Protein AF-0000000074036462 (afdb_homodimer)

pLDDT: mean 87.59, std 9.63, range [28.22, 97.5]

Organism: NCBI:txid159291

Radius of gyration: 36.83 Å; Cα contacts (8 Å, |Δi|>4): 2044; chains: 2; bounding box: 61×114×93 Å

Structure (mmCIF, N/CA/C/O backbone):
data_AF-0000000074036462-model_v1
#
loop_
_entity.id
_entity.type
_entity.pdbx_description
1 polymer 'EAL domain, c-di-GMP-specific phosphodiesterase class I (Or its enzymatically inactive variant)'
#
loop_
_atom_site.group_PDB
_atom_site.id
_atom_site.type_symbol
_atom_site.label_atom_id
_atom_site.label_alt_id
_atom_site.label_comp_id
_atom_site.label_asym_id
_atom_site.label_entity_id
_atom_site.label_seq_id
_atom_site.pdbx_PDB_ins_code
_atom_site.Cartn_x
_atom_site.Cartn_y
_atom_site.Cartn_z
_atom_site.occupancy
_atom_site.B_iso_or_equiv
_atom_site.auth_seq_id
_atom_site.auth_comp_id
_atom_site.auth_asym_id
_atom_site.auth_atom_id
_atom_site.pdbx_PDB_model_num
ATOM 1 N N . MET A 1 1 ? -4.695 -29.594 4.754 1 28.22 1 MET A N 1
ATOM 2 C CA . MET A 1 1 ? -4.035 -30.906 4.867 1 28.22 1 MET A CA 1
ATOM 3 C C . MET A 1 1 ? -2.619 -30.844 4.301 1 28.22 1 MET A C 1
ATOM 5 O O . MET A 1 1 ? -2.418 -30.422 3.162 1 28.22 1 MET A O 1
ATOM 9 N N . SER A 1 2 ? -1.805 -30.547 5.16 1 35.47 2 SER A N 1
ATOM 10 C CA . SER A 1 2 ? -0.393 -30.75 4.859 1 35.47 2 SER A CA 1
ATOM 11 C C . SER A 1 2 ? -0.193 -32 4 1 35.47 2 SER A C 1
ATOM 13 O O . SER A 1 2 ? -0.424 -33.125 4.461 1 35.47 2 SER A O 1
ATOM 15 N N . ARG A 1 3 ? -0.708 -32 2.883 1 44.09 3 ARG A N 1
ATOM 16 C CA . ARG A 1 3 ? -0.498 -33.25 2.125 1 44.09 3 ARG A CA 1
ATOM 17 C C . ARG A 1 3 ? 0.883 -33.812 2.404 1 44.09 3 ARG A C 1
ATOM 19 O O . ARG A 1 3 ? 1.885 -33.094 2.377 1 44.09 3 ARG A O 1
ATOM 26 N N . SER A 1 4 ? 0.823 -34.906 2.975 1 49.72 4 SER A N 1
ATOM 27 C CA . SER A 1 4 ? 1.986 -35.719 3.266 1 49.72 4 SER A CA 1
ATOM 28 C C . SER A 1 4 ? 3.002 -35.656 2.129 1 49.72 4 SER A C 1
ATOM 30 O O . SER A 1 4 ? 2.641 -35.406 0.979 1 49.72 4 SER A O 1
ATOM 32 N N . ALA A 1 5 ? 4.352 -35.594 2.396 1 59.91 5 ALA A N 1
ATOM 33 C CA . ALA A 1 5 ? 5.586 -35.625 1.622 1 59.91 5 ALA A CA 1
ATOM 34 C C . ALA A 1 5 ? 5.559 -36.75 0.589 1 59.91 5 ALA A C 1
ATOM 36 O O . ALA A 1 5 ? 6.105 -36.625 -0.506 1 59.91 5 ALA A O 1
ATOM 37 N N . LYS A 1 6 ? 4.68 -37.812 0.886 1 74.44 6 LYS A N 1
ATOM 38 C CA . LYS A 1 6 ? 4.848 -38.969 0.015 1 74.44 6 LYS A CA 1
ATOM 39 C C . LYS A 1 6 ? 3.74 -39.062 -1.03 1 74.44 6 LYS A C 1
ATOM 41 O O . LYS A 1 6 ? 2.586 -38.719 -0.74 1 74.44 6 LYS A O 1
ATOM 46 N N . GLN A 1 7 ? 3.969 -39.375 -2.166 1 85.25 7 GLN A N 1
ATOM 47 C CA . GLN A 1 7 ? 2.994 -39.594 -3.229 1 85.25 7 GLN A CA 1
ATOM 48 C C . GLN A 1 7 ? 2.068 -40.781 -2.895 1 85.25 7 GLN A C 1
ATOM 50 O O . GLN A 1 7 ? 2.475 -41.719 -2.213 1 85.25 7 GLN A O 1
ATOM 55 N N . VAL A 1 8 ? 0.814 -40.719 -3.203 1 89.81 8 VAL A N 1
ATOM 56 C CA . VAL A 1 8 ? -0.2 -41.75 -2.9 1 89.81 8 VAL A CA 1
ATOM 57 C C . VAL A 1 8 ? -0.658 -42.406 -4.188 1 89.81 8 VAL A C 1
ATOM 59 O O . VAL A 1 8 ? -0.973 -41.75 -5.176 1 89.81 8 VAL A O 1
ATOM 62 N N . VAL A 1 9 ? -0.646 -43.812 -4.219 1 93.88 9 VAL A N 1
ATOM 63 C CA . VAL A 1 9 ? -1.128 -44.594 -5.359 1 93.88 9 VAL A CA 1
ATOM 64 C C . VAL A 1 9 ? -2.357 -45.406 -4.949 1 93.88 9 VAL A C 1
ATOM 66 O O . VAL A 1 9 ? -2.352 -46.062 -3.916 1 93.88 9 VAL A O 1
ATOM 69 N N . LEU A 1 10 ? -3.418 -45.281 -5.676 1 96 10 LEU A N 1
ATOM 70 C CA . LEU A 1 10 ? -4.629 -46.062 -5.457 1 96 10 LEU A CA 1
ATOM 71 C C . LEU A 1 10 ? -4.668 -47.281 -6.375 1 96 10 LEU A C 1
ATOM 73 O O . LEU A 1 10 ? -4.602 -47.156 -7.598 1 96 10 LEU A O 1
ATOM 77 N N . VAL A 1 11 ? -4.715 -48.469 -5.758 1 96.25 11 VAL A N 1
ATOM 78 C CA . VAL A 1 11 ? -4.789 -49.719 -6.504 1 96.25 11 VAL A CA 1
ATOM 79 C C . VAL A 1 11 ? -6.195 -50.312 -6.391 1 96.25 11 VAL A C 1
ATOM 81 O O . VAL A 1 11 ? -6.656 -50.625 -5.293 1 96.25 11 VAL A O 1
ATOM 84 N N . VAL A 1 12 ? -6.844 -50.469 -7.508 1 96.75 12 VAL A N 1
ATOM 85 C CA . VAL A 1 12 ? -8.211 -50.969 -7.543 1 96.75 12 VAL A CA 1
ATOM 86 C C . VAL A 1 12 ? -8.266 -52.25 -8.344 1 96.75 12 VAL A C 1
ATOM 88 O O . VAL A 1 12 ? -8.086 -52.25 -9.562 1 96.75 12 VAL A O 1
ATOM 91 N N . ASP A 1 13 ? -8.508 -53.312 -7.75 1 94.75 13 ASP A N 1
ATOM 92 C CA . ASP A 1 13 ? -8.555 -54.656 -8.359 1 94.75 13 ASP A CA 1
ATOM 93 C C . ASP A 1 13 ? -9.375 -55.625 -7.504 1 94.75 13 ASP A C 1
ATOM 95 O O . ASP A 1 13 ? -9.203 -55.688 -6.285 1 94.75 13 ASP A O 1
ATOM 99 N N . ASP A 1 14 ? -10.195 -56.375 -8.164 1 93.06 14 ASP A N 1
ATOM 100 C CA . ASP A 1 14 ? -11.07 -57.25 -7.414 1 93.06 14 ASP A CA 1
ATOM 101 C C . ASP A 1 14 ? -10.305 -58.5 -6.953 1 93.06 14 ASP A C 1
ATOM 103 O O . ASP A 1 14 ? -10.711 -59.156 -5.992 1 93.06 14 ASP A O 1
ATOM 107 N N . SER A 1 15 ? -9.219 -58.906 -7.602 1 92.69 15 SER A N 1
ATOM 108 C CA . SER A 1 15 ? -8.414 -60.062 -7.242 1 92.69 15 SER A CA 1
ATOM 109 C C . SER A 1 15 ? -7.426 -59.719 -6.129 1 92.69 15 SER A C 1
ATOM 111 O O . SER A 1 15 ? -6.535 -58.906 -6.316 1 92.69 15 SER A O 1
ATOM 113 N N . LYS A 1 16 ? -7.574 -60.375 -5.051 1 93 16 LYS A N 1
ATOM 114 C CA . LYS A 1 16 ? -6.668 -60.125 -3.93 1 93 16 LYS A CA 1
ATOM 115 C C . LYS A 1 16 ? -5.223 -60.438 -4.316 1 93 16 LYS A C 1
ATOM 117 O O . LYS A 1 16 ? -4.305 -59.719 -3.91 1 93 16 LYS A O 1
ATOM 122 N N . SER A 1 17 ? -5.121 -61.469 -5.086 1 90.75 17 SER A N 1
ATOM 123 C CA . SER A 1 17 ? -3.783 -61.875 -5.516 1 90.75 17 SER A CA 1
ATOM 124 C C . SER A 1 17 ? -3.148 -60.812 -6.402 1 90.75 17 SER A C 1
ATOM 126 O O . SER A 1 17 ? -1.97 -60.5 -6.242 1 90.75 17 SER A O 1
ATOM 128 N N . SER A 1 18 ? -3.951 -60.281 -7.238 1 89.5 18 SER A N 1
ATOM 129 C CA . SER A 1 18 ? -3.461 -59.219 -8.133 1 89.5 18 SER A CA 1
ATOM 130 C C . SER A 1 18 ? -3.104 -57.969 -7.355 1 89.5 18 SER A C 1
ATOM 132 O O . SER A 1 18 ? -2.055 -57.375 -7.59 1 89.5 18 SER A O 1
ATOM 134 N N . ARG A 1 19 ? -3.91 -57.531 -6.469 1 92.31 19 ARG A N 1
ATOM 135 C CA . ARG A 1 19 ? -3.658 -56.375 -5.648 1 92.31 19 ARG A CA 1
ATOM 136 C C . ARG A 1 19 ? -2.375 -56.531 -4.844 1 92.31 19 ARG A C 1
ATOM 138 O O . ARG A 1 19 ? -1.548 -55.594 -4.801 1 92.31 19 ARG A O 1
ATOM 145 N N . SER A 1 20 ? -2.262 -57.719 -4.277 1 92.12 20 SER A N 1
ATOM 146 C CA . SER A 1 20 ? -1.08 -57.969 -3.465 1 92.12 20 SER A CA 1
ATOM 147 C C . SER A 1 20 ? 0.194 -57.875 -4.297 1 92.12 20 SER A C 1
ATOM 149 O O . SER A 1 20 ? 1.221 -57.406 -3.822 1 92.12 20 SER A O 1
ATOM 151 N N . LEU A 1 21 ? 0.089 -58.438 -5.488 1 89.44 21 LEU A N 1
ATOM 152 C CA . LEU A 1 21 ? 1.227 -58.375 -6.398 1 89.44 21 LEU A CA 1
ATOM 153 C C . LEU A 1 21 ? 1.597 -56.938 -6.715 1 89.44 21 LEU A C 1
ATOM 155 O O . LEU A 1 21 ? 2.771 -56.562 -6.664 1 89.44 21 LEU A O 1
ATOM 159 N N . LEU A 1 22 ? 0.621 -56.156 -7.004 1 91 22 LEU A N 1
ATOM 160 C CA . LEU A 1 22 ? 0.846 -54.75 -7.348 1 91 22 LEU A CA 1
ATOM 161 C C . LEU A 1 22 ? 1.412 -54 -6.156 1 91 22 LEU A C 1
ATOM 163 O O . LEU A 1 22 ? 2.348 -53.219 -6.309 1 91 22 LEU A O 1
ATOM 167 N N . VAL A 1 23 ? 0.875 -54.188 -5.023 1 91.5 23 VAL A N 1
ATOM 168 C CA . VAL A 1 23 ? 1.312 -53.531 -3.803 1 91.5 23 VAL A CA 1
ATOM 169 C C . VAL A 1 23 ? 2.77 -53.875 -3.516 1 91.5 23 VAL A C 1
ATOM 171 O O . VAL A 1 23 ? 3.564 -53 -3.15 1 91.5 23 VAL A O 1
ATOM 174 N N . ASP A 1 24 ? 3.092 -55.156 -3.717 1 89.06 24 ASP A N 1
ATOM 175 C CA . ASP A 1 24 ? 4.453 -55.594 -3.475 1 89.06 24 ASP A CA 1
ATOM 176 C C . ASP A 1 24 ? 5.441 -54.906 -4.418 1 89.06 24 ASP A C 1
ATOM 178 O O . ASP A 1 24 ? 6.543 -54.531 -4.004 1 89.06 24 ASP A O 1
ATOM 182 N N . MET A 1 25 ? 5.031 -54.75 -5.582 1 86.69 25 MET A N 1
ATOM 183 C CA . MET A 1 25 ? 5.879 -54.125 -6.59 1 86.69 25 MET A CA 1
ATOM 184 C C . MET A 1 25 ? 6.117 -52.656 -6.254 1 86.69 25 MET A C 1
ATOM 186 O O . MET A 1 25 ? 7.176 -52.094 -6.566 1 86.69 25 MET A O 1
ATOM 190 N N . LEU A 1 26 ? 5.121 -52.031 -5.633 1 88.69 26 LEU A N 1
ATOM 191 C CA . LEU A 1 26 ? 5.172 -50.594 -5.359 1 88.69 26 LEU A CA 1
ATOM 192 C C . LEU A 1 26 ? 5.895 -50.312 -4.043 1 88.69 26 LEU A C 1
ATOM 194 O O . LEU A 1 26 ? 6.219 -49.156 -3.742 1 88.69 26 LEU A O 1
ATOM 198 N N . ARG A 1 27 ? 6.109 -51.281 -3.264 1 83.56 27 ARG A N 1
ATOM 199 C CA . ARG A 1 27 ? 6.738 -51.125 -1.956 1 83.56 27 ARG A CA 1
ATOM 200 C C . ARG A 1 27 ? 8.109 -50.469 -2.082 1 83.56 27 ARG A C 1
ATOM 202 O O . ARG A 1 27 ? 8.531 -49.719 -1.197 1 83.56 27 ARG A O 1
ATOM 209 N N . ASP A 1 28 ? 8.734 -50.719 -3.205 1 81.75 28 ASP A N 1
ATOM 210 C CA . ASP A 1 28 ? 10.078 -50.188 -3.412 1 81.75 28 ASP A CA 1
ATOM 211 C C . ASP A 1 28 ? 10.023 -48.688 -3.807 1 81.75 28 ASP A C 1
ATOM 213 O O . ASP A 1 28 ? 11.047 -48 -3.803 1 81.75 28 ASP A O 1
ATOM 217 N N . LEU A 1 29 ? 8.828 -48.375 -4.121 1 82.56 29 LEU A N 1
ATOM 218 C CA . LEU A 1 29 ? 8.648 -46.969 -4.473 1 82.56 29 LEU A CA 1
ATOM 219 C C . LEU A 1 29 ? 8.227 -46.156 -3.258 1 82.56 29 LEU A C 1
ATOM 221 O O . LEU A 1 29 ? 7.621 -46.688 -2.324 1 82.56 29 LEU A O 1
ATOM 225 N N . SER A 1 30 ? 8.922 -45.219 -2.666 1 81 30 SER A N 1
ATOM 226 C CA . SER A 1 30 ? 8.609 -44.344 -1.536 1 81 30 SER A CA 1
ATOM 227 C C . SER A 1 30 ? 7.234 -43.719 -1.698 1 81 30 SER A C 1
ATOM 229 O O . SER A 1 30 ? 7.109 -42.5 -1.708 1 81 30 SER A O 1
ATOM 231 N N . VAL A 1 31 ? 6.078 -44.688 -1.903 1 88.56 31 VAL A N 1
ATOM 232 C CA . VAL A 1 31 ? 4.727 -44.156 -2.082 1 88.56 31 VAL A CA 1
ATOM 233 C C . VAL A 1 31 ? 3.787 -44.781 -1.055 1 88.56 31 VAL A C 1
ATOM 235 O O . VAL A 1 31 ? 4.074 -45.875 -0.518 1 88.56 31 VAL A O 1
ATOM 238 N N . GLU A 1 32 ? 2.791 -44.188 -0.672 1 91.12 32 GLU A N 1
ATOM 239 C CA . GLU A 1 32 ? 1.682 -44.75 0.099 1 91.12 32 GLU A CA 1
ATOM 240 C C . GLU A 1 32 ? 0.646 -45.406 -0.813 1 91.12 32 GLU A C 1
ATOM 242 O O . GLU A 1 32 ? 0.266 -44.812 -1.837 1 91.12 32 GLU A O 1
ATOM 247 N N . VAL A 1 33 ? 0.221 -46.625 -0.465 1 93.94 33 VAL A N 1
ATOM 248 C CA . VAL A 1 33 ? -0.693 -47.344 -1.345 1 93.94 33 VAL A CA 1
ATOM 249 C C . VAL A 1 33 ? -2.057 -47.5 -0.669 1 93.94 33 VAL A C 1
ATOM 251 O O . VAL A 1 33 ? -2.141 -47.906 0.495 1 93.94 33 VAL A O 1
ATOM 254 N N . ILE A 1 34 ? -3.076 -47.125 -1.301 1 95.44 34 ILE A N 1
ATOM 255 C CA . ILE A 1 34 ? -4.461 -47.375 -0.914 1 95.44 34 ILE A CA 1
ATOM 256 C C . ILE A 1 34 ? -5.07 -48.469 -1.806 1 95.44 34 ILE A C 1
ATOM 258 O O . ILE A 1 34 ? -4.844 -48.469 -3.018 1 95.44 34 ILE A O 1
ATOM 262 N N . GLU A 1 35 ? -5.801 -49.344 -1.162 1 96.25 35 GLU A N 1
ATOM 263 C CA . GLU A 1 35 ? -6.371 -50.469 -1.918 1 96.25 35 GLU A CA 1
ATOM 264 C C . GLU A 1 35 ? -7.895 -50.375 -1.958 1 96.25 35 GLU A C 1
ATOM 266 O O . GLU A 1 35 ? -8.523 -49.938 -0.992 1 96.25 35 GLU A O 1
ATOM 271 N N . ALA A 1 36 ? -8.438 -50.75 -3.02 1 96.69 36 ALA A N 1
ATOM 272 C CA . ALA A 1 36 ? -9.883 -50.906 -3.199 1 96.69 36 ALA A CA 1
ATOM 273 C C . ALA A 1 36 ? -10.219 -52.188 -3.939 1 96.69 36 ALA A C 1
ATOM 275 O O . ALA A 1 36 ? -9.469 -52.625 -4.824 1 96.69 36 ALA A O 1
ATOM 276 N N . GLU A 1 37 ? -11.414 -52.781 -3.711 1 95.5 37 GLU A N 1
ATOM 277 C CA . GLU A 1 37 ? -11.695 -54.125 -4.188 1 95.5 37 GLU A CA 1
ATOM 278 C C . GLU A 1 37 ? -12.703 -54.125 -5.34 1 95.5 37 GLU A C 1
ATOM 280 O O . GLU A 1 37 ? -13.055 -55.156 -5.879 1 95.5 37 GLU A O 1
ATOM 285 N N . ASN A 1 38 ? -13.211 -53.031 -5.609 1 94.75 38 ASN A N 1
ATOM 286 C CA . ASN A 1 38 ? -14.117 -52.875 -6.746 1 94.75 38 ASN A CA 1
ATOM 287 C C . ASN A 1 38 ? -14.156 -51.438 -7.246 1 94.75 38 ASN A C 1
ATOM 289 O O . ASN A 1 38 ? -13.555 -50.562 -6.645 1 94.75 38 ASN A O 1
ATOM 293 N N . GLY A 1 39 ? -14.852 -51.188 -8.32 1 94.44 39 GLY A N 1
ATOM 294 C CA . GLY A 1 39 ? -14.875 -49.906 -8.969 1 94.44 39 GLY A CA 1
ATOM 295 C C . GLY A 1 39 ? -15.5 -48.812 -8.109 1 94.44 39 GLY A C 1
ATOM 296 O O . GLY A 1 39 ? -15.023 -47.688 -8.094 1 94.44 39 GLY A O 1
ATOM 297 N N . GLN A 1 40 ? -16.516 -49.219 -7.418 1 95.88 40 GLN A N 1
ATOM 298 C CA . GLN A 1 40 ? -17.188 -48.219 -6.562 1 95.88 40 GLN A CA 1
ATOM 299 C C . GLN A 1 40 ? -16.266 -47.781 -5.43 1 95.88 40 GLN A C 1
ATOM 301 O O . GLN A 1 40 ? -16.141 -46.594 -5.172 1 95.88 40 GLN A O 1
ATOM 306 N N . GLU A 1 41 ? -15.672 -48.75 -4.836 1 95.69 41 GLU A N 1
ATOM 307 C CA . GLU A 1 41 ? -14.727 -48.406 -3.773 1 95.69 41 GLU A CA 1
ATOM 308 C C . GLU A 1 41 ? -13.562 -47.562 -4.305 1 95.69 41 GLU A C 1
ATOM 310 O O . GLU A 1 41 ? -13.078 -46.656 -3.625 1 95.69 41 GLU A O 1
ATOM 315 N N . GLY A 1 42 ? -13.156 -47.906 -5.449 1 95.5 42 GLY A N 1
ATOM 316 C CA . GLY A 1 42 ? -12.086 -47.156 -6.086 1 95.5 42 GLY A CA 1
ATOM 317 C C . GLY A 1 42 ? -12.438 -45.688 -6.352 1 95.5 42 GLY A C 1
ATOM 318 O O . GLY A 1 42 ? -11.648 -44.812 -6.066 1 95.5 42 GLY A O 1
ATOM 319 N N . ALA A 1 43 ? -13.602 -45.469 -6.895 1 95.19 43 ALA A N 1
ATOM 320 C CA . ALA A 1 43 ? -14.07 -44.125 -7.172 1 95.19 43 ALA A CA 1
ATOM 321 C C . ALA A 1 43 ? -14.195 -43.312 -5.887 1 95.19 43 ALA A C 1
ATOM 323 O O . ALA A 1 43 ? -13.758 -42.156 -5.816 1 95.19 43 ALA A O 1
ATOM 324 N N . ASP A 1 44 ? -14.75 -43.969 -4.906 1 94 44 ASP A N 1
ATOM 325 C CA . ASP A 1 44 ? -14.922 -43.281 -3.617 1 94 44 ASP A CA 1
ATOM 326 C C . ASP A 1 44 ? -13.57 -42.906 -3.02 1 94 44 ASP A C 1
ATOM 328 O O . ASP A 1 44 ? -13.398 -41.812 -2.508 1 94 44 ASP A O 1
ATOM 332 N N . ALA A 1 45 ? -12.617 -43.812 -3.07 1 94.12 45 ALA A N 1
ATOM 333 C CA . ALA A 1 45 ? -11.281 -43.594 -2.525 1 94.12 45 ALA A CA 1
ATOM 334 C C . ALA A 1 45 ? -10.578 -42.469 -3.287 1 94.12 45 ALA A C 1
ATOM 336 O O . ALA A 1 45 ? -9.852 -41.656 -2.693 1 94.12 45 ALA A O 1
ATOM 337 N N . ALA A 1 46 ? -10.773 -42.438 -4.574 1 92.75 46 ALA A N 1
ATOM 338 C CA . ALA A 1 46 ? -10.172 -41.406 -5.402 1 92.75 46 ALA A CA 1
ATOM 339 C C . ALA A 1 46 ? -10.68 -40.031 -5.004 1 92.75 46 ALA A C 1
ATOM 341 O O . ALA A 1 46 ? -9.898 -39.062 -4.918 1 92.75 46 ALA A O 1
ATOM 342 N N . LEU A 1 47 ? -11.984 -39.938 -4.781 1 87.25 47 LEU A N 1
ATOM 343 C CA . LEU A 1 47 ? -12.594 -38.656 -4.414 1 87.25 47 LEU A CA 1
ATOM 344 C C . LEU A 1 47 ? -12.188 -38.25 -3.006 1 87.25 47 LEU A C 1
ATOM 346 O O . LEU A 1 47 ? -12.016 -37.062 -2.73 1 87.25 47 LEU A O 1
ATOM 35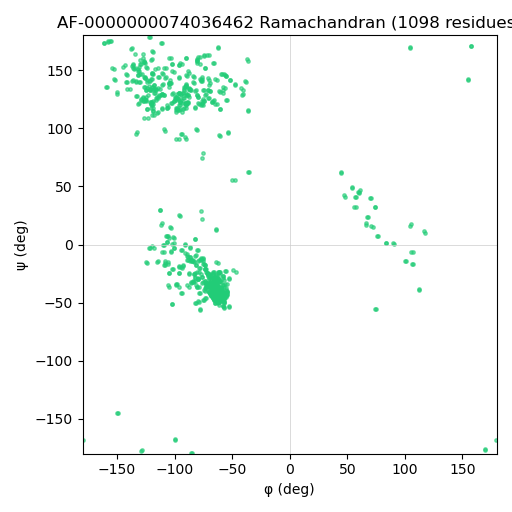0 N N . GLU A 1 48 ? -12.016 -39.219 -2.203 1 85.62 48 GLU A N 1
ATOM 351 C CA . GLU A 1 48 ? -11.711 -38.938 -0.798 1 85.62 48 GLU A CA 1
ATOM 352 C C . GLU A 1 48 ? -10.25 -38.562 -0.61 1 85.62 48 GLU A C 1
ATOM 354 O O . GLU A 1 48 ? -9.938 -37.625 0.129 1 85.62 48 GLU A O 1
ATOM 359 N N . HIS A 1 49 ? -9.344 -39.281 -1.315 1 86.06 49 HIS A N 1
ATOM 360 C CA . HIS A 1 49 ? -7.922 -39.125 -1.002 1 86.06 49 HIS A CA 1
ATOM 361 C C . HIS A 1 49 ? -7.188 -38.375 -2.096 1 86.06 49 HIS A C 1
ATOM 363 O O . HIS A 1 49 ? -6.055 -37.906 -1.892 1 86.06 49 HIS A O 1
ATOM 369 N N . VAL A 1 50 ? -7.82 -38.25 -3.229 1 81.88 50 VAL A N 1
ATOM 370 C CA . VAL A 1 50 ? -7.223 -37.594 -4.379 1 81.88 50 VAL A CA 1
ATOM 371 C C . VAL A 1 50 ? -5.777 -38.062 -4.547 1 81.88 50 VAL A C 1
ATOM 373 O O . VAL A 1 50 ? -4.848 -37.25 -4.465 1 81.88 50 VAL A O 1
ATOM 376 N N . PRO A 1 51 ? -5.582 -39.406 -4.801 1 89.19 51 PRO A N 1
ATOM 377 C CA . PRO A 1 51 ? -4.227 -39.969 -4.953 1 89.19 51 PRO A CA 1
ATOM 378 C C . PRO A 1 51 ? -3.484 -39.375 -6.145 1 89.19 51 PRO A C 1
ATOM 380 O O . PRO A 1 51 ? -4.082 -38.656 -6.957 1 89.19 51 PRO A O 1
ATOM 383 N N . ASP A 1 52 ? -2.189 -39.625 -6.254 1 87.12 52 ASP A N 1
ATOM 384 C CA . ASP A 1 52 ? -1.359 -39.094 -7.324 1 87.12 52 ASP A CA 1
ATOM 385 C C . ASP A 1 52 ? -1.463 -39.938 -8.586 1 87.12 52 ASP A C 1
ATOM 387 O O . ASP A 1 52 ? -1.215 -39.438 -9.695 1 87.12 52 ASP A O 1
ATOM 391 N N . LEU A 1 53 ? -1.798 -41.188 -8.422 1 91.44 53 LEU A N 1
ATOM 392 C CA . LEU A 1 53 ? -1.918 -42.156 -9.508 1 91.44 53 LEU A CA 1
ATOM 393 C C . LEU A 1 53 ? -2.924 -43.25 -9.156 1 91.44 53 LEU A C 1
ATOM 395 O O . LEU A 1 53 ? -3.008 -43.656 -8 1 91.44 53 LEU A O 1
ATOM 399 N N . ILE A 1 54 ? -3.684 -43.688 -10.133 1 94.56 54 ILE A N 1
ATOM 400 C CA . ILE A 1 54 ? -4.645 -44.75 -9.922 1 94.56 54 ILE A CA 1
ATOM 401 C C . ILE A 1 54 ? -4.34 -45.938 -10.867 1 94.56 54 ILE A C 1
ATOM 403 O O . ILE A 1 54 ? -4.195 -45.719 -12.078 1 94.56 54 ILE A O 1
ATOM 407 N N . LEU A 1 55 ? -4.129 -47.062 -10.336 1 94.81 55 LEU A N 1
ATOM 408 C CA . LEU A 1 55 ? -4.078 -48.312 -11.094 1 94.81 55 LEU A CA 1
ATOM 409 C C . LEU A 1 55 ? -5.406 -49.062 -10.992 1 94.81 55 LEU A C 1
ATOM 411 O O . LEU A 1 55 ? -5.797 -49.5 -9.914 1 94.81 55 LEU A O 1
ATOM 415 N N . MET A 1 56 ? -6.035 -49.188 -12.102 1 94.62 56 MET A N 1
ATOM 416 C CA . MET A 1 56 ? -7.418 -49.625 -12.094 1 94.62 56 MET A CA 1
ATOM 417 C C . MET A 1 56 ? -7.586 -50.875 -12.992 1 94.62 56 MET A C 1
ATOM 419 O O . MET A 1 56 ? -7.18 -50.844 -14.156 1 94.62 56 MET A O 1
ATOM 423 N N . ASP A 1 57 ? -8.164 -51.938 -12.461 1 93.38 57 ASP A N 1
ATOM 424 C CA . ASP A 1 57 ? -8.539 -53.094 -13.273 1 93.38 57 ASP A CA 1
ATOM 425 C C . ASP A 1 57 ? -9.766 -52.781 -14.133 1 93.38 57 ASP A C 1
ATOM 427 O O . ASP A 1 57 ? -10.609 -51.938 -13.75 1 93.38 57 ASP A O 1
ATOM 431 N N . TYR A 1 58 ? -9.883 -53.406 -15.211 1 91.25 58 TYR A N 1
ATOM 432 C CA . TYR A 1 58 ? -10.969 -53.156 -16.156 1 91.25 58 TYR A CA 1
ATOM 433 C C . TYR A 1 58 ? -12.258 -53.812 -15.695 1 91.25 58 TYR A C 1
ATOM 435 O O . TYR A 1 58 ? -13.297 -53.156 -15.586 1 91.25 58 TYR A O 1
ATOM 443 N N . ARG A 1 59 ? -12.102 -55.188 -15.484 1 90.06 59 ARG A N 1
ATOM 444 C CA . ARG A 1 59 ? -13.281 -55.938 -15.109 1 90.06 59 ARG A CA 1
ATOM 445 C C . ARG A 1 59 ? -13.352 -56.125 -13.594 1 90.06 59 ARG A C 1
ATOM 447 O O . ARG A 1 59 ? -12.484 -56.781 -13.008 1 90.06 59 ARG A O 1
ATOM 454 N N . MET A 1 60 ? -14.297 -55.594 -12.992 1 92.25 60 MET A N 1
ATOM 455 C CA . MET A 1 60 ? -14.508 -55.719 -11.555 1 92.25 60 MET A CA 1
ATOM 456 C C . MET A 1 60 ? -16 -55.812 -11.227 1 92.25 60 MET A C 1
ATOM 458 O O . MET A 1 60 ? -16.828 -55.344 -12 1 92.25 60 MET A O 1
ATOM 462 N N . PRO A 1 61 ? -16.266 -56.438 -10.094 1 92.56 61 PRO A N 1
ATOM 463 C CA . PRO A 1 61 ? -17.656 -56.469 -9.672 1 92.56 61 PRO A CA 1
ATOM 464 C C . PRO A 1 61 ? -18.188 -55.125 -9.188 1 92.56 61 PRO A C 1
ATOM 466 O O . PRO A 1 61 ? -17.391 -54.188 -8.977 1 92.56 61 PRO A O 1
ATOM 469 N N . VAL A 1 62 ? -19.594 -54.938 -9.094 1 93.5 62 VAL A N 1
ATOM 470 C CA . VAL A 1 62 ? -20.297 -53.75 -8.594 1 93.5 62 VAL A CA 1
ATOM 471 C C . VAL A 1 62 ? -20.219 -52.625 -9.633 1 93.5 62 VAL A C 1
ATOM 473 O O . VAL A 1 62 ? -21.234 -52.125 -10.086 1 93.5 62 VAL A O 1
ATOM 476 N N . MET A 1 63 ? -18.875 -52.312 -10 1 93.56 63 MET A N 1
ATOM 477 C CA . MET A 1 63 ? -18.641 -51.281 -10.984 1 93.56 63 MET A CA 1
ATOM 478 C C . MET A 1 63 ? -17.359 -51.562 -11.773 1 93.56 63 MET A C 1
ATOM 480 O O . MET A 1 63 ? -16.297 -51.781 -11.188 1 93.56 63 MET A O 1
ATOM 484 N N . GLU A 1 64 ? -17.484 -51.469 -13.055 1 91.56 64 GLU A N 1
ATOM 485 C CA . GLU A 1 64 ? -16.344 -51.781 -13.898 1 91.56 64 GLU A CA 1
ATOM 486 C C . GLU A 1 64 ? -15.367 -50.594 -13.945 1 91.56 64 GLU A C 1
ATOM 488 O O . GLU A 1 64 ? -15.734 -49.469 -13.586 1 91.56 64 GLU A O 1
ATOM 493 N N . GLY A 1 65 ? -14.203 -50.875 -14.336 1 91.19 65 GLY A N 1
ATOM 494 C CA . GLY A 1 65 ? -13.141 -49.875 -14.375 1 91.19 65 GLY A CA 1
ATOM 495 C C . GLY A 1 65 ? -13.531 -48.625 -15.133 1 91.19 65 GLY A C 1
ATOM 496 O O . GLY A 1 65 ? -13.461 -47.5 -14.594 1 91.19 65 GLY A O 1
ATOM 497 N N . PRO A 1 66 ? -13.992 -48.719 -16.375 1 90.56 66 PRO A N 1
ATOM 498 C CA . PRO A 1 66 ? -14.336 -47.531 -17.172 1 90.56 66 PRO A CA 1
ATOM 499 C C . PRO A 1 66 ? -15.438 -46.719 -16.531 1 90.56 66 PRO A C 1
ATOM 501 O O . PRO A 1 66 ? -15.406 -45.469 -16.609 1 90.56 66 PRO A O 1
ATOM 504 N N . GLU A 1 67 ? -16.359 -47.344 -15.969 1 92 67 GLU A N 1
ATOM 505 C CA . GLU A 1 67 ? -17.422 -46.625 -15.273 1 92 67 GLU A CA 1
ATOM 506 C C . GLU A 1 67 ? -16.859 -45.812 -14.086 1 92 67 GLU A C 1
ATOM 508 O O . GLU A 1 67 ? -17.266 -44.688 -13.844 1 92 67 GLU A O 1
ATOM 513 N N . ALA A 1 68 ? -16 -46.5 -13.375 1 94.31 68 ALA A N 1
ATOM 514 C CA . ALA A 1 68 ? -15.352 -45.812 -12.25 1 94.31 68 ALA A CA 1
ATOM 515 C C . ALA A 1 68 ? -14.586 -44.594 -12.719 1 94.31 68 ALA A C 1
ATOM 517 O O . ALA A 1 68 ? -14.625 -43.531 -12.07 1 94.31 68 ALA A O 1
ATOM 518 N N . VAL A 1 69 ? -13.898 -44.656 -13.82 1 93.56 69 VAL A N 1
ATOM 519 C CA . VAL A 1 69 ? -13.125 -43.531 -14.391 1 93.56 69 VAL A CA 1
ATOM 520 C C . VAL A 1 69 ? -14.047 -42.375 -14.727 1 93.56 69 VAL A C 1
ATOM 522 O O . VAL A 1 69 ? -13.719 -41.219 -14.453 1 93.56 69 VAL A O 1
ATOM 525 N N . GLU A 1 70 ? -15.188 -42.656 -15.25 1 90.5 70 GLU A N 1
ATOM 526 C CA . GLU A 1 70 ? -16.156 -41.625 -15.586 1 90.5 70 GLU A CA 1
ATOM 527 C C . GLU A 1 70 ? -16.594 -40.844 -14.352 1 90.5 70 GLU A C 1
ATOM 529 O O . GLU A 1 70 ? -16.719 -39.625 -14.398 1 90.5 70 GLU A O 1
ATOM 534 N N . VAL A 1 71 ? -16.797 -41.562 -13.312 1 91.25 71 VAL A N 1
ATOM 535 C CA . VAL A 1 71 ? -17.203 -40.969 -12.055 1 91.25 71 VAL A CA 1
ATOM 536 C C . VAL A 1 71 ? -16.078 -40.031 -11.547 1 91.25 71 VAL A C 1
ATOM 538 O O . VAL A 1 71 ? -16.344 -38.906 -11.133 1 91.25 71 VAL A O 1
ATOM 541 N N . ILE A 1 72 ? -14.883 -40.469 -11.609 1 90.75 72 ILE A N 1
ATOM 542 C CA . ILE A 1 72 ? -13.727 -39.75 -11.109 1 90.75 72 ILE A CA 1
ATOM 543 C C . ILE A 1 72 ? -13.516 -38.469 -11.922 1 90.75 72 ILE A C 1
ATOM 545 O O . ILE A 1 72 ? -13.219 -37.406 -11.367 1 90.75 72 ILE A O 1
ATOM 549 N N . ARG A 1 73 ? -13.766 -38.469 -13.188 1 87.81 73 ARG A N 1
ATOM 550 C CA . ARG A 1 73 ? -13.5 -37.375 -14.102 1 87.81 73 ARG A CA 1
ATOM 551 C C . ARG A 1 73 ? -14.523 -36.25 -13.922 1 87.81 73 ARG A C 1
ATOM 553 O O . ARG A 1 73 ? -14.305 -35.125 -14.375 1 87.81 73 ARG A O 1
ATOM 560 N N . GLN A 1 74 ? -15.539 -36.5 -13.219 1 78.44 74 GLN A N 1
ATOM 561 C CA . GLN A 1 74 ? -16.562 -35.5 -12.977 1 78.44 74 GLN A CA 1
ATOM 562 C C . GLN A 1 74 ? -16.203 -34.625 -11.766 1 78.44 74 GLN A C 1
ATOM 564 O O . GLN A 1 74 ? -16.797 -33.562 -11.562 1 78.44 74 GLN A O 1
ATOM 569 N N . HIS A 1 75 ? -15.281 -35.094 -11.07 1 75.12 75 HIS A N 1
ATOM 570 C CA . HIS A 1 75 ? -14.844 -34.344 -9.891 1 75.12 75 HIS A CA 1
ATOM 571 C C . HIS A 1 75 ? -13.734 -33.375 -10.25 1 75.12 75 HIS A C 1
ATOM 573 O O . HIS A 1 75 ? -12.727 -33.75 -10.859 1 75.12 75 HIS A O 1
ATOM 579 N N . PRO A 1 76 ? -13.828 -32.188 -9.914 1 65.5 76 PRO A N 1
ATOM 580 C CA . PRO A 1 76 ? -12.906 -31.125 -10.359 1 65.5 76 PRO A CA 1
ATOM 581 C C . PRO A 1 76 ? -11.461 -31.406 -9.953 1 65.5 76 PRO A C 1
ATOM 583 O O . PRO A 1 76 ? -10.539 -31.203 -10.758 1 65.5 76 PRO A O 1
ATOM 586 N N . LEU A 1 77 ? -11.242 -31.953 -8.766 1 68.19 77 LEU A N 1
ATOM 587 C CA . LEU A 1 77 ? -9.883 -32.188 -8.297 1 68.19 77 LEU A CA 1
ATOM 588 C C . LEU A 1 77 ? -9.359 -33.531 -8.766 1 68.19 77 LEU A C 1
ATOM 590 O O . LEU A 1 77 ? -8.195 -33.656 -9.156 1 68.19 77 LEU A O 1
ATOM 594 N N . ALA A 1 78 ? -10.258 -34.531 -8.805 1 75.81 78 ALA A N 1
ATOM 595 C CA . ALA A 1 78 ? -9.82 -35.875 -9.125 1 75.81 78 ALA A CA 1
ATOM 596 C C . ALA A 1 78 ? -9.711 -36.062 -10.633 1 75.81 78 ALA A C 1
ATOM 598 O O . ALA A 1 78 ? -9.07 -37.031 -11.094 1 75.81 78 ALA A O 1
ATOM 599 N N . ALA A 1 79 ? -10.32 -35.125 -11.305 1 74.56 79 ALA A N 1
ATOM 600 C CA . ALA A 1 79 ? -10.367 -35.25 -12.758 1 74.56 79 ALA A CA 1
ATOM 601 C C . ALA A 1 79 ? -8.961 -35.219 -13.359 1 74.56 79 ALA A C 1
ATOM 603 O O . ALA A 1 79 ? -8.742 -35.75 -14.453 1 74.56 79 ALA A O 1
ATOM 604 N N . ARG A 1 80 ? -8.023 -34.812 -12.68 1 75.62 80 ARG A N 1
ATOM 605 C CA . ARG A 1 80 ? -6.688 -34.594 -13.234 1 75.62 80 ARG A CA 1
ATOM 606 C C . ARG A 1 80 ? -5.762 -35.75 -12.883 1 75.62 80 ARG A C 1
ATOM 608 O O . ARG A 1 80 ? -4.617 -35.812 -13.344 1 75.62 80 ARG A O 1
ATOM 615 N N . ILE A 1 81 ? -6.23 -36.719 -12.117 1 83.06 81 ILE A N 1
ATOM 616 C CA . ILE A 1 81 ? -5.395 -37.844 -11.672 1 83.06 81 ILE A CA 1
ATOM 617 C C . ILE A 1 81 ? -5.164 -38.812 -12.828 1 83.06 81 ILE A C 1
ATOM 619 O O . ILE A 1 81 ? -6.109 -39.219 -13.5 1 83.06 81 ILE A O 1
ATOM 623 N N . PRO A 1 82 ? -3.889 -39.062 -13.141 1 86.94 82 PRO A N 1
ATOM 624 C CA . PRO A 1 82 ? -3.652 -40.094 -14.148 1 86.94 82 PRO A CA 1
ATOM 625 C C . PRO A 1 82 ? -4.18 -41.469 -13.727 1 86.94 82 PRO A C 1
ATOM 627 O O . PRO A 1 82 ? -3.961 -41.875 -12.594 1 86.94 82 PRO A O 1
ATOM 630 N N . ILE A 1 83 ? -4.926 -42.125 -14.617 1 90.88 83 ILE A N 1
ATOM 631 C CA . ILE A 1 83 ? -5.484 -43.438 -14.359 1 90.88 83 ILE A CA 1
ATOM 632 C C . ILE A 1 83 ? -4.938 -44.438 -15.383 1 90.88 83 ILE A C 1
ATOM 634 O O . ILE A 1 83 ? -5.109 -44.25 -16.594 1 90.88 83 ILE A O 1
ATOM 638 N N . LEU A 1 84 ? -4.234 -45.406 -14.914 1 91.44 84 LEU A N 1
ATOM 639 C CA . LEU A 1 84 ? -3.75 -46.5 -15.734 1 91.44 84 LEU A CA 1
ATOM 640 C C . LEU A 1 84 ? -4.641 -47.719 -15.586 1 91.44 84 LEU A C 1
ATOM 642 O O . LEU A 1 84 ? -4.867 -48.188 -14.469 1 91.44 84 LEU A O 1
ATOM 646 N N . MET A 1 85 ? -5.137 -48.219 -16.641 1 92 85 MET A N 1
ATOM 647 C CA . MET A 1 85 ? -5.973 -49.438 -16.594 1 92 85 MET A CA 1
ATOM 648 C C . MET A 1 85 ? -5.125 -50.688 -16.766 1 92 85 MET A C 1
ATOM 650 O O . MET A 1 85 ? -4.32 -50.781 -17.688 1 92 85 MET A O 1
ATOM 654 N N . ILE A 1 86 ? -5.188 -51.531 -15.82 1 89.94 86 ILE A N 1
ATOM 655 C CA . ILE A 1 86 ? -4.523 -52.844 -15.898 1 89.94 86 ILE A CA 1
ATOM 656 C C . ILE A 1 86 ? -5.516 -53.875 -16.375 1 89.94 86 ILE A C 1
ATOM 658 O O . ILE A 1 86 ? -6.465 -54.219 -15.656 1 89.94 86 ILE A O 1
ATOM 662 N N . THR A 1 87 ? -5.238 -54.438 -17.531 1 86.06 87 THR A N 1
ATOM 663 C CA . THR A 1 87 ? -6.301 -55.281 -18.062 1 86.06 87 THR A CA 1
ATOM 664 C C . THR A 1 87 ? -5.727 -56.344 -18.984 1 86.06 87 THR A C 1
ATOM 666 O O . THR A 1 87 ? -4.621 -56.188 -19.516 1 86.06 87 THR A O 1
ATOM 669 N N . GLY A 1 88 ? -6.418 -57.469 -19.078 1 81.19 88 GLY A N 1
ATOM 670 C CA . GLY A 1 88 ? -6.168 -58.469 -20.094 1 81.19 88 GLY A CA 1
ATOM 671 C C . GLY A 1 88 ? -6.992 -58.25 -21.344 1 81.19 88 GLY A C 1
ATOM 672 O O . GLY A 1 88 ? -6.883 -59.031 -22.312 1 81.19 88 GLY A O 1
ATOM 673 N N . GLU A 1 89 ? -7.766 -57.25 -21.312 1 78.44 89 GLU A N 1
ATOM 674 C CA . GLU A 1 89 ? -8.641 -56.969 -22.438 1 78.44 89 GLU A CA 1
ATOM 675 C C . GLU A 1 89 ? -7.848 -56.438 -23.641 1 78.44 89 GLU A C 1
ATOM 677 O O . GLU A 1 89 ? -7.027 -55.531 -23.5 1 78.44 89 GLU A O 1
ATOM 682 N N . THR A 1 90 ? -8.008 -56.969 -24.781 1 76.94 90 THR A N 1
ATOM 683 C CA . THR A 1 90 ? -7.258 -56.562 -25.969 1 76.94 90 THR A CA 1
ATOM 684 C C . THR A 1 90 ? -8.195 -56.062 -27.047 1 76.94 90 THR A C 1
ATOM 686 O O . THR A 1 90 ? -7.746 -55.625 -28.109 1 76.94 90 THR A O 1
ATOM 689 N N . ALA A 1 91 ? -9.539 -56.094 -26.766 1 82.38 91 ALA A N 1
ATOM 690 C CA . ALA A 1 91 ? -10.484 -55.656 -27.766 1 82.38 91 ALA A CA 1
ATOM 691 C C . ALA A 1 91 ? -10.312 -54.156 -28.062 1 82.38 91 ALA A C 1
ATOM 693 O O . ALA A 1 91 ? -10.438 -53.344 -27.156 1 82.38 91 ALA A O 1
ATOM 694 N N . PRO A 1 92 ? -10.031 -53.812 -29.25 1 81.81 92 PRO A N 1
ATOM 695 C CA . PRO A 1 92 ? -9.734 -52.406 -29.609 1 81.81 92 PRO A CA 1
ATOM 696 C C . PRO A 1 92 ? -10.867 -51.469 -29.25 1 81.81 92 PRO A C 1
ATOM 698 O O . PRO A 1 92 ? -10.617 -50.344 -28.797 1 81.81 92 PRO A O 1
ATOM 701 N N . GLU A 1 93 ? -12.07 -51.875 -29.484 1 83.25 93 GLU A N 1
ATOM 702 C CA . GLU A 1 93 ? -13.211 -51 -29.203 1 83.25 93 GLU A CA 1
ATOM 703 C C . GLU A 1 93 ? -13.312 -50.656 -27.719 1 83.25 93 GLU A C 1
ATOM 705 O O . GLU A 1 93 ? -13.609 -49.531 -27.359 1 83.25 93 GLU A O 1
ATOM 710 N N . LYS A 1 94 ? -13.039 -51.625 -26.938 1 84.19 94 LYS A N 1
ATOM 711 C CA . LYS A 1 94 ? -13.102 -51.438 -25.5 1 84.19 94 LYS A CA 1
ATOM 712 C C . LYS A 1 94 ? -11.961 -50.531 -25.016 1 84.19 94 LYS A C 1
ATOM 714 O O . LYS A 1 94 ? -12.148 -49.688 -24.125 1 84.19 94 LYS A O 1
ATOM 719 N N . MET A 1 95 ? -10.922 -50.719 -25.641 1 81.62 95 MET A N 1
ATOM 720 C CA . MET A 1 95 ? -9.766 -49.875 -25.297 1 81.62 95 MET A CA 1
ATOM 721 C C . MET A 1 95 ? -10.016 -48.438 -25.688 1 81.62 95 MET A C 1
ATOM 723 O O . MET A 1 95 ? -9.742 -47.531 -24.906 1 81.62 95 MET A O 1
ATOM 727 N N . LEU A 1 96 ? -10.562 -48.281 -26.828 1 82.44 96 LEU A N 1
ATOM 728 C CA . LEU A 1 96 ? -10.852 -46.938 -27.312 1 82.44 96 LEU A CA 1
ATOM 729 C C . LEU A 1 96 ? -11.859 -46.25 -26.422 1 82.44 96 LEU A C 1
ATOM 731 O O . LEU A 1 96 ? -11.711 -45.062 -26.094 1 82.44 96 LEU A O 1
ATOM 735 N N . SER A 1 97 ? -12.805 -46.969 -26.062 1 83.94 97 SER A N 1
ATOM 736 C CA . SER A 1 97 ? -13.836 -46.438 -25.188 1 83.94 97 SER A CA 1
ATOM 737 C C . SER A 1 97 ? -13.242 -46 -23.844 1 83.94 97 SER A C 1
ATOM 739 O O . SER A 1 97 ? -13.656 -45 -23.266 1 83.94 97 SER A O 1
ATOM 741 N N . SER A 1 98 ? -12.312 -46.75 -23.359 1 84.62 98 SER A N 1
ATOM 742 C CA . SER A 1 98 ? -11.672 -46.438 -22.078 1 84.62 98 SER A CA 1
ATOM 743 C C . SER A 1 98 ? -10.859 -45.156 -22.172 1 84.62 98 SER A C 1
ATOM 745 O O . SER A 1 98 ? -10.875 -44.344 -21.25 1 84.62 98 SER A O 1
ATOM 747 N N . PHE A 1 99 ? -10.227 -44.969 -23.266 1 82.75 99 PHE A N 1
ATOM 748 C CA . PHE A 1 99 ? -9.484 -43.719 -23.484 1 82.75 99 PHE A CA 1
ATOM 749 C C . PHE A 1 99 ? -10.43 -42.531 -23.484 1 82.75 99 PHE A C 1
ATOM 751 O O . PHE A 1 99 ? -10.117 -41.469 -22.891 1 82.75 99 PHE A O 1
ATOM 758 N N . GLN A 1 100 ? -11.531 -42.688 -24.062 1 80.06 100 GLN A N 1
ATOM 759 C CA . GLN A 1 100 ? -12.516 -41.625 -24.141 1 80.06 100 GLN A CA 1
ATOM 760 C C . GLN A 1 100 ? -13.055 -41.25 -22.766 1 80.06 100 GLN A C 1
ATOM 762 O O . GLN A 1 100 ? -13.438 -40.094 -22.516 1 80.06 100 GLN A O 1
ATOM 767 N N . SER A 1 101 ? -13.062 -42.312 -21.922 1 81.19 101 SER A N 1
ATOM 768 C CA . SER A 1 101 ? -13.555 -42.062 -20.578 1 81.19 101 SER A CA 1
ATOM 769 C C . SER A 1 101 ? -12.523 -41.344 -19.719 1 81.19 101 SER A C 1
ATOM 771 O O . SER A 1 101 ? -12.82 -40.906 -18.609 1 81.19 101 SER A O 1
ATOM 773 N N . GLY A 1 102 ? -11.297 -41.281 -20.219 1 84.75 102 GLY A N 1
ATOM 774 C CA . GLY A 1 102 ? -10.297 -40.531 -19.5 1 84.75 102 GLY A CA 1
ATOM 775 C C . GLY A 1 102 ? -9.133 -41.375 -19.016 1 84.75 102 GLY A C 1
ATOM 776 O O . GLY A 1 102 ? -8.312 -40.875 -18.219 1 84.75 102 GLY A O 1
ATOM 777 N N . VAL A 1 103 ? -9.023 -42.594 -19.422 1 86.88 103 VAL A N 1
ATOM 778 C CA . VAL A 1 103 ? -7.898 -43.469 -19.078 1 86.88 103 VAL A CA 1
ATOM 779 C C . VAL A 1 103 ? -6.637 -42.969 -19.781 1 86.88 103 VAL A C 1
ATOM 781 O O . VAL A 1 103 ? -6.676 -42.594 -20.953 1 86.88 103 VAL A O 1
ATOM 784 N N . LEU A 1 104 ? -5.621 -42.875 -19.016 1 84.88 104 LEU A N 1
ATOM 785 C CA . LEU A 1 104 ? -4.367 -42.344 -19.562 1 84.88 104 LEU A CA 1
ATOM 786 C C . LEU A 1 104 ? -3.688 -43.406 -20.438 1 84.88 104 LEU A C 1
ATOM 788 O O . LEU A 1 104 ? -3.195 -43.094 -21.516 1 84.88 104 LEU A O 1
ATOM 792 N N . ASP A 1 105 ? -3.623 -44.562 -19.891 1 85.56 105 ASP A N 1
ATOM 793 C CA . ASP A 1 105 ? -2.93 -45.625 -20.609 1 85.56 105 ASP A CA 1
ATOM 794 C C . ASP A 1 105 ? -3.324 -47 -20.078 1 85.56 105 ASP A C 1
ATOM 796 O O . ASP A 1 105 ? -4.086 -47.094 -19.109 1 85.56 105 ASP A O 1
ATOM 800 N N . PHE A 1 106 ? -2.803 -48.062 -20.812 1 86 106 PHE A N 1
ATOM 801 C CA . PHE A 1 106 ? -3.137 -49.438 -20.453 1 86 106 PHE A CA 1
ATOM 802 C C . PHE A 1 106 ? -1.878 -50.219 -20.125 1 86 106 PHE A C 1
ATOM 804 O O . PHE A 1 106 ? -0.834 -50.031 -20.75 1 86 106 PHE A O 1
ATOM 811 N N . ILE A 1 107 ? -2.039 -51.031 -19.156 1 84.81 107 ILE A N 1
ATOM 812 C CA . ILE A 1 107 ? -1.055 -52.062 -18.875 1 84.81 107 ILE A CA 1
ATOM 813 C C . ILE A 1 107 ? -1.685 -53.438 -19.078 1 84.81 107 ILE A C 1
ATOM 815 O O . ILE A 1 107 ? -2.654 -53.812 -18.406 1 84.81 107 ILE A O 1
ATOM 819 N N . HIS A 1 108 ? -1.089 -54.188 -19.891 1 84.69 108 HIS A N 1
ATOM 820 C CA . HIS A 1 108 ? -1.703 -55.469 -20.234 1 84.69 108 HIS A CA 1
ATOM 821 C C . HIS A 1 108 ? -1.25 -56.562 -19.297 1 84.69 108 HIS A C 1
ATOM 823 O O . HIS A 1 108 ? -0.074 -56.656 -18.938 1 84.69 108 HIS A O 1
ATOM 829 N N . LYS A 1 109 ? -2.225 -57.406 -18.859 1 83.69 109 LYS A N 1
ATOM 830 C CA . LYS A 1 109 ? -1.929 -58.625 -18.109 1 83.69 109 LYS A CA 1
ATOM 831 C C . LYS A 1 109 ? -1.576 -59.781 -19.047 1 83.69 109 LYS A C 1
ATOM 833 O O . LYS A 1 109 ? -2.188 -59.938 -20.109 1 83.69 109 LYS A O 1
ATOM 838 N N . PRO A 1 110 ? -0.579 -60.719 -18.859 1 80.94 110 PRO A N 1
ATOM 839 C CA . PRO A 1 110 ? 0.33 -60.656 -17.703 1 80.94 110 PRO A CA 1
ATOM 840 C C . PRO A 1 110 ? 1.392 -59.562 -17.875 1 80.94 110 PRO A C 1
ATOM 842 O O . PRO A 1 110 ? 1.713 -59.188 -19 1 80.94 110 PRO A O 1
ATOM 845 N N . PHE A 1 111 ? 1.754 -58.906 -16.922 1 81.88 111 PHE A N 1
ATOM 846 C CA . PHE A 1 111 ? 2.75 -57.844 -17 1 81.88 111 PHE A CA 1
ATOM 847 C C . PHE A 1 111 ? 4.031 -58.25 -16.281 1 81.88 111 PHE A C 1
ATOM 849 O O . PHE A 1 111 ? 4.008 -59.094 -15.398 1 81.88 111 PHE A O 1
ATOM 856 N N . ASP A 1 112 ? 5.113 -57.719 -16.859 1 81.31 112 ASP A N 1
ATOM 857 C CA . ASP A 1 112 ? 6.41 -57.875 -16.203 1 81.31 112 ASP A CA 1
ATOM 858 C C . ASP A 1 112 ? 6.535 -56.906 -15.031 1 81.31 112 ASP A C 1
ATOM 860 O O . ASP A 1 112 ? 6.457 -55.688 -15.203 1 81.31 112 ASP A O 1
ATOM 864 N N . PRO A 1 113 ? 6.734 -57.5 -13.852 1 83.06 113 PRO A N 1
ATOM 865 C CA . PRO A 1 113 ? 6.766 -56.656 -12.664 1 83.06 113 PRO A CA 1
ATOM 866 C C . PRO A 1 113 ? 7.84 -55.562 -12.734 1 83.06 113 PRO A C 1
ATOM 868 O O . PRO A 1 113 ? 7.637 -54.469 -12.242 1 83.06 113 PRO A O 1
ATOM 871 N N . VAL A 1 114 ? 8.93 -55.875 -13.328 1 81.88 114 VAL A N 1
ATOM 872 C CA . VAL A 1 114 ? 10.031 -54.906 -13.414 1 81.88 114 VAL A CA 1
ATOM 873 C C . VAL A 1 114 ? 9.648 -53.75 -14.344 1 81.88 114 VAL A C 1
ATOM 875 O O . VAL A 1 114 ? 9.891 -52.594 -14.031 1 81.88 114 VAL A O 1
ATOM 878 N N . GLN A 1 115 ? 9.031 -54.125 -15.406 1 79.19 115 GLN A N 1
ATOM 879 C CA . GLN A 1 115 ? 8.594 -53.125 -16.359 1 79.19 115 GLN A CA 1
ATOM 880 C C . GLN A 1 115 ? 7.48 -52.281 -15.773 1 79.19 115 GLN A C 1
ATOM 882 O O . GLN A 1 115 ? 7.469 -51.062 -15.961 1 79.19 115 GLN A O 1
ATOM 887 N N . LEU A 1 116 ? 6.609 -52.906 -15.164 1 84.5 116 LEU A N 1
ATOM 888 C CA . LEU A 1 116 ? 5.496 -52.188 -14.57 1 84.5 116 LEU A CA 1
ATOM 889 C C . LEU A 1 116 ? 5.992 -51.188 -13.516 1 84.5 116 LEU A C 1
ATOM 891 O O . LEU A 1 116 ? 5.508 -50.062 -13.445 1 84.5 116 LEU A O 1
ATOM 895 N N . LYS A 1 117 ? 6.891 -51.625 -12.742 1 86.81 117 LYS A N 1
ATOM 896 C CA . LYS A 1 117 ? 7.457 -50.75 -11.719 1 86.81 117 LYS A CA 1
ATOM 897 C C . LYS A 1 117 ? 8.078 -49.5 -12.344 1 86.81 117 LYS A C 1
ATOM 899 O O . LYS A 1 117 ? 7.875 -48.375 -11.852 1 86.81 117 LYS A O 1
ATOM 904 N N . ALA A 1 118 ? 8.836 -49.719 -13.344 1 82.81 118 ALA A N 1
ATOM 905 C CA . ALA A 1 118 ? 9.484 -48.594 -14.031 1 82.81 118 ALA A CA 1
ATOM 906 C C . ALA A 1 118 ? 8.445 -47.656 -14.648 1 82.81 118 ALA A C 1
ATOM 908 O O . ALA A 1 118 ? 8.609 -46.438 -14.609 1 82.81 118 ALA A O 1
ATOM 909 N N . GLN A 1 119 ? 7.426 -48.219 -15.172 1 82.56 119 GLN A N 1
ATOM 910 C CA . GLN A 1 119 ? 6.344 -47.469 -15.766 1 82.56 119 GLN A CA 1
ATOM 911 C C . GLN A 1 119 ? 5.629 -46.625 -14.719 1 82.56 119 GLN A C 1
ATOM 913 O O . GLN A 1 119 ? 5.395 -45.406 -14.922 1 82.56 119 GLN A O 1
ATOM 918 N N . VAL A 1 120 ? 5.32 -47.219 -13.672 1 87.25 120 VAL A N 1
ATOM 919 C CA . VAL A 1 120 ? 4.629 -46.531 -12.586 1 87.25 120 VAL A CA 1
ATOM 920 C C . VAL A 1 120 ? 5.5 -45.375 -12.062 1 87.25 120 VAL A C 1
ATOM 922 O O . VAL A 1 120 ? 5.004 -44.281 -11.789 1 87.25 120 VAL A O 1
ATOM 925 N N .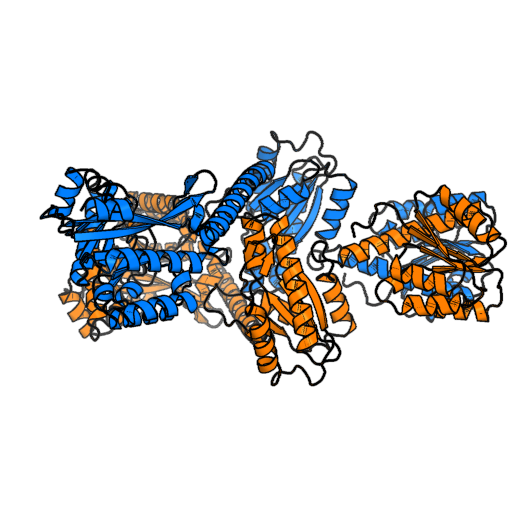 ALA A 1 121 ? 6.758 -45.656 -11.914 1 85.56 121 ALA A N 1
ATOM 926 C CA . ALA A 1 121 ? 7.684 -44.625 -11.461 1 85.56 121 ALA A CA 1
ATOM 927 C C . ALA A 1 121 ? 7.668 -43.406 -12.398 1 85.56 121 ALA A C 1
ATOM 929 O O . ALA A 1 121 ? 7.727 -42.281 -11.953 1 85.56 121 ALA A O 1
ATOM 930 N N . SER A 1 122 ? 7.633 -43.688 -13.648 1 82 122 SER A N 1
ATOM 931 C CA . SER A 1 122 ? 7.594 -42.625 -14.633 1 82 122 SER A CA 1
ATOM 932 C C . SER A 1 122 ? 6.309 -41.812 -14.516 1 82 122 SER A C 1
ATOM 934 O O . SER A 1 122 ? 6.336 -40.562 -14.594 1 82 122 SER A O 1
ATOM 936 N N . TYR A 1 123 ? 5.211 -42.469 -14.32 1 83.31 123 TYR A N 1
ATOM 937 C CA . TYR A 1 123 ? 3.932 -41.781 -14.18 1 83.31 123 TYR A CA 1
ATOM 938 C C . TYR A 1 123 ? 3.885 -40.969 -12.891 1 83.31 123 TYR A C 1
ATOM 940 O O . TYR A 1 123 ? 3.271 -39.906 -12.844 1 83.31 123 TYR A O 1
ATOM 948 N N . LEU A 1 124 ? 4.504 -41.469 -11.922 1 84.06 124 LEU A N 1
ATOM 949 C CA . LEU A 1 124 ? 4.559 -40.75 -10.656 1 84.06 124 LEU A CA 1
ATOM 950 C C . LEU A 1 124 ? 5.355 -39.469 -10.797 1 84.06 124 LEU A C 1
ATOM 952 O O . LEU A 1 124 ? 5.027 -38.438 -10.172 1 84.06 124 LEU A O 1
ATOM 956 N N . ARG A 1 125 ? 6.332 -39.531 -11.547 1 76.5 125 ARG A N 1
ATOM 957 C CA . ARG A 1 125 ? 7.078 -38.312 -11.828 1 76.5 125 ARG A CA 1
ATOM 958 C C . ARG A 1 125 ? 6.195 -37.25 -12.516 1 76.5 125 ARG A C 1
ATOM 960 O O . ARG A 1 125 ? 6.25 -36.062 -12.188 1 76.5 125 ARG A O 1
ATOM 967 N N . LEU A 1 126 ? 5.43 -37.719 -13.43 1 73.75 126 LEU A N 1
ATOM 968 C CA . LEU A 1 126 ? 4.496 -36.844 -14.117 1 73.75 126 LEU A CA 1
ATOM 969 C C . LEU A 1 126 ? 3.43 -36.312 -13.156 1 73.75 126 LEU A C 1
ATOM 971 O O . LEU A 1 126 ? 3.041 -35.156 -13.227 1 73.75 126 LEU A O 1
ATOM 975 N N . ALA A 1 127 ? 2.943 -37.219 -12.328 1 75.06 127 ALA A N 1
ATOM 976 C CA . ALA A 1 127 ? 1.916 -36.875 -11.352 1 75.06 127 ALA A CA 1
ATOM 977 C C . ALA A 1 127 ? 2.422 -35.812 -10.383 1 75.06 127 ALA A C 1
ATOM 979 O O . ALA A 1 127 ? 1.637 -35.031 -9.852 1 75.06 127 ALA A O 1
ATOM 980 N N . GLU A 1 128 ? 3.701 -35.844 -10.164 1 74.88 128 GLU A N 1
ATOM 981 C CA . GLU A 1 128 ? 4.293 -34.844 -9.281 1 74.88 128 GLU A CA 1
ATOM 982 C C . GLU A 1 128 ? 4.117 -33.438 -9.836 1 74.88 128 GLU A C 1
ATOM 984 O O . GLU A 1 128 ? 3.883 -32.5 -9.078 1 74.88 128 GLU A O 1
ATOM 989 N N . ILE A 1 129 ? 4.215 -33.344 -11.062 1 69.81 129 ILE A N 1
ATOM 990 C CA . ILE A 1 129 ? 4.023 -32.062 -11.703 1 69.81 129 ILE A CA 1
ATOM 991 C C . ILE A 1 129 ? 2.586 -31.578 -11.492 1 69.81 129 ILE A C 1
ATOM 993 O O . ILE A 1 129 ? 2.35 -30.406 -11.188 1 69.81 129 ILE A O 1
ATOM 997 N N . ASN A 1 130 ? 1.681 -32.531 -11.727 1 68.69 130 ASN A N 1
ATOM 998 C CA . ASN A 1 130 ? 0.277 -32.188 -11.492 1 68.69 130 ASN A CA 1
ATOM 999 C C . ASN A 1 130 ? 0.037 -31.766 -10.047 1 68.69 130 ASN A C 1
ATOM 1001 O O . ASN A 1 130 ? -0.708 -30.812 -9.797 1 68.69 130 ASN A O 1
ATOM 1005 N N . ARG A 1 131 ? 0.637 -32.594 -9.266 1 71.25 131 ARG A N 1
ATOM 1006 C CA . ARG A 1 131 ? 0.519 -32.25 -7.844 1 71.25 131 ARG A CA 1
ATOM 1007 C C . ARG A 1 131 ? 1.023 -30.859 -7.562 1 71.25 131 ARG A C 1
ATOM 1009 O O . ARG A 1 131 ? 0.363 -30.078 -6.863 1 71.25 131 ARG A O 1
ATOM 1016 N N . ARG A 1 132 ? 2.059 -30.562 -8.078 1 69.88 132 ARG A N 1
ATOM 1017 C CA . ARG A 1 132 ? 2.67 -29.25 -7.867 1 69.88 132 ARG A CA 1
ATOM 1018 C C . ARG A 1 132 ? 1.811 -28.156 -8.469 1 69.88 132 ARG A C 1
ATOM 1020 O O . ARG A 1 132 ? 1.707 -27.062 -7.898 1 69.88 132 ARG A O 1
ATOM 1027 N N . PHE A 1 133 ? 1.23 -28.422 -9.57 1 69.12 133 PHE A N 1
ATOM 1028 C CA . PHE A 1 133 ? 0.338 -27.453 -10.211 1 69.12 133 PHE A CA 1
ATOM 1029 C C . PHE A 1 133 ? -0.856 -27.156 -9.312 1 69.12 133 PHE A C 1
ATOM 1031 O O . PHE A 1 133 ? -1.2 -26 -9.102 1 69.12 133 PHE A O 1
ATOM 1038 N N . VAL A 1 134 ? -1.433 -28.234 -8.898 1 66.62 134 VAL A N 1
ATOM 1039 C CA . VAL A 1 134 ? -2.6 -28.062 -8.039 1 66.62 134 VAL A CA 1
ATOM 1040 C C . VAL A 1 134 ? -2.219 -27.234 -6.82 1 66.62 134 VAL A C 1
ATOM 1042 O O . VAL A 1 134 ? -2.943 -26.312 -6.438 1 66.62 134 VAL A O 1
ATOM 1045 N N . LEU A 1 135 ? -1.139 -27.562 -6.301 1 70 135 LEU A N 1
ATOM 1046 C CA . LEU A 1 135 ? -0.671 -26.828 -5.125 1 70 135 LEU A CA 1
ATOM 1047 C C . LEU A 1 135 ? -0.396 -25.375 -5.469 1 70 135 LEU A C 1
ATOM 1049 O O . LEU A 1 135 ? -0.601 -24.484 -4.637 1 70 135 LEU A O 1
ATOM 1053 N N . ALA A 1 136 ? -0.054 -25.188 -6.699 1 73.12 136 ALA A N 1
ATOM 1054 C CA . ALA A 1 136 ? 0.297 -23.844 -7.141 1 73.12 136 ALA A CA 1
ATOM 1055 C C . ALA A 1 136 ? -0.953 -23 -7.363 1 73.12 136 ALA A C 1
ATOM 1057 O O . ALA A 1 136 ? -0.878 -21.766 -7.402 1 73.12 136 ALA A O 1
ATOM 1058 N N . THR A 1 137 ? -2.076 -23.625 -7.539 1 79.5 137 THR A N 1
ATOM 1059 C CA . THR A 1 137 ? -3.289 -22.875 -7.836 1 79.5 137 THR A CA 1
ATOM 1060 C C . THR A 1 137 ? -4.152 -22.734 -6.586 1 79.5 137 THR A C 1
ATOM 1062 O O . THR A 1 137 ? -5.285 -22.25 -6.664 1 79.5 137 THR A O 1
ATOM 1065 N N . ILE A 1 138 ? -3.643 -23.156 -5.484 1 81.94 138 ILE A N 1
ATOM 1066 C CA . ILE A 1 138 ? -4.383 -23.078 -4.23 1 81.94 138 ILE A CA 1
ATOM 1067 C C . ILE A 1 138 ? -3.643 -22.172 -3.252 1 81.94 138 ILE A C 1
ATOM 1069 O O . ILE A 1 138 ? -2.414 -22.219 -3.148 1 81.94 138 ILE A O 1
ATOM 1073 N N . ASP A 1 139 ? -4.359 -21.344 -2.67 1 86 139 ASP A N 1
ATOM 1074 C CA . ASP A 1 139 ? -3.785 -20.547 -1.595 1 86 139 ASP A CA 1
ATOM 1075 C C . ASP A 1 139 ? -3.514 -21.406 -0.358 1 86 139 ASP A C 1
ATOM 1077 O O . ASP A 1 139 ? -4.426 -22.016 0.187 1 86 139 ASP A O 1
ATOM 1081 N N . ARG A 1 140 ? -2.393 -21.391 0.109 1 76.19 140 ARG A N 1
ATOM 1082 C CA . ARG A 1 140 ? -1.962 -22.312 1.16 1 76.19 140 ARG A CA 1
ATOM 1083 C C . ARG A 1 140 ? -2.623 -21.969 2.49 1 76.19 140 ARG A C 1
ATOM 1085 O O . ARG A 1 140 ? -2.803 -22.828 3.346 1 76.19 140 ARG A O 1
ATOM 1092 N N . VAL A 1 141 ? -2.957 -20.797 2.656 1 86.56 141 VAL A N 1
ATOM 1093 C CA . VAL A 1 141 ? -3.498 -20.359 3.938 1 86.56 141 VAL A CA 1
ATOM 1094 C C . VAL A 1 141 ? -4.98 -20.719 4.023 1 86.56 141 VAL A C 1
ATOM 1096 O O . VAL A 1 141 ? -5.418 -21.344 4.988 1 86.56 141 VAL A O 1
ATOM 1099 N N . THR A 1 142 ? -5.738 -20.359 3.008 1 91.94 142 THR A N 1
ATOM 1100 C CA . THR A 1 142 ? -7.191 -20.5 3.061 1 91.94 142 THR A CA 1
ATOM 1101 C C . THR A 1 142 ? -7.637 -21.797 2.393 1 91.94 142 THR A C 1
ATOM 1103 O O . THR A 1 142 ? -8.781 -22.219 2.551 1 91.94 142 THR A O 1
ATOM 1106 N N . GLU A 1 143 ? -6.762 -22.375 1.573 1 86.94 143 GLU A N 1
ATOM 1107 C CA . GLU A 1 143 ? -7.039 -23.594 0.822 1 86.94 143 GLU A CA 1
ATOM 1108 C C . GLU A 1 143 ? -8.117 -23.359 -0.233 1 86.94 143 GLU A C 1
ATOM 1110 O O . GLU A 1 143 ? -8.914 -24.25 -0.524 1 86.94 143 GLU A O 1
ATOM 1115 N N . ARG A 1 144 ? -8.266 -22.203 -0.63 1 91.56 144 ARG A N 1
ATOM 1116 C CA . ARG A 1 144 ? -9.125 -21.812 -1.743 1 91.56 144 ARG A CA 1
ATOM 1117 C C . ARG A 1 144 ? -8.305 -21.547 -3.004 1 91.56 144 ARG A C 1
ATOM 1119 O O . ARG A 1 144 ? -7.094 -21.344 -2.93 1 91.56 144 ARG A O 1
ATOM 1126 N N . PRO A 1 145 ? -9 -21.703 -4.176 1 90.25 145 PRO A N 1
ATOM 1127 C CA . PRO A 1 145 ? -8.25 -21.406 -5.402 1 90.25 145 PRO A CA 1
ATOM 1128 C C . PRO A 1 145 ? -7.652 -20 -5.402 1 90.25 145 PRO A C 1
ATOM 1130 O O . PRO A 1 145 ? -8.242 -19.078 -4.844 1 90.25 145 PRO A O 1
ATOM 1133 N N . ASN A 1 146 ? -6.477 -19.891 -5.992 1 89.06 146 ASN A N 1
ATOM 1134 C CA . ASN A 1 146 ? -5.773 -18.625 -5.977 1 89.06 146 ASN A CA 1
ATOM 1135 C C . ASN A 1 146 ? -5.949 -17.859 -7.293 1 89.06 146 ASN A C 1
ATOM 1137 O O . ASN A 1 146 ? -6.844 -18.188 -8.078 1 89.06 146 ASN A O 1
ATOM 1141 N N . VAL A 1 147 ? -5.203 -16.859 -7.531 1 86.56 147 VAL A N 1
ATOM 1142 C CA . VAL A 1 147 ? -5.348 -15.953 -8.672 1 86.56 147 VAL A CA 1
ATOM 1143 C C . VAL A 1 147 ? -5.074 -16.719 -9.969 1 86.56 147 VAL A C 1
ATOM 1145 O O . VAL A 1 147 ? -5.695 -16.438 -11 1 86.56 147 VAL A O 1
ATOM 1148 N N . MET A 1 148 ? -4.219 -17.641 -9.938 1 79.25 148 MET A N 1
ATOM 1149 C CA . MET A 1 148 ? -3.922 -18.438 -11.125 1 79.25 148 MET A CA 1
ATOM 1150 C C . MET A 1 148 ? -5.145 -19.234 -11.562 1 79.25 148 MET A C 1
ATOM 1152 O O . MET A 1 148 ? -5.449 -19.312 -12.758 1 79.25 148 MET A O 1
ATOM 1156 N N . ALA A 1 149 ? -5.699 -19.844 -10.578 1 84.44 149 ALA A N 1
ATOM 1157 C CA . ALA A 1 149 ? -6.93 -20.562 -10.875 1 84.44 149 ALA A CA 1
ATOM 1158 C C . ALA A 1 149 ? -7.996 -19.641 -11.445 1 84.44 149 ALA A C 1
ATOM 1160 O O . ALA A 1 149 ? -8.695 -20 -12.398 1 84.44 149 ALA A O 1
ATOM 1161 N N . LEU A 1 150 ? -8.102 -18.516 -10.875 1 90.81 150 LEU A N 1
ATOM 1162 C CA . LEU A 1 150 ? -9.07 -17.531 -11.344 1 90.81 150 LEU A CA 1
ATOM 1163 C C . LEU A 1 150 ? -8.812 -17.156 -12.805 1 90.81 150 LEU A C 1
ATOM 1165 O O . LEU A 1 150 ? -9.742 -17.094 -13.609 1 90.81 150 LEU A O 1
ATOM 1169 N N . GLN A 1 151 ? -7.613 -16.891 -13.117 1 85.31 151 GLN A N 1
ATOM 1170 C CA . GLN A 1 151 ? -7.238 -16.516 -14.477 1 85.31 151 GLN A CA 1
ATOM 1171 C C . GLN A 1 151 ? -7.609 -17.625 -15.469 1 85.31 151 GLN A C 1
ATOM 1173 O O . GLN A 1 151 ? -8.164 -17.344 -16.531 1 85.31 151 GLN A O 1
ATOM 1178 N N . GLU A 1 152 ? -7.332 -18.766 -15.086 1 78.62 152 GLU A N 1
ATOM 1179 C CA . GLU A 1 152 ? -7.668 -19.906 -15.938 1 78.62 152 GLU A CA 1
ATOM 1180 C C . GLU A 1 152 ? -9.18 -20.016 -16.141 1 78.62 152 GLU A C 1
ATOM 1182 O O . GLU A 1 152 ? -9.641 -20.188 -17.281 1 78.62 152 GLU A O 1
ATOM 1187 N N . ASP A 1 153 ? -9.82 -19.922 -15.07 1 85.56 153 ASP A N 1
ATOM 1188 C CA . ASP A 1 153 ? -11.273 -20.062 -15.133 1 85.56 153 ASP A CA 1
ATOM 1189 C C . ASP A 1 153 ? -11.898 -18.953 -15.969 1 85.56 153 ASP A C 1
ATOM 1191 O O . ASP A 1 153 ? -12.805 -19.188 -16.766 1 85.56 153 ASP A O 1
ATOM 1195 N N . VAL A 1 154 ? -11.453 -17.797 -15.828 1 91.44 154 VAL A N 1
ATOM 1196 C CA . VAL A 1 154 ? -11.977 -16.656 -16.562 1 91.44 154 VAL A CA 1
ATOM 1197 C C . VAL A 1 154 ? -11.656 -16.797 -18.047 1 91.44 154 VAL A C 1
ATOM 1199 O O . VAL A 1 154 ? -12.492 -16.484 -18.906 1 91.44 154 VAL A O 1
ATOM 1202 N N . GLU A 1 155 ? -10.477 -17.234 -18.328 1 82.69 155 GLU A N 1
ATOM 1203 C CA . GLU A 1 155 ? -10.062 -17.438 -19.703 1 82.69 155 GLU A CA 1
ATOM 1204 C C . GLU A 1 155 ? -10.898 -18.516 -20.391 1 82.69 155 GLU A C 1
ATOM 1206 O O . GLU A 1 155 ? -11.273 -18.391 -21.547 1 82.69 155 GLU A O 1
ATOM 1211 N N . ASN A 1 156 ? -11.125 -19.547 -19.625 1 78.44 156 ASN A N 1
ATOM 1212 C CA . ASN A 1 156 ? -11.883 -20.672 -20.156 1 78.44 156 ASN A CA 1
ATOM 1213 C C . ASN A 1 156 ? -13.305 -20.266 -20.531 1 78.44 156 ASN A C 1
ATOM 1215 O O . ASN A 1 156 ? -13.906 -20.844 -21.438 1 78.44 156 ASN A O 1
ATOM 1219 N N . GLU A 1 157 ? -13.82 -19.328 -19.906 1 87.62 157 GLU A N 1
ATOM 1220 C CA . GLU A 1 157 ? -15.195 -18.922 -20.172 1 87.62 157 GLU A CA 1
ATOM 1221 C C . GLU A 1 157 ? -15.242 -17.609 -20.953 1 87.62 157 GLU A C 1
ATOM 1223 O O . GLU A 1 157 ? -16.297 -17.016 -21.125 1 87.62 157 GLU A O 1
ATOM 1228 N N . ASP A 1 158 ? -14.141 -17.125 -21.391 1 89 158 ASP A N 1
ATOM 1229 C CA . ASP A 1 158 ? -14.008 -15.898 -22.188 1 89 158 ASP A CA 1
ATOM 1230 C C . ASP A 1 158 ? -14.641 -14.703 -21.469 1 89 158 ASP A C 1
ATOM 1232 O O . ASP A 1 158 ? -15.336 -13.898 -22.078 1 89 158 ASP A O 1
ATOM 1236 N N . GLY A 1 159 ? -14.594 -14.711 -20.188 1 89.81 159 GLY A N 1
ATOM 1237 C CA . GLY A 1 159 ? -15.055 -13.586 -19.391 1 89.81 159 GLY A CA 1
ATOM 1238 C C . GLY A 1 159 ? -16.562 -13.477 -19.344 1 89.81 159 GLY A C 1
ATOM 1239 O O . GLY A 1 159 ? -17.109 -12.383 -19.172 1 89.81 159 GLY A O 1
ATOM 1240 N N . ALA A 1 160 ? -17.281 -14.508 -19.391 1 91.12 160 ALA A N 1
ATOM 1241 C CA . ALA A 1 160 ? -18.734 -14.531 -19.5 1 91.12 160 ALA A CA 1
ATOM 1242 C C . ALA A 1 160 ? -19.391 -14.312 -18.141 1 91.12 160 ALA A C 1
ATOM 1244 O O . ALA A 1 160 ? -20.594 -14.008 -18.062 1 91.12 160 ALA A O 1
ATOM 1245 N N . ASN A 1 161 ? -18.656 -14.484 -17.094 1 93.44 161 ASN A N 1
ATOM 1246 C CA . ASN A 1 161 ? -19.234 -14.398 -15.758 1 93.44 161 ASN A CA 1
ATOM 1247 C C . ASN A 1 161 ? -18.734 -13.156 -15.016 1 93.44 161 ASN A C 1
ATOM 1249 O O . ASN A 1 161 ? -17.578 -12.789 -15.133 1 93.44 161 ASN A O 1
ATOM 1253 N N . PRO A 1 162 ? -19.656 -12.438 -14.305 1 94.94 162 PRO A N 1
ATOM 1254 C CA . PRO A 1 162 ? -19.234 -11.289 -13.508 1 94.94 162 PRO A CA 1
ATOM 1255 C C . PRO A 1 162 ? -18.344 -11.68 -12.328 1 94.94 162 PRO A C 1
ATOM 1257 O O . PRO A 1 162 ? -18.391 -12.82 -11.867 1 94.94 162 PRO A O 1
ATOM 1260 N N . LEU A 1 163 ? -17.578 -10.719 -11.914 1 96.5 163 LEU A N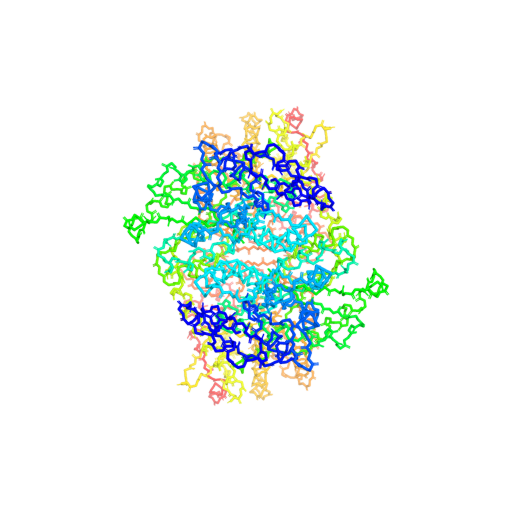 1
ATOM 1261 C CA . LEU A 1 163 ? -16.672 -10.898 -10.773 1 96.5 163 LEU A CA 1
ATOM 1262 C C . LEU A 1 163 ? -16.938 -9.852 -9.703 1 96.5 163 LEU A C 1
ATOM 1264 O O . LEU A 1 163 ? -17.25 -8.695 -10.016 1 96.5 163 LEU A O 1
ATOM 1268 N N . LEU A 1 164 ? -16.891 -10.219 -8.508 1 96.44 164 LEU A N 1
ATOM 1269 C CA . LEU A 1 164 ? -16.922 -9.312 -7.371 1 96.44 164 LEU A CA 1
ATOM 1270 C C . LEU A 1 164 ? -15.594 -9.359 -6.602 1 96.44 164 LEU A C 1
ATOM 1272 O O . LEU A 1 164 ? -15.266 -10.375 -5.996 1 96.44 164 LEU A O 1
ATOM 1276 N N . PHE A 1 165 ? -14.875 -8.258 -6.629 1 96.12 165 PHE A N 1
ATOM 1277 C CA . PHE A 1 165 ? -13.633 -8.125 -5.867 1 96.12 165 PHE A CA 1
ATOM 1278 C C . PHE A 1 165 ? -13.922 -7.617 -4.457 1 96.12 165 PHE A C 1
ATOM 1280 O O . PHE A 1 165 ? -14.695 -6.68 -4.277 1 96.12 165 PHE A O 1
ATOM 1287 N N . ILE A 1 166 ? -13.32 -8.25 -3.479 1 95.62 166 ILE A N 1
ATOM 1288 C CA . ILE A 1 166 ? -13.516 -7.902 -2.074 1 95.62 166 ILE A CA 1
ATOM 1289 C C . ILE A 1 166 ? -12.164 -7.68 -1.403 1 95.62 166 ILE A C 1
ATOM 1291 O O . ILE A 1 166 ? -11.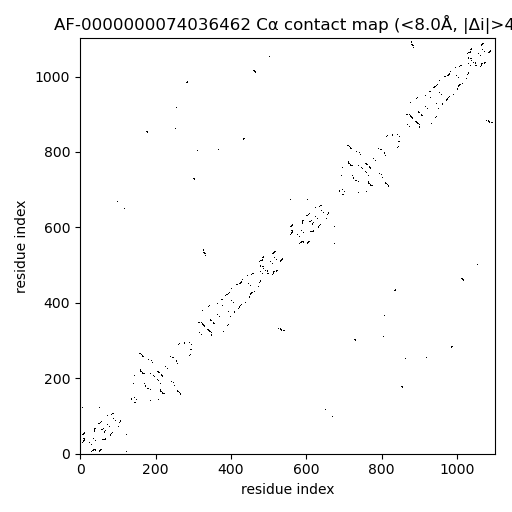297 -8.555 -1.445 1 95.62 166 ILE A O 1
ATOM 1295 N N . ARG A 1 167 ? -12 -6.59 -0.793 1 93.19 167 ARG A N 1
ATOM 1296 C CA . ARG A 1 167 ? -10.758 -6.316 -0.075 1 93.19 167 ARG A CA 1
ATOM 1297 C C . ARG A 1 167 ? -11.039 -5.953 1.379 1 93.19 167 ARG A C 1
ATOM 1299 O O . ARG A 1 167 ? -11.977 -5.203 1.669 1 93.19 167 ARG A O 1
ATOM 1306 N N . SER A 1 168 ? -10.336 -6.52 2.236 1 91.56 168 SER A N 1
ATOM 1307 C CA . SER A 1 168 ? -10.273 -6.094 3.631 1 91.56 168 SER A CA 1
ATOM 1308 C C . SER A 1 168 ? -8.836 -5.809 4.059 1 91.56 168 SER A C 1
ATOM 1310 O O . SER A 1 168 ? -8.016 -6.727 4.168 1 91.56 168 SER A O 1
ATOM 1312 N N . ARG A 1 169 ? -8.531 -4.656 4.395 1 87.25 169 ARG A N 1
ATOM 1313 C CA . ARG A 1 169 ? -7.172 -4.285 4.789 1 87.25 169 ARG A CA 1
ATOM 1314 C C . ARG A 1 169 ? -6.836 -4.824 6.176 1 87.25 169 ARG A C 1
ATOM 1316 O O . ARG A 1 169 ? -5.664 -4.945 6.531 1 87.25 169 ARG A O 1
ATOM 1323 N N . GLN A 1 170 ? -7.883 -5.121 6.938 1 90.19 170 GLN A N 1
ATOM 1324 C CA . GLN A 1 170 ? -7.676 -5.551 8.32 1 90.19 170 GLN A CA 1
ATOM 1325 C C . GLN A 1 170 ? -6.949 -6.895 8.367 1 90.19 170 GLN A C 1
ATOM 1327 O O . GLN A 1 170 ? -6.227 -7.176 9.328 1 90.19 170 GLN A O 1
ATOM 1332 N N . VAL A 1 171 ? -7.141 -7.652 7.355 1 92 171 VAL A N 1
ATOM 1333 C CA . VAL A 1 171 ? -6.469 -8.945 7.336 1 92 171 VAL A CA 1
ATOM 1334 C C . VAL A 1 171 ? -4.953 -8.742 7.359 1 92 171 VAL A C 1
ATOM 1336 O O . VAL A 1 171 ? -4.246 -9.383 8.141 1 92 171 VAL A O 1
ATOM 1339 N N . VAL A 1 172 ? -4.492 -7.871 6.531 1 88.56 172 VAL A N 1
ATOM 1340 C CA . VAL A 1 172 ? -3.064 -7.582 6.449 1 88.56 172 VAL A CA 1
ATOM 1341 C C . VAL A 1 172 ? -2.602 -6.895 7.734 1 88.56 172 VAL A C 1
ATOM 1343 O O . VAL A 1 172 ? -1.524 -7.199 8.25 1 88.56 172 VAL A O 1
ATOM 1346 N N . GLU A 1 173 ? -3.359 -6.008 8.219 1 88.38 173 GLU A N 1
ATOM 1347 C CA . GLU A 1 173 ? -3.018 -5.27 9.43 1 88.38 173 GLU A CA 1
ATOM 1348 C C . GLU A 1 173 ? -2.914 -6.207 10.633 1 88.38 173 GLU A C 1
ATOM 1350 O O . GLU A 1 173 ? -1.979 -6.102 11.43 1 88.38 173 GLU A O 1
ATOM 1355 N N . VAL A 1 174 ? -3.887 -7.039 10.797 1 91.31 174 VAL A N 1
ATOM 1356 C CA . VAL A 1 174 ? -3.914 -7.992 11.898 1 91.31 174 VAL A CA 1
ATOM 1357 C C . VAL A 1 174 ? -2.715 -8.93 11.805 1 91.31 174 VAL A C 1
ATOM 1359 O O . VAL A 1 174 ? -2.088 -9.25 12.812 1 91.31 174 VAL A O 1
ATOM 1362 N N . ARG A 1 175 ? -2.441 -9.352 10.617 1 88.06 175 ARG A N 1
ATOM 1363 C CA . ARG A 1 175 ? -1.271 -10.203 10.406 1 88.06 175 ARG A CA 1
ATOM 1364 C C . ARG A 1 175 ? 0.007 -9.492 10.836 1 88.06 175 ARG A C 1
ATOM 1366 O O . ARG A 1 175 ? 0.904 -10.109 11.414 1 88.06 175 ARG A O 1
ATOM 1373 N N . HIS A 1 176 ? 0.081 -8.258 10.523 1 85.19 176 HIS A N 1
ATOM 1374 C CA . HIS A 1 176 ? 1.25 -7.453 10.852 1 85.19 176 HIS A CA 1
ATOM 1375 C C . HIS A 1 176 ? 1.354 -7.223 12.359 1 85.19 176 HIS A C 1
ATOM 1377 O O . HIS A 1 176 ? 2.441 -7.32 12.93 1 85.19 176 HIS A O 1
ATOM 1383 N N . LEU A 1 177 ? 0.296 -6.957 12.969 1 87.38 177 LEU A N 1
ATOM 1384 C CA . LEU A 1 177 ? 0.282 -6.57 14.375 1 87.38 177 LEU A CA 1
ATOM 1385 C C . LEU A 1 177 ? 0.387 -7.793 15.281 1 87.38 177 LEU A C 1
ATOM 1387 O O . LEU A 1 177 ? 1.016 -7.738 16.344 1 87.38 177 LEU A O 1
ATOM 1391 N N . TYR A 1 178 ? -0.254 -8.898 14.852 1 91 178 TYR A N 1
ATOM 1392 C CA . TYR A 1 178 ? -0.403 -10.008 15.789 1 91 178 TYR A CA 1
ATOM 1393 C C . TYR A 1 178 ? 0.23 -11.281 15.234 1 91 178 TYR A C 1
ATOM 1395 O O . TYR A 1 178 ? 0.19 -12.336 15.875 1 91 178 TYR A O 1
ATOM 1403 N N . GLY A 1 179 ? 0.751 -11.266 14.039 1 87.56 179 GLY A N 1
ATOM 1404 C CA . GLY A 1 179 ? 1.471 -12.391 13.469 1 87.56 179 GLY A CA 1
ATOM 1405 C C . GLY A 1 179 ? 0.659 -13.156 12.438 1 87.56 179 GLY A C 1
ATOM 1406 O O . GLY A 1 179 ? -0.563 -13.008 12.375 1 87.56 179 GLY A O 1
ATOM 1407 N N . ALA A 1 180 ? 1.328 -14.055 11.734 1 85.44 180 ALA A N 1
ATOM 1408 C CA . ALA A 1 180 ? 0.73 -14.828 10.648 1 85.44 180 ALA A CA 1
ATOM 1409 C C . ALA A 1 180 ? -0.337 -15.781 11.18 1 85.44 180 ALA A C 1
ATOM 1411 O O . ALA A 1 180 ? -1.357 -16.016 10.523 1 85.44 180 ALA A O 1
ATOM 1412 N N . GLY A 1 181 ? -0.111 -16.297 12.312 1 89.38 181 GLY A N 1
ATOM 1413 C CA . GLY A 1 181 ? -1.066 -17.234 12.883 1 89.38 181 GLY A CA 1
ATOM 1414 C C . GLY A 1 181 ? -2.457 -16.656 13.039 1 89.38 181 GLY A C 1
ATOM 1415 O O . GLY A 1 181 ? -3.43 -17.203 12.516 1 89.38 181 GLY A O 1
ATOM 1416 N N . ILE A 1 182 ? -2.537 -15.531 13.672 1 92.38 182 ILE A N 1
ATOM 1417 C CA . ILE A 1 182 ? -3.818 -14.867 13.906 1 92.38 182 ILE A CA 1
ATOM 1418 C C . ILE A 1 182 ? -4.363 -14.328 12.586 1 92.38 182 ILE A C 1
ATOM 1420 O O . ILE A 1 182 ? -5.559 -14.445 12.305 1 92.38 182 ILE A O 1
ATOM 1424 N N . GLY A 1 183 ? -3.504 -13.789 11.812 1 93 183 GLY A N 1
ATOM 1425 C CA . GLY A 1 183 ? -3.914 -13.281 10.516 1 93 183 GLY A CA 1
ATOM 1426 C C . GLY A 1 183 ? -4.5 -14.359 9.617 1 93 183 GLY A C 1
ATOM 1427 O O . GLY A 1 183 ? -5.512 -14.125 8.945 1 93 183 GLY A O 1
ATOM 1428 N N . ASP A 1 184 ? -3.867 -15.531 9.594 1 93.31 184 ASP A N 1
ATOM 1429 C CA . ASP A 1 184 ? -4.352 -16.641 8.781 1 93.31 184 ASP A CA 1
ATOM 1430 C C . ASP A 1 184 ? -5.734 -17.094 9.242 1 93.31 184 ASP A C 1
ATOM 1432 O O . ASP A 1 184 ? -6.609 -17.375 8.414 1 93.31 184 ASP A O 1
ATOM 1436 N N . LYS A 1 185 ? -5.859 -17.172 10.492 1 95.44 185 LYS A N 1
ATOM 1437 C CA . LYS A 1 185 ? -7.148 -17.594 11.039 1 95.44 185 LYS A CA 1
ATOM 1438 C C . LYS A 1 185 ? -8.242 -16.578 10.711 1 95.44 185 LYS A C 1
ATOM 1440 O O . LYS A 1 185 ? -9.375 -16.969 10.398 1 95.44 185 LYS A O 1
ATOM 1445 N N . LEU A 1 186 ? -7.922 -15.336 10.812 1 95.31 186 LEU A N 1
ATOM 1446 C CA . LEU A 1 186 ? -8.883 -14.297 10.445 1 95.31 186 LEU A CA 1
ATOM 1447 C C . LEU A 1 186 ? -9.281 -14.422 8.977 1 95.31 186 LEU A C 1
ATOM 1449 O O . LEU A 1 186 ? -10.469 -14.328 8.648 1 95.31 186 LEU A O 1
ATOM 1453 N N . GLU A 1 187 ? -8.328 -14.594 8.141 1 96 187 GLU A N 1
ATOM 1454 C CA . GLU A 1 187 ? -8.594 -14.719 6.711 1 96 187 GLU A CA 1
ATOM 1455 C C . GLU A 1 187 ? -9.477 -15.938 6.418 1 96 187 GLU A C 1
ATOM 1457 O O . GLU A 1 187 ? -10.383 -15.867 5.586 1 96 187 GLU A O 1
ATOM 1462 N N . ARG A 1 188 ? -9.188 -17.062 7.078 1 95.88 188 ARG A N 1
ATOM 1463 C CA . ARG A 1 188 ? -10.023 -18.25 6.926 1 95.88 188 ARG A CA 1
ATOM 1464 C C . ARG A 1 188 ? -11.461 -17.969 7.363 1 95.88 188 ARG A C 1
ATOM 1466 O O . ARG A 1 188 ? -12.406 -18.375 6.688 1 95.88 188 ARG A O 1
ATOM 1473 N N . ALA A 1 189 ? -11.562 -17.297 8.5 1 95.31 189 ALA A N 1
ATOM 1474 C CA . ALA A 1 189 ? -12.883 -16.938 9 1 95.31 189 ALA A CA 1
ATOM 1475 C C . ALA A 1 189 ? -13.609 -16.031 8.008 1 95.31 189 ALA A C 1
ATOM 1477 O O . ALA A 1 189 ? -14.812 -16.188 7.789 1 95.31 189 ALA A O 1
ATOM 1478 N N . LEU A 1 190 ? -12.922 -15.125 7.453 1 95.81 190 LEU A N 1
ATOM 1479 C CA . LEU A 1 190 ? -13.484 -14.211 6.469 1 95.81 190 LEU A CA 1
ATOM 1480 C C . LEU A 1 190 ? -13.977 -14.969 5.242 1 95.81 190 LEU A C 1
ATOM 1482 O O . LEU A 1 190 ? -15.094 -14.734 4.77 1 95.81 190 LEU A O 1
ATOM 1486 N N . CYS A 1 191 ? -13.172 -15.844 4.676 1 96.25 191 CYS A N 1
ATOM 1487 C CA . CYS A 1 191 ? -13.555 -16.641 3.518 1 96.25 191 CYS A CA 1
ATOM 1488 C C . CYS A 1 191 ? -14.805 -17.469 3.811 1 96.25 191 CYS A C 1
ATOM 1490 O O . CYS A 1 191 ? -15.734 -17.484 3.006 1 96.25 191 CYS A O 1
ATOM 1492 N N . ALA A 1 192 ? -14.789 -18.078 4.98 1 95.12 192 ALA A N 1
ATOM 1493 C CA . ALA A 1 192 ? -15.93 -18.906 5.367 1 95.12 192 ALA A CA 1
ATOM 1494 C C . ALA A 1 192 ? -17.203 -18.078 5.445 1 95.12 192 ALA A C 1
ATOM 1496 O O . ALA A 1 192 ? -18.266 -18.5 4.992 1 95.12 192 ALA A O 1
ATOM 1497 N N . ARG A 1 193 ? -17.125 -16.938 6.008 1 94.94 193 ARG A N 1
ATOM 1498 C CA . ARG A 1 193 ? -18.281 -16.047 6.121 1 94.94 193 ARG A CA 1
ATOM 1499 C C . ARG A 1 193 ? -18.781 -15.609 4.75 1 94.94 193 ARG A C 1
ATOM 1501 O O . ARG A 1 193 ? -19.984 -15.586 4.496 1 94.94 193 ARG A O 1
ATOM 1508 N N . ILE A 1 194 ? -17.906 -15.211 3.9 1 96.31 194 ILE A N 1
ATOM 1509 C CA . ILE A 1 194 ? -18.25 -14.773 2.555 1 96.31 194 ILE A CA 1
ATOM 1510 C C . ILE A 1 194 ? -19 -15.898 1.827 1 96.31 194 ILE A C 1
ATOM 1512 O O . ILE A 1 194 ? -20.031 -15.664 1.206 1 96.31 194 ILE A O 1
ATOM 1516 N N . GLU A 1 195 ? -18.484 -17.094 1.929 1 95.69 195 GLU A N 1
ATOM 1517 C CA . GLU A 1 195 ? -19.109 -18.234 1.271 1 95.69 195 GLU A CA 1
ATOM 1518 C C . GLU A 1 195 ? -20.5 -18.516 1.843 1 95.69 195 GLU A C 1
ATOM 1520 O O . GLU A 1 195 ? -21.422 -18.828 1.098 1 95.69 195 GLU A O 1
ATOM 1525 N N . LYS A 1 196 ? -20.547 -18.422 3.162 1 94.56 196 LYS A N 1
ATOM 1526 C CA . LYS A 1 196 ? -21.828 -18.625 3.816 1 94.56 196 LYS A CA 1
ATOM 1527 C C . LYS A 1 196 ? -22.859 -17.594 3.355 1 94.56 196 LYS A C 1
ATOM 1529 O O . LYS A 1 196 ? -23.984 -17.953 2.996 1 94.56 196 LYS A O 1
ATOM 1534 N N . ILE A 1 197 ? -22.516 -16.391 3.322 1 94.5 197 ILE A N 1
ATOM 1535 C CA . ILE A 1 197 ? -23.406 -15.32 2.908 1 94.5 197 ILE A CA 1
ATOM 1536 C C . ILE A 1 197 ? -23.766 -15.484 1.433 1 94.5 197 ILE A C 1
ATOM 1538 O O . ILE A 1 197 ? -24.922 -15.336 1.046 1 94.5 197 ILE A O 1
ATOM 1542 N N . ALA A 1 198 ? -22.734 -15.719 0.615 1 93.88 198 ALA A N 1
ATOM 1543 C CA . ALA A 1 198 ? -22.969 -15.898 -0.817 1 93.88 198 ALA A CA 1
ATOM 1544 C C . ALA A 1 198 ? -24 -16.984 -1.078 1 93.88 198 ALA A C 1
ATOM 1546 O O . ALA A 1 198 ? -24.906 -16.797 -1.893 1 93.88 198 ALA A O 1
ATOM 1547 N N . ARG A 1 199 ? -23.922 -18.078 -0.384 1 92.06 199 ARG A N 1
ATOM 1548 C CA . ARG A 1 199 ? -24.844 -19.188 -0.549 1 92.06 199 ARG A CA 1
ATOM 1549 C C . ARG A 1 199 ? -26.266 -18.781 -0.135 1 92.06 199 ARG A C 1
ATOM 1551 O O . ARG A 1 199 ? -27.25 -19.266 -0.709 1 92.06 199 ARG A O 1
ATOM 1558 N N . SER A 1 200 ? -26.328 -17.906 0.781 1 91.88 200 SER A N 1
ATOM 1559 C CA . SER A 1 200 ? -27.609 -17.531 1.345 1 91.88 200 SER A CA 1
ATOM 1560 C C . SER A 1 200 ? -28.281 -16.438 0.516 1 91.88 200 SER A C 1
ATOM 1562 O O . SER A 1 200 ? -29.5 -16.391 0.4 1 91.88 200 SER A O 1
ATOM 1564 N N . ILE A 1 201 ? -27.562 -15.594 -0.06 1 89.75 201 ILE A N 1
ATOM 1565 C CA . ILE A 1 201 ? -28.141 -14.383 -0.638 1 89.75 201 ILE A CA 1
ATOM 1566 C C . ILE A 1 201 ? -28.188 -14.508 -2.158 1 89.75 201 ILE A C 1
ATOM 1568 O O . ILE A 1 201 ? -29.125 -14.023 -2.803 1 89.75 201 ILE A O 1
ATOM 1572 N N . PHE A 1 202 ? -27.219 -15.117 -2.748 1 91.25 202 PHE A N 1
ATOM 1573 C CA . PHE A 1 202 ? -27.156 -15.156 -4.203 1 91.25 202 PHE A CA 1
ATOM 1574 C C . PHE A 1 202 ? -27.938 -16.344 -4.75 1 91.25 202 PHE A C 1
ATOM 1576 O O . PHE A 1 202 ? -27.938 -17.422 -4.16 1 91.25 202 PHE A O 1
ATOM 1583 N N . LYS A 1 203 ? -28.5 -16.125 -5.926 1 89.75 203 LYS A N 1
ATOM 1584 C CA . LYS A 1 203 ? -29.312 -17.141 -6.566 1 89.75 203 LYS A CA 1
ATOM 1585 C C . LYS A 1 203 ? -28.469 -18.062 -7.445 1 89.75 203 LYS A C 1
ATOM 1587 O O . LYS A 1 203 ? -28.969 -19.062 -7.961 1 89.75 203 LYS A O 1
ATOM 1592 N N . VAL A 1 204 ? -27.266 -17.719 -7.621 1 90.94 204 VAL A N 1
ATOM 1593 C CA . VAL A 1 204 ? -26.375 -18.484 -8.5 1 90.94 204 VAL A CA 1
ATOM 1594 C C . VAL A 1 204 ? -25.188 -19.016 -7.703 1 90.94 204 VAL A C 1
ATOM 1596 O O . VAL A 1 204 ? -24.875 -18.5 -6.625 1 90.94 204 VAL A O 1
ATOM 1599 N N . GLU A 1 205 ? -24.562 -20.031 -8.234 1 90.19 205 GLU A N 1
ATOM 1600 C CA . GLU A 1 205 ? -23.359 -20.562 -7.602 1 90.19 205 GLU A CA 1
ATOM 1601 C C . GLU A 1 205 ? -22.188 -19.609 -7.742 1 90.19 205 GLU A C 1
ATOM 1603 O O . GLU A 1 205 ? -22.062 -18.922 -8.758 1 90.19 205 GLU A O 1
ATOM 1608 N N . CYS A 1 206 ? -21.422 -19.578 -6.719 1 93.81 206 CYS A N 1
ATOM 1609 C CA . CYS A 1 206 ? -20.266 -18.703 -6.707 1 93.81 206 CYS A CA 1
ATOM 1610 C C . CYS A 1 206 ? -19 -19.469 -6.297 1 93.81 206 CYS A C 1
ATOM 1612 O O . CYS A 1 206 ? -19.094 -20.453 -5.551 1 93.81 206 CYS A O 1
ATOM 1614 N N . CYS A 1 207 ? -17.938 -19.094 -6.836 1 94.62 207 CYS A N 1
ATOM 1615 C CA . CYS A 1 207 ? -16.625 -19.625 -6.449 1 94.62 207 CYS A CA 1
ATOM 1616 C C . CYS A 1 207 ? -15.734 -18.516 -5.887 1 94.62 207 CYS A C 1
ATOM 1618 O O . CYS A 1 207 ? -15.602 -17.453 -6.488 1 94.62 207 CYS A O 1
ATOM 1620 N N . LEU A 1 208 ? -15.164 -18.797 -4.738 1 96.75 208 LEU A N 1
ATOM 1621 C CA . LEU A 1 208 ? -14.312 -17.812 -4.074 1 96.75 208 LEU A CA 1
ATOM 1622 C C . LEU A 1 208 ? -12.844 -18.047 -4.391 1 96.75 208 LEU A C 1
ATOM 1624 O O . LEU A 1 208 ? -12.367 -19.188 -4.324 1 96.75 208 LEU A O 1
ATOM 1628 N N . TYR A 1 209 ? -12.148 -17 -4.793 1 96.31 209 TYR A N 1
ATOM 1629 C CA . TYR A 1 209 ? -10.719 -17.047 -5.094 1 96.31 209 TYR A CA 1
ATOM 1630 C C . TYR A 1 209 ? -9.945 -16.094 -4.191 1 96.31 209 TYR A C 1
ATOM 1632 O O . TYR A 1 209 ? -10.461 -15.039 -3.795 1 96.31 209 TYR A O 1
ATOM 1640 N N . VAL A 1 210 ? -8.727 -16.469 -3.848 1 94.62 210 VAL A N 1
ATOM 1641 C CA . VAL A 1 210 ? -7.832 -15.602 -3.09 1 94.62 210 VAL A CA 1
ATOM 1642 C C . VAL A 1 210 ? -6.734 -15.062 -4.008 1 94.62 210 VAL A C 1
ATOM 1644 O O . VAL A 1 210 ? -5.934 -15.828 -4.539 1 94.62 210 VAL A O 1
ATOM 1647 N N . ILE A 1 211 ? -6.699 -13.781 -4.18 1 91.44 211 ILE A N 1
ATOM 1648 C CA . ILE A 1 211 ? -5.699 -13.242 -5.098 1 91.44 211 ILE A CA 1
ATOM 1649 C C . ILE A 1 211 ? -4.492 -12.742 -4.309 1 91.44 211 ILE A C 1
ATOM 1651 O O . ILE A 1 211 ? -3.361 -12.789 -4.805 1 91.44 211 ILE A O 1
ATOM 1655 N N . ASP A 1 212 ? -4.688 -12.211 -3.096 1 88.69 212 ASP A N 1
ATOM 1656 C CA . ASP A 1 212 ? -3.678 -11.82 -2.119 1 88.69 212 ASP A CA 1
ATOM 1657 C C . ASP A 1 212 ? -4.262 -11.781 -0.708 1 88.69 212 ASP A C 1
ATOM 1659 O O . ASP A 1 212 ? -5.465 -11.984 -0.523 1 88.69 212 ASP A O 1
ATOM 1663 N N . ARG A 1 213 ? -3.396 -11.539 0.233 1 88.94 213 ARG A N 1
ATOM 1664 C CA . ARG A 1 213 ? -3.885 -11.484 1.606 1 88.94 213 ARG A CA 1
ATOM 1665 C C . ARG A 1 213 ? -4.922 -10.383 1.775 1 88.94 213 ARG A C 1
ATOM 1667 O O . ARG A 1 213 ? -4.625 -9.203 1.541 1 88.94 213 ARG A O 1
ATOM 1674 N N . GLY A 1 214 ? -6.094 -10.797 2.09 1 93.38 214 GLY A N 1
ATOM 1675 C CA . GLY A 1 214 ? -7.176 -9.852 2.303 1 93.38 214 GLY A CA 1
ATOM 1676 C C . GLY A 1 214 ? -7.855 -9.422 1.015 1 93.38 214 GLY A C 1
ATOM 1677 O O . GLY A 1 214 ? -8.719 -8.539 1.026 1 93.38 214 GLY A O 1
ATOM 1678 N N . GLU A 1 215 ? -7.406 -9.969 -0.051 1 95 215 GLU A N 1
ATOM 1679 C CA . GLU A 1 215 ? -7.98 -9.648 -1.354 1 95 215 GLU A CA 1
ATOM 1680 C C . GLU A 1 215 ? -8.586 -10.891 -2.008 1 95 215 GLU A C 1
ATOM 1682 O O . GLU A 1 215 ? -7.863 -11.805 -2.402 1 95 215 GLU A O 1
ATOM 1687 N N . LEU A 1 216 ? -9.852 -10.852 -2.172 1 97.12 216 LEU A N 1
ATOM 1688 C CA . LEU A 1 216 ? -10.617 -12.008 -2.623 1 97.12 216 LEU A CA 1
ATOM 1689 C C . LEU A 1 216 ? -11.469 -11.664 -3.84 1 97.12 216 LEU A C 1
ATOM 1691 O O . LEU A 1 216 ? -11.742 -10.484 -4.098 1 97.12 216 LEU A O 1
ATOM 1695 N N . VAL A 1 217 ? -11.828 -12.664 -4.598 1 97.5 217 VAL A N 1
ATOM 1696 C CA . VAL A 1 217 ? -12.719 -12.492 -5.742 1 97.5 217 VAL A CA 1
ATOM 1697 C C . VAL A 1 217 ? -13.812 -13.562 -5.719 1 97.5 217 VAL A C 1
ATOM 1699 O O . VAL A 1 217 ? -13.523 -14.742 -5.535 1 97.5 217 VAL A O 1
ATOM 1702 N N . LEU A 1 218 ? -14.977 -13.148 -5.812 1 96.88 218 LEU A N 1
ATOM 1703 C CA . LEU A 1 218 ? -16.109 -14.039 -6.012 1 96.88 218 LEU A CA 1
ATOM 1704 C C . LEU A 1 218 ? -16.516 -14.094 -7.484 1 96.88 218 LEU A C 1
ATOM 1706 O O . LEU A 1 218 ? -16.812 -13.07 -8.086 1 96.88 218 LEU A O 1
ATOM 1710 N N . ARG A 1 219 ? -16.422 -15.188 -8.031 1 96.38 219 ARG A N 1
ATOM 1711 C CA . ARG A 1 219 ? -16.859 -15.422 -9.406 1 96.38 219 ARG A CA 1
ATOM 1712 C C . ARG A 1 219 ? -18.266 -16.016 -9.445 1 96.38 219 ARG A C 1
ATOM 1714 O O . ARG A 1 219 ? -18.531 -17.031 -8.797 1 96.38 219 ARG A O 1
ATOM 1721 N N . PHE A 1 220 ? -19.141 -15.391 -10.164 1 94.94 220 PHE A N 1
ATOM 1722 C CA . PHE A 1 220 ? -20.516 -15.867 -10.289 1 94.94 220 PHE A CA 1
ATOM 1723 C C . PHE A 1 220 ? -20.672 -16.781 -11.5 1 94.94 220 PHE A C 1
ATOM 1725 O O . PHE A 1 220 ? -20.281 -16.422 -12.609 1 94.94 220 PHE A O 1
ATOM 1732 N N . LEU A 1 221 ? -21.188 -17.938 -11.242 1 91.25 221 LEU A N 1
ATOM 1733 C CA . LEU A 1 221 ? -21.344 -18.891 -12.328 1 91.25 221 LEU A CA 1
ATOM 1734 C C . LEU A 1 221 ? -22.734 -18.781 -12.945 1 91.25 221 LEU A C 1
ATOM 1736 O O . LEU A 1 221 ? -23.75 -18.75 -12.227 1 91.25 221 LEU A O 1
ATOM 1740 N N . ASP A 1 222 ? -22.781 -18.688 -14.281 1 82.44 222 ASP A N 1
ATOM 1741 C CA . ASP A 1 222 ? -24.016 -18.672 -15.062 1 82.44 222 ASP A CA 1
ATOM 1742 C C . ASP A 1 222 ? -24.969 -17.578 -14.57 1 82.44 222 ASP A C 1
ATOM 1744 O O . ASP A 1 222 ? -26.141 -17.844 -14.305 1 82.44 222 ASP A O 1
ATOM 1748 N N . ALA A 1 223 ? -24.422 -16.453 -14.438 1 75.94 223 ALA A N 1
ATOM 1749 C CA . ALA A 1 223 ? -25.172 -15.359 -13.828 1 75.94 223 ALA A CA 1
ATOM 1750 C C . ALA A 1 223 ? -25.828 -14.477 -14.883 1 75.94 223 ALA A C 1
ATOM 1752 O O . ALA A 1 223 ? -26.109 -13.305 -14.633 1 75.94 223 ALA A O 1
ATOM 1753 N N . GLU A 1 224 ? -26 -15.164 -15.938 1 77.88 224 GLU A N 1
ATOM 1754 C CA . GLU A 1 224 ? -26.641 -14.391 -17 1 77.88 224 GLU A CA 1
ATOM 1755 C C . GLU A 1 224 ? -27.953 -13.789 -16.516 1 77.88 224 GLU A C 1
ATOM 1757 O O . GLU A 1 224 ? -28.781 -14.477 -15.914 1 77.88 224 GLU A O 1
ATOM 1762 N N . ASN A 1 225 ? -28.219 -12.586 -16.562 1 75.44 225 ASN A N 1
ATOM 1763 C CA . ASN A 1 225 ? -29.438 -11.828 -16.25 1 75.44 225 ASN A CA 1
ATOM 1764 C C . ASN A 1 225 ? -29.625 -11.688 -14.75 1 75.44 225 ASN A C 1
ATOM 1766 O O . ASN A 1 225 ? -30.734 -11.406 -14.289 1 75.44 225 ASN A O 1
ATOM 1770 N N . TYR A 1 226 ? -28.719 -12.07 -14.023 1 85.5 226 TYR A N 1
ATOM 1771 C CA . TYR A 1 226 ? -28.844 -11.914 -12.578 1 85.5 226 TYR A CA 1
ATOM 1772 C C . TYR A 1 226 ? -28.016 -10.734 -12.086 1 85.5 226 TYR A C 1
ATOM 1774 O O . TYR A 1 226 ? -28.547 -9.82 -11.453 1 85.5 226 TYR A O 1
ATOM 1782 N N . ILE A 1 227 ? -26.781 -10.742 -12.477 1 88.81 227 ILE A N 1
ATOM 1783 C CA . ILE A 1 227 ? -25.906 -9.641 -12.086 1 88.81 227 ILE A CA 1
ATOM 1784 C C . ILE A 1 227 ? -25.609 -8.758 -13.297 1 88.81 227 ILE A C 1
ATOM 1786 O O . ILE A 1 227 ? -24.781 -9.117 -14.141 1 88.81 227 ILE A O 1
ATOM 1790 N N . ASP A 1 228 ? -26.312 -7.719 -13.398 1 86 228 ASP A N 1
ATOM 1791 C CA . ASP A 1 228 ? -26.109 -6.75 -14.477 1 86 228 ASP A CA 1
ATOM 1792 C C . ASP A 1 228 ? -25.969 -5.332 -13.922 1 86 228 ASP A C 1
ATOM 1794 O O . ASP A 1 228 ? -25.906 -5.141 -12.703 1 86 228 ASP A O 1
ATOM 1798 N N . SER A 1 229 ? -25.844 -4.379 -14.82 1 84.88 229 SER A N 1
ATOM 1799 C CA . SER A 1 229 ? -25.562 -3 -14.43 1 84.88 229 SER A CA 1
ATOM 1800 C C . SER A 1 229 ? -26.688 -2.443 -13.555 1 84.88 229 SER A C 1
ATOM 1802 O O . SER A 1 229 ? -26.453 -1.582 -12.711 1 84.88 229 SER A O 1
ATOM 1804 N N . GLU A 1 230 ? -27.859 -2.953 -13.625 1 86.25 230 GLU A N 1
ATOM 1805 C CA . GLU A 1 230 ? -29 -2.42 -12.906 1 86.25 230 GLU A CA 1
ATOM 1806 C C . GLU A 1 230 ? -29.188 -3.127 -11.562 1 86.25 230 GLU A C 1
ATOM 1808 O O . GLU A 1 230 ? -29.5 -2.486 -10.555 1 86.25 230 GLU A O 1
ATOM 1813 N N . SER A 1 231 ? -29.016 -4.422 -11.586 1 88.5 231 SER A N 1
ATOM 1814 C CA . SER A 1 231 ? -29.312 -5.211 -10.398 1 88.5 231 SER A CA 1
ATOM 1815 C C . SER A 1 231 ? -28.109 -5.293 -9.469 1 88.5 231 SER A C 1
ATOM 1817 O O . SER A 1 231 ? -28.266 -5.473 -8.258 1 88.5 231 SER A O 1
ATOM 1819 N N . ALA A 1 232 ? -26.953 -5.141 -9.961 1 89.31 232 ALA A N 1
ATOM 1820 C CA . ALA A 1 232 ? -25.719 -5.398 -9.234 1 89.31 232 ALA A CA 1
ATOM 1821 C C . ALA A 1 232 ? -25.594 -4.496 -8.008 1 89.31 232 ALA A C 1
ATOM 1823 O O . ALA A 1 232 ? -25.297 -4.969 -6.914 1 89.31 232 ALA A O 1
ATOM 1824 N N . PRO A 1 233 ? -25.953 -3.203 -8.172 1 88.81 233 PRO A N 1
ATOM 1825 C CA . PRO A 1 233 ? -25.797 -2.338 -6.996 1 88.81 233 PRO A CA 1
ATOM 1826 C C . PRO A 1 233 ? -26.641 -2.793 -5.809 1 88.81 233 PRO A C 1
ATOM 1828 O O . PRO A 1 233 ? -26.141 -2.832 -4.676 1 88.81 233 PRO A O 1
ATOM 1831 N N . MET A 1 234 ? -27.859 -3.148 -6.078 1 89.38 234 MET A N 1
ATOM 1832 C CA . MET A 1 234 ? -28.766 -3.566 -5.008 1 89.38 234 MET A CA 1
ATOM 1833 C C . MET A 1 234 ? -28.297 -4.871 -4.379 1 89.38 234 MET A C 1
ATOM 1835 O O . MET A 1 234 ? -28.25 -4.996 -3.152 1 89.38 234 MET A O 1
ATOM 1839 N N . ILE A 1 235 ? -27.938 -5.75 -5.137 1 89 235 ILE A N 1
ATOM 1840 C CA . ILE A 1 235 ? -27.516 -7.07 -4.68 1 89 235 ILE A CA 1
ATOM 1841 C C . ILE A 1 235 ? -26.219 -6.941 -3.877 1 89 235 ILE A C 1
ATOM 1843 O O . ILE A 1 235 ? -26.094 -7.531 -2.799 1 89 235 ILE A O 1
ATOM 1847 N N . MET A 1 236 ? -25.312 -6.133 -4.352 1 91.12 236 MET A N 1
ATOM 1848 C CA . MET A 1 236 ? -24.016 -6.004 -3.711 1 91.12 236 MET A CA 1
ATOM 1849 C C . MET A 1 236 ? -24.125 -5.223 -2.404 1 91.12 236 MET A C 1
ATOM 1851 O O . MET A 1 236 ? -23.375 -5.488 -1.455 1 91.12 236 MET A O 1
ATOM 1855 N N . ARG A 1 237 ? -25.031 -4.348 -2.377 1 90.5 237 ARG A N 1
ATOM 1856 C CA . ARG A 1 237 ? -25.25 -3.613 -1.135 1 90.5 237 ARG A CA 1
ATOM 1857 C C . ARG A 1 237 ? -25.812 -4.531 -0.053 1 90.5 237 ARG A C 1
ATOM 1859 O O . ARG A 1 237 ? -25.469 -4.402 1.121 1 90.5 237 ARG A O 1
ATOM 1866 N N . ALA A 1 238 ? -26.703 -5.352 -0.439 1 90.94 238 ALA A N 1
ATOM 1867 C CA . ALA A 1 238 ? -27.219 -6.34 0.5 1 90.94 238 ALA A CA 1
ATOM 1868 C C . ALA A 1 238 ? -26.109 -7.25 1.012 1 90.94 238 ALA A C 1
ATOM 1870 O O . ALA A 1 238 ? -26.031 -7.52 2.213 1 90.94 238 ALA A O 1
ATOM 1871 N N . PHE A 1 239 ? -25.328 -7.641 0.17 1 92.56 239 PHE A N 1
ATOM 1872 C CA . PHE A 1 239 ? -24.188 -8.477 0.526 1 92.56 239 PHE A CA 1
ATOM 1873 C C . PHE A 1 239 ? -23.266 -7.762 1.505 1 92.56 239 PHE A C 1
ATOM 1875 O O . PHE A 1 239 ? -22.844 -8.344 2.506 1 92.56 239 PHE A O 1
ATOM 1882 N N . GLU A 1 240 ? -22.938 -6.559 1.184 1 90.12 240 GLU A N 1
ATOM 1883 C CA . GLU A 1 240 ? -22.078 -5.742 2.025 1 90.12 240 GLU A CA 1
ATOM 1884 C C . GLU A 1 240 ? -22.625 -5.617 3.439 1 90.12 240 GLU A C 1
ATOM 1886 O O . GLU A 1 240 ? -21.891 -5.707 4.418 1 90.12 240 GLU A O 1
ATOM 1891 N N . ARG A 1 241 ? -23.938 -5.426 3.537 1 88.38 241 ARG A N 1
ATOM 1892 C CA . ARG A 1 241 ? -24.578 -5.266 4.832 1 88.38 241 ARG A CA 1
ATOM 1893 C C . ARG A 1 241 ? -24.406 -6.508 5.695 1 88.38 241 ARG A C 1
ATOM 1895 O O . ARG A 1 241 ? -24.141 -6.406 6.895 1 88.38 241 ARG A O 1
ATOM 1902 N N . TYR A 1 242 ? -24.5 -7.617 5.082 1 89.88 242 TYR A N 1
ATOM 1903 C CA . TYR A 1 242 ? -24.344 -8.875 5.812 1 89.88 242 TYR A CA 1
ATOM 1904 C C . TYR A 1 242 ? -22.891 -9.102 6.191 1 89.88 242 TYR A C 1
ATOM 1906 O O . TYR A 1 242 ? -22.594 -9.68 7.242 1 89.88 242 TYR A O 1
ATOM 1914 N N . LEU A 1 243 ? -22.062 -8.672 5.367 1 89.75 243 LEU A N 1
ATOM 1915 C CA . LEU A 1 243 ? -20.641 -8.906 5.57 1 89.75 243 LEU A CA 1
ATOM 1916 C C . LEU A 1 243 ? -20.125 -8.117 6.773 1 89.75 243 LEU A C 1
ATOM 1918 O O . LEU A 1 243 ? -19.297 -8.617 7.539 1 89.75 243 LEU A O 1
ATOM 1922 N N . VAL A 1 244 ? -20.625 -6.867 6.996 1 85.31 244 VAL A N 1
ATOM 1923 C CA . VAL A 1 244 ? -20.094 -5.973 8.023 1 85.31 244 VAL A CA 1
ATOM 1924 C C . VAL A 1 244 ? -20.891 -6.141 9.312 1 85.31 244 VAL A C 1
ATOM 1926 O O . VAL A 1 244 ? -20.531 -5.578 10.352 1 85.31 244 VAL A O 1
ATOM 1929 N N . ALA A 1 245 ? -21.922 -6.902 9.383 1 79.5 245 ALA A N 1
ATOM 1930 C CA . ALA A 1 245 ? -22.891 -6.977 10.477 1 79.5 245 ALA A CA 1
ATOM 1931 C C . ALA A 1 245 ? -22.266 -7.574 11.727 1 79.5 245 ALA A C 1
ATOM 1933 O O . ALA A 1 245 ? -22.625 -7.203 12.852 1 79.5 245 ALA A O 1
ATOM 1934 N N . GLU A 1 246 ? -21.266 -8.445 11.562 1 83.19 246 GLU A N 1
ATOM 1935 C CA . GLU A 1 246 ? -20.75 -9.148 12.727 1 83.19 246 GLU A CA 1
ATOM 1936 C C . GLU A 1 246 ? -19.219 -9.047 12.797 1 83.19 246 GLU A C 1
ATOM 1938 O O . GLU A 1 246 ? -18.562 -8.797 11.781 1 83.19 246 GLU A O 1
ATOM 1943 N N . GLU A 1 247 ? -18.781 -9.195 14.062 1 89.38 247 GLU A N 1
ATOM 1944 C CA . GLU A 1 247 ? -17.344 -9.258 14.281 1 89.38 247 GLU A CA 1
ATOM 1945 C C . GLU A 1 247 ? -16.797 -10.648 13.984 1 89.38 247 GLU A C 1
ATOM 1947 O O . GLU A 1 247 ? -17.562 -11.602 13.852 1 89.38 247 GLU A O 1
ATOM 1952 N N . PHE A 1 248 ? -15.531 -10.672 13.742 1 92.44 248 PHE A N 1
ATOM 1953 C CA . PHE A 1 248 ? -14.844 -11.938 13.539 1 92.44 248 PHE A CA 1
ATOM 1954 C C . PHE A 1 248 ? -14.141 -12.375 14.82 1 92.44 248 PHE A C 1
ATOM 1956 O O . PHE A 1 248 ? -13.438 -11.586 15.453 1 92.44 248 PHE A O 1
ATOM 1963 N N . GLU A 1 249 ? -14.406 -13.523 15.211 1 92.31 249 GLU A N 1
ATOM 1964 C CA . GLU A 1 249 ? -13.758 -14.062 16.391 1 92.31 249 GLU A CA 1
ATOM 1965 C C . GLU A 1 249 ? -12.648 -15.047 16.016 1 92.31 249 GLU A C 1
ATOM 1967 O O . GLU A 1 249 ? -12.898 -16.016 15.305 1 92.31 249 GLU A O 1
ATOM 1972 N N . VAL A 1 250 ? -11.484 -14.727 16.469 1 92.44 250 VAL A N 1
ATOM 1973 C CA . VAL A 1 250 ? -10.328 -15.578 16.234 1 92.44 250 VAL A CA 1
ATOM 1974 C C . VAL A 1 250 ? -9.578 -15.805 17.547 1 92.44 250 VAL A C 1
ATOM 1976 O O . VAL A 1 250 ? -9.086 -14.859 18.156 1 92.44 250 VAL A O 1
ATOM 1979 N N . GLU A 1 251 ? -9.391 -16.984 18.031 1 90.69 251 GLU A N 1
ATOM 1980 C CA . GLU A 1 251 ? -8.711 -17.328 19.281 1 90.69 251 GLU A CA 1
ATOM 1981 C C . GLU A 1 251 ? -9.203 -16.453 20.422 1 90.69 251 GLU A C 1
ATOM 1983 O O . GLU A 1 251 ? -8.406 -15.859 21.156 1 90.69 251 GLU A O 1
ATOM 1988 N N . ASN A 1 252 ? -10.5 -16.234 20.484 1 87.88 252 ASN A N 1
ATOM 1989 C CA . ASN A 1 252 ? -11.195 -15.508 21.531 1 87.88 252 ASN A CA 1
ATOM 1990 C C . ASN A 1 252 ? -10.898 -14.008 21.469 1 87.88 252 ASN A C 1
ATOM 1992 O O . ASN A 1 252 ? -10.953 -13.32 22.484 1 87.88 252 ASN A O 1
ATOM 1996 N N . LEU A 1 253 ? -10.383 -13.648 20.375 1 90.56 253 LEU A N 1
ATOM 1997 C CA . LEU A 1 253 ? -10.188 -12.234 20.109 1 90.56 253 LEU A CA 1
ATOM 1998 C C . LEU A 1 253 ? -11.172 -11.734 19.062 1 90.56 253 LEU A C 1
ATOM 2000 O O . LEU A 1 253 ? -11.5 -12.461 18.109 1 90.56 253 LEU A O 1
ATOM 2004 N N . LEU A 1 254 ? -11.609 -10.562 19.219 1 90.88 254 LEU A N 1
ATOM 2005 C CA . LEU A 1 254 ? -12.633 -10.023 18.328 1 90.88 254 LEU A CA 1
ATOM 2006 C C . LEU A 1 254 ? -12.047 -8.945 17.422 1 90.88 254 LEU A C 1
ATOM 2008 O O . LEU A 1 254 ? -11.352 -8.039 17.891 1 90.88 254 LEU A O 1
ATOM 2012 N N . PHE A 1 255 ? -12.305 -9.125 16.109 1 91.06 255 PHE A N 1
ATOM 2013 C CA . PHE A 1 255 ? -11.82 -8.172 15.125 1 91.06 255 PHE A CA 1
ATOM 2014 C C . PHE A 1 255 ? -12.961 -7.656 14.25 1 91.06 255 PHE A C 1
ATOM 2016 O O . PHE A 1 255 ? -13.914 -8.391 13.969 1 91.06 255 PHE A O 1
ATOM 2023 N N . THR A 1 256 ? -12.844 -6.379 13.914 1 86.31 256 THR A N 1
ATOM 2024 C CA . THR A 1 256 ? -13.758 -5.801 12.93 1 86.31 256 THR A CA 1
ATOM 2025 C C . THR A 1 256 ? -13.07 -5.621 11.586 1 86.31 256 THR A C 1
ATOM 2027 O O . THR A 1 256 ? -11.891 -5.262 11.531 1 86.31 256 THR A O 1
ATOM 2030 N N . CYS A 1 257 ? -13.805 -5.93 10.508 1 88.88 257 CYS A N 1
ATOM 2031 C CA . CYS A 1 257 ? -13.25 -5.762 9.172 1 88.88 257 CYS A CA 1
ATOM 2032 C C . CYS A 1 257 ? -14.102 -4.812 8.344 1 88.88 257 CYS A C 1
ATOM 2034 O O . CYS A 1 257 ? -15.336 -4.848 8.422 1 88.88 257 CYS A O 1
ATOM 2036 N N . GLU A 1 258 ? -13.445 -3.9 7.703 1 86.25 258 GLU A N 1
ATOM 2037 C CA . GLU A 1 258 ? -14.07 -3.086 6.668 1 86.25 258 GLU A CA 1
ATOM 2038 C C . GLU A 1 258 ? -13.805 -3.656 5.277 1 86.25 258 GLU A C 1
ATOM 2040 O O . GLU A 1 258 ? -12.82 -4.367 5.07 1 86.25 258 GLU A O 1
ATOM 2045 N N . PHE A 1 259 ? -14.727 -3.348 4.336 1 90.44 259 PHE A N 1
ATOM 2046 C CA . PHE A 1 259 ? -14.609 -3.99 3.031 1 90.44 259 PHE A CA 1
ATOM 2047 C C . PHE A 1 259 ? -14.758 -2.969 1.909 1 90.44 259 PHE A C 1
ATOM 2049 O O . PHE A 1 259 ? -15.508 -1.999 2.037 1 90.44 259 PHE A O 1
ATOM 2056 N N . ARG A 1 260 ? -13.992 -3.137 0.932 1 89.62 260 ARG A N 1
ATOM 2057 C CA . ARG A 1 260 ? -14.172 -2.475 -0.357 1 89.62 260 ARG A CA 1
ATOM 2058 C C . ARG A 1 260 ? -14.57 -3.475 -1.436 1 89.62 260 ARG A C 1
ATOM 2060 O O . ARG A 1 260 ? -13.945 -4.527 -1.576 1 89.62 260 ARG A O 1
ATOM 2067 N N . LEU A 1 261 ? -15.633 -3.115 -2.139 1 93.44 261 LEU A N 1
ATOM 2068 C CA . LEU A 1 261 ? -16.156 -4.016 -3.154 1 93.44 261 LEU A CA 1
ATOM 2069 C C . LEU A 1 261 ? -16.047 -3.396 -4.543 1 93.44 261 LEU A C 1
ATOM 2071 O O . LEU A 1 261 ? -16.328 -2.207 -4.723 1 93.44 261 LEU A O 1
ATOM 2075 N N . VAL A 1 262 ? -15.586 -4.156 -5.473 1 93.25 262 VAL A N 1
ATOM 2076 C CA . VAL A 1 262 ? -15.531 -3.752 -6.875 1 93.25 262 VAL A CA 1
ATOM 2077 C C . VAL A 1 262 ? -16.25 -4.781 -7.738 1 93.25 262 VAL A C 1
ATOM 2079 O O . VAL A 1 262 ? -15.922 -5.969 -7.715 1 93.25 262 VAL A O 1
ATOM 2082 N N . VAL A 1 263 ? -17.234 -4.332 -8.5 1 95 263 VAL A N 1
ATOM 2083 C CA . VAL A 1 263 ? -17.984 -5.215 -9.375 1 95 263 VAL A CA 1
ATOM 2084 C C . VAL A 1 263 ? -17.484 -5.082 -10.812 1 95 263 VAL A C 1
ATOM 2086 O O . VAL A 1 263 ? -17.422 -3.975 -11.352 1 95 263 VAL A O 1
ATOM 2089 N N . SER A 1 264 ? -17.094 -6.16 -11.359 1 95.19 264 SER A N 1
ATOM 2090 C CA . SER A 1 264 ? -16.719 -6.207 -12.766 1 95.19 264 SER A CA 1
ATOM 2091 C C . SER A 1 264 ? -17.734 -7.004 -13.586 1 95.19 264 SER A C 1
ATOM 2093 O O . SER A 1 264 ? -17.906 -8.203 -13.359 1 95.19 264 SER A O 1
ATOM 2095 N N . LEU A 1 265 ? -18.375 -6.348 -14.508 1 93.44 265 LEU A N 1
ATOM 2096 C CA . LEU A 1 265 ? -19.422 -6.973 -15.32 1 93.44 265 LEU A CA 1
ATOM 2097 C C . LEU A 1 265 ? -18.812 -7.785 -16.453 1 93.44 265 LEU A C 1
ATOM 2099 O O . LEU A 1 265 ? -17.656 -7.551 -16.844 1 93.44 265 LEU A O 1
ATOM 2103 N N . PRO A 1 266 ? -19.531 -8.727 -16.969 1 92.19 266 PRO A N 1
ATOM 2104 C CA . PRO A 1 266 ? -19.016 -9.648 -17.984 1 92.19 266 PRO A CA 1
ATOM 2105 C C . PRO A 1 266 ? -18.469 -8.922 -19.219 1 92.19 266 PRO A C 1
ATOM 2107 O O . PRO A 1 266 ? -19 -7.871 -19.609 1 92.19 266 PRO A O 1
ATOM 2110 N N . GLY A 1 267 ? -17.422 -9.492 -19.828 1 89.62 267 GLY A N 1
ATOM 2111 C CA . GLY A 1 267 ? -16.766 -8.977 -21.016 1 89.62 267 GLY A CA 1
ATOM 2112 C C . GLY A 1 267 ? -15.344 -9.477 -21.172 1 89.62 267 GLY A C 1
ATOM 2113 O O . GLY A 1 267 ? -14.805 -10.117 -20.281 1 89.62 267 GLY A O 1
ATOM 2114 N N . GLU A 1 268 ? -14.68 -9.258 -22.266 1 86.62 268 GLU A N 1
ATOM 2115 C CA . GLU A 1 268 ? -13.328 -9.719 -22.578 1 86.62 268 GLU A CA 1
ATOM 2116 C C . GLU A 1 268 ? -12.328 -9.227 -21.547 1 86.62 268 GLU A C 1
ATOM 2118 O O . GLU A 1 268 ? -11.367 -9.93 -21.219 1 86.62 268 GLU A O 1
ATOM 2123 N N . GLY A 1 269 ? -12.594 -8.125 -20.922 1 88.88 269 GLY A N 1
ATOM 2124 C CA . GLY A 1 269 ? -11.648 -7.562 -19.969 1 88.88 269 GLY A CA 1
ATOM 2125 C C . GLY A 1 269 ? -12.156 -7.594 -18.531 1 88.88 269 GLY A C 1
ATOM 2126 O O . GLY A 1 269 ? -11.734 -6.789 -17.703 1 88.88 269 GLY A O 1
ATOM 2127 N N . VAL A 1 270 ? -13.008 -8.609 -18.234 1 93.44 270 VAL A N 1
ATOM 2128 C CA . VAL A 1 270 ? -13.695 -8.625 -16.953 1 93.44 270 VAL A CA 1
ATOM 2129 C C . VAL A 1 270 ? -12.664 -8.703 -15.82 1 93.44 270 VAL A C 1
ATOM 2131 O O . VAL A 1 270 ? -12.773 -7.992 -14.82 1 93.44 270 VAL A O 1
ATOM 2134 N N . LEU A 1 271 ? -11.672 -9.57 -16 1 93.69 271 LEU A N 1
ATOM 2135 C CA . LEU A 1 271 ? -10.664 -9.742 -14.961 1 93.69 271 LEU A CA 1
ATOM 2136 C C . LEU A 1 271 ? -9.727 -8.547 -14.906 1 93.69 271 LEU A C 1
ATOM 2138 O O . LEU A 1 271 ? -9.484 -7.988 -13.836 1 93.69 271 LEU A O 1
ATOM 2142 N N . ASP A 1 272 ? -9.266 -8.109 -16.031 1 87.94 272 ASP A N 1
ATOM 2143 C CA . ASP A 1 272 ? -8.328 -7 -16.094 1 87.94 272 ASP A CA 1
ATOM 2144 C C . ASP A 1 272 ? -8.961 -5.711 -15.578 1 87.94 272 ASP A C 1
ATOM 2146 O O . ASP A 1 272 ? -8.328 -4.957 -14.836 1 87.94 272 ASP A O 1
ATOM 2150 N N . ASP A 1 273 ? -10.195 -5.488 -16.016 1 90.06 273 ASP A N 1
ATOM 2151 C CA . ASP A 1 273 ? -10.914 -4.305 -15.547 1 90.06 273 ASP A CA 1
ATOM 2152 C C . ASP A 1 273 ? -11.086 -4.328 -14.031 1 90.06 273 ASP A C 1
ATOM 2154 O O . ASP A 1 273 ? -10.906 -3.307 -13.359 1 90.06 273 ASP A O 1
ATOM 2158 N N . GLY A 1 274 ? -11.461 -5.488 -13.555 1 92.06 274 GLY A N 1
ATOM 2159 C CA . GLY A 1 274 ? -11.609 -5.633 -12.109 1 92.06 274 GLY A CA 1
ATOM 2160 C C . GLY A 1 274 ? -10.32 -5.371 -11.352 1 92.06 274 GLY A C 1
ATOM 2161 O O . GLY A 1 274 ? -10.328 -4.68 -10.328 1 92.06 274 GLY A O 1
ATOM 2162 N N . LEU A 1 275 ? -9.242 -5.875 -11.875 1 87.69 275 LEU A N 1
ATOM 2163 C CA . LEU A 1 275 ? -7.949 -5.73 -11.219 1 87.69 275 LEU A CA 1
ATOM 2164 C C . LEU A 1 275 ? -7.504 -4.273 -11.203 1 87.69 275 LEU A C 1
ATOM 2166 O O . LEU A 1 275 ? -6.965 -3.791 -10.203 1 87.69 275 LEU A O 1
ATOM 2170 N N . ILE A 1 276 ? -7.758 -3.578 -12.266 1 83.5 276 ILE A N 1
ATOM 2171 C CA . ILE A 1 276 ? -7.398 -2.168 -12.367 1 83.5 276 ILE A CA 1
ATOM 2172 C C . ILE A 1 276 ? -8.203 -1.36 -11.344 1 83.5 276 ILE A C 1
ATOM 2174 O O . ILE A 1 276 ? -7.637 -0.568 -10.586 1 83.5 276 ILE A O 1
ATOM 2178 N N . ALA A 1 277 ? -9.477 -1.573 -11.344 1 86.62 277 ALA A N 1
ATOM 2179 C CA . ALA A 1 277 ? -10.352 -0.849 -10.422 1 86.62 277 ALA A CA 1
ATOM 2180 C C . ALA A 1 277 ? -10.023 -1.188 -8.977 1 86.62 277 ALA A C 1
ATOM 2182 O O . ALA A 1 277 ? -10.094 -0.324 -8.094 1 86.62 277 ALA A O 1
ATOM 2183 N N . PHE A 1 278 ? -9.68 -2.387 -8.812 1 85.25 278 PHE A N 1
ATOM 2184 C CA . PHE A 1 278 ? -9.375 -2.908 -7.484 1 85.25 278 PHE A CA 1
ATOM 2185 C C . PHE A 1 278 ? -8.086 -2.289 -6.945 1 85.25 278 PHE A C 1
ATOM 2187 O O . PHE A 1 278 ? -7.957 -2.061 -5.742 1 85.25 278 PHE A O 1
ATOM 2194 N N . SER A 1 279 ? -7.184 -2.02 -7.785 1 77.5 279 SER A N 1
ATOM 2195 C CA . SER A 1 279 ? -5.898 -1.453 -7.395 1 77.5 279 SER A CA 1
ATOM 2196 C C . SER A 1 279 ? -6.008 0.048 -7.148 1 77.5 279 SER A C 1
ATOM 2198 O O . SER A 1 279 ? -5.16 0.635 -6.473 1 77.5 279 SER A O 1
ATOM 2200 N N . ASP A 1 280 ? -6.879 0.761 -7.793 1 68.69 280 ASP A N 1
ATOM 2201 C CA . ASP A 1 280 ? -7.051 2.207 -7.691 1 68.69 280 ASP A CA 1
ATOM 2202 C C . ASP A 1 280 ? -7.484 2.613 -6.285 1 68.69 280 ASP A C 1
ATOM 2204 O O . ASP A 1 280 ? -7.625 3.803 -5.992 1 68.69 280 ASP A O 1
ATOM 2208 N N . SER A 1 281 ? -7.402 1.713 -5.348 1 56.81 281 SER A N 1
ATOM 2209 C CA . SER A 1 281 ? -8.023 2.059 -4.078 1 56.81 281 SER A CA 1
ATOM 2210 C C . SER A 1 281 ? -7.379 3.295 -3.461 1 56.81 281 SER A C 1
ATOM 2212 O O . SER A 1 281 ? -6.156 3.355 -3.322 1 56.81 281 SER A O 1
ATOM 2214 N N . GLN A 1 282 ? -8.023 4.449 -3.768 1 52.94 282 GLN A N 1
ATOM 2215 C CA . GLN A 1 282 ? -7.852 5.777 -3.188 1 52.94 282 GLN A CA 1
ATOM 2216 C C . GLN A 1 282 ? -7.594 5.691 -1.686 1 52.94 282 GLN A C 1
ATOM 2218 O O . GLN A 1 282 ? -7.824 4.648 -1.068 1 52.94 282 GLN A O 1
ATOM 2223 N N . ALA A 1 283 ? -7.07 6.684 -1.196 1 51.09 283 ALA A N 1
ATOM 2224 C CA . ALA A 1 283 ? -6.832 6.953 0.22 1 51.09 283 ALA A CA 1
ATOM 2225 C C . ALA A 1 283 ? -8.031 6.543 1.066 1 51.09 283 ALA A C 1
ATOM 2227 O O . ALA A 1 283 ? -9.18 6.645 0.621 1 51.09 283 ALA A O 1
ATOM 2228 N N . PRO A 1 284 ? -7.719 5.84 2.191 1 49.41 284 PRO A N 1
ATOM 2229 C CA . PRO A 1 284 ? -8.773 5.465 3.137 1 49.41 284 PRO A CA 1
ATOM 2230 C C . PRO A 1 284 ? -9.695 6.633 3.488 1 49.41 284 PRO A C 1
ATOM 2232 O O . PRO A 1 284 ? -9.234 7.773 3.605 1 49.41 284 PRO A O 1
ATOM 2235 N N . GLY A 1 285 ? -11.195 6.445 3.566 1 51.88 285 GLY A N 1
ATOM 2236 C CA . GLY A 1 285 ? -12.188 7.332 4.145 1 51.88 285 GLY A CA 1
ATOM 2237 C C . GLY A 1 285 ? -13.117 7.941 3.111 1 51.88 285 GLY A C 1
ATOM 2238 O O . GLY A 1 285 ? -14.266 8.266 3.414 1 51.88 285 GLY A O 1
ATOM 2239 N N . THR A 1 286 ? -12.469 8.281 1.936 1 56.84 286 THR A N 1
ATOM 2240 C CA . THR A 1 286 ? -13.359 9.023 1.05 1 56.84 286 THR A CA 1
ATOM 2241 C C . THR A 1 286 ? -13.875 8.133 -0.073 1 56.84 286 THR A C 1
ATOM 2243 O O . THR A 1 286 ? -14.805 8.5 -0.789 1 56.84 286 THR A O 1
ATOM 2246 N N . ALA A 1 287 ? -13.336 6.953 -0.117 1 62.94 287 ALA A N 1
ATOM 2247 C CA . ALA A 1 287 ? -13.711 6.203 -1.312 1 62.94 287 ALA A CA 1
ATOM 2248 C C . ALA A 1 287 ? -14.961 5.363 -1.063 1 62.94 287 ALA A C 1
ATOM 2250 O O . ALA A 1 287 ? -15.164 4.855 0.041 1 62.94 287 ALA A O 1
ATOM 2251 N N . PRO A 1 288 ? -15.883 5.426 -2.078 1 72.25 288 PRO A N 1
ATOM 2252 C CA . PRO A 1 288 ? -17.047 4.555 -1.954 1 72.25 288 PRO A CA 1
ATOM 2253 C C . PRO A 1 288 ? -16.688 3.098 -1.688 1 72.25 288 PRO A C 1
ATOM 2255 O O . PRO A 1 288 ? -15.664 2.615 -2.186 1 72.25 288 PRO A O 1
ATOM 2258 N N . THR A 1 289 ? -17.469 2.512 -0.86 1 81.25 289 THR A N 1
ATOM 2259 C CA . THR A 1 289 ? -17.219 1.122 -0.492 1 81.25 289 THR A CA 1
ATOM 2260 C C . THR A 1 289 ? -17.531 0.191 -1.661 1 81.25 289 THR A C 1
ATOM 2262 O O . THR A 1 289 ? -17.016 -0.932 -1.719 1 81.25 289 THR A O 1
ATOM 2265 N N . LEU A 1 290 ? -18.422 0.679 -2.57 1 87 290 LEU A N 1
ATOM 2266 C CA . LEU A 1 290 ? -18.812 -0.126 -3.725 1 87 290 LEU A CA 1
ATOM 2267 C C . LEU A 1 290 ? -18.594 0.644 -5.023 1 87 290 LEU A C 1
ATOM 2269 O O . LEU A 1 290 ? -19.109 1.746 -5.191 1 87 290 LEU A O 1
ATOM 2273 N N . VAL A 1 291 ? -17.812 0.038 -5.934 1 87.44 291 VAL A N 1
ATOM 2274 C CA . VAL A 1 291 ? -17.547 0.708 -7.203 1 87.44 291 VAL A CA 1
ATOM 2275 C C . VAL A 1 291 ? -17.672 -0.292 -8.352 1 87.44 291 VAL A C 1
ATOM 2277 O O . VAL A 1 291 ? -17.578 -1.503 -8.141 1 87.44 291 VAL A O 1
ATOM 2280 N N . PHE A 1 292 ? -17.953 0.236 -9.523 1 90.44 292 PHE A N 1
ATOM 2281 C CA . PHE A 1 292 ? -18.016 -0.58 -10.727 1 90.44 292 PHE A CA 1
ATOM 2282 C C . PHE A 1 292 ? -16.75 -0.407 -11.562 1 90.44 292 PHE A C 1
ATOM 2284 O O . PHE A 1 292 ? -16.359 0.718 -11.883 1 90.44 292 PHE A O 1
ATOM 2291 N N . ALA A 1 293 ? -16.156 -1.542 -11.93 1 90.81 293 ALA A N 1
ATOM 2292 C CA . ALA A 1 293 ? -14.859 -1.554 -12.594 1 90.81 293 ALA A CA 1
ATOM 2293 C C . ALA A 1 293 ? -14.898 -0.754 -13.898 1 90.81 293 ALA A C 1
ATOM 2295 O O . ALA A 1 293 ? -13.961 -0.009 -14.203 1 90.81 293 ALA A O 1
ATOM 2296 N N . GLY A 1 294 ? -15.984 -0.949 -14.656 1 87.81 294 GLY A N 1
ATOM 2297 C CA . GLY A 1 294 ? -16.078 -0.269 -15.938 1 87.81 294 GLY A CA 1
ATOM 2298 C C . GLY A 1 294 ? -15.922 1.236 -15.828 1 87.81 294 GLY A C 1
ATOM 2299 O O . GLY A 1 294 ? -15.219 1.855 -16.625 1 87.81 294 GLY A O 1
ATOM 2300 N N . GLU A 1 295 ? -16.562 1.798 -14.852 1 84.62 295 GLU A N 1
ATOM 2301 C CA . GLU A 1 295 ? -16.5 3.24 -14.633 1 84.62 295 GLU A CA 1
ATOM 2302 C C . GLU A 1 295 ? -15.094 3.68 -14.242 1 84.62 295 GLU A C 1
ATOM 2304 O O . GLU A 1 295 ? -14.586 4.688 -14.742 1 84.62 295 GLU A O 1
ATOM 2309 N N . VAL A 1 296 ? -14.539 2.959 -13.43 1 86.06 296 VAL A N 1
ATOM 2310 C CA . VAL A 1 296 ? -13.203 3.273 -12.938 1 86.06 296 VAL A CA 1
ATOM 2311 C C . VAL A 1 296 ? -12.188 3.162 -14.07 1 86.06 296 VAL A C 1
ATOM 2313 O O . VAL A 1 296 ? -11.328 4.031 -14.227 1 86.06 296 VAL A O 1
ATOM 2316 N N . VAL A 1 297 ? -12.305 2.113 -14.875 1 87 297 VAL A N 1
ATOM 2317 C CA . VAL A 1 297 ? -11.352 1.847 -15.945 1 87 297 VAL A CA 1
ATOM 2318 C C . VAL A 1 297 ? -11.461 2.93 -17.016 1 87 297 VAL A C 1
ATOM 2320 O O . VAL A 1 297 ? -10.453 3.383 -17.562 1 87 297 VAL A O 1
ATOM 2323 N N . ALA A 1 298 ? -12.68 3.309 -17.344 1 86.25 298 ALA A N 1
ATOM 2324 C CA . ALA A 1 298 ? -12.875 4.359 -18.328 1 86.25 298 ALA A CA 1
ATOM 2325 C C . ALA A 1 298 ? -12.195 5.656 -17.906 1 86.25 298 ALA A C 1
ATOM 2327 O O . ALA A 1 298 ? -11.508 6.297 -18.688 1 86.25 298 ALA A O 1
ATOM 2328 N N . GLN A 1 299 ? -12.367 5.977 -16.703 1 84.31 299 GLN A N 1
ATOM 2329 C CA . GLN A 1 299 ? -11.734 7.176 -16.172 1 84.31 299 GLN A CA 1
ATOM 2330 C C . GLN A 1 299 ? -10.219 7.035 -16.141 1 84.31 299 GLN A C 1
ATOM 2332 O O . GLN A 1 299 ? -9.492 7.984 -16.453 1 84.31 299 GLN A O 1
ATOM 2337 N N . HIS A 1 300 ? -9.844 5.949 -15.773 1 85.19 300 HIS A N 1
ATOM 2338 C CA . HIS A 1 300 ? -8.414 5.672 -15.672 1 85.19 300 HIS A CA 1
ATOM 2339 C C . HIS A 1 300 ? -7.742 5.742 -17.047 1 85.19 300 HIS A C 1
ATOM 2341 O O . HIS A 1 300 ? -6.625 6.254 -17.156 1 85.19 300 HIS A O 1
ATOM 2347 N N . ARG A 1 301 ? -8.344 5.25 -18.016 1 86.31 301 ARG A N 1
ATOM 2348 C CA . ARG A 1 301 ? -7.793 5.273 -19.359 1 86.31 301 ARG A CA 1
ATOM 2349 C C . ARG A 1 301 ? -7.598 6.703 -19.859 1 86.31 301 ARG A C 1
ATOM 2351 O O . ARG A 1 301 ? -6.594 7.012 -20.5 1 86.31 301 ARG A O 1
ATOM 2358 N N . GLU A 1 302 ? -8.539 7.535 -19.578 1 87.81 302 GLU A N 1
ATOM 2359 C CA . GLU A 1 302 ? -8.438 8.938 -19.969 1 87.81 302 GLU A CA 1
ATOM 2360 C C . GLU A 1 302 ? -7.27 9.617 -19.25 1 87.81 302 GLU A C 1
ATOM 2362 O O . GLU A 1 302 ? -6.535 10.398 -19.844 1 87.81 302 GLU A O 1
ATOM 2367 N N . VAL A 1 303 ? -7.172 9.297 -18.047 1 86.56 303 VAL A N 1
ATOM 2368 C CA . VAL A 1 303 ? -6.105 9.891 -17.25 1 86.56 303 VAL A CA 1
ATOM 2369 C C . VAL A 1 303 ? -4.746 9.414 -17.766 1 86.56 303 VAL A C 1
ATOM 2371 O O . VAL A 1 303 ? -3.809 10.203 -17.875 1 86.56 303 VAL A O 1
ATOM 2374 N N . ILE A 1 304 ? -4.637 8.195 -18.094 1 87.94 304 ILE A N 1
ATOM 2375 C CA . ILE A 1 304 ? -3.396 7.613 -18.609 1 87.94 304 ILE A CA 1
ATOM 2376 C C . ILE A 1 304 ? -3.014 8.289 -19.922 1 87.94 304 ILE A C 1
ATOM 2378 O O . ILE A 1 304 ? -1.852 8.648 -20.125 1 87.94 304 ILE A O 1
ATOM 2382 N N . ARG A 1 305 ? -3.98 8.461 -20.828 1 89.44 305 ARG A N 1
ATOM 2383 C CA . ARG A 1 305 ? -3.738 9.117 -22.109 1 89.44 305 ARG A CA 1
ATOM 2384 C C . ARG A 1 305 ? -3.252 10.555 -21.906 1 89.44 305 ARG A C 1
ATOM 2386 O O . ARG A 1 305 ? -2.299 10.984 -22.547 1 89.44 305 ARG A O 1
ATOM 2393 N N . SER A 1 306 ? -3.887 11.18 -21 1 89.44 306 SER A N 1
ATOM 2394 C CA . SER A 1 306 ? -3.516 12.562 -20.703 1 89.44 306 SER A CA 1
ATOM 2395 C C . SER A 1 306 ? -2.111 12.641 -20.109 1 89.44 306 SER A C 1
ATOM 2397 O O . SER A 1 306 ? -1.322 13.508 -20.484 1 89.44 306 SER A O 1
ATOM 2399 N N . ASN A 1 307 ? -1.802 11.758 -19.203 1 91.38 307 ASN A N 1
ATOM 2400 C CA . ASN A 1 307 ? -0.48 11.734 -18.594 1 91.38 307 ASN A CA 1
ATOM 2401 C C . ASN A 1 307 ? 0.614 11.469 -19.625 1 91.38 307 ASN A C 1
ATOM 2403 O O . ASN A 1 307 ? 1.681 12.078 -19.578 1 91.38 307 ASN A O 1
ATOM 2407 N N . LEU A 1 308 ? 0.371 10.57 -20.531 1 89.62 308 LEU A N 1
ATOM 2408 C CA . LEU A 1 308 ? 1.35 10.242 -21.562 1 89.62 308 LEU A CA 1
ATOM 2409 C C . LEU A 1 308 ? 1.584 11.438 -22.484 1 89.62 308 LEU A C 1
ATOM 2411 O O . LEU A 1 308 ? 2.723 11.719 -22.859 1 89.62 308 LEU A O 1
ATOM 2415 N N . GLN A 1 309 ? 0.474 12.031 -22.812 1 89.19 309 GLN A N 1
ATOM 2416 C CA . GLN A 1 309 ? 0.588 13.227 -23.641 1 89.19 309 GLN A CA 1
ATOM 2417 C C . GLN A 1 309 ? 1.392 14.312 -22.938 1 89.19 309 GLN A C 1
ATOM 2419 O O . GLN A 1 309 ? 2.248 14.953 -23.547 1 89.19 309 GLN A O 1
ATOM 2424 N N . THR A 1 310 ? 1.108 14.445 -21.719 1 91.31 310 THR A N 1
ATOM 2425 C CA . THR A 1 310 ? 1.815 15.438 -20.922 1 91.31 310 THR A CA 1
ATOM 2426 C C . THR A 1 310 ? 3.301 15.102 -20.828 1 91.31 310 THR A C 1
ATOM 2428 O O . THR A 1 310 ? 4.152 15.977 -21.016 1 91.31 310 THR A O 1
ATOM 2431 N N . LEU A 1 311 ? 3.604 13.898 -20.578 1 91.5 311 LEU A N 1
ATOM 2432 C CA . LEU A 1 311 ? 4.992 13.469 -20.438 1 91.5 311 LEU A CA 1
ATOM 2433 C C . LEU A 1 311 ? 5.75 13.68 -21.75 1 91.5 311 LEU A C 1
ATOM 2435 O O . LEU A 1 311 ? 6.898 14.133 -21.75 1 91.5 311 LEU A O 1
ATOM 2439 N N . THR A 1 312 ? 5.152 13.359 -22.812 1 89.69 312 THR A N 1
ATOM 2440 C CA . THR A 1 312 ? 5.754 13.562 -24.141 1 89.69 312 THR A CA 1
ATOM 2441 C C . THR A 1 312 ? 5.988 15.039 -24.406 1 89.69 312 THR A C 1
ATOM 2443 O O . THR A 1 312 ? 7.023 15.422 -24.953 1 89.69 312 THR A O 1
ATOM 2446 N N . SER A 1 313 ? 5 15.781 -24.016 1 91.12 313 SER A N 1
ATOM 2447 C CA . SER A 1 313 ? 5.137 17.234 -24.172 1 91.12 313 SER A CA 1
ATOM 2448 C C . SER A 1 313 ? 6.312 17.766 -23.344 1 91.12 313 SER A C 1
ATOM 2450 O O . SER A 1 313 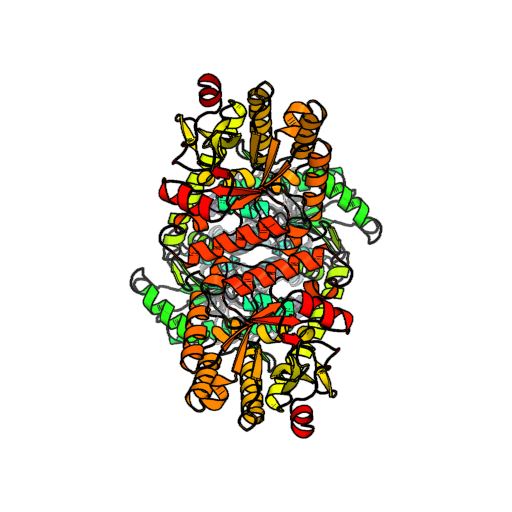? 7.051 18.641 -23.812 1 91.12 313 SER A O 1
ATOM 2452 N N . ILE A 1 314 ? 6.48 17.234 -22.188 1 92.62 314 ILE A N 1
ATOM 2453 C CA . ILE A 1 314 ? 7.57 17.641 -21.312 1 92.62 314 ILE A CA 1
ATOM 2454 C C . ILE A 1 314 ? 8.914 17.266 -21.938 1 92.62 314 ILE A C 1
ATOM 2456 O O . ILE A 1 314 ? 9.812 18.109 -22.031 1 92.62 314 ILE A O 1
ATOM 2460 N N . ARG A 1 315 ? 9.047 16.094 -22.391 1 90.69 315 ARG A N 1
ATOM 2461 C CA . ARG A 1 315 ? 10.266 15.625 -23.031 1 90.69 315 ARG A CA 1
ATOM 2462 C C . ARG A 1 315 ? 10.617 16.5 -24.234 1 90.69 315 ARG A C 1
ATOM 2464 O O . ARG A 1 315 ? 11.758 16.953 -24.359 1 90.69 315 ARG A O 1
ATOM 2471 N N . ASN A 1 316 ? 9.617 16.734 -25.031 1 90.75 316 ASN A N 1
ATOM 2472 C CA . ASN A 1 316 ? 9.828 17.531 -26.234 1 90.75 316 ASN A CA 1
ATOM 2473 C C . ASN A 1 316 ? 10.195 18.969 -25.891 1 90.75 316 ASN A C 1
ATOM 2475 O O . ASN A 1 316 ? 11.016 19.594 -26.578 1 90.75 316 ASN A O 1
ATOM 2479 N N . SER A 1 317 ? 9.555 19.438 -24.922 1 90.81 317 SER A N 1
ATOM 2480 C CA . SER A 1 317 ? 9.805 20.812 -24.531 1 90.81 317 SER A CA 1
ATOM 2481 C C . SER A 1 317 ? 11.242 21.016 -24.062 1 90.81 317 SER A C 1
ATOM 2483 O O . SER A 1 317 ? 11.844 22.062 -24.312 1 90.81 317 SER A O 1
ATOM 2485 N N . LEU A 1 318 ? 11.852 20.062 -23.422 1 91.06 318 LEU A N 1
ATOM 2486 C CA . LEU A 1 318 ? 13.227 20.125 -22.953 1 91.06 318 LEU A CA 1
ATOM 2487 C C . LEU A 1 318 ? 14.203 20.031 -24.125 1 91.06 318 LEU A C 1
ATOM 2489 O O . LEU A 1 318 ? 15.227 20.719 -24.156 1 91.06 318 LEU A O 1
ATOM 2493 N N . ARG A 1 319 ? 13.836 19.297 -25.109 1 88.19 319 ARG A N 1
ATOM 2494 C CA . ARG A 1 319 ? 14.68 19.109 -26.281 1 88.19 319 ARG A CA 1
ATOM 2495 C C . ARG A 1 319 ? 14.633 20.344 -27.188 1 88.19 319 ARG A C 1
ATOM 2497 O O . ARG A 1 319 ? 15.641 20.719 -27.781 1 88.19 319 ARG A O 1
ATOM 2504 N N . GLU A 1 320 ? 13.5 20.969 -27.203 1 89.69 320 GLU A N 1
ATOM 2505 C CA . GLU A 1 320 ? 13.266 22.062 -28.125 1 89.69 320 GLU A CA 1
ATOM 2506 C C . GLU A 1 320 ? 13.281 23.422 -27.422 1 89.69 320 GLU A C 1
ATOM 2508 O O . GLU A 1 320 ? 12.852 24.422 -27.969 1 89.69 320 GLU A O 1
ATOM 2513 N N . ASP A 1 321 ? 13.625 23.438 -26.203 1 88.12 321 ASP A N 1
ATOM 2514 C CA . ASP A 1 321 ? 13.711 24.656 -25.406 1 88.12 321 ASP A CA 1
ATOM 2515 C C . ASP A 1 321 ? 12.359 25.375 -25.344 1 88.12 321 ASP A C 1
ATOM 2517 O O . ASP A 1 321 ? 12.258 26.562 -25.641 1 88.12 321 ASP A O 1
ATOM 2521 N N . GLN A 1 322 ? 11.352 24.562 -25.109 1 90.31 322 GLN A N 1
ATOM 2522 C CA . GLN A 1 322 ? 9.984 25.094 -25.062 1 90.31 322 GLN A CA 1
ATOM 2523 C C . GLN A 1 322 ? 9.508 25.203 -23.609 1 90.31 322 GLN A C 1
ATOM 2525 O O . GLN A 1 322 ? 8.305 25.297 -23.359 1 90.31 322 GLN A O 1
ATOM 2530 N N . VAL A 1 323 ? 10.398 25.125 -22.75 1 93.75 323 VAL A N 1
ATOM 2531 C CA . VAL A 1 323 ? 10.109 25.531 -21.375 1 93.75 323 VAL A CA 1
ATOM 2532 C C . VAL A 1 323 ? 10.086 27.047 -21.281 1 93.75 323 VAL A C 1
ATOM 2534 O O . VAL A 1 323 ? 11.023 27.719 -21.734 1 93.75 323 VAL A O 1
ATOM 2537 N N . ALA A 1 324 ? 9 27.562 -20.812 1 93.19 324 ALA A N 1
ATOM 2538 C CA . ALA A 1 324 ? 8.844 29.016 -20.812 1 93.19 324 ALA A CA 1
ATOM 2539 C C . ALA A 1 324 ? 8.656 29.562 -19.406 1 93.19 324 ALA A C 1
ATOM 2541 O O . ALA A 1 324 ? 7.859 29.016 -18.625 1 93.19 324 ALA A O 1
ATOM 2542 N N . ALA A 1 325 ? 9.383 30.578 -19.125 1 94.88 325 ALA A N 1
ATOM 2543 C CA . ALA A 1 325 ? 9.227 31.266 -17.844 1 94.88 325 ALA A CA 1
ATOM 2544 C C . ALA A 1 325 ? 8.188 32.375 -17.953 1 94.88 325 ALA A C 1
ATOM 2546 O O . ALA A 1 325 ? 8.242 33.219 -18.859 1 94.88 325 ALA A O 1
ATOM 2547 N N . TYR A 1 326 ? 7.246 32.281 -17.203 1 95.94 326 TYR A N 1
ATOM 2548 C CA . TYR A 1 326 ? 6.27 33.344 -17 1 95.94 326 TYR A CA 1
ATOM 2549 C C . TYR A 1 326 ? 6.508 34.062 -15.68 1 95.94 326 TYR A C 1
ATOM 2551 O O . TYR A 1 326 ? 7.238 33.562 -14.82 1 95.94 326 TYR A O 1
ATOM 2559 N N . ALA A 1 327 ? 5.969 35.25 -15.586 1 95.56 327 ALA A N 1
ATOM 2560 C CA . ALA A 1 327 ? 6.16 35.969 -14.344 1 95.56 327 ALA A CA 1
ATOM 2561 C C . ALA A 1 327 ? 4.895 36.75 -13.953 1 95.56 327 ALA A C 1
ATOM 2563 O O . ALA A 1 327 ? 4.148 37.188 -14.828 1 95.56 327 ALA A O 1
ATOM 2564 N N . GLN A 1 328 ? 4.695 36.844 -12.719 1 95.94 328 GLN A N 1
ATOM 2565 C CA . GLN A 1 328 ? 3.609 37.625 -12.148 1 95.94 328 GLN A CA 1
ATOM 2566 C C . GLN A 1 328 ? 4.137 38.656 -11.164 1 95.94 328 GLN A C 1
ATOM 2568 O O . GLN A 1 328 ? 4.992 38.344 -10.328 1 95.94 328 GLN A O 1
ATOM 2573 N N . PRO A 1 329 ? 3.643 39.875 -11.25 1 95.56 329 PRO A N 1
ATOM 2574 C CA . PRO A 1 329 ? 4.191 40.938 -10.422 1 95.56 329 PRO A CA 1
ATOM 2575 C C . PRO A 1 329 ? 3.867 40.75 -8.938 1 95.56 329 PRO A C 1
ATOM 2577 O O . PRO A 1 329 ? 2.764 40.344 -8.594 1 95.56 329 PRO A O 1
ATOM 2580 N N . LEU A 1 330 ? 4.844 41.031 -8.094 1 96.62 330 LEU A N 1
ATOM 2581 C CA . LEU A 1 330 ? 4.695 41.25 -6.66 1 96.62 330 LEU A CA 1
ATOM 2582 C C . LEU A 1 330 ? 4.629 42.719 -6.336 1 96.62 330 LEU A C 1
ATOM 2584 O O . LEU A 1 330 ? 5.492 43.5 -6.758 1 96.62 330 LEU A O 1
ATOM 2588 N N . VAL A 1 331 ? 3.635 43.094 -5.582 1 96.94 331 VAL A N 1
ATOM 2589 C CA . VAL A 1 331 ? 3.375 44.531 -5.445 1 96.94 331 VAL A CA 1
ATOM 2590 C C . VAL A 1 331 ? 3.34 44.906 -3.965 1 96.94 331 VAL A C 1
ATOM 2592 O O . VAL A 1 331 ? 2.781 44.156 -3.143 1 96.94 331 VAL A O 1
ATOM 2595 N N . ASP A 1 332 ? 3.979 45.969 -3.678 1 96.88 332 ASP A N 1
ATOM 2596 C CA . ASP A 1 332 ? 3.791 46.562 -2.369 1 96.88 332 ASP A CA 1
ATOM 2597 C C . ASP A 1 332 ? 2.375 47.125 -2.219 1 96.88 332 ASP A C 1
ATOM 2599 O O . ASP A 1 332 ? 1.964 48 -2.973 1 96.88 332 ASP A O 1
ATOM 2603 N N . LEU A 1 333 ? 1.696 46.688 -1.288 1 96.62 333 LEU A N 1
ATOM 2604 C CA . LEU A 1 333 ? 0.278 47.031 -1.193 1 96.62 333 LEU A CA 1
ATOM 2605 C C . LEU A 1 333 ? 0.082 48.469 -0.796 1 96.62 333 LEU A C 1
ATOM 2607 O O . LEU A 1 333 ? -0.954 49.062 -1.099 1 96.62 333 LEU A O 1
ATOM 2611 N N . LYS A 1 334 ? 1.007 49.062 -0.158 1 94.94 334 LYS A N 1
ATOM 2612 C CA . LYS A 1 334 ? 0.917 50.438 0.289 1 94.94 334 LYS A CA 1
ATOM 2613 C C . LYS A 1 334 ? 1.208 51.406 -0.855 1 94.94 334 LYS A C 1
ATOM 2615 O O . LYS A 1 334 ? 0.418 52.312 -1.126 1 94.94 334 LYS A O 1
ATOM 2620 N N . THR A 1 335 ? 2.338 51.125 -1.569 1 95.5 335 THR A N 1
ATOM 2621 C CA . THR A 1 335 ? 2.793 52.062 -2.607 1 95.5 335 THR A CA 1
ATOM 2622 C C . THR A 1 335 ? 2.252 51.625 -3.973 1 95.5 335 THR A C 1
ATOM 2624 O O . THR A 1 335 ? 2.285 52.406 -4.926 1 95.5 335 THR A O 1
ATOM 2627 N N . GLU A 1 336 ? 1.844 50.375 -4.105 1 94.38 336 GLU A N 1
ATOM 2628 C CA . GLU A 1 336 ? 1.367 49.781 -5.344 1 94.38 336 GLU A CA 1
ATOM 2629 C C . GLU A 1 336 ? 2.488 49.688 -6.375 1 94.38 336 GLU A C 1
ATOM 2631 O O . GLU A 1 336 ? 2.229 49.531 -7.57 1 94.38 336 GLU A O 1
ATOM 2636 N N . ALA A 1 337 ? 3.666 49.812 -5.863 1 94.69 337 ALA A N 1
ATOM 2637 C CA . ALA A 1 337 ? 4.824 49.625 -6.734 1 94.69 337 ALA A CA 1
ATOM 2638 C C . ALA A 1 337 ? 5.176 48.156 -6.895 1 94.69 337 ALA A C 1
ATOM 2640 O O . ALA A 1 337 ? 5.09 47.375 -5.938 1 94.69 337 ALA A O 1
ATOM 2641 N N . VAL A 1 338 ? 5.59 47.844 -8.039 1 93.62 338 VAL A N 1
ATOM 2642 C CA . VAL A 1 338 ? 6.07 46.469 -8.289 1 93.62 338 VAL A CA 1
ATOM 2643 C C . VAL A 1 338 ? 7.465 46.312 -7.688 1 93.62 338 VAL A C 1
ATOM 2645 O O . VAL A 1 338 ? 8.398 47.031 -8.047 1 93.62 338 VAL A O 1
ATOM 2648 N N . ILE A 1 339 ? 7.594 45.375 -6.809 1 94.31 339 ILE A N 1
ATOM 2649 C CA . ILE A 1 339 ? 8.875 45.219 -6.121 1 94.31 339 ILE A CA 1
ATOM 2650 C C . ILE A 1 339 ? 9.609 44 -6.664 1 94.31 339 ILE A C 1
ATOM 2652 O O . ILE A 1 339 ? 10.797 43.812 -6.402 1 94.31 339 ILE A O 1
ATOM 2656 N N . GLY A 1 340 ? 8.906 43.156 -7.379 1 94.31 340 GLY A N 1
ATOM 2657 C CA . GLY A 1 340 ? 9.508 41.969 -7.934 1 94.31 340 GLY A CA 1
ATOM 2658 C C . GLY A 1 340 ? 8.523 41.125 -8.703 1 94.31 340 GLY A C 1
ATOM 2659 O O . GLY A 1 340 ? 7.43 41.562 -9.039 1 94.31 340 GLY A O 1
ATOM 2660 N N . TYR A 1 341 ? 9 39.844 -9.031 1 95.12 341 TYR A N 1
ATOM 2661 C CA . TYR A 1 341 ? 8.188 38.938 -9.836 1 95.12 341 TYR A CA 1
ATOM 2662 C C . TYR A 1 341 ? 8.328 37.5 -9.352 1 95.12 341 TYR A C 1
ATOM 2664 O O . TYR A 1 341 ? 9.414 37.062 -8.961 1 95.12 341 TYR A O 1
ATOM 2672 N N . GLU A 1 342 ? 7.195 36.812 -9.344 1 96.62 342 GLU A N 1
ATOM 2673 C CA . GLU A 1 342 ? 7.258 35.375 -9.219 1 96.62 342 GLU A CA 1
ATOM 2674 C C . GLU A 1 342 ? 7.383 34.719 -10.594 1 96.62 342 GLU A C 1
ATOM 2676 O O . GLU A 1 342 ? 6.535 34.906 -11.461 1 96.62 342 GLU A O 1
ATOM 2681 N N . CYS A 1 343 ? 8.406 34 -10.711 1 96.38 343 CYS A N 1
ATOM 2682 C CA . CYS A 1 343 ? 8.609 33.281 -11.977 1 96.38 343 CYS A CA 1
ATOM 2683 C C . CYS A 1 343 ? 7.906 31.922 -11.961 1 96.38 343 CYS A C 1
ATOM 2685 O O . CYS A 1 343 ? 8.047 31.156 -11 1 96.38 343 CYS A O 1
ATOM 2687 N N . LEU A 1 344 ? 7.121 31.688 -12.945 1 96.38 344 LEU A N 1
ATOM 2688 C CA . LEU A 1 344 ? 6.277 30.5 -13.023 1 96.38 344 LEU A CA 1
ATOM 2689 C C . LEU A 1 344 ? 6.637 29.656 -14.25 1 96.38 344 LEU A C 1
ATOM 2691 O O . LEU A 1 344 ? 6.82 30.203 -15.344 1 96.38 344 LEU A O 1
ATOM 2695 N N . MET A 1 345 ? 6.711 28.391 -13.992 1 95.88 345 MET A N 1
ATOM 2696 C CA . MET A 1 345 ? 7.07 27.469 -15.078 1 95.88 345 MET A CA 1
ATOM 2697 C C . MET A 1 345 ? 5.855 27.172 -15.945 1 95.88 345 MET A C 1
ATOM 2699 O O . MET A 1 345 ? 4.777 26.875 -15.43 1 95.88 345 MET A O 1
ATOM 2703 N N . ARG A 1 346 ? 5.996 27.328 -17.234 1 95.75 346 ARG A N 1
ATOM 2704 C CA . ARG A 1 346 ? 5.031 26.891 -18.234 1 95.75 346 ARG A CA 1
ATOM 2705 C C . ARG A 1 346 ? 5.699 26 -19.281 1 95.75 346 ARG A C 1
ATOM 2707 O O . ARG A 1 346 ? 6.922 26.031 -19.438 1 95.75 346 ARG A O 1
ATOM 2714 N N . ILE A 1 347 ? 4.883 25.219 -19.875 1 93.88 347 ILE A N 1
ATOM 2715 C CA . ILE A 1 347 ? 5.367 24.359 -20.953 1 93.88 347 ILE A CA 1
ATOM 2716 C C . ILE A 1 347 ? 4.5 24.562 -22.203 1 93.88 347 ILE A C 1
ATOM 2718 O O . ILE A 1 347 ? 3.271 24.5 -22.125 1 93.88 347 ILE A O 1
ATOM 2722 N N . ARG A 1 348 ? 5.188 24.906 -23.219 1 91.62 348 ARG A N 1
ATOM 2723 C CA . ARG A 1 348 ? 4.492 24.984 -24.5 1 91.62 348 ARG A CA 1
ATOM 2724 C C . ARG A 1 348 ? 4.527 23.641 -25.219 1 91.62 348 ARG A C 1
ATOM 2726 O O . ARG A 1 348 ? 5.602 23.109 -25.531 1 91.62 348 ARG A O 1
ATOM 2733 N N . ASP A 1 349 ? 3.379 23.125 -25.531 1 87.5 349 ASP A N 1
ATOM 2734 C CA . ASP A 1 349 ? 3.348 21.812 -26.172 1 87.5 349 ASP A CA 1
ATOM 2735 C C . ASP A 1 349 ? 3.5 21.953 -27.688 1 87.5 349 ASP A C 1
ATOM 2737 O O . ASP A 1 349 ? 3.662 23.047 -28.203 1 87.5 349 ASP A O 1
ATOM 2741 N N . SER A 1 350 ? 3.479 20.812 -28.359 1 83.62 350 SER A N 1
ATOM 2742 C CA . SER A 1 350 ? 3.727 20.781 -29.797 1 83.62 350 SER A CA 1
ATOM 2743 C C . SER A 1 350 ? 2.648 21.547 -30.562 1 83.62 350 SER A C 1
ATOM 2745 O O . SER A 1 350 ? 2.906 22.078 -31.641 1 83.62 350 SER A O 1
ATOM 2747 N N . ALA A 1 351 ? 1.462 21.641 -30 1 86.56 351 ALA A N 1
ATOM 2748 C CA . ALA A 1 351 ? 0.354 22.344 -30.625 1 86.56 351 ALA A CA 1
ATOM 2749 C C . ALA A 1 351 ? 0.386 23.828 -30.281 1 86.56 351 ALA A C 1
ATOM 2751 O O . ALA A 1 351 ? -0.438 24.609 -30.781 1 86.56 351 ALA A O 1
ATOM 2752 N N . GLY A 1 352 ? 1.319 24.203 -29.469 1 87.12 352 GLY A N 1
ATOM 2753 C CA . GLY A 1 352 ? 1.451 25.609 -29.094 1 87.12 352 GLY A CA 1
ATOM 2754 C C . GLY A 1 352 ? 0.646 25.953 -27.844 1 87.12 352 GLY A C 1
ATOM 2755 O O . GLY A 1 352 ? 0.624 27.109 -27.422 1 87.12 352 GLY A O 1
ATOM 2756 N N . GLN A 1 353 ? 0.021 25 -27.344 1 90.12 353 GLN A N 1
ATOM 2757 C CA . GLN A 1 353 ? -0.771 25.234 -26.141 1 90.12 353 GLN A CA 1
ATOM 2758 C C . GLN A 1 353 ? 0.118 25.312 -24.906 1 90.12 353 GLN A C 1
ATOM 2760 O O . GLN A 1 353 ? 1.088 24.562 -24.781 1 90.12 353 GLN A O 1
ATOM 2765 N N . ILE A 1 354 ? -0.267 26.234 -24.016 1 93.19 354 ILE A N 1
ATOM 2766 C CA . ILE A 1 354 ? 0.504 26.422 -22.781 1 93.19 354 ILE A CA 1
ATOM 2767 C C . ILE A 1 354 ? -0.068 25.531 -21.672 1 93.19 354 ILE A C 1
ATOM 2769 O O . ILE A 1 354 ? -1.24 25.656 -21.312 1 93.19 354 ILE A O 1
ATOM 2773 N N . LEU A 1 355 ? 0.808 24.703 -21.172 1 93.19 355 LEU A N 1
ATOM 2774 C CA . LEU A 1 355 ? 0.419 23.859 -20.047 1 93.19 355 LEU A CA 1
ATOM 2775 C C . LEU A 1 355 ? 0.706 24.547 -18.719 1 93.19 355 LEU A C 1
ATOM 2777 O O . LEU A 1 355 ? 1.768 25.141 -18.547 1 93.19 355 LEU A O 1
ATOM 2781 N N . LEU A 1 356 ? -0.261 24.406 -17.844 1 92.5 356 LEU A N 1
ATOM 2782 C CA . LEU A 1 356 ? -0.134 24.969 -16.5 1 92.5 356 LEU A CA 1
ATOM 2783 C C . LEU A 1 356 ? 0.418 23.953 -15.523 1 92.5 356 LEU A C 1
ATOM 2785 O O . LEU A 1 356 ? 0.309 22.75 -15.75 1 92.5 356 LEU A O 1
ATOM 2789 N N . PRO A 1 357 ? 1.033 24.344 -14.461 1 90 357 PRO A N 1
ATOM 2790 C CA . PRO A 1 357 ? 1.67 23.438 -13.508 1 90 357 PRO A CA 1
ATOM 2791 C C . PRO A 1 357 ? 0.716 22.359 -12.992 1 90 357 PRO A C 1
ATOM 2793 O O . PRO A 1 357 ? 1.118 21.203 -12.812 1 90 357 PRO A O 1
ATOM 2796 N N . GLY A 1 358 ? -0.434 22.656 -12.719 1 87.06 358 GLY A N 1
ATOM 2797 C CA . GLY A 1 358 ? -1.402 21.688 -12.227 1 87.06 358 GLY A CA 1
ATOM 2798 C C . GLY A 1 358 ? -1.574 20.5 -13.148 1 87.06 358 GLY A C 1
ATOM 2799 O O . GLY A 1 358 ? -1.897 19.391 -12.695 1 87.06 358 GLY A O 1
ATOM 2800 N N . SER A 1 359 ? -1.236 20.719 -14.359 1 86.5 359 SER A N 1
ATOM 2801 C CA . SER A 1 359 ? -1.475 19.672 -15.352 1 86.5 359 SER A CA 1
ATOM 2802 C C . SER A 1 359 ? -0.227 18.828 -15.578 1 86.5 359 SER A C 1
ATOM 2804 O O . SER A 1 359 ? -0.32 17.688 -16.016 1 86.5 359 SER A O 1
ATOM 2806 N N . PHE A 1 360 ? 0.944 19.406 -15.289 1 91.44 360 PHE A N 1
ATOM 2807 C CA . PHE A 1 360 ? 2.096 18.641 -15.75 1 91.44 360 PHE A CA 1
ATOM 2808 C C . PHE A 1 360 ? 3.043 18.328 -14.594 1 91.44 360 PHE A C 1
ATOM 2810 O O . PHE A 1 360 ? 3.922 17.484 -14.719 1 91.44 360 PHE A O 1
ATOM 2817 N N . LEU A 1 361 ? 2.902 18.984 -13.516 1 91.19 361 LEU A N 1
ATOM 2818 C CA . LEU A 1 361 ? 3.896 18.859 -12.453 1 91.19 361 LEU A CA 1
ATOM 2819 C C . LEU A 1 361 ? 3.938 17.438 -11.906 1 91.19 361 LEU A C 1
ATOM 2821 O O . LEU A 1 361 ? 5.016 16.891 -11.688 1 91.19 361 LEU A O 1
ATOM 2825 N N . LYS A 1 362 ? 2.805 16.891 -11.656 1 87.81 362 LYS A N 1
ATOM 2826 C CA . LYS A 1 362 ? 2.74 15.523 -11.141 1 87.81 362 LYS A CA 1
ATOM 2827 C C . LYS A 1 362 ? 3.428 14.539 -12.078 1 87.81 362 LYS A C 1
ATOM 2829 O O . LYS A 1 362 ? 4.191 13.68 -11.641 1 87.81 362 LYS A O 1
ATOM 2834 N N . VAL A 1 363 ? 3.111 14.711 -13.297 1 89.94 363 VAL A N 1
ATOM 2835 C CA . VAL A 1 363 ? 3.688 13.859 -14.328 1 89.94 363 VAL A CA 1
ATOM 2836 C C . VAL A 1 363 ? 5.195 14.078 -14.406 1 89.94 363 VAL A C 1
ATOM 2838 O O . VAL A 1 363 ? 5.969 13.125 -14.477 1 89.94 363 VAL A O 1
ATOM 2841 N N . ALA A 1 364 ? 5.578 15.289 -14.344 1 90.31 364 ALA A N 1
ATOM 2842 C CA . ALA A 1 364 ? 6.996 15.633 -14.414 1 90.31 364 ALA A CA 1
ATOM 2843 C C . ALA A 1 364 ? 7.77 15 -13.258 1 90.31 364 ALA A C 1
ATOM 2845 O O . ALA A 1 364 ? 8.852 14.445 -13.461 1 90.31 364 ALA A O 1
ATOM 2846 N N . LYS A 1 365 ? 7.262 15.031 -12.133 1 86.94 365 LYS A N 1
ATOM 2847 C CA . LYS A 1 365 ? 7.934 14.539 -10.938 1 86.94 365 LYS A CA 1
ATOM 2848 C C . LYS A 1 365 ? 8.07 13.023 -10.969 1 86.94 365 LYS A C 1
ATOM 2850 O O . LYS A 1 365 ? 8.961 12.461 -10.32 1 86.94 365 LYS A O 1
ATOM 2855 N N . SER A 1 366 ? 7.203 12.445 -11.672 1 84.56 366 SER A N 1
ATOM 2856 C CA . SER A 1 366 ? 7.246 10.992 -11.766 1 84.56 366 SER A CA 1
ATOM 2857 C C . SER A 1 366 ? 8.289 10.539 -12.781 1 84.56 366 SER A C 1
ATOM 2859 O O . SER A 1 366 ? 8.539 9.336 -12.922 1 84.56 366 SER A O 1
ATOM 2861 N N . SER A 1 367 ? 8.914 11.438 -13.469 1 84.62 367 SER A N 1
ATOM 2862 C CA . SER A 1 367 ? 9.883 11.141 -14.523 1 84.62 367 SER A CA 1
ATOM 2863 C C . SER A 1 367 ? 11.234 11.766 -14.219 1 84.62 367 SER A C 1
ATOM 2865 O O . SER A 1 367 ? 11.422 12.398 -13.172 1 84.62 367 SER A O 1
ATOM 2867 N N . ARG A 1 368 ? 12.148 11.516 -15.102 1 86.75 368 ARG A N 1
ATOM 2868 C CA . ARG A 1 368 ? 13.5 12.055 -14.93 1 86.75 368 ARG A CA 1
ATOM 2869 C C . ARG A 1 368 ? 13.578 13.492 -15.422 1 86.75 368 ARG A C 1
ATOM 2871 O O . ARG A 1 368 ? 14.633 14.125 -15.336 1 86.75 368 ARG A O 1
ATOM 2878 N N . TYR A 1 369 ? 12.5 14.055 -15.812 1 90.75 369 TYR A N 1
ATOM 2879 C CA . TYR A 1 369 ? 12.555 15.32 -16.531 1 90.75 369 TYR A CA 1
ATOM 2880 C C . TYR A 1 369 ? 12.43 16.5 -15.578 1 90.75 369 TYR A C 1
ATOM 2882 O O . TYR A 1 369 ? 12.82 17.625 -15.906 1 90.75 369 TYR A O 1
ATOM 2890 N N . TYR A 1 370 ? 11.953 16.25 -14.414 1 92.06 370 TYR A N 1
ATOM 2891 C CA . TYR A 1 370 ? 11.609 17.344 -13.508 1 92.06 370 TYR A CA 1
ATOM 2892 C C . TYR A 1 370 ? 12.844 18.156 -13.133 1 92.06 370 TYR A C 1
ATOM 2894 O O . TYR A 1 370 ? 12.852 19.375 -13.227 1 92.06 370 TYR A O 1
ATOM 2902 N N . PRO A 1 371 ? 13.953 17.547 -12.797 1 92.31 371 PRO A N 1
ATOM 2903 C CA . PRO A 1 371 ? 15.156 18.328 -12.477 1 92.31 371 PRO A CA 1
ATOM 2904 C C . PRO A 1 371 ? 15.625 19.203 -13.633 1 92.31 371 PRO A C 1
ATOM 2906 O O . PRO A 1 371 ? 16.062 20.328 -13.422 1 92.31 371 PRO A O 1
ATOM 2909 N N . GLU A 1 372 ? 15.492 18.656 -14.789 1 93.88 372 GLU A N 1
ATOM 2910 C CA . GLU A 1 372 ? 15.891 19.406 -15.969 1 93.88 372 GLU A CA 1
ATOM 2911 C C . GLU A 1 372 ? 14.992 20.625 -16.172 1 93.88 372 GLU A C 1
ATOM 2913 O O . GLU A 1 372 ? 15.461 21.688 -16.609 1 93.88 372 GLU A O 1
ATOM 2918 N N . LEU A 1 373 ? 13.758 20.453 -15.922 1 94.94 373 LEU A N 1
ATOM 2919 C CA . LEU A 1 373 ? 12.828 21.562 -16.016 1 94.94 373 LEU A CA 1
ATOM 2920 C C . LEU A 1 373 ? 13.211 22.672 -15.039 1 94.94 373 LEU A C 1
ATOM 2922 O O . LEU A 1 373 ? 13.219 23.859 -15.398 1 94.94 373 LEU A O 1
ATOM 2926 N N . THR A 1 374 ? 13.539 22.266 -13.828 1 95.44 374 THR A N 1
ATOM 2927 C CA . THR A 1 374 ? 13.914 23.219 -12.797 1 95.44 374 THR A CA 1
ATOM 2928 C C . THR A 1 374 ? 15.188 23.969 -13.203 1 95.44 374 THR A C 1
ATOM 2930 O O . THR A 1 374 ? 15.266 25.188 -13.055 1 95.44 374 THR A O 1
ATOM 2933 N N . MET A 1 375 ? 16.141 23.281 -13.695 1 96 375 MET A N 1
ATOM 2934 C CA . MET A 1 375 ? 17.406 23.906 -14.109 1 96 375 MET A CA 1
ATOM 2935 C C . MET A 1 375 ? 17.188 24.844 -15.289 1 96 375 MET A C 1
ATOM 2937 O O . MET A 1 375 ? 17.766 25.922 -15.352 1 96 375 MET A O 1
ATOM 2941 N N . ALA A 1 376 ? 16.344 24.422 -16.203 1 94.88 376 ALA A N 1
ATOM 2942 C CA . ALA A 1 376 ? 16 25.281 -17.344 1 94.88 376 ALA A CA 1
ATOM 2943 C C . ALA A 1 376 ? 15.359 26.578 -16.875 1 94.88 376 ALA A C 1
ATOM 2945 O O . ALA A 1 376 ? 15.656 27.656 -17.406 1 94.88 376 ALA A O 1
ATOM 2946 N N . MET A 1 377 ? 14.477 26.469 -15.953 1 95.5 377 MET A N 1
ATOM 2947 C CA . MET A 1 377 ? 13.82 27.641 -15.383 1 95.5 377 MET A CA 1
ATOM 2948 C C . MET A 1 377 ? 14.844 28.562 -14.734 1 95.5 377 MET A C 1
ATOM 2950 O O . MET A 1 377 ? 14.805 29.781 -14.93 1 95.5 377 MET A O 1
ATOM 2954 N N . LEU A 1 378 ? 15.734 28.016 -13.953 1 96.06 378 LEU A N 1
ATOM 2955 C CA . LEU A 1 378 ? 16.766 28.781 -13.258 1 96.06 378 LEU A CA 1
ATOM 2956 C C . LEU A 1 378 ? 17.641 29.531 -14.258 1 96.06 378 LEU A C 1
ATOM 2958 O O . LEU A 1 378 ? 17.953 30.703 -14.055 1 96.06 378 LEU A O 1
ATOM 2962 N N . ASP A 1 379 ? 18 28.875 -15.305 1 95.12 379 ASP A N 1
ATOM 2963 C CA . ASP A 1 379 ? 18.844 29.484 -16.328 1 95.12 379 ASP A CA 1
ATOM 2964 C C . ASP A 1 379 ? 18.125 30.656 -17 1 95.12 379 ASP A C 1
ATOM 2966 O O . ASP A 1 379 ? 18.734 31.703 -17.25 1 95.12 379 ASP A O 1
ATOM 2970 N N . GLN A 1 380 ? 16.875 30.438 -17.25 1 93.19 380 GLN A N 1
ATOM 2971 C CA . GLN A 1 380 ? 16.109 31.5 -17.875 1 93.19 380 GLN A CA 1
ATOM 2972 C C . GLN A 1 380 ? 15.961 32.719 -16.953 1 93.19 380 GLN A C 1
ATOM 2974 O O . GLN A 1 380 ? 16.109 33.844 -17.391 1 93.19 380 GLN A O 1
ATOM 2979 N N . VAL A 1 381 ? 15.703 32.438 -15.781 1 93.81 381 VAL A N 1
ATOM 2980 C CA . VAL A 1 381 ? 15.531 33.5 -14.805 1 93.81 381 VAL A CA 1
ATOM 2981 C C . VAL A 1 381 ? 16.859 34.219 -14.594 1 93.81 381 VAL A C 1
ATOM 2983 O O . VAL A 1 381 ? 16.891 35.469 -14.5 1 93.81 381 VAL A O 1
ATOM 2986 N N . TYR A 1 382 ? 17.922 33.438 -14.555 1 94.06 382 TYR A N 1
ATOM 2987 C CA . TYR A 1 382 ? 19.25 34.031 -14.422 1 94.06 382 TYR A CA 1
ATOM 2988 C C . TYR A 1 382 ? 19.562 34.969 -15.594 1 94.06 382 TYR A C 1
ATOM 2990 O O . TYR A 1 382 ? 20.031 36.094 -15.398 1 94.06 382 TYR A O 1
ATOM 2998 N N . SER A 1 383 ? 19.25 34.5 -16.734 1 91.38 383 SER A N 1
ATOM 2999 C CA . SER A 1 383 ? 19.531 35.281 -17.938 1 91.38 383 SER A CA 1
ATOM 3000 C C . SER A 1 383 ? 18.688 36.562 -17.984 1 91.38 383 SER A C 1
ATOM 3002 O O . SER A 1 383 ? 19.156 37.594 -18.438 1 91.38 383 SER A O 1
ATOM 3004 N N . ALA A 1 384 ? 17.531 36.469 -17.531 1 89.5 384 ALA A N 1
ATOM 3005 C CA . ALA A 1 384 ? 16.609 37.594 -17.609 1 89.5 384 ALA A CA 1
ATOM 3006 C C . ALA A 1 384 ? 16.891 38.625 -16.531 1 89.5 384 ALA A C 1
ATOM 3008 O O . ALA A 1 384 ? 16.828 39.844 -16.766 1 89.5 384 ALA A O 1
ATOM 3009 N N . PHE A 1 385 ? 17.266 38.219 -15.367 1 89.56 385 PHE A N 1
ATOM 3010 C CA . PHE A 1 385 ? 17.266 39.156 -14.227 1 89.56 385 PHE A CA 1
ATOM 3011 C C . PHE A 1 385 ? 18.672 39.5 -13.82 1 89.56 385 PHE A C 1
ATOM 3013 O O . PHE A 1 385 ? 18.875 40.344 -12.922 1 89.56 385 PHE A O 1
ATOM 3020 N N . ARG A 1 386 ? 19.641 38.969 -14.453 1 85.31 386 ARG A N 1
ATOM 3021 C CA . ARG A 1 386 ? 21.016 39.312 -14.109 1 85.31 386 ARG A CA 1
ATOM 3022 C C . ARG A 1 386 ? 21.266 40.812 -14.305 1 85.31 386 ARG A C 1
ATOM 3024 O O . ARG A 1 386 ? 22.078 41.406 -13.594 1 85.31 386 ARG A O 1
ATOM 3031 N N . ALA A 1 387 ? 20.484 41.406 -15.18 1 79.12 387 ALA A N 1
ATOM 3032 C CA . ALA A 1 387 ? 20.688 42.844 -15.469 1 79.12 387 ALA A CA 1
ATOM 3033 C C . ALA A 1 387 ? 19.578 43.688 -14.852 1 79.12 387 ALA A C 1
ATOM 3035 O O . ALA A 1 387 ? 19.562 44.906 -15.008 1 79.12 387 ALA A O 1
ATOM 3036 N N . HIS A 1 388 ? 18.688 43.125 -14.172 1 78.12 388 HIS A N 1
ATOM 3037 C CA . HIS A 1 388 ? 17.531 43.844 -13.641 1 78.12 388 HIS A CA 1
ATOM 3038 C C . HIS A 1 388 ? 17.438 43.688 -12.125 1 78.12 388 HIS A C 1
ATOM 3040 O O . HIS A 1 388 ? 17.062 42.625 -11.633 1 78.12 388 HIS A O 1
ATOM 3046 N N . PRO A 1 389 ? 17.703 44.719 -11.484 1 77.38 389 PRO A N 1
ATOM 3047 C CA . PRO A 1 389 ? 17.672 44.625 -10.023 1 77.38 389 PRO A CA 1
ATOM 3048 C C . PRO A 1 389 ? 16.25 44.594 -9.469 1 77.38 389 PRO A C 1
ATOM 3050 O O . PRO A 1 389 ? 15.641 45.625 -9.227 1 77.38 389 PRO A O 1
ATOM 3053 N N . SER A 1 390 ? 15.531 43.562 -9.469 1 88.19 390 SER A N 1
ATOM 3054 C CA . SER A 1 390 ? 14.234 43.344 -8.852 1 88.19 390 SER A CA 1
ATOM 3055 C C . SER A 1 390 ? 14.219 42 -8.109 1 88.19 390 SER A C 1
ATOM 3057 O O . SER A 1 390 ? 15.109 41.156 -8.297 1 88.19 390 SER A O 1
ATOM 3059 N N . LEU A 1 391 ? 13.266 41.906 -7.297 1 92.94 391 LEU A N 1
ATOM 3060 C CA . LEU A 1 391 ? 13.062 40.625 -6.609 1 92.94 391 LEU A CA 1
ATOM 3061 C C . LEU A 1 391 ? 12.453 39.594 -7.547 1 92.94 391 LEU A C 1
ATOM 3063 O O . LEU A 1 391 ? 11.57 39.938 -8.344 1 92.94 391 LEU A O 1
ATOM 3067 N N . TYR A 1 392 ? 12.945 38.531 -7.547 1 94.81 392 TYR A N 1
ATOM 3068 C CA . TYR A 1 392 ? 12.336 37.469 -8.328 1 94.81 392 TYR A CA 1
ATOM 3069 C C . TYR A 1 392 ? 12.297 36.156 -7.539 1 94.81 392 TYR A C 1
ATOM 3071 O O . TYR A 1 392 ? 13.227 35.844 -6.789 1 94.81 392 TYR A O 1
ATOM 3079 N N . SER A 1 393 ? 11.227 35.438 -7.688 1 96.31 393 SER A N 1
ATOM 3080 C CA . SER A 1 393 ? 11.055 34.188 -6.945 1 96.31 393 SER A CA 1
ATOM 3081 C C . SER A 1 393 ? 10.898 33 -7.887 1 96.31 393 SER A C 1
ATOM 3083 O O . SER A 1 393 ? 10.398 33.125 -9.008 1 96.31 393 SER A O 1
ATOM 3085 N N . LEU A 1 394 ? 11.398 31.859 -7.43 1 96.44 394 LEU A N 1
ATOM 3086 C CA . LEU A 1 394 ? 11.32 30.594 -8.156 1 96.44 394 LEU A CA 1
ATOM 3087 C C . LEU A 1 394 ? 10.797 29.484 -7.262 1 96.44 394 LEU A C 1
ATOM 3089 O O . LEU A 1 394 ? 11.18 29.391 -6.09 1 96.44 394 LEU A O 1
ATOM 3093 N N . ASN A 1 395 ? 9.953 28.656 -7.852 1 94.94 395 ASN A N 1
ATOM 3094 C CA . ASN A 1 395 ? 9.414 27.531 -7.113 1 94.94 395 ASN A CA 1
ATOM 3095 C C . ASN A 1 395 ? 10.383 26.344 -7.098 1 94.94 395 ASN A C 1
ATOM 3097 O O . ASN A 1 395 ? 10.922 25.969 -8.141 1 94.94 395 ASN A O 1
ATOM 3101 N N . PHE A 1 396 ? 10.602 25.781 -5.902 1 93.69 396 PHE A N 1
ATOM 3102 C CA . PHE A 1 396 ? 11.352 24.547 -5.707 1 93.69 396 PHE A CA 1
ATOM 3103 C C . PHE A 1 396 ? 10.531 23.531 -4.93 1 93.69 396 PHE A C 1
ATOM 3105 O O . PHE A 1 396 ? 9.75 23.891 -4.051 1 93.69 396 PHE A O 1
ATOM 3112 N N . SER A 1 397 ? 10.703 22.297 -5.285 1 89.56 397 SER A N 1
ATOM 3113 C CA . SER A 1 397 ? 10.07 21.219 -4.543 1 89.56 397 SER A CA 1
ATOM 3114 C C . SER A 1 397 ? 11.109 20.375 -3.795 1 89.56 397 SER A C 1
ATOM 3116 O O . SER A 1 397 ? 12.312 20.609 -3.932 1 89.56 397 SER A O 1
ATOM 3118 N N . SER A 1 398 ? 10.602 19.469 -2.992 1 85.62 398 SER A N 1
ATOM 3119 C CA . SER A 1 398 ? 11.492 18.547 -2.291 1 85.62 398 SER A CA 1
ATOM 3120 C C . SER A 1 398 ? 12.32 17.719 -3.273 1 85.62 398 SER A C 1
ATOM 3122 O O . SER A 1 398 ? 13.477 17.406 -3.008 1 85.62 398 SER A O 1
ATOM 3124 N N . VAL A 1 399 ? 11.711 17.453 -4.406 1 85.88 399 VAL A N 1
ATOM 3125 C CA . VAL A 1 399 ? 12.398 16.688 -5.441 1 85.88 399 VAL A CA 1
ATOM 3126 C C . VAL A 1 399 ? 13.625 17.438 -5.922 1 85.88 399 VAL A C 1
ATOM 3128 O O . VAL A 1 399 ? 14.672 16.844 -6.176 1 85.88 399 VAL A O 1
ATOM 3131 N N . ASP A 1 400 ? 13.516 18.703 -5.977 1 92.12 400 ASP A N 1
ATOM 3132 C CA . ASP A 1 400 ? 14.625 19.547 -6.402 1 92.12 400 ASP A CA 1
ATOM 3133 C C . ASP A 1 400 ? 15.758 19.516 -5.371 1 92.12 400 ASP A C 1
ATOM 3135 O O . ASP A 1 400 ? 16.922 19.391 -5.727 1 92.12 400 ASP A O 1
ATOM 3139 N N . ILE A 1 401 ? 15.391 19.609 -4.168 1 91.19 401 ILE A N 1
ATOM 3140 C CA . ILE A 1 401 ? 16.359 19.719 -3.076 1 91.19 401 ILE A CA 1
ATOM 3141 C C . ILE A 1 401 ? 17.094 18.406 -2.887 1 91.19 401 ILE A C 1
ATOM 3143 O O . ILE A 1 401 ? 18.25 18.391 -2.49 1 91.19 401 ILE A O 1
ATOM 3147 N N . GLU A 1 402 ? 16.438 17.375 -3.221 1 85.06 402 GLU A N 1
ATOM 3148 C CA . GLU A 1 402 ? 17.016 16.047 -3.043 1 85.06 402 GLU A CA 1
ATOM 3149 C C . GLU A 1 402 ? 17.859 15.656 -4.25 1 85.06 402 GLU A C 1
ATOM 3151 O O . GLU A 1 402 ? 18.609 14.672 -4.199 1 85.06 402 GLU A O 1
ATOM 3156 N N . ASN A 1 403 ? 17.766 16.391 -5.266 1 89 403 ASN A N 1
ATOM 3157 C CA . ASN A 1 403 ? 18.516 16.094 -6.477 1 89 403 ASN A CA 1
ATOM 3158 C C . ASN A 1 403 ? 19.875 16.812 -6.473 1 89 403 ASN A C 1
ATOM 3160 O O . ASN A 1 403 ? 19.938 18.031 -6.574 1 89 403 ASN A O 1
ATOM 3164 N N . PRO A 1 404 ? 20.938 16.078 -6.477 1 89.25 404 PRO A N 1
ATOM 3165 C CA . PRO A 1 404 ? 22.266 16.703 -6.375 1 89.25 404 PRO A CA 1
ATOM 3166 C C . PRO A 1 404 ? 22.594 17.594 -7.57 1 89.25 404 PRO A C 1
ATOM 3168 O O . PRO A 1 404 ? 23.281 18.594 -7.422 1 89.25 404 PRO A O 1
ATOM 3171 N N . GLN A 1 405 ? 22.109 17.234 -8.664 1 91.88 405 GLN A N 1
ATOM 3172 C CA . GLN A 1 405 ? 22.391 18.031 -9.852 1 91.88 405 GLN A CA 1
ATOM 3173 C C . GLN A 1 405 ? 21.734 19.406 -9.773 1 91.88 405 GLN A C 1
ATOM 3175 O O . GLN A 1 405 ? 22.344 20.422 -10.109 1 91.88 405 GLN A O 1
ATOM 3180 N N . VAL A 1 406 ? 20.531 19.406 -9.359 1 95.62 406 VAL A N 1
ATOM 3181 C CA . VAL A 1 406 ? 19.797 20.672 -9.227 1 95.62 406 VAL A CA 1
ATOM 3182 C C . VAL A 1 406 ? 20.469 21.547 -8.164 1 95.62 406 VAL A C 1
ATOM 3184 O O . VAL A 1 406 ? 20.672 22.734 -8.383 1 95.62 406 VAL A O 1
ATOM 3187 N N . VAL A 1 407 ? 20.828 20.938 -7.055 1 96.12 407 VAL A N 1
ATOM 3188 C CA . VAL A 1 407 ? 21.438 21.672 -5.949 1 96.12 407 VAL A CA 1
ATOM 3189 C C . VAL A 1 407 ? 22.781 22.25 -6.395 1 96.12 407 VAL A C 1
ATOM 3191 O O . VAL A 1 407 ? 23.062 23.438 -6.188 1 96.12 407 VAL A O 1
ATOM 3194 N N . LYS A 1 408 ? 23.562 21.422 -7.043 1 96.31 408 LYS A N 1
ATOM 3195 C CA . LYS A 1 408 ? 24.875 21.859 -7.52 1 96.31 408 LYS A CA 1
ATOM 3196 C C . LYS A 1 408 ? 24.75 23 -8.523 1 96.31 408 LYS A C 1
ATOM 3198 O O . LYS A 1 408 ? 25.469 23.984 -8.453 1 96.31 408 LYS A O 1
ATOM 3203 N N . HIS A 1 409 ? 23.875 22.812 -9.406 1 97.12 409 HIS A N 1
ATOM 3204 C CA . HIS A 1 409 ? 23.641 23.828 -10.43 1 97.12 409 HIS A CA 1
ATOM 3205 C C . HIS A 1 409 ? 23.188 25.141 -9.812 1 97.12 409 HIS A C 1
ATOM 3207 O O . HIS A 1 409 ? 23.672 26.219 -10.18 1 97.12 409 HIS A O 1
ATOM 3213 N N . THR A 1 410 ? 22.312 25.109 -8.93 1 97.44 410 THR A N 1
ATOM 3214 C CA . THR A 1 410 ? 21.766 26.281 -8.258 1 97.44 410 THR A CA 1
ATOM 3215 C C . THR A 1 410 ? 22.859 27.016 -7.477 1 97.44 410 THR A C 1
ATOM 3217 O O . THR A 1 410 ? 23.047 28.219 -7.625 1 97.44 410 THR A O 1
ATOM 3220 N N . LEU A 1 411 ? 23.609 26.297 -6.699 1 97.06 411 LEU A N 1
ATOM 3221 C CA . LEU A 1 411 ? 24.641 26.891 -5.855 1 97.06 411 LEU A CA 1
ATOM 3222 C C . LEU A 1 411 ? 25.766 27.484 -6.703 1 97.06 411 LEU A C 1
ATOM 3224 O O . LEU A 1 411 ? 26.359 28.5 -6.332 1 97.06 411 LEU A O 1
ATOM 3228 N N . LYS A 1 412 ? 25.984 26.812 -7.773 1 97.25 412 LYS A N 1
ATOM 3229 C CA . LYS A 1 412 ? 27 27.344 -8.688 1 97.25 412 LYS A CA 1
ATOM 3230 C C . LYS A 1 412 ? 26.609 28.719 -9.188 1 97.25 412 LYS A C 1
ATOM 3232 O O . LYS A 1 412 ? 27.406 29.672 -9.117 1 97.25 412 LYS A O 1
ATOM 3237 N N . ILE A 1 413 ? 25.438 28.859 -9.617 1 96.31 413 ILE A N 1
ATOM 3238 C CA . ILE A 1 413 ? 24.953 30.141 -10.148 1 96.31 413 ILE A CA 1
ATOM 3239 C C . ILE A 1 413 ? 24.953 31.188 -9.047 1 96.31 413 ILE A C 1
ATOM 3241 O O . ILE A 1 413 ? 25.406 32.312 -9.258 1 96.31 413 ILE A O 1
ATOM 3245 N N . LEU A 1 414 ? 24.578 30.828 -7.906 1 96.38 414 LEU A N 1
ATOM 3246 C CA . LEU A 1 414 ? 24.453 31.766 -6.801 1 96.38 414 LEU A CA 1
ATOM 3247 C C . LEU A 1 414 ? 25.828 32.219 -6.297 1 96.38 414 LEU A C 1
ATOM 3249 O O . LEU A 1 414 ? 26 33.375 -5.898 1 96.38 414 LEU A O 1
ATOM 3253 N N . SER A 1 415 ? 26.75 31.312 -6.352 1 95.81 415 SER A N 1
ATOM 3254 C CA . SER A 1 415 ? 28.078 31.641 -5.883 1 95.81 415 SER A CA 1
ATOM 3255 C C . SER A 1 415 ? 28.828 32.5 -6.895 1 95.81 415 SER A C 1
ATOM 3257 O O . SER A 1 415 ? 29.656 33.344 -6.52 1 95.81 415 SER A O 1
ATOM 3259 N N . GLU A 1 416 ? 28.484 32.344 -8.109 1 95.12 416 GLU A N 1
ATOM 3260 C CA . GLU A 1 416 ? 29.172 33.062 -9.18 1 95.12 416 GLU A CA 1
ATOM 3261 C C . GLU A 1 416 ? 28.625 34.469 -9.328 1 95.12 416 GLU A C 1
ATOM 3263 O O . GLU A 1 416 ? 29.344 35.375 -9.789 1 95.12 416 GLU A O 1
ATOM 3268 N N . ASP A 1 417 ? 27.438 34.719 -9.008 1 95.12 417 ASP A N 1
ATOM 3269 C CA . ASP A 1 417 ? 26.797 36 -9.156 1 95.12 417 ASP A CA 1
ATOM 3270 C C . ASP A 1 417 ? 26.031 36.406 -7.891 1 95.12 417 ASP A C 1
ATOM 3272 O O . ASP A 1 417 ? 24.812 36.219 -7.809 1 95.12 417 ASP A O 1
ATOM 3276 N N . THR A 1 418 ? 26.641 37.125 -7.125 1 92 418 THR A N 1
ATOM 3277 C CA . THR A 1 418 ? 26.109 37.5 -5.82 1 92 418 THR A CA 1
ATOM 3278 C C . THR A 1 418 ? 24.953 38.469 -5.965 1 92 418 THR A C 1
ATOM 3280 O O . THR A 1 418 ? 24.016 38.469 -5.156 1 92 418 THR A O 1
ATOM 3283 N N . ALA A 1 419 ? 25.062 39.281 -6.941 1 92.56 419 ALA A N 1
ATOM 3284 C CA . ALA A 1 419 ? 24 40.25 -7.168 1 92.56 419 ALA A CA 1
ATOM 3285 C C . ALA A 1 419 ? 22.688 39.531 -7.523 1 92.56 419 ALA A C 1
ATOM 3287 O O . ALA A 1 419 ? 21.625 39.906 -7.047 1 92.56 419 ALA A O 1
ATOM 3288 N N . PHE A 1 420 ? 22.812 38.594 -8.312 1 93.81 420 PHE A N 1
ATOM 3289 C CA . PHE A 1 420 ? 21.656 37.781 -8.664 1 93.81 420 PHE A CA 1
ATOM 3290 C C . PHE A 1 420 ? 21.109 37.062 -7.441 1 93.81 420 PHE A C 1
ATOM 3292 O O . PHE A 1 420 ? 19.906 37 -7.227 1 93.81 420 PHE A O 1
ATOM 3299 N N . ALA A 1 421 ? 21.984 36.594 -6.621 1 95.06 421 ALA A N 1
ATOM 3300 C CA . ALA A 1 421 ? 21.609 35.781 -5.445 1 95.06 421 ALA A CA 1
ATOM 3301 C C . ALA A 1 421 ? 20.844 36.625 -4.441 1 95.06 421 ALA A C 1
ATOM 3303 O O . ALA A 1 421 ? 19.844 36.188 -3.871 1 95.06 421 ALA A O 1
ATOM 3304 N N . ARG A 1 422 ? 21.203 37.781 -4.277 1 94 422 ARG A N 1
ATOM 3305 C CA . ARG A 1 422 ? 20.609 38.656 -3.264 1 94 422 ARG A CA 1
ATOM 3306 C C . ARG A 1 422 ? 19.156 38.969 -3.59 1 94 422 ARG A C 1
ATOM 3308 O O . ARG A 1 422 ? 18.375 39.312 -2.695 1 94 422 ARG A O 1
ATOM 3315 N N . ASN A 1 423 ? 18.859 38.875 -4.887 1 95.06 423 ASN A N 1
ATOM 3316 C CA . ASN A 1 423 ? 17.5 39.219 -5.309 1 95.06 423 ASN A CA 1
ATOM 3317 C C . ASN A 1 423 ? 16.656 37.969 -5.535 1 95.06 423 ASN A C 1
ATOM 3319 O O . ASN A 1 423 ? 15.469 38.062 -5.852 1 95.06 423 ASN A O 1
ATOM 3323 N N . LEU A 1 424 ? 17.172 36.812 -5.328 1 95.94 424 LEU A N 1
ATOM 3324 C CA . LEU A 1 424 ? 16.453 35.562 -5.586 1 95.94 424 LEU A CA 1
ATOM 3325 C C . LEU A 1 424 ? 15.734 35.094 -4.332 1 95.94 424 LEU A C 1
ATOM 3327 O O . LEU A 1 424 ? 16.312 35.094 -3.238 1 95.94 424 LEU A O 1
ATOM 3331 N N . VAL A 1 425 ? 14.516 34.719 -4.523 1 96.88 425 VAL A N 1
ATOM 3332 C CA . VAL A 1 425 ? 13.727 34.062 -3.473 1 96.88 425 VAL A CA 1
ATOM 3333 C C . VAL A 1 425 ? 13.312 32.656 -3.918 1 96.88 425 VAL A C 1
ATOM 3335 O O . VAL A 1 425 ? 12.664 32.5 -4.953 1 96.88 425 VAL A O 1
ATOM 3338 N N . ILE A 1 426 ? 13.641 31.703 -3.178 1 96.38 426 ILE A N 1
ATOM 3339 C CA . ILE A 1 426 ? 13.211 30.328 -3.459 1 96.38 426 ILE A CA 1
ATOM 3340 C C . ILE A 1 426 ? 11.953 30.016 -2.658 1 96.38 426 ILE A C 1
ATOM 3342 O O . ILE A 1 426 ? 11.945 30.125 -1.43 1 96.38 426 ILE A O 1
ATOM 3346 N N . GLU A 1 427 ? 10.945 29.641 -3.398 1 95.25 427 GLU A N 1
ATOM 3347 C CA . GLU A 1 427 ? 9.688 29.297 -2.752 1 95.25 427 GLU A CA 1
ATOM 3348 C C . GLU A 1 427 ? 9.547 27.781 -2.586 1 95.25 427 GLU A C 1
ATOM 3350 O O . GLU A 1 427 ? 9.648 27.047 -3.559 1 95.25 427 GLU A O 1
ATOM 3355 N N . LEU A 1 428 ? 9.297 27.406 -1.364 1 90.06 428 LEU A N 1
ATOM 3356 C CA . LEU A 1 428 ? 9.109 26 -1.055 1 90.06 428 LEU A CA 1
ATOM 3357 C C . LEU A 1 428 ? 7.707 25.734 -0.515 1 90.06 428 LEU A C 1
ATOM 3359 O O . LEU A 1 428 ? 7.18 26.531 0.26 1 90.06 428 LEU A O 1
ATOM 3363 N N . VAL A 1 429 ? 7.074 24.594 -1.003 1 79.56 429 VAL A N 1
ATOM 3364 C CA . VAL A 1 429 ? 5.75 24.25 -0.495 1 79.56 429 VAL A CA 1
ATOM 3365 C C . VAL A 1 429 ? 5.871 23.641 0.898 1 79.56 429 VAL A C 1
ATOM 3367 O O . VAL A 1 429 ? 6.852 22.953 1.199 1 79.56 429 VAL A O 1
ATOM 3370 N N . GLU A 1 430 ? 4.938 23.984 1.836 1 66.44 430 GLU A N 1
ATOM 3371 C CA . GLU A 1 430 ? 4.914 23.531 3.225 1 66.44 430 GLU A CA 1
ATOM 3372 C C . GLU A 1 430 ? 4.875 22 3.311 1 66.44 430 GLU A C 1
ATOM 3374 O O . GLU A 1 430 ? 5.488 21.406 4.199 1 66.44 430 GLU A O 1
ATOM 3379 N N . GLN A 1 431 ? 3.924 21.219 2.654 1 57.84 431 GLN A N 1
ATOM 3380 C CA . GLN A 1 431 ? 3.336 19.906 2.879 1 57.84 431 GLN A CA 1
ATOM 3381 C C . GLN A 1 431 ? 4.309 18.797 2.486 1 57.84 431 GLN A C 1
ATOM 3383 O O . GLN A 1 431 ? 4.008 17.609 2.654 1 57.84 431 GLN A O 1
ATOM 3388 N N . GLU A 1 432 ? 5.645 18.781 2.361 1 53.88 432 GLU A N 1
ATOM 3389 C CA . GLU A 1 432 ? 5.906 17.484 1.715 1 53.88 432 GLU A CA 1
ATOM 3390 C C . GLU A 1 432 ? 6.266 16.422 2.74 1 53.88 432 GLU A C 1
ATOM 3392 O O . GLU A 1 432 ? 7.27 16.547 3.445 1 53.88 432 GLU A O 1
ATOM 3397 N N . GLU A 1 433 ? 5.121 15.656 3.271 1 50.66 433 GLU A N 1
ATOM 3398 C CA . GLU A 1 433 ? 5.316 14.508 4.152 1 50.66 433 GLU A CA 1
ATOM 3399 C C . GLU A 1 433 ? 6.492 13.648 3.689 1 50.66 433 GLU A C 1
ATOM 3401 O O . GLU A 1 433 ? 6.676 13.438 2.49 1 50.66 433 GLU A O 1
ATOM 3406 N N . GLY A 1 434 ? 7.387 13.344 4.582 1 53.44 434 GLY A N 1
ATOM 3407 C CA . GLY A 1 434 ? 8.391 12.312 4.336 1 53.44 434 GLY A CA 1
ATOM 3408 C C . GLY A 1 434 ? 9.734 12.883 3.938 1 53.44 434 GLY A C 1
ATOM 3409 O O . GLY A 1 434 ? 10.727 12.148 3.854 1 53.44 434 GLY A O 1
ATOM 3410 N N . SER A 1 435 ? 9.609 14.227 3.584 1 58.91 435 SER A N 1
ATOM 3411 C CA . SER A 1 435 ? 10.875 14.758 3.104 1 58.91 435 SER A CA 1
ATOM 3412 C C . SER A 1 435 ? 11.883 14.906 4.242 1 58.91 435 SER A C 1
ATOM 3414 O O . SER A 1 435 ? 11.492 15.062 5.402 1 58.91 435 SER A O 1
ATOM 3416 N N . ASP A 1 436 ? 13.023 14.43 3.912 1 67.88 436 ASP A N 1
ATOM 3417 C CA . ASP A 1 436 ? 14.125 14.594 4.855 1 67.88 436 ASP A CA 1
ATOM 3418 C C . ASP A 1 436 ? 14.297 16.062 5.246 1 67.88 436 ASP A C 1
ATOM 3420 O O . ASP A 1 436 ? 14.875 16.844 4.492 1 67.88 436 ASP A O 1
ATOM 3424 N N . PHE A 1 437 ? 13.766 16.438 6.293 1 75 437 PHE A N 1
ATOM 3425 C CA . PHE A 1 437 ? 13.82 17.797 6.812 1 75 437 PHE A CA 1
ATOM 3426 C C . PHE A 1 437 ? 15.258 18.281 6.902 1 75 437 PHE A C 1
ATOM 3428 O O . PHE A 1 437 ? 15.523 19.469 6.684 1 75 437 PHE A O 1
ATOM 3435 N N . SER A 1 438 ? 16.094 17.406 7.094 1 80.81 438 SER A N 1
ATOM 3436 C CA . SER A 1 438 ? 17.5 17.781 7.227 1 80.81 438 SER A CA 1
ATOM 3437 C C . SER A 1 438 ? 18.078 18.266 5.895 1 80.81 438 SER A C 1
ATOM 3439 O O . SER A 1 438 ? 18.891 19.188 5.863 1 80.81 438 SER A O 1
ATOM 3441 N N . GLN A 1 439 ? 17.594 17.719 4.871 1 84.94 439 GLN A N 1
ATOM 3442 C CA . GLN A 1 439 ? 18.078 18.125 3.555 1 84.94 439 GLN A CA 1
ATOM 3443 C C . GLN A 1 439 ? 17.547 19.5 3.176 1 84.94 439 GLN A C 1
ATOM 3445 O O . GLN A 1 439 ? 18.266 20.312 2.582 1 84.94 439 GLN A O 1
ATOM 3450 N N . ILE A 1 440 ? 16.375 19.703 3.541 1 85.94 440 ILE A N 1
ATOM 3451 C CA . ILE A 1 440 ? 15.773 21 3.254 1 85.94 440 ILE A CA 1
ATOM 3452 C C . ILE A 1 440 ? 16.484 22.094 4.043 1 85.94 440 ILE A C 1
ATOM 3454 O O . ILE A 1 440 ? 16.844 23.141 3.494 1 85.94 440 ILE A O 1
ATOM 3458 N N . ARG A 1 441 ? 16.766 21.797 5.234 1 86.81 441 ARG A N 1
ATOM 3459 C CA . ARG A 1 441 ? 17.453 22.75 6.086 1 86.81 441 ARG A CA 1
ATOM 3460 C C . ARG A 1 441 ? 18.844 23.062 5.531 1 86.81 441 ARG A C 1
ATOM 3462 O O . ARG A 1 441 ? 19.234 24.234 5.461 1 86.81 441 ARG A O 1
ATOM 3469 N N . ARG A 1 442 ? 19.578 22.062 5.102 1 89.12 442 ARG A N 1
ATOM 3470 C CA . ARG A 1 442 ? 20.906 22.234 4.555 1 89.12 442 ARG A CA 1
ATOM 3471 C C . ARG A 1 442 ? 20.875 23.047 3.27 1 89.12 442 ARG A C 1
ATOM 3473 O O . ARG A 1 442 ? 21.734 23.922 3.055 1 89.12 442 ARG A O 1
ATOM 3480 N N . PHE A 1 443 ? 19.938 22.781 2.549 1 92.5 443 PHE A N 1
ATOM 3481 C CA . PHE A 1 443 ? 19.812 23.5 1.296 1 92.5 443 PHE A CA 1
ATOM 3482 C C . PHE A 1 443 ? 19.531 24.984 1.559 1 92.5 443 PHE A C 1
ATOM 3484 O O . PHE A 1 443 ? 20.156 25.859 0.949 1 92.5 443 PHE A O 1
ATOM 3491 N N . LEU A 1 444 ? 18.641 25.266 2.438 1 92 444 LEU A N 1
ATOM 3492 C CA . LEU A 1 444 ? 18.266 26.625 2.777 1 92 444 LEU A CA 1
ATOM 3493 C C . LEU A 1 444 ? 19.453 27.375 3.375 1 92 444 LEU A C 1
ATOM 3495 O O . LEU A 1 444 ? 19.672 28.562 3.08 1 92 444 LEU A O 1
ATOM 3499 N N . GLU A 1 445 ? 20.203 26.719 4.145 1 92.94 445 GLU A N 1
ATOM 3500 C CA . GLU A 1 445 ? 21.406 27.312 4.711 1 92.94 445 GLU A CA 1
ATOM 3501 C C . GLU A 1 445 ? 22.406 27.656 3.619 1 92.94 445 GLU A C 1
ATOM 3503 O O . GLU A 1 445 ? 23.016 28.734 3.65 1 92.94 445 GLU A O 1
ATOM 3508 N N . ASN A 1 446 ? 22.5 26.797 2.721 1 94.81 446 ASN A N 1
ATOM 3509 C CA . ASN A 1 446 ? 23.453 27 1.63 1 94.81 446 ASN A CA 1
ATOM 3510 C C . ASN A 1 446 ? 23.062 28.188 0.756 1 94.81 446 ASN A C 1
ATOM 3512 O O . ASN A 1 446 ? 23.891 29.016 0.408 1 94.81 446 ASN A O 1
ATOM 3516 N N . ILE A 1 447 ? 21.844 28.234 0.475 1 95.38 447 ILE A N 1
ATOM 3517 C CA . ILE A 1 447 ? 21.453 29.328 -0.413 1 95.38 447 ILE A CA 1
ATOM 3518 C C . ILE A 1 447 ? 21.5 30.656 0.34 1 95.38 447 ILE A C 1
ATOM 3520 O O . ILE A 1 447 ? 21.828 31.688 -0.245 1 95.38 447 ILE A O 1
ATOM 3524 N N . SER A 1 448 ? 21.203 30.625 1.562 1 94.19 448 SER A N 1
ATOM 3525 C CA . SER A 1 448 ? 21.297 31.828 2.389 1 94.19 448 SER A CA 1
ATOM 3526 C C . SER A 1 448 ? 22.734 32.344 2.465 1 94.19 448 SER A C 1
ATOM 3528 O O . SER A 1 448 ? 22.953 33.562 2.475 1 94.19 448 SER A O 1
ATOM 3530 N N . SER A 1 449 ? 23.641 31.453 2.551 1 94.69 449 SER A N 1
ATOM 3531 C CA . SER A 1 449 ? 25.047 31.812 2.604 1 94.69 449 SER A CA 1
ATOM 3532 C C . SER A 1 449 ? 25.484 32.531 1.321 1 94.69 449 SER A C 1
ATOM 3534 O O . SER A 1 449 ? 26.422 33.312 1.331 1 94.69 449 SER A O 1
ATOM 3536 N N . CYS A 1 450 ? 24.734 32.25 0.295 1 95.81 450 CYS A N 1
ATOM 3537 C CA . CYS A 1 450 ? 25.031 32.875 -0.978 1 95.81 450 CYS A CA 1
ATOM 3538 C C . CYS A 1 450 ? 24.281 34.219 -1.092 1 95.81 450 CYS A C 1
ATOM 3540 O O . CYS A 1 450 ? 24.5 34.969 -2.043 1 95.81 450 CYS A O 1
ATOM 3542 N N . GLY A 1 451 ? 23.375 34.438 -0.136 1 94.75 451 GLY A N 1
ATOM 3543 C CA . GLY A 1 451 ? 22.656 35.688 -0.109 1 94.75 451 GLY A CA 1
ATOM 3544 C C . GLY A 1 451 ? 21.219 35.562 -0.578 1 94.75 451 GLY A C 1
ATOM 3545 O O . GLY A 1 451 ? 20.469 36.531 -0.525 1 94.75 451 GLY A O 1
ATOM 3546 N N . ALA A 1 452 ? 20.859 34.438 -1.039 1 96.19 452 ALA A N 1
ATOM 3547 C CA . ALA A 1 452 ? 19.5 34.219 -1.509 1 96.19 452 ALA A CA 1
ATOM 3548 C C . ALA A 1 452 ? 18.531 34.094 -0.336 1 96.19 452 ALA A C 1
ATOM 3550 O O . ALA A 1 452 ? 18.953 33.938 0.81 1 96.19 452 ALA A O 1
ATOM 3551 N N . ARG A 1 453 ? 17.297 34.25 -0.637 1 95.44 453 ARG A N 1
ATOM 3552 C CA . ARG A 1 453 ? 16.25 34.188 0.381 1 95.44 453 ARG A CA 1
ATOM 3553 C C . ARG A 1 453 ? 15.273 33.062 0.093 1 95.44 453 ARG A C 1
ATOM 3555 O O . ARG A 1 453 ? 15.32 32.438 -0.978 1 95.44 453 ARG A O 1
ATOM 3562 N N . ALA A 1 454 ? 14.492 32.75 1.088 1 94.69 454 ALA A N 1
ATOM 3563 C CA . ALA A 1 454 ? 13.531 31.672 0.941 1 94.69 454 ALA A CA 1
ATOM 3564 C C . ALA A 1 454 ? 12.141 32.094 1.396 1 94.69 454 ALA A C 1
ATOM 3566 O O . ALA A 1 454 ? 12 33 2.221 1 94.69 454 ALA A O 1
ATOM 3567 N N . ALA A 1 455 ? 11.141 31.5 0.762 1 94.19 455 ALA A N 1
ATOM 3568 C CA . ALA A 1 455 ? 9.742 31.734 1.109 1 94.19 455 ALA A CA 1
ATOM 3569 C C . ALA A 1 455 ? 8.984 30.422 1.257 1 94.19 455 ALA A C 1
ATOM 3571 O O . ALA A 1 455 ? 9.273 29.438 0.559 1 94.19 455 ALA A O 1
ATOM 3572 N N . ILE A 1 456 ? 8.047 30.391 2.166 1 89.94 456 ILE A N 1
ATOM 3573 C CA . ILE A 1 456 ? 7.098 29.281 2.26 1 89.94 456 ILE A CA 1
ATOM 3574 C C . ILE A 1 456 ? 5.871 29.578 1.397 1 89.94 456 ILE A C 1
ATOM 3576 O O . ILE A 1 456 ? 5.238 30.625 1.551 1 89.94 456 ILE A O 1
ATOM 3580 N N . ASP A 1 457 ? 5.617 28.594 0.618 1 89.25 457 ASP A N 1
ATOM 3581 C CA . ASP A 1 457 ? 4.496 28.781 -0.296 1 89.25 457 ASP A CA 1
ATOM 3582 C C . ASP A 1 457 ? 3.246 28.078 0.216 1 89.25 457 ASP A C 1
ATOM 3584 O O . ASP A 1 457 ? 3.342 27.094 0.952 1 89.25 457 ASP A O 1
ATOM 3588 N N . ASP A 1 458 ? 2.098 28.656 -0.101 1 85.69 458 ASP A N 1
ATOM 3589 C CA . ASP A 1 458 ? 0.769 28.125 0.165 1 85.69 458 ASP A CA 1
ATOM 3590 C C . ASP A 1 458 ? 0.564 27.875 1.658 1 85.69 458 ASP A C 1
ATOM 3592 O O . ASP A 1 458 ? -0.01 26.859 2.053 1 85.69 458 ASP A O 1
ATOM 3596 N N . PHE A 1 459 ? 0.999 28.719 2.387 1 82.5 459 PHE A N 1
ATOM 3597 C CA . PHE A 1 459 ? 0.832 28.578 3.828 1 82.5 459 PHE A CA 1
ATOM 3598 C C . PHE A 1 459 ? -0.639 28.688 4.215 1 82.5 459 PHE A C 1
ATOM 3600 O O . PHE A 1 459 ? -1.325 29.625 3.812 1 82.5 459 PHE A O 1
ATOM 3607 N N . GLY A 1 460 ? -1.133 27.703 4.859 1 74 460 GLY A N 1
ATOM 3608 C CA . GLY A 1 460 ? -2.5 27.719 5.352 1 74 460 GLY A CA 1
ATOM 3609 C C . GLY A 1 460 ? -3.43 26.812 4.57 1 74 460 GLY A C 1
ATOM 3610 O O . GLY A 1 460 ? -4.574 26.594 4.973 1 74 460 GLY A O 1
ATOM 3611 N N . SER A 1 461 ? -3.09 26.375 3.414 1 71.69 461 SER A N 1
ATOM 3612 C CA . SER A 1 461 ? -3.947 25.547 2.559 1 71.69 461 SER A CA 1
ATOM 3613 C C . SER A 1 461 ? -4.129 24.156 3.131 1 71.69 461 SER A C 1
ATOM 3615 O O . SER A 1 461 ? -5.117 23.484 2.836 1 71.69 461 SER A O 1
ATOM 3617 N N . GLY A 1 462 ? -3.221 23.75 3.84 1 69.88 462 GLY A N 1
ATOM 3618 C CA . GLY A 1 462 ? -3.287 22.375 4.332 1 69.88 462 GLY A CA 1
ATOM 3619 C C . GLY A 1 462 ? -2.627 22.203 5.684 1 69.88 462 GLY A C 1
ATOM 3620 O O . GLY A 1 462 ? -2.803 23.016 6.582 1 69.88 462 GLY A O 1
ATOM 3621 N N . TYR A 1 463 ? -2.025 21.016 5.816 1 68.31 463 TYR A N 1
ATOM 3622 C CA . TYR A 1 463 ? -1.377 20.656 7.074 1 68.31 463 TYR A CA 1
ATOM 3623 C C . TYR A 1 463 ? -0.004 21.312 7.184 1 68.31 463 TYR A C 1
ATOM 3625 O O . TYR A 1 463 ? 0.749 21.359 6.211 1 68.31 463 TYR A O 1
ATOM 3633 N N . SER A 1 464 ? 0.152 22.078 8.219 1 71 464 SER A N 1
ATOM 3634 C CA . SER A 1 464 ? 1.429 22.734 8.477 1 71 464 SER A CA 1
ATOM 3635 C C . SER A 1 464 ? 2.078 22.203 9.75 1 71 464 SER A C 1
ATOM 3637 O O . SER A 1 464 ? 1.391 21.922 10.734 1 71 464 SER A O 1
ATOM 3639 N N . ASN A 1 465 ? 3.338 21.938 9.617 1 73 465 ASN A N 1
ATOM 3640 C CA . ASN A 1 465 ? 4.121 21.609 10.805 1 73 465 ASN A CA 1
ATOM 3641 C C . ASN A 1 465 ? 4.82 22.844 11.367 1 73 465 ASN A C 1
ATOM 3643 O O . ASN A 1 465 ? 5.922 23.188 10.93 1 73 465 ASN A O 1
ATOM 3647 N N . LEU A 1 466 ? 4.203 23.469 12.32 1 71.25 466 LEU A N 1
ATOM 3648 C CA . LEU A 1 466 ? 4.648 24.75 12.844 1 71.25 466 LEU A CA 1
ATOM 3649 C C . LEU A 1 466 ? 6.035 24.641 13.477 1 71.25 466 LEU A C 1
ATOM 3651 O O . LEU A 1 466 ? 6.859 25.547 13.344 1 71.25 466 LEU A O 1
ATOM 3655 N N . ARG A 1 467 ? 6.25 23.578 14.125 1 72.62 467 ARG A N 1
ATOM 3656 C CA . ARG A 1 467 ? 7.555 23.375 14.742 1 72.62 467 ARG A CA 1
ATOM 3657 C C . ARG A 1 467 ? 8.664 23.328 13.695 1 72.62 467 ARG A C 1
ATOM 3659 O O . ARG A 1 467 ? 9.711 23.969 13.875 1 72.62 467 ARG A O 1
ATOM 3666 N N . ARG A 1 468 ? 8.398 22.641 12.734 1 74.12 468 ARG A N 1
ATOM 3667 C CA . ARG A 1 468 ? 9.391 22.5 11.672 1 74.12 468 ARG A CA 1
ATOM 3668 C C . ARG A 1 468 ? 9.617 23.844 10.969 1 74.12 468 ARG A C 1
ATOM 3670 O O . ARG A 1 468 ? 10.75 24.188 10.633 1 74.12 468 ARG A O 1
ATOM 3677 N N . LEU A 1 469 ? 8.547 24.469 10.805 1 74.31 469 LEU A N 1
ATOM 3678 C CA . LEU A 1 469 ? 8.625 25.75 10.102 1 74.31 469 LEU A CA 1
ATOM 3679 C C . LEU A 1 469 ? 9.438 26.766 10.906 1 74.31 469 LEU A C 1
ATOM 3681 O O . LEU A 1 469 ? 10.156 27.578 10.336 1 74.31 469 LEU A O 1
ATOM 3685 N N . SER A 1 470 ? 9.398 26.656 12.172 1 72.81 470 SER A N 1
ATOM 3686 C CA . SER A 1 470 ? 10.109 27.594 13.039 1 72.81 470 SER A CA 1
ATOM 3687 C C . SER A 1 470 ? 11.609 27.344 13.008 1 72.81 470 SER A C 1
ATOM 3689 O O . SER A 1 470 ? 12.398 28.219 13.391 1 72.81 470 SER A O 1
ATOM 3691 N N . GLU A 1 471 ? 11.953 26.172 12.547 1 76.56 471 GLU A N 1
ATOM 3692 C CA . GLU A 1 471 ? 13.367 25.812 12.492 1 76.56 471 GLU A CA 1
ATOM 3693 C C . GLU A 1 471 ? 14 26.25 11.18 1 76.56 471 GLU A C 1
ATOM 3695 O O . GLU A 1 471 ? 15.227 26.25 11.047 1 76.56 471 GLU A O 1
ATOM 3700 N N . LEU A 1 472 ? 13.188 26.562 10.352 1 77.44 472 LEU A N 1
ATOM 3701 C CA . LEU A 1 472 ? 13.695 26.953 9.031 1 77.44 472 LEU A CA 1
ATOM 3702 C C . LEU A 1 472 ? 13.82 28.469 8.93 1 77.44 472 LEU A C 1
ATOM 3704 O O . LEU A 1 472 ? 13.047 29.203 9.539 1 77.44 472 LEU A O 1
ATOM 3708 N N . ASP A 1 473 ? 14.828 28.875 8.234 1 79.38 473 ASP A N 1
ATOM 3709 C CA . ASP A 1 473 ? 15.07 30.297 8.023 1 79.38 473 ASP A CA 1
ATOM 3710 C C . ASP A 1 473 ? 14.375 30.797 6.758 1 79.38 473 ASP A C 1
ATOM 3712 O O . ASP A 1 473 ? 14.961 30.766 5.672 1 79.38 473 ASP A O 1
ATOM 3716 N N . PHE A 1 474 ? 13.227 31.219 6.93 1 87.31 474 PHE A N 1
ATOM 3717 C CA . PHE A 1 474 ? 12.508 31.797 5.797 1 87.31 474 PHE A CA 1
ATOM 3718 C C . PHE A 1 474 ? 12.391 33.312 5.938 1 87.31 474 PHE A C 1
ATOM 3720 O O . PHE A 1 474 ? 12.391 33.844 7.055 1 87.31 474 PHE A O 1
ATOM 3727 N N . HIS A 1 475 ? 12.32 33.938 4.781 1 91.06 475 HIS A N 1
ATOM 3728 C CA . HIS A 1 475 ? 12.219 35.375 4.754 1 91.06 475 HIS A CA 1
ATOM 3729 C C . HIS A 1 475 ? 10.797 35.844 4.418 1 91.06 475 HIS A C 1
ATOM 3731 O O . HIS A 1 475 ? 10.375 36.938 4.805 1 91.06 475 HIS A O 1
ATOM 3737 N N . PHE A 1 476 ? 10.117 34.969 3.756 1 93.44 476 PHE A N 1
ATOM 3738 C CA . PHE A 1 476 ? 8.766 35.281 3.322 1 93.44 476 PHE A CA 1
ATOM 3739 C C . PHE A 1 476 ? 7.816 34.125 3.594 1 93.44 476 PHE A C 1
ATOM 3741 O O . PHE A 1 476 ? 8.242 32.969 3.615 1 93.44 476 PHE A O 1
ATOM 3748 N N . VAL A 1 477 ? 6.59 34.438 3.811 1 91.81 477 VAL A N 1
ATOM 3749 C CA . VAL A 1 477 ? 5.5 33.469 3.859 1 91.81 477 VAL A CA 1
ATOM 3750 C C . VAL A 1 477 ? 4.367 33.938 2.939 1 91.81 477 VAL A C 1
ATOM 3752 O O . VAL A 1 477 ? 3.889 35.062 3.041 1 91.81 477 VAL A O 1
ATOM 3755 N N . LYS A 1 478 ? 4.031 33.031 2.049 1 94.56 478 LYS A N 1
ATOM 3756 C CA . LYS A 1 478 ? 2.916 33.344 1.154 1 94.56 478 LYS A CA 1
ATOM 3757 C C . LYS A 1 478 ? 1.605 32.781 1.703 1 94.56 478 LYS A C 1
ATOM 3759 O O . LYS A 1 478 ? 1.486 31.578 1.938 1 94.56 478 LYS A O 1
ATOM 3764 N N . ILE A 1 479 ? 0.668 33.688 1.853 1 92.31 479 ILE A N 1
ATOM 3765 C CA . ILE A 1 479 ? -0.644 33.25 2.322 1 92.31 479 ILE A CA 1
ATOM 3766 C C . ILE A 1 479 ? -1.429 32.656 1.166 1 92.31 479 ILE A C 1
ATOM 3768 O O . ILE A 1 479 ? -1.618 33.281 0.126 1 92.31 479 ILE A O 1
ATOM 3772 N N . ASP A 1 480 ? -1.869 31.5 1.437 1 88.88 480 ASP A N 1
ATOM 3773 C CA . ASP A 1 480 ? -2.582 30.766 0.397 1 88.88 480 ASP A CA 1
ATOM 3774 C C . ASP A 1 480 ? -3.816 31.531 -0.07 1 88.88 480 ASP A C 1
ATOM 3776 O O . ASP A 1 480 ? -4.516 32.156 0.739 1 88.88 480 ASP A O 1
ATOM 3780 N N . GLY A 1 481 ? -4.113 31.391 -1.303 1 90.31 481 GLY A N 1
ATOM 3781 C CA . GLY A 1 481 ? -5.215 32.125 -1.918 1 90.31 481 GLY A CA 1
ATOM 3782 C C . GLY A 1 481 ? -6.57 31.719 -1.356 1 90.31 481 GLY A C 1
ATOM 3783 O O . GLY A 1 481 ? -7.492 32.531 -1.327 1 90.31 481 GLY A O 1
ATOM 3784 N N . THR A 1 482 ? -6.691 30.547 -0.912 1 86.44 482 THR A N 1
ATOM 3785 C CA . THR A 1 482 ? -7.973 30.094 -0.387 1 86.44 482 THR A CA 1
ATOM 3786 C C . THR A 1 482 ? -8.336 30.844 0.89 1 86.44 482 THR A C 1
ATOM 3788 O O . THR A 1 482 ? -9.516 30.984 1.212 1 86.44 482 THR A O 1
ATOM 3791 N N . LEU A 1 483 ? -7.395 31.328 1.562 1 85.75 483 LEU A N 1
ATOM 3792 C CA . LEU A 1 483 ? -7.641 32.125 2.766 1 85.75 483 LEU A CA 1
ATOM 3793 C C . LEU A 1 483 ? -7.965 33.562 2.41 1 85.75 483 LEU A C 1
ATOM 3795 O O . LEU A 1 483 ? -8.773 34.219 3.082 1 85.75 483 LEU A O 1
ATOM 3799 N N . VAL A 1 484 ? -7.398 34 1.36 1 92.88 484 VAL A N 1
ATOM 3800 C CA . VAL A 1 484 ? -7.488 35.406 0.986 1 92.88 484 VAL A CA 1
ATOM 3801 C C . VAL A 1 484 ? -8.781 35.656 0.215 1 92.88 484 VAL A C 1
ATOM 3803 O O . VAL A 1 484 ? -9.391 36.719 0.343 1 92.88 484 VAL A O 1
ATOM 3806 N N . ARG A 1 485 ? -9.164 34.719 -0.476 1 92.75 485 ARG A N 1
ATOM 3807 C CA . ARG A 1 485 ? -10.289 34.844 -1.397 1 92.75 485 ARG A CA 1
ATOM 3808 C C . ARG A 1 485 ? -11.531 35.344 -0.679 1 92.75 485 ARG A C 1
ATOM 3810 O O . ARG A 1 485 ? -12.281 36.188 -1.224 1 92.75 485 ARG A O 1
ATOM 3817 N N . ASP A 1 486 ? -11.719 34.969 0.581 1 89.88 486 ASP A N 1
ATOM 3818 C CA . ASP A 1 486 ? -12.984 35.25 1.252 1 89.88 486 ASP A CA 1
ATOM 3819 C C . ASP A 1 486 ? -12.805 36.281 2.35 1 89.88 486 ASP A C 1
ATOM 3821 O O . ASP A 1 486 ? -13.711 36.5 3.162 1 89.88 486 ASP A O 1
ATOM 3825 N N . ILE A 1 487 ? -11.758 37.031 2.402 1 93.5 487 ILE A N 1
ATOM 3826 C CA . ILE A 1 487 ? -11.461 37.938 3.518 1 93.5 487 ILE A CA 1
ATOM 3827 C C . ILE A 1 487 ? -12.398 39.125 3.477 1 93.5 487 ILE A C 1
ATOM 3829 O O . ILE A 1 487 ? -12.586 39.812 4.484 1 93.5 487 ILE A O 1
ATOM 3833 N N . VAL A 1 488 ? -12.969 39.375 2.301 1 93.69 488 VAL A N 1
ATOM 3834 C CA . VAL A 1 488 ? -13.852 40.531 2.17 1 93.69 488 VAL A CA 1
ATOM 3835 C C . VAL A 1 488 ? -15.227 40.188 2.738 1 93.69 488 VAL A C 1
ATOM 3837 O O . VAL A 1 488 ? -15.906 41.031 3.297 1 93.69 488 VAL A O 1
ATOM 3840 N N . VAL A 1 489 ? -15.617 38.906 2.668 1 92.38 489 VAL A N 1
ATOM 3841 C CA . VAL A 1 489 ? -17 38.562 2.982 1 92.38 489 VAL A CA 1
ATOM 3842 C C . VAL A 1 489 ? -17.047 37.688 4.234 1 92.38 489 VAL A C 1
ATOM 3844 O O . VAL A 1 489 ? -18.109 37.562 4.859 1 92.38 489 VAL A O 1
ATOM 3847 N N . SER A 1 490 ? -15.953 37.188 4.594 1 89.81 490 SER A N 1
ATOM 3848 C CA . SER A 1 490 ? -15.977 36.188 5.648 1 89.81 490 SER A CA 1
ATOM 3849 C C . SER A 1 490 ? -15.148 36.625 6.852 1 89.81 490 SER A C 1
ATOM 3851 O O . SER A 1 490 ? -13.93 36.812 6.746 1 89.81 490 SER A O 1
ATOM 3853 N N . ASP A 1 491 ? -15.797 36.719 7.996 1 87.31 491 ASP A N 1
ATOM 3854 C CA . ASP A 1 491 ? -15.102 37.031 9.242 1 87.31 491 ASP A CA 1
ATOM 3855 C C . ASP A 1 491 ? -14.125 35.906 9.617 1 87.31 491 ASP A C 1
ATOM 3857 O O . ASP A 1 491 ? -13.047 36.188 10.156 1 87.31 491 ASP A O 1
ATOM 3861 N N . ARG A 1 492 ? -14.523 34.812 9.297 1 80.44 492 ARG A N 1
ATOM 3862 C CA . ARG A 1 492 ? -13.664 33.688 9.578 1 80.44 492 ARG A CA 1
ATOM 3863 C C . ARG A 1 492 ? -12.359 33.781 8.789 1 80.44 492 ARG A C 1
ATOM 3865 O O . ARG A 1 492 ? -11.281 33.531 9.328 1 80.44 492 ARG A O 1
ATOM 3872 N N . ALA A 1 493 ? -12.531 34.031 7.602 1 86.12 493 ALA A N 1
ATOM 3873 C CA . ALA A 1 493 ? -11.352 34.188 6.754 1 86.12 493 ALA A CA 1
ATOM 3874 C C . ALA A 1 493 ? -10.43 35.281 7.277 1 86.12 493 ALA A C 1
ATOM 3876 O O . ALA A 1 493 ? -9.211 35.125 7.309 1 86.12 493 ALA A O 1
ATOM 3877 N N . ARG A 1 494 ? -10.984 36.312 7.707 1 90.94 494 ARG A N 1
ATOM 3878 C CA . ARG A 1 494 ? -10.211 37.438 8.242 1 90.94 494 ARG A CA 1
ATOM 3879 C C . ARG A 1 494 ? -9.453 37.031 9.5 1 90.94 494 ARG A C 1
ATOM 3881 O O . ARG A 1 494 ? -8.289 37.375 9.68 1 90.94 494 ARG A O 1
ATOM 3888 N N . ARG A 1 495 ? -10.062 36.281 10.25 1 83.5 495 ARG A N 1
ATOM 3889 C CA . ARG A 1 495 ? -9.43 35.844 11.484 1 83.5 495 ARG A CA 1
ATOM 3890 C C . ARG A 1 495 ? -8.25 34.938 11.188 1 83.5 495 ARG A C 1
ATOM 3892 O O . ARG A 1 495 ? -7.215 35 11.859 1 83.5 495 ARG A O 1
ATOM 3899 N N . LEU A 1 496 ? -8.461 34.094 10.266 1 83.25 496 LEU A N 1
ATOM 3900 C CA . LEU A 1 496 ? -7.375 33.188 9.883 1 83.25 496 LEU A CA 1
ATOM 3901 C C . LEU A 1 496 ? -6.18 33.969 9.344 1 83.25 496 LEU A C 1
ATOM 3903 O O . LEU A 1 496 ? -5.035 33.688 9.703 1 83.25 496 LEU A O 1
ATOM 3907 N N . VAL A 1 497 ? -6.461 34.906 8.539 1 89.69 497 VAL A N 1
ATOM 3908 C CA . VAL A 1 497 ? -5.387 35.719 7.996 1 89.69 497 VAL A CA 1
ATOM 3909 C C . VAL A 1 497 ? -4.73 36.531 9.117 1 89.69 497 VAL A C 1
ATOM 3911 O O . VAL A 1 497 ? -3.51 36.688 9.141 1 89.69 497 VAL A O 1
ATOM 3914 N N . ASP A 1 498 ? -5.492 37.031 9.977 1 88.31 498 ASP A N 1
ATOM 3915 C CA . ASP A 1 498 ? -4.953 37.75 11.133 1 88.31 498 ASP A CA 1
ATOM 3916 C C . ASP A 1 498 ? -3.994 36.844 11.922 1 88.31 498 ASP A C 1
ATOM 3918 O O . ASP A 1 498 ? -2.982 37.312 12.445 1 88.31 498 ASP A O 1
ATOM 3922 N N . TRP A 1 499 ? -4.367 35.719 11.938 1 81.88 499 TRP A N 1
ATOM 3923 C CA . TRP A 1 499 ? -3.502 34.75 12.617 1 81.88 499 TRP A CA 1
ATOM 3924 C C . TRP A 1 499 ? -2.174 34.594 11.883 1 81.88 499 TRP A C 1
ATOM 3926 O O . TRP A 1 499 ? -1.112 34.562 12.516 1 81.88 499 TRP A O 1
ATOM 3936 N N . VAL A 1 500 ? -2.25 34.469 10.688 1 85.5 500 VAL A N 1
ATOM 3937 C CA . VAL A 1 500 ? -1.04 34.312 9.883 1 85.5 500 VAL A CA 1
ATOM 3938 C C . VAL A 1 500 ? -0.174 35.562 10.047 1 85.5 500 VAL A C 1
ATOM 3940 O O . VAL A 1 500 ? 1.053 35.469 10.133 1 85.5 500 VAL A O 1
ATOM 3943 N N . VAL A 1 501 ? -0.807 36.688 10.094 1 88.62 501 VAL A N 1
ATOM 3944 C CA . VAL A 1 501 ? -0.107 37.938 10.273 1 88.62 501 VAL A CA 1
ATOM 3945 C C . VAL A 1 501 ? 0.614 37.969 11.617 1 88.62 501 VAL A C 1
ATOM 3947 O O . VAL A 1 501 ? 1.776 38.344 11.711 1 88.62 501 VAL A O 1
ATOM 3950 N N . SER A 1 502 ? -0.054 37.5 12.586 1 81.88 502 SER A N 1
ATOM 3951 C CA . SER A 1 502 ? 0.544 37.438 13.914 1 81.88 502 SER A CA 1
ATOM 3952 C C . SER A 1 502 ? 1.753 36.5 13.93 1 81.88 502 SER A C 1
ATOM 3954 O O . SER A 1 502 ? 2.746 36.781 14.609 1 81.88 502 SER A O 1
ATOM 3956 N N . PHE A 1 503 ? 1.622 35.438 13.25 1 78.31 503 PHE A N 1
ATOM 3957 C CA . PHE A 1 503 ? 2.727 34.5 13.117 1 78.31 503 PHE A CA 1
ATOM 3958 C C . PHE A 1 503 ? 3.922 35.156 12.438 1 78.31 503 PHE A C 1
ATOM 3960 O O . PHE A 1 503 ? 5.059 35.031 12.898 1 78.31 503 PHE A O 1
ATOM 3967 N N . ALA A 1 504 ? 3.598 35.75 11.391 1 84.38 504 ALA A N 1
ATOM 3968 C CA . ALA A 1 504 ? 4.656 36.375 10.609 1 84.38 504 ALA A CA 1
ATOM 3969 C C . ALA A 1 504 ? 5.387 37.438 11.43 1 84.38 504 ALA A C 1
ATOM 3971 O O . ALA A 1 504 ? 6.605 37.562 11.328 1 84.38 504 ALA A O 1
ATOM 3972 N N . ASP A 1 505 ? 4.676 38.125 12.195 1 82.94 505 ASP A N 1
ATOM 3973 C CA . ASP A 1 505 ? 5.266 39.156 13.055 1 82.94 505 ASP A CA 1
ATOM 3974 C C . ASP A 1 505 ? 6.215 38.531 14.078 1 82.94 505 ASP A C 1
ATOM 3976 O O . ASP A 1 505 ? 7.316 39.031 14.297 1 82.94 505 ASP A O 1
ATOM 3980 N N . GLN A 1 506 ? 5.809 37.562 14.625 1 76.38 506 GLN A N 1
ATOM 3981 C CA . GLN A 1 506 ? 6.609 36.875 15.641 1 76.38 506 GLN A CA 1
ATOM 3982 C C . GLN A 1 506 ? 7.848 36.219 15.023 1 76.38 506 GLN A C 1
ATOM 3984 O O . GLN A 1 506 ? 8.914 36.219 15.641 1 76.38 506 GLN A O 1
ATOM 3989 N N . ALA A 1 507 ? 7.656 35.688 13.875 1 77.62 507 ALA A N 1
ATOM 3990 C CA . ALA A 1 507 ? 8.75 35 13.18 1 77.62 507 ALA A CA 1
ATOM 3991 C C . ALA A 1 507 ? 9.641 36 12.453 1 77.62 507 ALA A C 1
ATOM 3993 O O . ALA A 1 507 ? 10.711 35.625 11.953 1 77.62 507 ALA A O 1
ATOM 3994 N N . ARG A 1 508 ? 9.211 37.188 12.391 1 82.19 508 ARG A N 1
ATOM 3995 C CA . ARG A 1 508 ? 9.938 38.25 11.695 1 82.19 508 ARG A CA 1
ATOM 3996 C C . ARG A 1 508 ? 10.094 37.906 10.211 1 82.19 508 ARG A C 1
ATOM 3998 O O . ARG A 1 508 ? 11.195 37.969 9.672 1 82.19 508 ARG A O 1
ATOM 4005 N N . VAL A 1 509 ? 9.016 37.5 9.68 1 89.06 509 VAL A N 1
ATOM 4006 C CA . VAL A 1 509 ? 8.977 37.188 8.258 1 89.06 509 VAL A CA 1
ATOM 4007 C C . VAL A 1 509 ? 7.996 38.125 7.559 1 89.06 509 VAL A C 1
ATOM 4009 O O . VAL A 1 509 ? 7.066 38.656 8.188 1 89.06 509 VAL A O 1
ATOM 4012 N N . GLU A 1 510 ? 8.258 38.375 6.328 1 93.31 510 GLU A N 1
ATOM 4013 C CA . GLU A 1 510 ? 7.367 39.25 5.543 1 93.31 510 GLU A CA 1
ATOM 4014 C C . GLU A 1 510 ? 6.273 38.406 4.867 1 93.31 510 GLU A C 1
ATOM 4016 O O . GLU A 1 510 ? 6.523 37.312 4.395 1 93.31 510 GLU A O 1
ATOM 4021 N N . LEU A 1 511 ? 5.09 39 4.75 1 95.5 511 LEU A N 1
ATOM 4022 C CA . LEU A 1 511 ? 3.953 38.25 4.207 1 95.5 511 LEU A CA 1
ATOM 4023 C C . LEU A 1 511 ? 3.67 38.688 2.77 1 95.5 511 LEU A C 1
ATOM 4025 O O . LEU A 1 511 ? 3.762 39.875 2.436 1 95.5 511 LEU A O 1
ATOM 4029 N N . ILE A 1 512 ? 3.385 37.719 2.002 1 96.81 512 ILE A N 1
ATOM 4030 C CA . ILE A 1 512 ? 2.889 37.906 0.646 1 96.81 512 ILE A CA 1
ATOM 4031 C C . ILE A 1 512 ? 1.501 37.281 0.507 1 96.81 512 ILE A C 1
ATOM 4033 O O . ILE A 1 512 ? 1.327 36.094 0.722 1 96.81 512 ILE A O 1
ATOM 4037 N N . ALA A 1 513 ? 0.514 38.094 0.156 1 96.88 513 ALA A N 1
ATOM 4038 C CA . ALA A 1 513 ? -0.828 37.531 -0.029 1 96.88 513 ALA A CA 1
ATOM 4039 C C . ALA A 1 513 ? -1.077 37.188 -1.491 1 96.88 513 ALA A C 1
ATOM 4041 O O . ALA A 1 513 ? -0.843 38 -2.387 1 96.88 513 ALA A O 1
ATOM 4042 N N . GLU A 1 514 ? -1.515 36 -1.651 1 95 514 GLU A N 1
ATOM 4043 C CA . GLU A 1 514 ? -1.915 35.562 -2.986 1 95 514 GLU A CA 1
ATOM 4044 C C . GLU A 1 514 ? -3.396 35.844 -3.234 1 95 514 GLU A C 1
ATOM 4046 O O . GLU A 1 514 ? -4.137 36.156 -2.305 1 95 514 GLU A O 1
ATOM 4051 N N . PHE A 1 515 ? -3.811 35.875 -4.441 1 94.75 515 PHE A N 1
ATOM 4052 C CA . PHE A 1 515 ? -5.203 36 -4.855 1 94.75 515 PHE A CA 1
ATOM 4053 C C . PHE A 1 515 ? -5.754 37.375 -4.555 1 94.75 515 PHE A C 1
ATOM 4055 O O . PHE A 1 515 ? -6.852 37.531 -4.008 1 94.75 515 PHE A O 1
ATOM 4062 N N . VAL A 1 516 ? -5 38.344 -4.75 1 96.94 516 VAL A N 1
ATOM 4063 C CA . VAL A 1 516 ? -5.508 39.719 -4.711 1 96.94 516 VAL A CA 1
ATOM 4064 C C . VAL A 1 516 ? -6.164 40.062 -6.043 1 96.94 516 VAL A C 1
ATOM 4066 O O . VAL A 1 516 ? -5.5 40.531 -6.969 1 96.94 516 VAL A O 1
ATOM 4069 N N . GLU A 1 517 ? -7.477 39.969 -6.066 1 95.94 517 GLU A N 1
ATOM 4070 C CA . GLU A 1 517 ? -8.172 40.062 -7.344 1 95.94 517 GLU A CA 1
ATOM 4071 C C . GLU A 1 517 ? -8.945 41.375 -7.465 1 95.94 517 GLU A C 1
ATOM 4073 O O . GLU A 1 517 ? -9.281 41.781 -8.57 1 95.94 517 GLU A O 1
ATOM 4078 N N . THR A 1 518 ? -9.195 42.062 -6.34 1 95.62 518 THR A N 1
ATOM 4079 C CA . THR A 1 518 ? -9.984 43.281 -6.352 1 95.62 518 THR A CA 1
ATOM 4080 C C . THR A 1 518 ? -9.359 44.344 -5.445 1 95.62 518 THR A C 1
ATOM 4082 O O . THR A 1 518 ? -8.477 44.031 -4.641 1 95.62 518 THR A O 1
ATOM 4085 N N . ALA A 1 519 ? -9.859 45.5 -5.582 1 95.69 519 ALA A N 1
ATOM 4086 C CA . ALA A 1 519 ? -9.422 46.594 -4.727 1 95.69 519 ALA A CA 1
ATOM 4087 C C . ALA A 1 519 ? -9.82 46.344 -3.271 1 95.69 519 ALA A C 1
ATOM 4089 O O . ALA A 1 519 ? -9.094 46.719 -2.35 1 95.69 519 ALA A O 1
ATOM 4090 N N . GLU A 1 520 ? -10.906 45.688 -3.139 1 96.31 520 GLU A N 1
ATOM 4091 C CA . GLU A 1 520 ? -11.375 45.375 -1.793 1 96.31 520 GLU A CA 1
ATOM 4092 C C . GLU A 1 520 ? -10.414 44.438 -1.083 1 96.31 520 GLU A C 1
ATOM 4094 O O . GLU A 1 520 ? -10.164 44.562 0.115 1 96.31 520 GLU A O 1
ATOM 4099 N N . HIS A 1 521 ? -9.922 43.5 -1.814 1 96.81 521 HIS A N 1
ATOM 4100 C CA . HIS A 1 521 ? -8.906 42.625 -1.243 1 96.81 521 HIS A CA 1
ATOM 4101 C C . HIS A 1 521 ? -7.703 43.406 -0.743 1 96.81 521 HIS A C 1
ATOM 4103 O O . HIS A 1 521 ? -7.25 43.219 0.387 1 96.81 521 HIS A O 1
ATOM 4109 N N . ARG A 1 522 ? -7.23 44.281 -1.629 1 96.38 522 ARG A N 1
ATOM 4110 C CA . ARG A 1 522 ? -6.062 45.094 -1.323 1 96.38 522 ARG A CA 1
ATOM 4111 C C . ARG A 1 522 ? -6.277 45.906 -0.052 1 96.38 522 ARG A C 1
ATOM 4113 O O . ARG A 1 522 ? -5.445 45.875 0.857 1 96.38 522 ARG A O 1
ATOM 4120 N N . ASP A 1 523 ? -7.379 46.562 -0.013 1 96.62 523 ASP A N 1
ATOM 4121 C CA . ASP A 1 523 ? -7.668 47.438 1.106 1 96.62 523 ASP A CA 1
ATOM 4122 C C . ASP A 1 523 ? -7.777 46.656 2.414 1 96.62 523 ASP A C 1
ATOM 4124 O O . ASP A 1 523 ? -7.262 47.094 3.447 1 96.62 523 ASP A O 1
ATOM 4128 N N . GLN A 1 524 ? -8.438 45.594 2.326 1 96.5 524 GLN A N 1
ATOM 4129 C CA . GLN A 1 524 ? -8.609 44.781 3.52 1 96.5 524 GLN A CA 1
ATOM 4130 C C . GLN A 1 524 ? -7.273 44.219 4.004 1 96.5 524 GLN A C 1
ATOM 4132 O O . GLN A 1 524 ? -7.008 44.188 5.207 1 96.5 524 GLN A O 1
ATOM 4137 N N . LEU A 1 525 ? -6.48 43.75 3.15 1 97.12 525 LEU A N 1
ATOM 4138 C CA . LEU A 1 525 ? -5.172 43.188 3.484 1 97.12 525 LEU A CA 1
ATOM 4139 C C . LEU A 1 525 ? -4.27 44.25 4.105 1 97.12 525 LEU A C 1
ATOM 4141 O O . LEU A 1 525 ? -3.564 44 5.078 1 97.12 525 LEU A O 1
ATOM 4145 N N . LEU A 1 526 ? -4.316 45.438 3.539 1 96 526 LEU A N 1
ATOM 4146 C CA . LEU A 1 526 ? -3.535 46.531 4.074 1 96 526 LEU A CA 1
ATOM 4147 C C . LEU A 1 526 ? -3.938 46.844 5.512 1 96 526 LEU A C 1
ATOM 4149 O O . LEU A 1 526 ? -3.078 47.062 6.367 1 96 526 LEU A O 1
ATOM 4153 N N . LYS A 1 527 ? -5.18 46.812 5.68 1 95.44 527 LYS A N 1
ATOM 4154 C CA . LYS A 1 527 ? -5.703 47.062 7.02 1 95.44 527 LYS A CA 1
ATOM 4155 C C . LYS A 1 527 ? -5.234 46 8 1 95.44 527 LYS A C 1
ATOM 4157 O O . LYS A 1 527 ? -5.02 46.281 9.18 1 95.44 527 LYS A O 1
ATOM 4162 N N . MET A 1 528 ? -5.078 44.906 7.504 1 94.31 528 MET A N 1
ATOM 4163 C CA . MET A 1 528 ? -4.734 43.75 8.352 1 94.31 528 MET A CA 1
ATOM 4164 C C . MET A 1 528 ? -3.227 43.688 8.578 1 94.31 528 MET A C 1
ATOM 4166 O O . MET A 1 528 ? -2.754 42.875 9.375 1 94.31 528 MET A O 1
ATOM 4170 N N . GLY A 1 529 ? -2.438 44.438 7.824 1 93.62 529 GLY A N 1
ATOM 4171 C CA . GLY A 1 529 ? -1.008 44.5 8.078 1 93.62 529 GLY A CA 1
ATOM 4172 C C . GLY A 1 529 ? -0.182 43.719 7.09 1 93.62 529 GLY A C 1
ATOM 4173 O O . GLY A 1 529 ? 0.989 43.406 7.344 1 93.62 529 GLY A O 1
ATOM 4174 N N . VAL A 1 530 ? -0.767 43.344 5.961 1 96.25 530 VAL A N 1
ATOM 4175 C CA . VAL A 1 530 ? -0.03 42.625 4.93 1 96.25 530 VAL A CA 1
ATOM 4176 C C . VAL A 1 530 ? 0.669 43.594 4.004 1 96.25 530 VAL A C 1
ATOM 4178 O O . VAL A 1 530 ? 0.058 44.562 3.545 1 96.25 530 VAL A O 1
ATOM 4181 N N . GLY A 1 531 ? 1.947 43.344 3.699 1 95 531 GLY A N 1
ATOM 4182 C CA . GLY A 1 531 ? 2.742 44.312 2.994 1 95 531 GLY A CA 1
ATOM 4183 C C . GLY A 1 531 ? 2.814 44.094 1.499 1 95 531 GLY A C 1
ATOM 4184 O O . GLY A 1 531 ? 2.912 45.031 0.714 1 95 531 GLY A O 1
ATOM 4185 N N . ILE A 1 532 ? 2.848 42.875 1.086 1 97.06 532 ILE A N 1
ATOM 4186 C CA . ILE A 1 532 ? 3.053 42.531 -0.323 1 97.06 532 ILE A CA 1
ATOM 4187 C C . ILE A 1 532 ? 1.876 41.719 -0.841 1 97.06 532 ILE A C 1
ATOM 4189 O O . ILE A 1 532 ? 1.32 40.906 -0.113 1 97.06 532 ILE A O 1
ATOM 4193 N N . GLY A 1 533 ? 1.467 41.969 -2.025 1 97.31 533 GLY A N 1
ATOM 4194 C CA . GLY A 1 533 ? 0.365 41.25 -2.641 1 97.31 533 GLY A CA 1
ATOM 4195 C C . GLY A 1 533 ? 0.678 40.75 -4.043 1 97.31 533 GLY A C 1
ATOM 4196 O O . GLY A 1 533 ? 1.558 41.312 -4.711 1 97.31 533 GLY A O 1
ATOM 4197 N N . GLN A 1 534 ? 0.01 39.719 -4.352 1 96.19 534 GLN A N 1
ATOM 4198 C CA . GLN A 1 534 ? 0.073 39.125 -5.684 1 96.19 534 GLN A CA 1
ATOM 4199 C C . GLN A 1 534 ? -1.304 38.625 -6.137 1 96.19 534 GLN A C 1
ATOM 4201 O O . GLN A 1 534 ? -2.057 38.062 -5.352 1 96.19 534 GLN A O 1
ATOM 4206 N N . GLY A 1 535 ? -1.708 38.938 -7.395 1 95.75 535 GLY A N 1
ATOM 4207 C CA . GLY A 1 535 ? -3.008 38.531 -7.906 1 95.75 535 GLY A CA 1
ATOM 4208 C C . GLY A 1 535 ? -3.357 39.188 -9.227 1 95.75 535 GLY A C 1
ATOM 4209 O O . GLY A 1 535 ? -2.586 40 -9.75 1 95.75 535 GLY A O 1
ATOM 4210 N N . PHE A 1 536 ? -4.531 38.938 -9.711 1 95.12 536 PHE A N 1
ATOM 4211 C CA . PHE A 1 536 ? -4.961 39.375 -11.031 1 95.12 536 PHE A CA 1
ATOM 4212 C C . PHE A 1 536 ? -5.27 40.875 -11.023 1 95.12 536 PHE A C 1
ATOM 4214 O O . PHE A 1 536 ? -5.297 41.5 -12.078 1 95.12 536 PHE A O 1
ATOM 4221 N N . TYR A 1 537 ? -5.43 41.375 -9.875 1 95.5 537 TYR A N 1
ATOM 4222 C CA . TYR A 1 537 ? -5.641 42.812 -9.766 1 95.5 537 TYR A CA 1
ATOM 4223 C C . TYR A 1 537 ? -4.426 43.594 -10.266 1 95.5 537 TYR A C 1
ATOM 4225 O O . TYR A 1 537 ? -4.566 44.688 -10.852 1 95.5 537 TYR A O 1
ATOM 4233 N N . TYR A 1 538 ? -3.277 43.031 -10.094 1 94.25 538 TYR A N 1
ATOM 4234 C CA . TYR A 1 538 ? -2.043 43.719 -10.453 1 94.25 538 TYR A CA 1
ATOM 4235 C C . TYR A 1 538 ? -1.495 43.219 -11.781 1 94.25 538 TYR A C 1
ATOM 4237 O O . TYR A 1 538 ? -0.664 43.844 -12.414 1 94.25 538 TYR A O 1
ATOM 4245 N N . GLY A 1 539 ? -1.963 41.969 -12.125 1 93 539 GLY A N 1
ATOM 4246 C CA . GLY A 1 539 ? -1.54 41.438 -13.406 1 93 539 GLY A CA 1
ATOM 4247 C C . GLY A 1 539 ? -1.566 39.906 -13.453 1 93 539 GLY A C 1
ATOM 4248 O O . GLY A 1 539 ? -1.24 39.25 -12.469 1 93 539 GLY A O 1
ATOM 4249 N N . ARG A 1 540 ? -1.943 39.406 -14.562 1 93.88 540 ARG A N 1
ATOM 4250 C CA . ARG A 1 540 ? -1.867 37.969 -14.82 1 93.88 540 ARG A CA 1
ATOM 4251 C C . ARG A 1 540 ? -0.454 37.562 -15.219 1 93.88 540 ARG A C 1
ATOM 4253 O O . ARG A 1 540 ? 0.343 38.375 -15.648 1 93.88 540 ARG A O 1
ATOM 4260 N N . PRO A 1 541 ? -0.138 36.281 -15.008 1 95.12 541 PRO A N 1
ATOM 4261 C CA . PRO A 1 541 ? 1.175 35.844 -15.477 1 95.12 541 PRO A CA 1
ATOM 4262 C C . PRO A 1 541 ? 1.375 36.062 -16.969 1 95.12 541 PRO A C 1
ATOM 4264 O O . PRO A 1 541 ? 0.479 35.75 -17.766 1 95.12 541 PRO A O 1
ATOM 4267 N N . ARG A 1 542 ? 2.504 36.625 -17.281 1 94.62 542 ARG A N 1
ATOM 4268 C CA . ARG A 1 542 ? 2.895 36.875 -18.656 1 94.62 542 ARG A CA 1
ATOM 4269 C C . ARG A 1 542 ? 4.297 36.375 -18.938 1 94.62 542 ARG A C 1
ATOM 4271 O O . ARG A 1 542 ? 5.074 36.125 -18 1 94.62 542 ARG A O 1
ATOM 4278 N N . PRO A 1 543 ? 4.594 36.156 -20.234 1 93.12 543 PRO A N 1
ATOM 4279 C CA . PRO A 1 543 ? 5.953 35.719 -20.547 1 93.12 543 PRO A CA 1
ATOM 4280 C C . PRO A 1 543 ? 7.023 36.688 -20.031 1 93.12 543 PRO A C 1
ATOM 4282 O O . PRO A 1 543 ? 6.867 37.906 -20.141 1 93.12 543 PRO A O 1
ATOM 4285 N N . LEU A 1 544 ? 7.969 36.125 -19.469 1 90.62 544 LEU A N 1
ATOM 4286 C CA . LEU A 1 544 ? 9.023 36.875 -18.797 1 90.62 544 LEU A CA 1
ATOM 4287 C C . LEU A 1 544 ? 9.656 37.875 -19.734 1 90.62 544 LEU A C 1
ATOM 4289 O O . LEU A 1 544 ? 9.906 39.031 -19.359 1 90.62 544 LEU A O 1
ATOM 4293 N N . GLU A 1 545 ? 9.836 37.5 -20.938 1 82.38 545 GLU A N 1
ATOM 4294 C CA . GLU A 1 545 ? 10.477 38.375 -21.922 1 82.38 545 GLU A CA 1
ATOM 4295 C C . GLU A 1 545 ? 9.617 39.594 -22.234 1 82.38 545 GLU A C 1
ATOM 4297 O O . GLU A 1 545 ? 10.133 40.688 -22.438 1 82.38 545 GLU A O 1
ATOM 4302 N N . GLU A 1 546 ? 8.375 39.375 -22.203 1 85.5 546 GLU A N 1
ATOM 4303 C CA . GLU A 1 546 ? 7.453 40.469 -22.484 1 85.5 546 GLU A CA 1
ATOM 4304 C C . GLU A 1 546 ? 7.398 41.469 -21.328 1 85.5 546 GLU A C 1
ATOM 4306 O O . GLU A 1 546 ? 7.277 42.656 -21.531 1 85.5 546 GLU A O 1
ATOM 4311 N N . LEU A 1 547 ? 7.484 40.938 -20.219 1 82.5 547 LEU A N 1
ATOM 4312 C CA . LEU A 1 547 ? 7.387 41.781 -19.016 1 82.5 547 LEU A CA 1
ATOM 4313 C C . LEU A 1 547 ? 8.633 42.625 -18.859 1 82.5 547 LEU A C 1
ATOM 4315 O O . LEU A 1 547 ? 8.539 43.812 -18.438 1 82.5 547 LEU A O 1
ATOM 4319 N N . LEU A 1 548 ? 9.758 42.094 -19.203 1 75.81 548 LEU A N 1
ATOM 4320 C CA . LEU A 1 548 ? 11 42.844 -19.016 1 75.81 548 LEU A CA 1
ATOM 4321 C C . LEU A 1 548 ? 11.219 43.844 -20.141 1 75.81 548 LEU A C 1
ATOM 4323 O O . LEU A 1 548 ? 11.914 44.844 -19.953 1 75.81 548 LEU A O 1
ATOM 4327 N N . ARG A 1 549 ? 10.586 43.594 -21.391 1 67.38 549 ARG A N 1
ATOM 4328 C CA . ARG A 1 549 ? 10.68 44.562 -22.484 1 67.38 549 ARG A CA 1
ATOM 4329 C C . ARG A 1 549 ? 9.805 45.781 -22.203 1 67.38 549 ARG A C 1
ATOM 4331 O O . ARG A 1 549 ? 10.133 46.906 -22.609 1 67.38 549 ARG A O 1
ATOM 4338 N N . GLY A 1 550 ? 8.695 45.469 -21.688 1 58.56 550 GLY A N 1
ATOM 4339 C CA . GLY A 1 550 ? 7.785 46.594 -21.453 1 58.56 550 GLY A CA 1
ATOM 4340 C C . GLY A 1 550 ? 8.172 47.438 -20.25 1 58.56 550 GLY A C 1
ATOM 4341 O O . GLY A 1 550 ? 7.613 48.5 -20.031 1 58.56 550 GLY A O 1
ATOM 4342 N N . GLU A 1 551 ? 8.992 47 -19.438 1 52.41 551 GLU A N 1
ATOM 4343 C CA . GLU A 1 551 ? 9.461 47.875 -18.375 1 52.41 551 GLU A CA 1
ATOM 4344 C C . GLU A 1 551 ? 10.664 48.688 -18.844 1 52.41 551 GLU A C 1
ATOM 4346 O O . GLU A 1 551 ? 11.484 48.219 -19.625 1 52.41 551 GLU A O 1
ATOM 4351 N N . MET B 1 1 ? 6.746 -15.156 -25.641 1 29.27 1 MET B N 1
ATOM 4352 C CA . MET B 1 1 ? 6.184 -15.953 -26.734 1 29.27 1 MET B CA 1
ATOM 4353 C C . MET B 1 1 ? 4.766 -16.406 -26.406 1 29.27 1 MET B C 1
ATOM 4355 O O . MET B 1 1 ? 4.523 -17 -25.359 1 29.27 1 MET B O 1
ATOM 4359 N N . SER B 1 2 ? 3.959 -15.586 -26.797 1 35.84 2 SER B N 1
ATOM 4360 C CA . SER B 1 2 ? 2.559 -15.992 -26.828 1 35.84 2 SER B CA 1
ATOM 4361 C C . SER B 1 2 ? 2.422 -17.453 -27.234 1 35.84 2 SER B C 1
ATOM 4363 O O . SER B 1 2 ? 2.729 -17.812 -28.375 1 35.84 2 SER B O 1
ATOM 4365 N N . ARG B 1 3 ? 2.934 -18.281 -26.5 1 45.16 3 ARG B N 1
ATOM 4366 C CA . ARG B 1 3 ? 2.781 -19.656 -26.938 1 45.16 3 ARG B CA 1
ATOM 4367 C C . ARG B 1 3 ? 1.421 -19.875 -27.594 1 45.16 3 ARG B C 1
ATOM 4369 O O . ARG B 1 3 ? 0.392 -19.484 -27.047 1 45.16 3 ARG B O 1
ATOM 4376 N N . SER B 1 4 ? 1.512 -20.156 -28.781 1 50.19 4 SER B N 1
ATOM 4377 C CA . SER B 1 4 ? 0.383 -20.516 -29.641 1 50.19 4 SER B CA 1
ATOM 4378 C C . SER B 1 4 ? -0.614 -21.391 -28.875 1 50.19 4 SER B C 1
ATOM 4380 O O . SER B 1 4 ? -0.246 -22.078 -27.922 1 50.19 4 SER B O 1
ATOM 4382 N N . ALA B 1 5 ? -1.965 -21.203 -29.062 1 60.28 5 ALA B N 1
ATOM 4383 C CA . ALA B 1 5 ? -3.18 -21.859 -28.594 1 60.28 5 ALA B CA 1
ATOM 4384 C C . ALA B 1 5 ? -3.084 -23.375 -28.797 1 60.28 5 ALA B C 1
ATOM 4386 O O . ALA B 1 5 ? -3.617 -24.141 -27.984 1 60.28 5 ALA B O 1
ATOM 4387 N N . LYS B 1 6 ? -2.16 -23.797 -29.766 1 74.94 6 LYS B N 1
ATOM 4388 C CA . LYS B 1 6 ? -2.242 -25.219 -30.094 1 74.94 6 LYS B CA 1
ATOM 4389 C C . LYS B 1 6 ? -1.104 -26 -29.453 1 74.94 6 LYS B C 1
ATOM 4391 O O . LYS B 1 6 ? 0.023 -25.516 -29.359 1 74.94 6 LYS B O 1
ATOM 4396 N N . GLN B 1 7 ? -1.305 -27.094 -29 1 85.56 7 GLN B N 1
ATOM 4397 C CA . GLN B 1 7 ? -0.29 -28 -28.453 1 85.56 7 GLN B CA 1
ATOM 4398 C C . GLN B 1 7 ? 0.685 -28.438 -29.547 1 85.56 7 GLN B C 1
ATOM 4400 O O . GLN B 1 7 ? 0.31 -28.547 -30.703 1 85.56 7 GLN B O 1
ATOM 4405 N N . VAL B 1 8 ? 1.932 -28.578 -29.281 1 90.06 8 VAL B N 1
ATOM 4406 C CA . VAL B 1 8 ? 2.988 -28.938 -30.234 1 90.06 8 VAL B CA 1
ATOM 4407 C C . VAL B 1 8 ? 3.516 -30.328 -29.906 1 90.06 8 VAL B C 1
ATOM 4409 O O . VAL B 1 8 ? 3.818 -30.641 -28.75 1 90.06 8 VAL B O 1
ATOM 4412 N N . VAL B 1 9 ? 3.568 -31.25 -30.953 1 93.94 9 VAL B N 1
ATOM 4413 C CA . VAL B 1 9 ? 4.117 -32.594 -30.797 1 93.94 9 VAL B CA 1
ATOM 4414 C C . VAL B 1 9 ? 5.379 -32.75 -31.641 1 93.94 9 VAL B C 1
ATOM 4416 O O . VAL B 1 9 ? 5.383 -32.375 -32.812 1 93.94 9 VAL B O 1
ATOM 4419 N N . LEU B 1 10 ? 6.445 -33.156 -31.062 1 96.06 10 LEU B N 1
ATOM 4420 C CA . LEU B 1 10 ? 7.691 -33.438 -31.781 1 96.06 10 LEU B CA 1
ATOM 4421 C C . LEU B 1 10 ? 7.816 -34.906 -32.125 1 96.06 10 LEU B C 1
ATOM 4423 O O . LEU B 1 10 ? 7.773 -35.75 -31.219 1 96.06 10 LEU B O 1
ATOM 4427 N N . VAL B 1 11 ? 7.91 -35.188 -33.406 1 96.31 11 VAL B N 1
ATOM 4428 C CA . VAL B 1 11 ? 8.07 -36.562 -33.906 1 96.31 11 VAL B CA 1
ATOM 4429 C C . VAL B 1 11 ? 9.508 -36.781 -34.375 1 96.31 11 VAL B C 1
ATOM 4431 O O . VAL B 1 11 ? 9.953 -36.125 -35.312 1 96.31 11 VAL B O 1
ATOM 4434 N N . VAL B 1 12 ? 10.188 -37.688 -33.75 1 96.81 12 VAL B N 1
ATOM 4435 C CA . VAL B 1 12 ? 11.586 -37.969 -34.062 1 96.81 12 VAL B CA 1
ATOM 4436 C C . VAL B 1 12 ? 11.734 -39.406 -34.562 1 96.81 12 VAL B C 1
ATOM 4438 O O . VAL B 1 12 ? 11.578 -40.344 -33.75 1 96.81 12 VAL B O 1
ATOM 4441 N N . ASP B 1 13 ? 12.031 -39.625 -35.75 1 94.81 13 ASP B N 1
ATOM 4442 C CA . ASP B 1 13 ? 12.164 -40.938 -36.375 1 94.81 13 ASP B CA 1
ATOM 4443 C C . ASP B 1 13 ? 13.008 -40.844 -37.656 1 94.81 13 ASP B C 1
ATOM 4445 O O . ASP B 1 13 ? 12.812 -39.969 -38.469 1 94.81 13 ASP B O 1
ATOM 4449 N N . ASP B 1 14 ? 13.891 -41.781 -37.781 1 93.12 14 ASP B N 1
ATOM 4450 C CA . ASP B 1 14 ? 14.781 -41.75 -38.906 1 93.12 14 ASP B CA 1
ATOM 4451 C C . ASP B 1 14 ? 14.078 -42.219 -40.188 1 93.12 14 ASP B C 1
ATOM 4453 O O . ASP B 1 14 ? 14.492 -41.906 -41.281 1 93.12 14 ASP B O 1
ATOM 4457 N N . SER B 1 15 ? 13.039 -43.031 -40.094 1 92.69 15 SER B N 1
ATOM 4458 C CA . SER B 1 15 ? 12.289 -43.562 -41.219 1 92.69 15 SER B CA 1
ATOM 4459 C C . SER B 1 15 ? 11.25 -42.562 -41.719 1 92.69 15 SER B C 1
ATOM 4461 O O . SER B 1 15 ? 10.32 -42.219 -40.969 1 92.69 15 SER B O 1
ATOM 4463 N N . LYS B 1 16 ? 11.414 -42.156 -42.906 1 93.06 16 LYS B N 1
ATOM 4464 C CA . LYS B 1 16 ? 10.461 -41.188 -43.469 1 93.06 16 LYS B CA 1
ATOM 4465 C C . LYS B 1 16 ? 9.047 -41.75 -43.5 1 93.06 16 LYS B C 1
ATOM 4467 O O . LYS B 1 16 ? 8.086 -41.031 -43.219 1 93.06 16 LYS B O 1
ATOM 4472 N N . SER B 1 17 ? 9.016 -43 -43.781 1 90.75 17 SER B N 1
ATOM 4473 C CA . SER B 1 17 ? 7.711 -43.656 -43.844 1 90.75 17 SER B CA 1
ATOM 4474 C C . SER B 1 17 ? 7.039 -43.688 -42.469 1 90.75 17 SER B C 1
ATOM 4476 O O . SER B 1 17 ? 5.844 -43.438 -42.375 1 90.75 17 SER B O 1
ATOM 4478 N N . SER B 1 18 ? 7.84 -43.969 -41.5 1 89.56 18 SER B N 1
ATOM 4479 C CA . SER B 1 18 ? 7.312 -44 -40.156 1 89.56 18 SER B CA 1
ATOM 4480 C C . SER B 1 18 ? 6.871 -42.594 -39.688 1 89.56 18 SER B C 1
ATOM 4482 O O . SER B 1 18 ? 5.797 -42.469 -39.094 1 89.56 18 SER B O 1
ATOM 4484 N N . ARG B 1 19 ? 7.637 -41.625 -39.906 1 92.38 19 ARG B N 1
ATOM 4485 C CA . ARG B 1 19 ? 7.301 -40.25 -39.562 1 92.38 19 ARG B CA 1
ATOM 4486 C C . ARG B 1 19 ? 6.008 -39.781 -40.219 1 92.38 19 ARG B C 1
ATOM 4488 O O . ARG B 1 19 ? 5.133 -39.219 -39.562 1 92.38 19 ARG B O 1
ATOM 4495 N N . SER B 1 20 ? 5.945 -40.125 -41.5 1 92.12 20 SER B N 1
ATOM 4496 C CA . SER B 1 20 ? 4.758 -39.75 -42.25 1 92.12 20 SER B CA 1
ATOM 4497 C C . SER B 1 20 ? 3.502 -40.375 -41.688 1 92.12 20 SER B C 1
ATOM 4499 O O . SER B 1 20 ? 2.436 -39.781 -41.656 1 92.12 20 SER B O 1
ATOM 4501 N N . LEU B 1 21 ? 3.662 -41.625 -41.312 1 89.38 21 LEU B N 1
ATOM 4502 C CA . LEU B 1 21 ? 2.547 -42.344 -40.719 1 89.38 21 LEU B CA 1
ATOM 4503 C C . LEU B 1 21 ? 2.105 -41.688 -39.438 1 89.38 21 LEU B C 1
ATOM 4505 O O . LEU B 1 21 ? 0.911 -41.469 -39.219 1 89.38 21 LEU B O 1
ATOM 4509 N N . LEU B 1 22 ? 3.049 -41.375 -38.625 1 91.12 22 LEU B N 1
ATOM 4510 C CA . LEU B 1 22 ? 2.758 -40.75 -37.344 1 91.12 22 LEU B CA 1
ATOM 4511 C C . LEU B 1 22 ? 2.121 -39.375 -37.562 1 91.12 22 LEU B C 1
ATOM 4513 O O . LEU B 1 22 ? 1.147 -39.031 -36.875 1 91.12 22 LEU B O 1
ATOM 4517 N N . VAL B 1 23 ? 2.641 -38.625 -38.438 1 91.56 23 VAL B N 1
ATOM 4518 C CA . VAL B 1 23 ? 2.139 -37.281 -38.719 1 91.56 23 VAL B CA 1
ATOM 4519 C C . VAL B 1 23 ? 0.695 -37.375 -39.188 1 91.56 23 VAL B C 1
ATOM 4521 O O . VAL B 1 23 ? -0.154 -36.562 -38.781 1 91.56 23 VAL B O 1
ATOM 4524 N N . ASP B 1 24 ? 0.446 -38.344 -40.031 1 89.06 24 ASP B N 1
ATOM 4525 C CA . ASP B 1 24 ? -0.896 -38.531 -40.594 1 89.06 24 ASP B CA 1
ATOM 4526 C C . ASP B 1 24 ? -1.896 -38.844 -39.5 1 89.06 24 ASP B C 1
ATOM 4528 O O . ASP B 1 24 ? -3.025 -38.375 -39.5 1 89.06 24 ASP B O 1
ATOM 4532 N N . MET B 1 25 ? -1.464 -39.625 -38.594 1 86.69 25 MET B N 1
ATOM 4533 C CA . MET B 1 25 ? -2.32 -40.031 -37.469 1 86.69 25 MET B CA 1
ATOM 4534 C C . MET B 1 25 ? -2.645 -38.844 -36.594 1 86.69 25 MET B C 1
ATOM 4536 O O . MET B 1 25 ? -3.723 -38.781 -36 1 86.69 25 MET B O 1
ATOM 4540 N N . LEU B 1 26 ? -1.696 -37.906 -36.469 1 88.94 26 LEU B N 1
ATOM 4541 C CA . LEU B 1 26 ? -1.832 -36.781 -35.562 1 88.94 26 LEU B CA 1
ATOM 4542 C C . LEU B 1 26 ? -2.604 -35.625 -36.188 1 88.94 26 LEU B C 1
ATOM 4544 O O . LEU B 1 26 ? -3.004 -34.688 -35.531 1 88.94 26 LEU B O 1
ATOM 4548 N N . ARG B 1 27 ? -2.787 -35.656 -37.438 1 83.75 27 ARG B N 1
ATOM 4549 C CA . ARG B 1 27 ? -3.461 -34.594 -38.188 1 83.75 27 ARG B CA 1
ATOM 4550 C C . ARG B 1 27 ? -4.863 -34.375 -37.656 1 83.75 27 ARG B C 1
ATOM 4552 O O . ARG B 1 27 ? -5.352 -33.219 -37.656 1 83.75 27 ARG B O 1
ATOM 4559 N N . ASP B 1 28 ? -5.441 -35.406 -37.125 1 81.81 28 ASP B N 1
ATOM 4560 C CA . ASP B 1 28 ? -6.805 -35.312 -36.625 1 81.81 28 ASP B CA 1
ATOM 4561 C C . ASP B 1 28 ? -6.824 -34.656 -35.25 1 81.81 28 ASP B C 1
ATOM 4563 O O . ASP B 1 28 ? -7.887 -34.281 -34.75 1 81.81 28 ASP B O 1
ATOM 4567 N N . LEU B 1 29 ? -5.645 -34.625 -34.75 1 82.62 29 LEU B N 1
ATOM 4568 C CA . LEU B 1 29 ? -5.543 -33.969 -33.438 1 82.62 29 LEU B CA 1
ATOM 4569 C C . LEU B 1 29 ? -5.195 -32.5 -33.594 1 82.62 29 LEU B C 1
ATOM 4571 O O . LEU B 1 29 ? -4.59 -32.094 -34.594 1 82.62 29 LEU B O 1
ATOM 4575 N N . SER B 1 30 ? -5.934 -31.484 -33.25 1 81.19 30 SER B N 1
ATOM 4576 C CA . SER B 1 30 ? -5.695 -30.047 -33.312 1 81.19 30 SER B CA 1
ATOM 4577 C C . SER B 1 30 ? -4.352 -29.688 -32.688 1 81.19 30 SER B C 1
ATOM 4579 O O . SER B 1 30 ? -4.293 -28.906 -31.734 1 81.19 30 SER B O 1
ATOM 4581 N N . VAL B 1 31 ? -3.148 -30.406 -33.25 1 88.75 31 VAL B N 1
ATOM 4582 C CA . VAL B 1 31 ? -1.821 -30.141 -32.719 1 88.75 31 VAL B CA 1
ATOM 4583 C C . VAL B 1 31 ? -0.88 -29.703 -33.844 1 88.75 31 VAL B C 1
ATOM 4585 O O . VAL B 1 31 ? -1.129 -29.984 -35 1 88.75 31 VAL B O 1
ATOM 4588 N N . GLU B 1 32 ? 0.073 -28.969 -33.594 1 91.31 32 GLU B N 1
ATOM 4589 C CA . GLU B 1 32 ? 1.189 -28.672 -34.5 1 91.31 32 GLU B CA 1
ATOM 4590 C C . GLU B 1 32 ? 2.283 -29.734 -34.375 1 91.31 32 GLU B C 1
ATOM 4592 O O . GLU B 1 32 ? 2.658 -30.125 -33.281 1 91.31 32 GLU B O 1
ATOM 4597 N N . VAL B 1 33 ? 2.766 -30.234 -35.562 1 94.06 33 VAL B N 1
ATOM 4598 C CA . VAL B 1 33 ? 3.74 -31.328 -35.5 1 94.06 33 VAL B CA 1
ATOM 4599 C C . VAL B 1 33 ? 5.094 -30.828 -36.031 1 94.06 33 VAL B C 1
ATOM 4601 O O . VAL B 1 33 ? 5.168 -30.188 -37.062 1 94.06 33 VAL B O 1
ATOM 4604 N N . ILE B 1 34 ? 6.109 -31.016 -35.312 1 95.5 34 ILE B N 1
ATOM 4605 C CA . ILE B 1 34 ? 7.5 -30.797 -35.688 1 95.5 34 ILE B CA 1
ATOM 4606 C C . ILE B 1 34 ? 8.188 -32.156 -35.938 1 95.5 34 ILE B C 1
ATOM 4608 O O . ILE B 1 34 ? 7.988 -33.094 -35.188 1 95.5 34 ILE B O 1
ATOM 4612 N N . GLU B 1 35 ? 8.945 -32.188 -37.031 1 96.31 35 GLU B N 1
ATOM 4613 C CA . GLU B 1 35 ? 9.594 -33.438 -37.375 1 96.31 35 GLU B CA 1
ATOM 4614 C C . GLU B 1 35 ? 11.109 -33.344 -37.25 1 96.31 35 GLU B C 1
ATOM 4616 O O . GLU B 1 35 ? 11.688 -32.281 -37.531 1 96.31 35 GLU B O 1
ATOM 4621 N N . ALA B 1 36 ? 11.695 -34.375 -36.844 1 96.75 36 ALA B N 1
ATOM 4622 C CA . ALA B 1 36 ? 13.148 -34.531 -36.812 1 96.75 36 ALA B CA 1
ATOM 4623 C C . ALA B 1 36 ? 13.57 -35.906 -37.312 1 96.75 36 ALA B C 1
ATOM 4625 O O . ALA B 1 36 ? 12.867 -36.875 -37.094 1 96.75 36 ALA B O 1
ATOM 4626 N N . GLU B 1 37 ? 14.797 -36.031 -37.844 1 95.56 37 GLU B N 1
ATOM 4627 C CA . GLU B 1 37 ? 15.156 -37.25 -38.562 1 95.56 37 GLU B CA 1
ATOM 4628 C C . GLU B 1 37 ? 16.188 -38.062 -37.781 1 95.56 37 GLU B C 1
ATOM 4630 O O . GLU B 1 37 ? 16.609 -39.125 -38.25 1 95.56 37 GLU B O 1
ATOM 4635 N N . ASN B 1 38 ? 16.641 -37.562 -36.781 1 94.88 38 ASN B N 1
ATOM 4636 C CA . ASN B 1 38 ? 17.562 -38.281 -35.906 1 94.88 38 ASN B CA 1
ATOM 4637 C C . ASN B 1 38 ? 17.531 -37.75 -34.469 1 94.88 38 ASN B C 1
ATOM 4639 O O . ASN B 1 38 ? 16.859 -36.75 -34.188 1 94.88 38 ASN B O 1
ATOM 4643 N N . GLY B 1 39 ? 18.234 -38.375 -33.594 1 94.56 39 GLY B N 1
ATOM 4644 C CA . GLY B 1 39 ? 18.203 -38.031 -32.188 1 94.56 39 GLY B CA 1
ATOM 4645 C C . GLY B 1 39 ? 18.75 -36.656 -31.891 1 94.56 39 GLY B C 1
ATOM 4646 O O . GLY B 1 39 ? 18.219 -35.938 -31.047 1 94.56 39 GLY B O 1
ATOM 4647 N N . GLN B 1 40 ? 19.766 -36.312 -32.594 1 96 40 GLN B N 1
ATOM 4648 C CA . GLN B 1 40 ? 20.359 -35 -32.406 1 96 40 GLN B CA 1
ATOM 4649 C C . GLN B 1 40 ? 19.391 -33.875 -32.812 1 96 40 GLN B C 1
ATOM 4651 O O . GLN B 1 40 ? 19.188 -32.938 -32.062 1 96 40 GLN B O 1
ATOM 4656 N N . GLU B 1 41 ? 18.844 -34.062 -33.938 1 95.75 41 GLU B N 1
ATOM 4657 C CA . GLU B 1 41 ? 17.859 -33.094 -34.406 1 95.75 41 GLU B CA 1
ATOM 4658 C C . GLU B 1 41 ? 16.656 -33.031 -33.438 1 95.75 41 GLU B C 1
ATOM 4660 O O . GLU B 1 41 ? 16.109 -31.969 -33.188 1 95.75 41 GLU B O 1
ATOM 4665 N N . GLY B 1 42 ? 16.312 -34.125 -32.969 1 95.56 42 GLY B N 1
ATOM 4666 C CA . GLY B 1 42 ? 15.211 -34.188 -32 1 95.56 42 GLY B CA 1
ATOM 4667 C C . GLY B 1 42 ? 15.5 -33.469 -30.719 1 95.56 42 GLY B C 1
ATOM 4668 O O . GLY B 1 42 ? 14.656 -32.688 -30.234 1 95.56 42 GLY B O 1
ATOM 4669 N N . ALA B 1 43 ? 16.656 -33.656 -30.172 1 95.31 43 ALA B N 1
ATOM 4670 C CA . ALA B 1 43 ? 17.047 -32.969 -28.938 1 95.31 43 ALA B CA 1
ATOM 4671 C C . ALA B 1 43 ? 17.109 -31.469 -29.156 1 95.31 43 ALA B C 1
ATOM 4673 O O . ALA B 1 43 ? 16.609 -30.703 -28.328 1 95.31 43 ALA B O 1
ATOM 4674 N N . ASP B 1 44 ? 17.672 -31.109 -30.266 1 94.12 44 ASP B N 1
ATOM 4675 C CA . ASP B 1 44 ? 17.766 -29.688 -30.578 1 94.12 44 ASP B CA 1
ATOM 4676 C C . ASP B 1 44 ? 16.375 -29.062 -30.703 1 94.12 44 ASP B C 1
ATOM 4678 O O . ASP B 1 44 ? 16.141 -27.969 -30.188 1 94.12 44 ASP B O 1
ATOM 4682 N N . ALA B 1 45 ? 15.484 -29.734 -31.391 1 94.25 45 ALA B N 1
ATOM 4683 C CA . ALA B 1 45 ? 14.125 -29.234 -31.594 1 94.25 45 ALA B CA 1
ATOM 4684 C C . ALA B 1 45 ? 13.383 -29.141 -30.266 1 94.25 45 ALA B C 1
ATOM 4686 O O . ALA B 1 45 ? 12.602 -28.203 -30.047 1 94.25 45 ALA B O 1
ATOM 4687 N N . ALA B 1 46 ? 13.609 -30.078 -29.422 1 92.88 46 ALA B N 1
ATOM 4688 C CA . ALA B 1 46 ? 12.969 -30.078 -28.094 1 92.88 46 ALA B CA 1
ATOM 4689 C C . ALA B 1 46 ? 13.391 -28.859 -27.281 1 92.88 46 ALA B C 1
ATOM 4691 O O . ALA B 1 46 ? 12.562 -28.219 -26.641 1 92.88 46 ALA B O 1
ATOM 4692 N N . LEU B 1 47 ? 14.68 -28.562 -27.344 1 87.38 47 LEU B N 1
ATOM 4693 C CA . LEU B 1 47 ? 15.211 -27.438 -26.578 1 87.38 47 LEU B CA 1
ATOM 4694 C C . LEU B 1 47 ? 14.75 -26.109 -27.188 1 87.38 47 LEU B C 1
ATOM 4696 O O . LEU B 1 47 ? 14.508 -25.141 -26.453 1 87.38 47 LEU B O 1
ATOM 4700 N N . GLU B 1 48 ? 14.617 -26.141 -28.453 1 85.62 48 GLU B N 1
ATOM 4701 C CA . GLU B 1 48 ? 14.266 -24.906 -29.156 1 85.62 48 GLU B CA 1
ATOM 4702 C C . GLU B 1 48 ? 12.781 -24.594 -29.016 1 85.62 48 GLU B C 1
ATOM 4704 O O . GLU B 1 48 ? 12.406 -23.438 -28.797 1 85.62 48 GLU B O 1
ATOM 4709 N N . HIS B 1 49 ? 11.93 -25.625 -29.125 1 86.12 49 HIS B N 1
ATOM 4710 C CA . HIS B 1 49 ? 10.5 -25.375 -29.266 1 86.12 49 HIS B CA 1
ATOM 4711 C C . HIS B 1 49 ? 9.75 -25.766 -27.984 1 86.12 49 HIS B C 1
ATOM 4713 O O . HIS B 1 49 ? 8.594 -25.375 -27.812 1 86.12 49 HIS B O 1
ATOM 4719 N N . VAL B 1 50 ? 10.414 -26.531 -27.156 1 82.06 50 VAL B N 1
ATOM 4720 C CA . VAL B 1 50 ? 9.805 -27.016 -25.922 1 82.06 50 VAL B CA 1
ATOM 4721 C C . VAL B 1 50 ? 8.391 -27.516 -26.203 1 82.06 50 VAL B C 1
ATOM 4723 O O . VAL B 1 50 ? 7.414 -26.984 -25.672 1 82.06 50 VAL B O 1
ATOM 4726 N N . PRO B 1 51 ? 8.273 -28.594 -27.094 1 89.25 51 PRO B N 1
ATOM 4727 C CA . PRO B 1 51 ? 6.957 -29.125 -27.438 1 89.25 51 PRO B CA 1
ATOM 4728 C C . PRO B 1 51 ? 6.215 -29.703 -26.234 1 89.25 51 PRO B C 1
ATOM 4730 O O . PRO B 1 51 ? 6.793 -29.828 -25.156 1 89.25 51 PRO B O 1
ATOM 4733 N N . ASP B 1 52 ? 4.938 -30.016 -26.406 1 87.19 52 ASP B N 1
ATOM 4734 C CA . ASP B 1 52 ? 4.105 -30.531 -25.312 1 87.19 52 ASP B CA 1
ATOM 4735 C C . ASP B 1 52 ? 4.293 -32.031 -25.141 1 87.19 52 ASP B C 1
ATOM 4737 O O . ASP B 1 52 ? 4.047 -32.594 -24.062 1 87.19 52 ASP B O 1
ATOM 4741 N N . LEU B 1 53 ? 4.68 -32.688 -26.203 1 91.56 53 LEU B N 1
ATOM 4742 C CA . LEU B 1 53 ? 4.879 -34.156 -26.234 1 91.56 53 LEU B CA 1
ATOM 4743 C C . LEU B 1 53 ? 5.93 -34.531 -27.281 1 91.56 53 LEU B C 1
ATOM 4745 O O . LEU B 1 53 ? 6.004 -33.906 -28.344 1 91.56 53 LEU B O 1
ATOM 4749 N N . ILE B 1 54 ? 6.742 -35.5 -26.969 1 94.62 54 ILE B N 1
ATOM 4750 C CA . ILE B 1 54 ? 7.75 -36 -27.906 1 94.62 54 ILE B CA 1
ATOM 4751 C C . ILE B 1 54 ? 7.531 -37.469 -28.188 1 94.62 54 ILE B C 1
ATOM 4753 O O . ILE B 1 54 ? 7.41 -38.281 -27.25 1 94.62 54 ILE B O 1
ATOM 4757 N N . LEU B 1 55 ? 7.367 -37.812 -29.406 1 94.94 55 LEU B N 1
ATOM 4758 C CA . LEU B 1 55 ? 7.402 -39.188 -29.875 1 94.94 55 LEU B CA 1
ATOM 4759 C C . LEU B 1 55 ? 8.766 -39.531 -30.469 1 94.94 55 LEU B C 1
ATOM 4761 O O . LEU B 1 55 ? 9.156 -38.969 -31.5 1 94.94 55 LEU B O 1
ATOM 4765 N N . MET B 1 56 ? 9.43 -40.406 -29.812 1 94.69 56 MET B N 1
ATOM 4766 C CA . MET B 1 56 ? 10.836 -40.625 -30.141 1 94.69 56 MET B CA 1
ATOM 4767 C C . MET B 1 56 ? 11.086 -42.094 -30.5 1 94.69 56 MET B C 1
ATOM 4769 O O . MET B 1 56 ? 10.703 -43 -29.75 1 94.69 56 MET B O 1
ATOM 4773 N N . ASP B 1 57 ? 11.703 -42.344 -31.625 1 93.44 57 ASP B N 1
ATOM 4774 C CA . ASP B 1 57 ? 12.156 -43.688 -31.984 1 93.44 57 ASP B CA 1
ATOM 4775 C C . ASP B 1 57 ? 13.391 -44.094 -31.156 1 93.44 57 ASP B C 1
ATOM 4777 O O . ASP B 1 57 ? 14.172 -43.219 -30.75 1 93.44 57 ASP B O 1
ATOM 4781 N N . TYR B 1 58 ? 13.562 -45.312 -30.938 1 91.38 58 TYR B N 1
ATOM 4782 C CA . TYR B 1 58 ? 14.656 -45.812 -30.109 1 91.38 58 TYR B CA 1
ATOM 4783 C C . TYR B 1 58 ? 15.969 -45.812 -30.891 1 91.38 58 TYR B C 1
ATOM 4785 O O . TYR B 1 58 ? 16.969 -45.25 -30.438 1 91.38 58 TYR B O 1
ATOM 4793 N N . ARG B 1 59 ? 15.883 -46.531 -32.094 1 90.19 59 ARG B N 1
ATOM 4794 C CA . ARG B 1 59 ? 17.094 -46.688 -32.875 1 90.19 59 ARG B CA 1
ATOM 4795 C C . ARG B 1 59 ? 17.125 -45.625 -34 1 90.19 59 ARG B C 1
ATOM 4797 O O . ARG B 1 59 ? 16.281 -45.656 -34.906 1 90.19 59 ARG B O 1
ATOM 4804 N N . MET B 1 60 ? 18.047 -44.781 -33.969 1 92.38 60 MET B N 1
ATOM 4805 C CA . MET B 1 60 ? 18.234 -43.75 -34.969 1 92.38 60 MET B CA 1
ATOM 4806 C C . MET B 1 60 ? 19.703 -43.469 -35.219 1 92.38 60 MET B C 1
ATOM 4808 O O . MET B 1 60 ? 20.547 -43.719 -34.344 1 92.38 60 MET B O 1
ATOM 4812 N N . PRO B 1 61 ? 19.969 -43 -36.438 1 92.75 61 PRO B N 1
ATOM 4813 C CA . PRO B 1 61 ? 21.359 -42.625 -36.719 1 92.75 61 PRO B CA 1
ATOM 4814 C C . PRO B 1 61 ? 21.797 -41.375 -35.969 1 92.75 61 PRO B C 1
ATOM 4816 O O . PRO B 1 61 ? 20.953 -40.656 -35.406 1 92.75 61 PRO B O 1
ATOM 4819 N N . VAL B 1 62 ? 23.203 -41.094 -35.844 1 93.75 62 VAL B N 1
ATOM 4820 C CA . VAL B 1 62 ? 23.828 -39.906 -35.25 1 93.75 62 VAL B CA 1
ATOM 4821 C C . VAL B 1 62 ? 23.703 -40 -33.719 1 93.75 62 VAL B C 1
ATOM 4823 O O . VAL B 1 62 ? 24.703 -39.969 -33 1 93.75 62 VAL B O 1
ATOM 4826 N N . MET B 1 63 ? 22.344 -40.156 -33.281 1 93.81 63 MET B N 1
ATOM 4827 C CA . MET B 1 63 ? 22.062 -40.25 -31.844 1 93.81 63 MET B CA 1
ATOM 4828 C C . MET B 1 63 ? 20.828 -41.094 -31.578 1 93.81 63 MET B C 1
ATOM 4830 O O . MET B 1 63 ? 19.766 -40.844 -32.156 1 93.81 63 MET B O 1
ATOM 4834 N N . GLU B 1 64 ? 20.984 -42.031 -30.688 1 91.88 64 GLU B N 1
ATOM 4835 C CA . GLU B 1 64 ? 19.875 -42.906 -30.391 1 91.88 64 GLU B CA 1
ATOM 4836 C C . GLU B 1 64 ? 18.844 -42.25 -29.484 1 91.88 64 GLU B C 1
ATOM 4838 O O . GLU B 1 64 ? 19.141 -41.219 -28.844 1 91.88 64 GLU B O 1
ATOM 4843 N N . GLY B 1 65 ? 17.719 -42.781 -29.484 1 91.31 65 GLY B N 1
ATOM 4844 C CA . GLY B 1 65 ? 16.609 -42.219 -28.734 1 91.31 65 GLY B CA 1
ATOM 4845 C C . GLY B 1 65 ? 16.938 -41.969 -27.266 1 91.31 65 GLY B C 1
ATOM 4846 O O . GLY B 1 65 ? 16.797 -40.875 -26.766 1 91.31 65 GLY B O 1
ATOM 4847 N N . PRO B 1 66 ? 17.438 -42.969 -26.547 1 90.75 66 PRO B N 1
ATOM 4848 C CA . PRO B 1 66 ? 17.734 -42.812 -25.125 1 90.75 66 PRO B CA 1
ATOM 4849 C C . PRO B 1 66 ? 18.781 -41.719 -24.859 1 90.75 66 PRO B C 1
ATOM 4851 O O . PRO B 1 66 ? 18.688 -41 -23.859 1 90.75 66 PRO B O 1
ATOM 4854 N N . GLU B 1 67 ? 19.719 -41.625 -25.688 1 92.12 67 GLU B N 1
ATOM 4855 C CA . GLU B 1 67 ? 20.719 -40.562 -25.562 1 92.12 67 GLU B CA 1
ATOM 4856 C C . GLU B 1 67 ? 20.094 -39.188 -25.734 1 92.12 67 GLU B C 1
ATOM 4858 O O . GLU B 1 67 ? 20.438 -38.25 -25.016 1 92.12 67 GLU B O 1
ATOM 4863 N N . ALA B 1 68 ? 19.234 -39.125 -26.719 1 94.38 68 ALA B N 1
ATOM 4864 C CA . ALA B 1 68 ? 18.531 -37.875 -26.938 1 94.38 68 ALA B CA 1
ATOM 4865 C C . ALA B 1 68 ? 17.719 -37.469 -25.703 1 94.38 68 ALA B C 1
ATOM 4867 O O . ALA B 1 68 ? 17.688 -36.312 -25.328 1 94.38 68 ALA B O 1
ATOM 4868 N N . VAL B 1 69 ? 17.062 -38.375 -25.062 1 93.56 69 VAL B N 1
ATOM 4869 C CA . VAL B 1 69 ? 16.25 -38.156 -23.875 1 93.56 69 VAL B CA 1
ATOM 4870 C C . VAL B 1 69 ? 17.125 -37.625 -22.75 1 93.56 69 VAL B C 1
ATOM 4872 O O . VAL B 1 69 ? 16.719 -36.688 -22.047 1 93.56 69 VAL B O 1
ATOM 4875 N N . GLU B 1 70 ? 18.281 -38.125 -22.594 1 90.44 70 GLU B N 1
ATOM 4876 C CA . GLU B 1 70 ? 19.203 -37.688 -21.547 1 90.44 70 GLU B CA 1
ATOM 4877 C C . GLU B 1 70 ? 19.562 -36.219 -21.75 1 90.44 70 GLU B C 1
ATOM 4879 O O . GLU B 1 70 ? 19.641 -35.438 -20.766 1 90.44 70 GLU B O 1
ATOM 4884 N N . VAL B 1 71 ? 19.781 -35.875 -22.969 1 91.38 71 VAL B N 1
ATOM 4885 C CA . VAL B 1 71 ? 20.109 -34.5 -23.297 1 91.38 71 VAL B CA 1
ATOM 4886 C C . VAL B 1 71 ? 18.938 -33.594 -22.953 1 91.38 71 VAL B C 1
ATOM 4888 O O . VAL B 1 71 ? 19.125 -32.531 -22.344 1 91.38 71 VAL B O 1
ATOM 4891 N N . ILE B 1 72 ? 17.766 -33.969 -23.266 1 90.75 72 ILE B N 1
ATOM 4892 C CA . ILE B 1 72 ? 16.562 -33.188 -23.062 1 90.75 72 ILE B CA 1
ATOM 4893 C C . ILE B 1 72 ? 16.312 -33 -21.562 1 90.75 72 ILE B C 1
ATOM 4895 O O . ILE B 1 72 ? 15.938 -31.906 -21.125 1 90.75 72 ILE B O 1
ATOM 4899 N N . ARG B 1 73 ? 16.594 -33.938 -20.766 1 87.81 73 ARG B N 1
ATOM 4900 C CA . ARG B 1 73 ? 16.297 -33.938 -19.328 1 87.81 73 ARG B CA 1
ATOM 4901 C C . ARG B 1 73 ? 17.25 -33.031 -18.562 1 87.81 73 ARG B C 1
ATOM 4903 O O . ARG B 1 73 ? 16.984 -32.688 -17.422 1 87.81 73 ARG B O 1
ATOM 4910 N N . GLN B 1 74 ? 18.266 -32.625 -19.172 1 78.38 74 GLN B N 1
ATOM 4911 C CA . GLN B 1 74 ? 19.234 -31.734 -18.531 1 78.38 74 GLN B CA 1
ATOM 4912 C C . GLN B 1 74 ? 18.797 -30.281 -18.656 1 78.38 74 GLN B C 1
ATOM 4914 O O . GLN B 1 74 ? 19.328 -29.406 -17.969 1 78.38 74 GLN B O 1
ATOM 4919 N N . HIS B 1 75 ? 17.891 -30.094 -19.5 1 75.12 75 HIS B N 1
ATOM 4920 C CA . HIS B 1 75 ? 17.375 -28.734 -19.688 1 75.12 75 HIS B CA 1
ATOM 4921 C C . HIS B 1 75 ? 16.234 -28.438 -18.734 1 75.12 75 HIS B C 1
ATOM 4923 O O . HIS B 1 75 ? 15.266 -29.203 -18.672 1 75.12 75 HIS B O 1
ATOM 4929 N N . PRO B 1 76 ? 16.25 -27.406 -18.031 1 65.31 76 PRO B N 1
ATOM 4930 C CA . PRO B 1 76 ? 15.289 -27.125 -16.969 1 65.31 76 PRO B CA 1
ATOM 4931 C C . PRO B 1 76 ? 13.852 -27.062 -17.484 1 65.31 76 PRO B C 1
ATOM 4933 O O . PRO B 1 76 ? 12.938 -27.594 -16.844 1 65.31 76 PRO B O 1
ATOM 4936 N N . LEU B 1 77 ? 13.648 -26.531 -18.688 1 68.25 77 LEU B N 1
ATOM 4937 C CA . LEU B 1 77 ? 12.281 -26.375 -19.188 1 68.25 77 LEU B CA 1
ATOM 4938 C C . LEU B 1 77 ? 11.844 -27.625 -19.938 1 68.25 77 LEU B C 1
ATOM 4940 O O . LEU B 1 77 ? 10.695 -28.062 -19.812 1 68.25 77 LEU B O 1
ATOM 4944 N N . ALA B 1 78 ? 12.797 -28.266 -20.641 1 75.75 78 ALA B N 1
ATOM 4945 C CA . ALA B 1 78 ? 12.438 -29.406 -21.484 1 75.75 78 ALA B CA 1
ATOM 4946 C C . ALA B 1 78 ? 12.367 -30.688 -20.656 1 75.75 78 ALA B C 1
ATOM 4948 O O . ALA B 1 78 ? 11.789 -31.688 -21.109 1 75.75 78 ALA B O 1
ATOM 4949 N N . ALA B 1 79 ? 12.93 -30.531 -19.484 1 74.56 79 ALA B N 1
ATOM 4950 C CA . ALA B 1 79 ? 13.016 -31.734 -18.641 1 74.56 79 ALA B CA 1
ATOM 4951 C C . ALA B 1 79 ? 11.633 -32.25 -18.266 1 74.56 79 ALA B C 1
ATOM 4953 O O . ALA B 1 79 ? 11.461 -33.438 -17.953 1 74.56 79 ALA B O 1
ATOM 4954 N N . ARG B 1 80 ? 10.648 -31.516 -18.422 1 75.56 80 ARG B N 1
ATOM 4955 C CA . ARG B 1 80 ? 9.32 -31.875 -17.938 1 75.56 80 ARG B CA 1
ATOM 4956 C C . ARG B 1 80 ? 8.453 -32.406 -19.078 1 75.56 80 ARG B C 1
ATOM 4958 O O . ARG B 1 80 ? 7.324 -32.844 -18.844 1 75.56 80 ARG B O 1
ATOM 4965 N N . ILE B 1 81 ? 8.953 -32.406 -20.281 1 83.06 81 ILE B N 1
ATOM 4966 C CA . ILE B 1 81 ? 8.172 -32.812 -21.453 1 83.06 81 ILE B CA 1
ATOM 4967 C C . ILE B 1 81 ? 8.016 -34.344 -21.453 1 83.06 81 ILE B C 1
ATOM 4969 O O . ILE B 1 81 ? 9 -35.062 -21.312 1 83.06 81 ILE B O 1
ATOM 4973 N N . PRO B 1 82 ? 6.77 -34.812 -21.484 1 87.12 82 PRO B N 1
ATOM 4974 C CA . PRO B 1 82 ? 6.617 -36.25 -21.625 1 87.12 82 PRO B CA 1
ATOM 4975 C C . PRO B 1 82 ? 7.207 -36.781 -22.938 1 87.12 82 PRO B C 1
ATOM 4977 O O . PRO B 1 82 ? 6.977 -36.219 -24 1 87.12 82 PRO B O 1
ATOM 4980 N N . ILE B 1 83 ? 7.996 -37.844 -22.844 1 90.88 83 ILE B N 1
ATOM 4981 C CA . ILE B 1 83 ? 8.617 -38.469 -24.016 1 90.88 83 ILE B CA 1
ATOM 4982 C C . ILE B 1 83 ? 8.156 -39.938 -24.125 1 90.88 83 ILE B C 1
ATOM 4984 O O . ILE B 1 83 ? 8.344 -40.719 -23.203 1 90.88 83 ILE B O 1
ATOM 4988 N N . LEU B 1 84 ? 7.504 -40.219 -25.172 1 91.5 84 LEU B N 1
ATOM 4989 C CA . LEU B 1 84 ? 7.102 -41.594 -25.5 1 91.5 84 LEU B CA 1
ATOM 4990 C C . LEU B 1 84 ? 8.055 -42.219 -26.516 1 91.5 84 LEU B C 1
ATOM 4992 O O . LEU B 1 84 ? 8.273 -41.656 -27.594 1 91.5 84 LEU B O 1
ATOM 4996 N N . MET B 1 85 ? 8.594 -43.312 -26.219 1 92.06 85 MET B N 1
ATOM 4997 C CA . MET B 1 85 ? 9.484 -44.031 -27.141 1 92.06 85 MET B CA 1
ATOM 4998 C C . MET B 1 85 ? 8.711 -45 -28.016 1 92.06 85 MET B C 1
ATOM 5000 O O . MET B 1 85 ? 7.938 -45.812 -27.516 1 92.06 85 MET B O 1
ATOM 5004 N N . ILE B 1 86 ? 8.789 -44.812 -29.266 1 90.12 86 ILE B N 1
ATOM 5005 C CA . ILE B 1 86 ? 8.203 -45.75 -30.234 1 90.12 86 ILE B CA 1
ATOM 5006 C C . ILE B 1 86 ? 9.266 -46.719 -30.719 1 90.12 86 ILE B C 1
ATOM 5008 O O . ILE B 1 86 ? 10.211 -46.344 -31.406 1 90.12 86 ILE B O 1
ATOM 5012 N N . THR B 1 87 ? 9.039 -47.969 -30.391 1 86.25 87 THR B N 1
ATOM 5013 C CA . THR B 1 87 ? 10.156 -48.875 -30.656 1 86.25 87 THR B CA 1
ATOM 5014 C C . THR B 1 87 ? 9.664 -50.281 -30.891 1 86.25 87 THR B C 1
ATOM 5016 O O . THR B 1 87 ? 8.562 -50.656 -30.484 1 86.25 87 THR B O 1
ATOM 5019 N N . GLY B 1 88 ? 10.43 -51.031 -31.688 1 81.38 88 GLY B N 1
ATOM 5020 C CA . GLY B 1 88 ? 10.266 -52.469 -31.812 1 81.38 88 GLY B CA 1
ATOM 5021 C C . GLY B 1 88 ? 11.109 -53.25 -30.828 1 81.38 88 GLY B C 1
ATOM 5022 O O . GLY B 1 88 ? 11.062 -54.5 -30.797 1 81.38 88 GLY B O 1
ATOM 5023 N N . GLU B 1 89 ? 11.812 -52.562 -30.047 1 78.44 89 GLU B N 1
ATOM 5024 C CA . GLU B 1 89 ? 12.695 -53.188 -29.062 1 78.44 89 GLU B CA 1
ATOM 5025 C C . GLU B 1 89 ? 11.898 -53.781 -27.922 1 78.44 89 GLU B C 1
ATOM 5027 O O . GLU B 1 89 ? 11.031 -53.156 -27.344 1 78.44 89 GLU B O 1
ATOM 5032 N N . THR B 1 90 ? 12.109 -55 -27.594 1 77.06 90 THR B N 1
ATOM 5033 C CA . THR B 1 90 ? 11.367 -55.688 -26.531 1 77.06 90 THR B CA 1
ATOM 5034 C C . THR B 1 90 ? 12.312 -56.125 -25.422 1 77.06 90 THR B C 1
ATOM 5036 O O . THR B 1 90 ? 11.867 -56.688 -24.406 1 77.06 90 THR B O 1
ATOM 5039 N N . ALA B 1 91 ? 13.641 -55.875 -25.609 1 82.5 91 ALA B N 1
ATOM 5040 C CA . ALA B 1 91 ? 14.586 -56.312 -24.594 1 82.5 91 ALA B CA 1
ATOM 5041 C C . ALA B 1 91 ? 14.336 -55.594 -23.266 1 82.5 91 ALA B C 1
ATOM 5043 O O . ALA B 1 91 ? 14.398 -54.344 -23.219 1 82.5 91 ALA B O 1
ATOM 5044 N N . PRO B 1 92 ? 14.062 -56.281 -22.234 1 81.88 92 PRO B N 1
ATOM 5045 C CA . PRO B 1 92 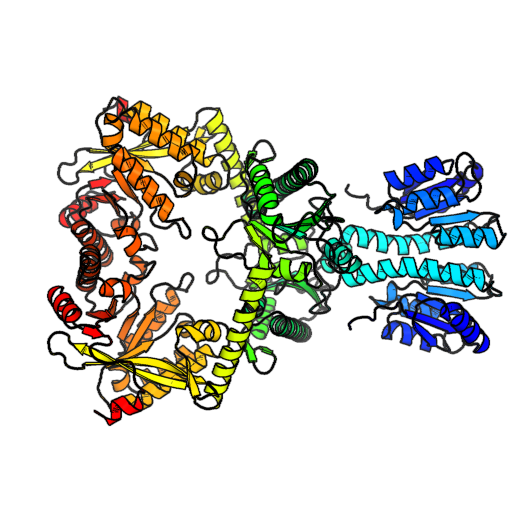? 13.695 -55.656 -20.953 1 81.88 92 PRO B CA 1
ATOM 5046 C C . PRO B 1 92 ? 14.773 -54.719 -20.422 1 81.88 92 PRO B C 1
ATOM 5048 O O . PRO B 1 92 ? 14.453 -53.656 -19.875 1 81.88 92 PRO B O 1
ATOM 5051 N N . GLU B 1 93 ? 16.016 -55.094 -20.562 1 83.25 93 GLU B N 1
ATOM 5052 C CA . GLU B 1 93 ? 17.109 -54.281 -20.047 1 83.25 93 GLU B CA 1
ATOM 5053 C C . GLU B 1 93 ? 17.141 -52.938 -20.75 1 83.25 93 GLU B C 1
ATOM 5055 O O . GLU B 1 93 ? 17.375 -51.906 -20.109 1 83.25 93 GLU B O 1
ATOM 5060 N N . LYS B 1 94 ? 16.906 -52.938 -22 1 84.44 94 LYS B N 1
ATOM 5061 C CA . LYS B 1 94 ? 16.922 -51.719 -22.766 1 84.44 94 LYS B CA 1
ATOM 5062 C C . LYS B 1 94 ? 15.727 -50.844 -22.422 1 84.44 94 LYS B C 1
ATOM 5064 O O . LYS B 1 94 ? 15.852 -49.594 -22.344 1 84.44 94 LYS B O 1
ATOM 5069 N N . MET B 1 95 ? 14.711 -51.469 -22.188 1 81.81 95 MET B N 1
ATOM 5070 C CA . MET B 1 95 ? 13.508 -50.75 -21.797 1 81.81 95 MET B CA 1
ATOM 5071 C C . MET B 1 95 ? 13.695 -50.094 -20.422 1 81.81 95 MET B C 1
ATOM 5073 O O . MET B 1 95 ? 13.344 -48.938 -20.234 1 81.81 95 MET B O 1
ATOM 5077 N N . LEU B 1 96 ? 14.25 -50.844 -19.562 1 82.56 96 LEU B N 1
ATOM 5078 C CA . LEU B 1 96 ? 14.484 -50.344 -18.219 1 82.56 96 LEU B CA 1
ATOM 5079 C C . LEU B 1 96 ? 15.438 -49.156 -18.234 1 82.56 96 LEU B C 1
ATOM 5081 O O . LEU B 1 96 ? 15.211 -48.156 -17.547 1 82.56 96 LEU B O 1
ATOM 5085 N N . SER B 1 97 ? 16.406 -49.312 -19 1 83.94 97 SER B N 1
ATOM 5086 C CA . SER B 1 97 ? 17.375 -48.219 -19.125 1 83.94 97 SER B CA 1
ATOM 5087 C C . SER B 1 97 ? 16.734 -46.969 -19.688 1 83.94 97 SER B C 1
ATOM 5089 O O . SER B 1 97 ? 17.078 -45.844 -19.281 1 83.94 97 SER B O 1
ATOM 5091 N N . SER B 1 98 ? 15.836 -47.125 -20.578 1 84.75 98 SER B N 1
ATOM 5092 C CA . SER B 1 98 ? 15.148 -45.969 -21.172 1 84.75 98 SER B CA 1
ATOM 5093 C C . SER B 1 98 ? 14.273 -45.25 -20.156 1 84.75 98 SER B C 1
ATOM 5095 O O . SER B 1 98 ? 14.227 -44.031 -20.125 1 84.75 98 SER B O 1
ATOM 5097 N N . PHE B 1 99 ? 13.656 -46 -19.312 1 82.94 99 PHE B N 1
ATOM 5098 C CA . PHE B 1 99 ? 12.859 -45.406 -18.25 1 82.94 99 PHE B CA 1
ATOM 5099 C C . PHE B 1 99 ? 13.734 -44.594 -17.312 1 82.94 99 PHE B C 1
ATOM 5101 O O . PHE B 1 99 ? 13.352 -43.5 -16.906 1 82.94 99 PHE B O 1
ATOM 5108 N N . GLN B 1 100 ? 14.859 -45.094 -17.047 1 80.12 100 GLN B N 1
ATOM 5109 C CA . GLN B 1 100 ? 15.781 -44.406 -16.141 1 80.12 100 GLN B CA 1
ATOM 5110 C C . GLN B 1 100 ? 16.281 -43.094 -16.75 1 80.12 100 GLN B C 1
ATOM 5112 O O . GLN B 1 100 ? 16.578 -42.156 -16.016 1 80.12 100 GLN B O 1
ATOM 5117 N N . SER B 1 101 ? 16.312 -43.125 -18.078 1 81.06 101 SER B N 1
ATOM 5118 C CA . SER B 1 101 ? 16.766 -41.906 -18.766 1 81.06 101 SER B CA 1
ATOM 5119 C C . SER B 1 101 ? 15.672 -40.844 -18.781 1 81.06 101 SER B C 1
ATOM 5121 O O . SER B 1 101 ? 15.914 -39.688 -19.141 1 81.06 101 SER B O 1
ATOM 5123 N N . GLY B 1 102 ? 14.461 -41.25 -18.438 1 84.88 102 GLY B N 1
ATOM 5124 C CA . GLY B 1 102 ? 13.398 -40.281 -18.328 1 84.88 102 GLY B CA 1
ATOM 5125 C C . GLY B 1 102 ? 12.273 -40.5 -19.328 1 84.88 102 GLY B C 1
ATOM 5126 O O . GLY B 1 102 ? 11.406 -39.625 -19.484 1 84.88 102 GLY B O 1
ATOM 5127 N N . VAL B 1 103 ? 12.242 -41.625 -20.016 1 87.12 103 VAL B N 1
ATOM 5128 C CA . VAL B 1 103 ? 11.156 -41.969 -20.922 1 87.12 103 VAL B CA 1
ATOM 5129 C C . VAL B 1 103 ? 9.891 -42.25 -20.125 1 87.12 103 VAL B C 1
ATOM 5131 O O . VAL B 1 103 ? 9.938 -42.906 -19.078 1 87.12 103 VAL B O 1
ATOM 5134 N N . LEU B 1 104 ? 8.844 -41.656 -20.562 1 84.94 104 LEU B N 1
ATOM 5135 C CA . LEU B 1 104 ? 7.582 -41.812 -19.859 1 84.94 104 LEU B CA 1
ATOM 5136 C C . LEU B 1 104 ? 6.98 -43.188 -20.109 1 84.94 104 LEU B C 1
ATOM 5138 O O . LEU B 1 104 ? 6.492 -43.844 -19.172 1 84.94 104 LEU B O 1
ATOM 5142 N N . ASP B 1 105 ? 6.965 -43.531 -21.359 1 85.56 105 ASP B N 1
ATOM 5143 C CA . ASP B 1 105 ? 6.348 -44.812 -21.734 1 85.56 105 ASP B CA 1
ATOM 5144 C C . ASP B 1 105 ? 6.805 -45.25 -23.109 1 85.56 105 ASP B C 1
ATOM 5146 O O . ASP B 1 105 ? 7.543 -44.531 -23.797 1 85.56 105 ASP B O 1
ATOM 5150 N N . PHE B 1 106 ? 6.367 -46.531 -23.453 1 86.12 106 PHE B N 1
ATOM 5151 C CA . PHE B 1 106 ? 6.766 -47.125 -24.719 1 86.12 106 PHE B CA 1
ATOM 5152 C C . PHE B 1 106 ? 5.543 -47.438 -25.562 1 86.12 106 PHE B C 1
ATOM 5154 O O . PHE B 1 106 ? 4.512 -47.875 -25.047 1 86.12 106 PHE B O 1
ATOM 5161 N N . ILE B 1 107 ? 5.723 -47.219 -26.812 1 84.94 107 ILE B N 1
ATOM 5162 C CA . ILE B 1 107 ? 4.789 -47.75 -27.812 1 84.94 107 ILE B CA 1
ATOM 5163 C C . ILE B 1 107 ? 5.496 -48.75 -28.719 1 84.94 107 ILE B C 1
ATOM 5165 O O . ILE B 1 107 ? 6.473 -48.375 -29.391 1 84.94 107 ILE B O 1
ATOM 5169 N N . HIS B 1 108 ? 4.949 -49.844 -28.781 1 84.62 108 HIS B N 1
ATOM 5170 C CA . HIS B 1 108 ? 5.641 -50.906 -29.516 1 84.62 108 HIS B CA 1
ATOM 5171 C C . HIS B 1 108 ? 5.223 -50.906 -30.984 1 84.62 108 HIS B C 1
ATOM 5173 O O . HIS B 1 108 ? 4.047 -50.75 -31.312 1 84.62 108 HIS B O 1
ATOM 5179 N N . LYS B 1 109 ? 6.23 -51.062 -31.875 1 83.06 109 LYS B N 1
ATOM 5180 C CA . LYS B 1 109 ? 5.984 -51.281 -33.281 1 83.06 109 LYS B CA 1
ATOM 5181 C C . LYS B 1 109 ? 5.719 -52.75 -33.594 1 83.06 109 LYS B C 1
ATOM 5183 O O . LYS B 1 109 ? 6.355 -53.625 -33 1 83.06 109 LYS B O 1
ATOM 5188 N N . PRO B 1 110 ? 4.781 -53.312 -34.469 1 81.25 110 PRO B N 1
ATOM 5189 C CA . PRO B 1 110 ? 3.846 -52.406 -35.156 1 81.25 110 PRO B CA 1
ATOM 5190 C C . PRO B 1 110 ? 2.73 -51.906 -34.25 1 81.25 110 PRO B C 1
ATOM 5192 O O . PRO B 1 110 ? 2.416 -52.531 -33.25 1 81.25 110 PRO B O 1
ATOM 5195 N N . PHE B 1 111 ? 2.316 -50.781 -34.375 1 81.81 111 PHE B N 1
ATOM 5196 C CA . PHE B 1 111 ? 1.267 -50.188 -33.531 1 81.81 111 PHE B CA 1
ATOM 5197 C C . PHE B 1 111 ? -0.01 -50 -34.344 1 81.81 111 PHE B C 1
ATOM 5199 O O . PHE B 1 111 ? 0.038 -49.844 -35.562 1 81.81 111 PHE B O 1
ATOM 5206 N N . ASP B 1 112 ? -1.121 -50.156 -33.625 1 81.19 112 ASP B N 1
ATOM 5207 C CA . ASP B 1 112 ? -2.426 -49.812 -34.188 1 81.19 112 ASP B CA 1
ATOM 5208 C C . ASP B 1 112 ? -2.633 -48.281 -34.219 1 81.19 112 ASP B C 1
ATOM 5210 O O . ASP B 1 112 ? -2.617 -47.656 -33.156 1 81.19 112 ASP B O 1
ATOM 5214 N N . PRO B 1 113 ? -2.822 -47.781 -35.406 1 83 113 PRO B N 1
ATOM 5215 C CA . PRO B 1 113 ? -2.934 -46.344 -35.531 1 83 113 PRO B CA 1
ATOM 5216 C C . PRO B 1 113 ? -4.066 -45.75 -34.688 1 83 113 PRO B C 1
ATOM 5218 O O . PRO B 1 113 ? -3.939 -44.656 -34.156 1 83 113 PRO B O 1
ATOM 5221 N N . VAL B 1 114 ? -5.117 -46.469 -34.562 1 81.69 114 VAL B N 1
ATOM 5222 C CA . VAL B 1 114 ? -6.266 -45.969 -33.812 1 81.69 114 VAL B CA 1
ATOM 5223 C C . VAL B 1 114 ? -5.926 -45.938 -32.312 1 81.69 114 VAL B C 1
ATOM 5225 O O . VAL B 1 114 ? -6.234 -44.969 -31.641 1 81.69 114 VAL B O 1
ATOM 5228 N N . GLN B 1 115 ? -5.254 -46.938 -31.906 1 79.06 115 GLN B N 1
ATOM 5229 C CA . GLN B 1 115 ? -4.844 -47 -30.516 1 79.06 115 GLN B CA 1
ATOM 5230 C C . GLN B 1 115 ? -3.793 -45.938 -30.203 1 79.06 115 GLN B C 1
ATOM 5232 O O . GLN B 1 115 ? -3.842 -45.312 -29.141 1 79.06 115 GLN B O 1
ATOM 5237 N N . LEU B 1 116 ? -2.91 -45.844 -31.047 1 84.5 116 LEU B N 1
ATOM 5238 C CA . LEU B 1 116 ? -1.853 -44.875 -30.859 1 84.5 116 LEU B CA 1
ATOM 5239 C C . LEU B 1 116 ? -2.43 -43.438 -30.781 1 84.5 116 LEU B C 1
ATOM 5241 O O . LEU B 1 116 ? -2.01 -42.656 -29.953 1 84.5 116 LEU B O 1
ATOM 5245 N N . LYS B 1 117 ? -3.322 -43.188 -31.641 1 86.94 117 LYS B N 1
ATOM 5246 C CA . LYS B 1 117 ? -3.963 -41.875 -31.641 1 86.94 117 LYS B CA 1
ATOM 5247 C C . LYS B 1 117 ? -4.637 -41.562 -30.297 1 86.94 117 LYS B C 1
ATOM 5249 O O . LYS B 1 117 ? -4.508 -40.469 -29.75 1 86.94 117 LYS B O 1
ATOM 5254 N N . ALA B 1 118 ? -5.352 -42.531 -29.828 1 82.94 118 ALA B N 1
ATOM 5255 C CA . ALA B 1 118 ? -6.039 -42.375 -28.562 1 82.94 118 ALA B CA 1
ATOM 5256 C C . ALA B 1 118 ? -5.043 -42.188 -27.422 1 82.94 118 ALA B C 1
ATOM 5258 O O . ALA B 1 118 ? -5.27 -41.375 -26.516 1 82.94 118 ALA B O 1
ATOM 5259 N N . GLN B 1 119 ? -3.979 -42.906 -27.484 1 82.56 119 GLN B N 1
ATOM 5260 C CA . GLN B 1 119 ? -2.926 -42.781 -26.484 1 82.56 119 GLN B CA 1
ATOM 5261 C C . GLN B 1 119 ? -2.283 -41.406 -26.5 1 82.56 119 GLN B C 1
ATOM 5263 O O . GLN B 1 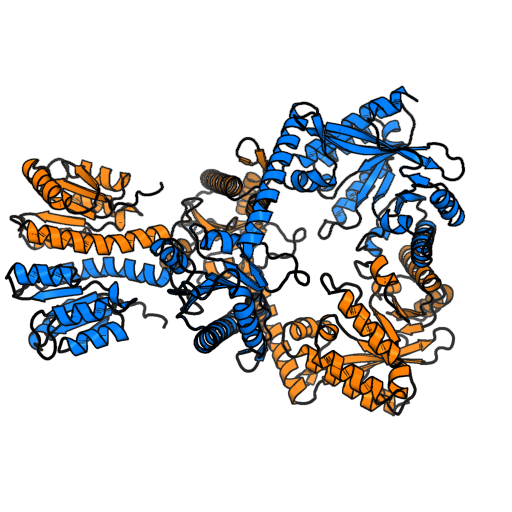119 ? -2.107 -40.781 -25.453 1 82.56 119 GLN B O 1
ATOM 5268 N N . VAL B 1 120 ? -1.964 -41 -27.625 1 87.38 120 VAL B N 1
ATOM 5269 C CA . VAL B 1 120 ? -1.339 -39.688 -27.781 1 87.38 120 VAL B CA 1
ATOM 5270 C C . VAL B 1 120 ? -2.285 -38.594 -27.266 1 87.38 120 VAL B C 1
ATOM 5272 O O . VAL B 1 120 ? -1.855 -37.656 -26.594 1 87.38 120 VAL B O 1
ATOM 5275 N N . ALA B 1 121 ? -3.527 -38.719 -27.594 1 85.75 121 ALA B N 1
ATOM 5276 C CA . ALA B 1 121 ? -4.516 -37.75 -27.125 1 85.75 121 ALA B CA 1
ATOM 5277 C C . ALA B 1 121 ? -4.543 -37.719 -25.594 1 85.75 121 ALA B C 1
ATOM 5279 O O . ALA B 1 121 ? -4.676 -36.625 -25 1 85.75 121 ALA B O 1
ATOM 5280 N N . SER B 1 122 ? -4.461 -38.844 -25 1 82.06 122 SER B N 1
ATOM 5281 C CA . SER B 1 122 ? -4.453 -38.906 -23.531 1 82.06 122 SER B CA 1
ATOM 5282 C C . SER B 1 122 ? -3.219 -38.219 -22.953 1 82.06 122 SER B C 1
ATOM 5284 O O . SER B 1 122 ? -3.312 -37.5 -21.969 1 82.06 122 SER B O 1
ATOM 5286 N N . TYR B 1 123 ? -2.088 -38.438 -23.578 1 83.25 123 TYR B N 1
ATOM 5287 C CA . TYR B 1 123 ? -0.854 -37.812 -23.094 1 83.25 123 TYR B CA 1
ATOM 5288 C C . TYR B 1 123 ? -0.882 -36.312 -23.312 1 83.25 123 TYR B C 1
ATOM 5290 O O . TYR B 1 123 ? -0.327 -35.531 -22.516 1 83.25 123 TYR B O 1
ATOM 5298 N N . LEU B 1 124 ? -1.497 -35.906 -24.344 1 84.25 124 LEU B N 1
ATOM 5299 C CA . LEU B 1 124 ? -1.624 -34.5 -24.609 1 84.25 124 LEU B CA 1
ATOM 5300 C C . LEU B 1 124 ? -2.486 -33.812 -23.547 1 84.25 124 LEU B C 1
ATOM 5302 O O . LEU B 1 124 ? -2.232 -32.688 -23.156 1 84.25 124 LEU B O 1
ATOM 5306 N N . ARG B 1 125 ? -3.449 -34.469 -23.125 1 76.5 125 ARG B N 1
ATOM 5307 C CA . ARG B 1 125 ? -4.25 -33.938 -22.031 1 76.5 125 ARG B CA 1
ATOM 5308 C C . ARG B 1 125 ? -3.406 -33.75 -20.766 1 76.5 125 ARG B C 1
ATOM 5310 O O . ARG B 1 125 ? -3.535 -32.75 -20.078 1 76.5 125 ARG B O 1
ATOM 5317 N N . LEU B 1 126 ? -2.596 -34.719 -20.531 1 73.62 126 LEU B N 1
ATOM 5318 C CA . LEU B 1 126 ? -1.69 -34.625 -19.391 1 73.62 126 LEU B CA 1
ATOM 5319 C C . LEU B 1 126 ? -0.683 -33.5 -19.578 1 73.62 126 LEU B C 1
ATOM 5321 O O . LEU B 1 126 ? -0.361 -32.781 -18.625 1 73.62 126 LEU B O 1
ATOM 5325 N N . ALA B 1 127 ? -0.17 -33.406 -20.766 1 75.25 127 ALA B N 1
ATOM 5326 C CA . ALA B 1 127 ? 0.811 -32.375 -21.109 1 75.25 127 ALA B CA 1
ATOM 5327 C C . ALA B 1 127 ? 0.221 -31 -20.922 1 75.25 127 ALA B C 1
ATOM 5329 O O . ALA B 1 127 ? 0.949 -30.031 -20.656 1 75.25 127 ALA B O 1
ATOM 5330 N N . GLU B 1 128 ? -1.057 -30.906 -21.125 1 75.06 128 GLU B N 1
ATOM 5331 C CA . GLU B 1 128 ? -1.724 -29.625 -20.953 1 75.06 128 GLU B CA 1
ATOM 5332 C C . GLU B 1 128 ? -1.602 -29.125 -19.516 1 75.06 128 GLU B C 1
ATOM 5334 O O . GLU B 1 128 ? -1.438 -27.938 -19.266 1 75.06 128 GLU B O 1
ATOM 5339 N N . ILE B 1 129 ? -1.658 -30.016 -18.656 1 69.75 129 ILE B N 1
ATOM 5340 C CA . ILE B 1 129 ? -1.513 -29.656 -17.25 1 69.75 129 ILE B CA 1
ATOM 5341 C C . ILE B 1 129 ? -0.108 -29.125 -17 1 69.75 129 ILE B C 1
ATOM 5343 O O . ILE B 1 129 ? 0.063 -28.125 -16.297 1 69.75 129 ILE B O 1
ATOM 5347 N N . ASN B 1 130 ? 0.855 -29.859 -17.547 1 69 130 ASN B N 1
ATOM 5348 C CA . ASN B 1 130 ? 2.234 -29.391 -17.422 1 69 130 ASN B CA 1
ATOM 5349 C C . ASN B 1 130 ? 2.412 -28 -18.016 1 69 130 ASN B C 1
ATOM 5351 O O . ASN B 1 130 ? 3.1 -27.156 -17.438 1 69 130 ASN B O 1
ATOM 5355 N N . ARG B 1 131 ? 1.825 -27.953 -19.156 1 71.44 131 ARG B N 1
ATOM 5356 C CA . ARG B 1 131 ? 1.888 -26.656 -19.828 1 71.44 131 ARG B CA 1
ATOM 5357 C C . ARG B 1 131 ? 1.307 -25.562 -18.938 1 71.44 131 ARG B C 1
ATOM 5359 O O . ARG B 1 131 ? 1.907 -24.5 -18.781 1 71.44 131 ARG B O 1
ATOM 5366 N N . ARG B 1 132 ? 0.278 -25.828 -18.406 1 69.94 132 ARG B N 1
ATOM 5367 C CA . ARG B 1 132 ? -0.402 -24.859 -17.562 1 69.94 132 ARG B CA 1
ATOM 5368 C C . ARG B 1 132 ? 0.42 -24.562 -16.312 1 69.94 132 ARG B C 1
ATOM 5370 O O . ARG B 1 132 ? 0.454 -23.422 -15.844 1 69.94 132 ARG B O 1
ATOM 5377 N N . PHE B 1 133 ? 1.042 -25.531 -15.789 1 69.06 133 PHE B N 1
ATOM 5378 C CA . PHE B 1 133 ? 1.905 -25.344 -14.633 1 69.06 133 PHE B CA 1
ATOM 5379 C C . PHE B 1 133 ? 3.057 -24.391 -14.953 1 69.06 133 PHE B C 1
ATOM 5381 O O . PHE B 1 133 ? 3.336 -23.469 -14.203 1 69.06 133 PHE B O 1
ATOM 5388 N N . VAL B 1 134 ? 3.682 -24.766 -16.031 1 66.88 134 VAL B N 1
ATOM 5389 C CA . VAL B 1 134 ? 4.812 -23.938 -16.438 1 66.88 134 VAL B CA 1
ATOM 5390 C C . VAL B 1 134 ? 4.355 -22.484 -16.594 1 66.88 134 VAL B C 1
ATOM 5392 O O . VAL B 1 134 ? 5.02 -21.562 -16.109 1 66.88 134 VAL B O 1
ATOM 5395 N N . LEU B 1 135 ? 3.283 -22.375 -17.219 1 70.31 135 LEU B N 1
ATOM 5396 C CA . LEU B 1 135 ? 2.748 -21.031 -17.422 1 70.31 135 LEU B CA 1
ATOM 5397 C C . LEU B 1 135 ? 2.41 -20.375 -16.094 1 70.31 135 LEU B C 1
ATOM 5399 O O . LEU B 1 135 ? 2.557 -19.156 -15.953 1 70.31 135 LEU B O 1
ATOM 5403 N N . ALA B 1 136 ? 2.102 -21.203 -15.172 1 73.06 136 ALA B N 1
ATOM 5404 C CA . ALA B 1 136 ? 1.695 -20.688 -13.867 1 73.06 136 ALA B CA 1
ATOM 5405 C C . ALA B 1 136 ? 2.906 -20.25 -13.047 1 73.06 136 ALA B C 1
ATOM 5407 O O . ALA B 1 136 ? 2.773 -19.484 -12.086 1 73.06 136 ALA B O 1
ATOM 5408 N N . THR B 1 137 ? 4.066 -20.734 -13.383 1 79.5 137 THR B N 1
ATOM 5409 C CA . THR B 1 137 ? 5.246 -20.422 -12.586 1 79.5 137 THR B CA 1
ATOM 5410 C C . THR B 1 137 ? 6.074 -19.312 -13.25 1 79.5 137 THR B C 1
ATOM 5412 O O . THR B 1 137 ? 7.184 -19.016 -12.812 1 79.5 137 THR B O 1
ATOM 5415 N N . ILE B 1 138 ? 5.562 -18.766 -14.297 1 82 138 ILE B N 1
ATOM 5416 C CA . ILE B 1 138 ? 6.266 -17.719 -15.023 1 82 138 ILE B CA 1
ATOM 5417 C C . ILE B 1 138 ? 5.461 -16.422 -14.969 1 82 138 ILE B C 1
ATOM 5419 O O . ILE B 1 138 ? 4.234 -16.438 -15.102 1 82 138 ILE B O 1
ATOM 5423 N N . ASP B 1 139 ? 6.121 -15.414 -14.695 1 86 139 ASP B N 1
ATOM 5424 C CA . ASP B 1 139 ? 5.484 -14.109 -14.789 1 86 139 ASP B CA 1
ATOM 5425 C C . ASP B 1 139 ? 5.223 -13.719 -16.25 1 86 139 ASP B C 1
ATOM 5427 O O . ASP B 1 139 ? 6.156 -13.656 -17.047 1 86 139 ASP B O 1
ATOM 5431 N N . ARG B 1 140 ? 4.102 -13.414 -16.562 1 76.38 140 ARG B N 1
ATOM 5432 C CA . ARG B 1 140 ? 3.691 -13.219 -17.953 1 76.38 140 ARG B CA 1
ATOM 5433 C C . ARG B 1 140 ? 4.297 -11.945 -18.531 1 76.38 140 ARG B C 1
ATOM 5435 O O . ARG B 1 140 ? 4.496 -11.836 -19.75 1 76.38 140 ARG B O 1
ATOM 5442 N N . VAL B 1 141 ? 4.57 -11.055 -17.734 1 86.69 141 VAL B N 1
ATOM 5443 C CA . VAL B 1 141 ? 5.059 -9.766 -18.203 1 86.69 141 VAL B CA 1
ATOM 5444 C C . VAL B 1 141 ? 6.555 -9.852 -18.484 1 86.69 141 VAL B C 1
ATOM 5446 O O . VAL B 1 141 ? 7.008 -9.492 -19.578 1 86.69 141 VAL B O 1
ATOM 5449 N N . THR B 1 142 ? 7.312 -10.352 -17.547 1 92.06 142 THR B N 1
ATOM 5450 C CA . THR B 1 142 ? 8.766 -10.328 -17.656 1 92.06 142 THR B CA 1
ATOM 5451 C C . THR B 1 142 ? 9.297 -11.648 -18.219 1 92.06 142 THR B C 1
ATOM 5453 O O . THR B 1 142 ? 10.453 -11.742 -18.609 1 92.06 142 THR B O 1
ATOM 5456 N N . GLU B 1 143 ? 8.469 -12.695 -18.141 1 87 143 GLU B N 1
ATOM 5457 C CA . GLU B 1 143 ? 8.828 -14.039 -18.594 1 87 143 GLU B CA 1
ATOM 5458 C C . GLU B 1 143 ? 9.914 -14.641 -17.703 1 87 143 GLU B C 1
ATOM 5460 O O . GLU B 1 143 ? 10.766 -15.398 -18.188 1 87 143 GLU B O 1
ATOM 5465 N N . ARG B 1 144 ? 10.016 -14.203 -16.562 1 91.75 144 ARG B N 1
ATOM 5466 C CA . ARG B 1 144 ? 10.883 -14.758 -15.539 1 91.75 144 ARG B CA 1
ATOM 5467 C C . ARG B 1 144 ? 10.078 -15.602 -14.547 1 91.75 144 ARG B C 1
ATOM 5469 O O . ARG B 1 144 ? 8.859 -15.469 -14.453 1 91.75 144 ARG B O 1
ATOM 5476 N N . PRO B 1 145 ? 10.812 -16.562 -13.898 1 90.31 145 PRO B N 1
ATOM 5477 C CA . PRO B 1 145 ? 10.078 -17.344 -12.906 1 90.31 145 PRO B CA 1
ATOM 5478 C C . PRO B 1 145 ? 9.406 -16.484 -11.844 1 90.31 145 PRO B C 1
ATOM 5480 O O . PRO B 1 145 ? 9.938 -15.422 -11.477 1 90.31 145 PRO B O 1
ATOM 5483 N N . ASN B 1 146 ? 8.25 -16.922 -11.406 1 89.06 146 ASN B N 1
ATOM 5484 C CA . ASN B 1 146 ? 7.477 -16.141 -10.453 1 89.06 146 ASN B CA 1
ATOM 5485 C C . ASN B 1 146 ? 7.648 -16.656 -9.031 1 89.06 146 ASN B C 1
ATOM 5487 O O . ASN B 1 146 ? 8.578 -17.406 -8.742 1 89.06 146 ASN B O 1
ATOM 5491 N N . VAL B 1 147 ? 6.867 -16.219 -8.117 1 86.56 147 VAL B N 1
ATOM 5492 C CA . VAL B 1 147 ? 6.996 -16.516 -6.691 1 86.56 147 VAL B CA 1
ATOM 5493 C C . VAL B 1 147 ? 6.793 -18 -6.445 1 86.56 147 VAL B C 1
ATOM 5495 O O . VAL B 1 147 ? 7.426 -18.594 -5.562 1 86.56 147 VAL B O 1
ATOM 5498 N N . MET B 1 148 ? 5.984 -18.625 -7.199 1 79.25 148 MET B N 1
ATOM 5499 C CA . MET B 1 148 ? 5.758 -20.062 -7.047 1 79.25 148 MET B CA 1
ATOM 5500 C C . MET B 1 148 ? 7.027 -20.844 -7.352 1 79.25 148 MET B C 1
ATOM 5502 O O . MET B 1 148 ? 7.367 -21.781 -6.629 1 79.25 148 MET B O 1
ATOM 5506 N N . ALA B 1 149 ? 7.586 -20.453 -8.438 1 84.44 149 ALA B N 1
ATOM 5507 C CA . ALA B 1 149 ? 8.859 -21.078 -8.773 1 84.44 149 ALA B CA 1
ATOM 5508 C C . ALA B 1 149 ? 9.891 -20.875 -7.672 1 84.44 149 ALA B C 1
ATOM 5510 O O . ALA B 1 149 ? 10.625 -21.797 -7.316 1 84.44 149 ALA B O 1
ATOM 5511 N N . LEU B 1 150 ? 9.922 -19.703 -7.164 1 90.88 150 LEU B N 1
ATOM 5512 C CA . LEU B 1 150 ? 10.852 -19.375 -6.09 1 90.88 150 LEU B CA 1
ATOM 5513 C C . LEU B 1 150 ? 10.609 -20.266 -4.875 1 90.88 150 LEU B C 1
ATOM 5515 O O . LEU B 1 150 ? 11.555 -20.812 -4.293 1 90.88 150 LEU B O 1
ATOM 5519 N N . GLN B 1 151 ? 9.414 -20.406 -4.488 1 85.25 151 GLN B N 1
ATOM 5520 C CA . GLN B 1 151 ? 9.055 -21.234 -3.34 1 85.25 151 GLN B CA 1
ATOM 5521 C C . GLN B 1 151 ? 9.508 -22.672 -3.537 1 85.25 151 GLN B C 1
ATOM 5523 O O . GLN B 1 151 ? 10.07 -23.281 -2.627 1 85.25 151 GLN B O 1
ATOM 5528 N N . GLU B 1 152 ? 9.266 -23.141 -4.68 1 78.75 152 GLU B N 1
ATOM 5529 C CA . GLU B 1 152 ? 9.68 -24.5 -4.992 1 78.75 152 GLU B CA 1
ATOM 5530 C C . GLU B 1 152 ? 11.195 -24.656 -4.91 1 78.75 152 GLU B C 1
ATOM 5532 O O . GLU B 1 152 ? 11.695 -25.609 -4.309 1 78.75 152 GLU B O 1
ATOM 5537 N N . ASP B 1 153 ? 11.82 -23.719 -5.516 1 85.62 153 ASP B N 1
ATOM 5538 C CA . ASP B 1 153 ? 13.281 -23.797 -5.547 1 85.62 153 ASP B CA 1
ATOM 5539 C C . ASP B 1 153 ? 13.867 -23.688 -4.141 1 85.62 153 ASP B C 1
ATOM 5541 O O . ASP B 1 153 ? 14.812 -24.406 -3.803 1 85.62 153 ASP B O 1
ATOM 5545 N N . VAL B 1 154 ? 13.352 -22.859 -3.35 1 91.31 154 VAL B N 1
ATOM 5546 C CA . VAL B 1 154 ? 13.844 -22.672 -1.988 1 91.31 154 VAL B CA 1
ATOM 5547 C C . VAL B 1 154 ? 13.57 -23.906 -1.154 1 91.31 154 VAL B C 1
ATOM 5549 O O . VAL B 1 154 ? 14.406 -24.328 -0.351 1 91.31 154 VAL B O 1
ATOM 5552 N N . GLU B 1 155 ? 12.414 -24.453 -1.341 1 82.62 155 GLU B N 1
ATOM 5553 C CA . GLU B 1 155 ? 12.055 -25.672 -0.61 1 82.62 155 GLU B CA 1
ATOM 5554 C C . GLU B 1 155 ? 12.953 -26.844 -0.993 1 82.62 155 GLU B C 1
ATOM 5556 O O . GLU B 1 155 ? 13.359 -27.625 -0.133 1 82.62 155 GLU B O 1
ATOM 5561 N N . ASN B 1 156 ? 13.219 -26.906 -2.256 1 78.38 156 ASN B N 1
ATOM 5562 C CA . ASN B 1 156 ? 14.047 -27.984 -2.764 1 78.38 156 ASN B CA 1
ATOM 5563 C C . ASN B 1 156 ? 15.453 -27.938 -2.178 1 78.38 156 ASN B C 1
ATOM 5565 O O . ASN B 1 156 ? 16.109 -28.969 -2.033 1 78.38 156 ASN B O 1
ATOM 5569 N N . GLU B 1 157 ? 15.906 -26.844 -1.857 1 87.69 157 GLU B N 1
ATOM 5570 C CA . GLU B 1 157 ? 17.266 -26.703 -1.336 1 87.69 157 GLU B CA 1
ATOM 5571 C C . GLU B 1 157 ? 17.266 -26.469 0.171 1 87.69 157 GLU B C 1
ATOM 5573 O O . GLU B 1 157 ? 18.297 -26.172 0.762 1 87.69 157 GLU B O 1
ATOM 5578 N N . ASP B 1 158 ? 16.156 -26.531 0.804 1 88.81 158 ASP B N 1
ATOM 5579 C CA . ASP B 1 158 ? 15.977 -26.375 2.242 1 88.81 158 ASP B CA 1
ATOM 5580 C C . ASP B 1 158 ? 16.531 -25.016 2.707 1 88.81 158 ASP B C 1
ATOM 5582 O O . ASP B 1 158 ? 17.188 -24.938 3.74 1 88.81 158 ASP B O 1
ATOM 5586 N N . GLY B 1 159 ? 16.438 -24.062 1.878 1 89.88 159 GLY B N 1
ATOM 5587 C CA . GLY B 1 159 ? 16.828 -22.703 2.242 1 89.88 159 GLY B CA 1
ATOM 5588 C C . GLY B 1 159 ? 18.328 -22.516 2.324 1 89.88 159 GLY B C 1
ATOM 5589 O O . GLY B 1 159 ? 18.812 -21.672 3.074 1 89.88 159 GLY B O 1
ATOM 5590 N N . ALA B 1 160 ? 19.094 -23.172 1.578 1 91.12 160 ALA B N 1
ATOM 5591 C CA . ALA B 1 160 ? 20.547 -23.203 1.674 1 91.12 160 ALA B CA 1
ATOM 5592 C C . ALA B 1 160 ? 21.172 -21.984 0.985 1 91.12 160 ALA B C 1
ATOM 5594 O O . ALA B 1 160 ? 22.344 -21.672 1.198 1 91.12 160 ALA B O 1
ATOM 5595 N N . ASN B 1 161 ? 20.422 -21.344 0.16 1 93.44 161 ASN B N 1
ATOM 5596 C CA . ASN B 1 161 ? 20.969 -20.219 -0.614 1 93.44 161 ASN B CA 1
ATOM 5597 C C . ASN B 1 161 ? 20.391 -18.891 -0.152 1 93.44 161 ASN B C 1
ATOM 5599 O O . ASN B 1 161 ? 19.203 -18.797 0.182 1 93.44 161 ASN B O 1
ATOM 5603 N N . PRO B 1 162 ? 21.25 -17.828 -0.034 1 94.94 162 PRO B N 1
ATOM 5604 C CA . PRO B 1 162 ? 20.75 -16.5 0.33 1 94.94 162 PRO B CA 1
ATOM 5605 C C . PRO B 1 162 ? 19.844 -15.906 -0.745 1 94.94 162 PRO B C 1
ATOM 5607 O O . PRO B 1 162 ? 19.953 -16.266 -1.919 1 94.94 162 PRO B O 1
ATOM 5610 N N . LEU B 1 163 ? 19.016 -15.008 -0.3 1 96.5 163 LEU B N 1
ATOM 5611 C CA . LEU B 1 163 ? 18.109 -14.305 -1.193 1 96.5 163 LEU B CA 1
ATOM 5612 C C . LEU B 1 163 ? 18.297 -12.789 -1.071 1 96.5 163 LEU B C 1
ATOM 5614 O O . LEU B 1 163 ? 18.547 -12.281 0.021 1 96.5 163 LEU B O 1
ATOM 5618 N N . LEU B 1 164 ? 18.219 -12.117 -2.113 1 96.38 164 LEU B N 1
ATOM 5619 C CA . LEU B 1 164 ? 18.172 -10.664 -2.148 1 96.38 164 LEU B CA 1
ATOM 5620 C C . LEU B 1 164 ? 16.844 -10.172 -2.705 1 96.38 164 LEU B C 1
ATOM 5622 O O . LEU B 1 164 ? 16.547 -10.383 -3.885 1 96.38 164 LEU B O 1
ATOM 5626 N N . PHE B 1 165 ? 16.062 -9.531 -1.873 1 96.06 165 PHE B N 1
ATOM 5627 C CA . PHE B 1 165 ? 14.812 -8.922 -2.289 1 96.06 165 PHE B CA 1
ATOM 5628 C C . PHE B 1 165 ? 15.031 -7.504 -2.797 1 96.06 165 PHE B C 1
ATOM 5630 O O . PHE B 1 165 ? 15.758 -6.723 -2.176 1 96.06 165 PHE B O 1
ATOM 5637 N N . ILE B 1 166 ? 14.445 -7.18 -3.92 1 95.56 166 ILE B N 1
ATOM 5638 C CA . ILE B 1 166 ? 14.586 -5.875 -4.551 1 95.56 166 ILE B CA 1
ATOM 5639 C C . ILE B 1 166 ? 13.211 -5.285 -4.844 1 95.56 166 ILE B C 1
ATOM 5641 O O . ILE B 1 166 ? 12.391 -5.918 -5.512 1 95.56 166 ILE B O 1
ATOM 5645 N N . ARG B 1 167 ? 12.969 -4.129 -4.406 1 93.06 167 ARG B N 1
ATOM 5646 C CA . ARG B 1 167 ? 11.695 -3.467 -4.688 1 93.06 167 ARG B CA 1
ATOM 5647 C C . ARG B 1 167 ? 11.922 -2.107 -5.34 1 93.06 167 ARG B C 1
ATOM 5649 O O . ARG B 1 167 ? 12.812 -1.356 -4.93 1 93.06 167 ARG B O 1
ATOM 5656 N N . SER B 1 168 ? 11.227 -1.854 -6.344 1 91.56 168 SER B N 1
ATOM 5657 C CA . SER B 1 168 ? 11.109 -0.516 -6.914 1 91.56 168 SER B CA 1
ATOM 5658 C C . SER B 1 168 ? 9.648 -0.081 -7.004 1 91.56 168 SER B C 1
ATOM 5660 O O . SER B 1 168 ? 8.883 -0.625 -7.805 1 91.56 168 SER B O 1
ATOM 5662 N N . ARG B 1 169 ? 9.281 0.896 -6.34 1 87.06 169 ARG B N 1
ATOM 5663 C CA . ARG B 1 169 ? 7.898 1.364 -6.34 1 87.06 169 ARG B CA 1
ATOM 5664 C C . ARG B 1 169 ? 7.559 2.066 -7.648 1 87.06 169 ARG B C 1
ATOM 5666 O O . ARG B 1 169 ? 6.383 2.201 -8 1 87.06 169 ARG B O 1
ATOM 5673 N N . GLN B 1 170 ? 8.602 2.521 -8.344 1 90 170 GLN B N 1
ATOM 5674 C CA . GLN B 1 170 ? 8.383 3.291 -9.562 1 90 170 GLN B CA 1
ATOM 5675 C C . GLN B 1 170 ? 7.723 2.438 -10.648 1 90 170 GLN B C 1
ATOM 5677 O O . GLN B 1 170 ? 6.992 2.955 -11.492 1 90 170 GLN B O 1
ATOM 5682 N N . VAL B 1 171 ? 7.969 1.181 -10.57 1 91.94 171 VAL B N 1
ATOM 5683 C CA . VAL B 1 171 ? 7.363 0.302 -11.562 1 91.94 171 VAL B CA 1
ATOM 5684 C C . VAL B 1 171 ? 5.84 0.375 -11.461 1 91.94 171 VAL B C 1
ATOM 5686 O O . VAL B 1 171 ? 5.148 0.525 -12.469 1 91.94 171 VAL B O 1
ATOM 5689 N N . VAL B 1 172 ? 5.355 0.281 -10.281 1 88.62 172 VAL B N 1
ATOM 5690 C CA . VAL B 1 172 ? 3.918 0.33 -10.039 1 88.62 172 VAL B CA 1
ATOM 5691 C C . VAL B 1 172 ? 3.391 1.729 -10.344 1 88.62 172 VAL B C 1
ATOM 5693 O O . VAL B 1 172 ? 2.318 1.878 -10.938 1 88.62 172 VAL B O 1
ATOM 5696 N N . GLU B 1 173 ? 4.09 2.705 -9.961 1 88.31 173 GLU B N 1
ATOM 5697 C CA . GLU B 1 173 ? 3.68 4.09 -10.18 1 88.31 173 GLU B CA 1
ATOM 5698 C C . GLU B 1 173 ? 3.596 4.41 -11.672 1 88.31 173 GLU B C 1
ATOM 5700 O O . GLU B 1 173 ? 2.639 5.039 -12.125 1 88.31 173 GLU B O 1
ATOM 5705 N N . VAL B 1 174 ? 4.609 4.051 -12.391 1 91.19 174 VAL B N 1
ATOM 5706 C CA . VAL B 1 174 ? 4.66 4.293 -13.828 1 91.19 174 VAL B CA 1
ATOM 5707 C C . VAL B 1 174 ? 3.512 3.559 -14.516 1 91.19 174 VAL B C 1
ATOM 5709 O O . VAL B 1 174 ? 2.879 4.098 -15.43 1 91.19 174 VAL B O 1
ATOM 5712 N N . ARG B 1 175 ? 3.285 2.367 -14.086 1 88.06 175 ARG B N 1
ATOM 5713 C CA . ARG B 1 175 ? 2.166 1.604 -14.625 1 88.06 175 ARG B CA 1
ATOM 5714 C C . ARG B 1 175 ? 0.842 2.32 -14.383 1 88.06 175 ARG B C 1
ATOM 5716 O O . ARG B 1 175 ? -0.036 2.328 -15.242 1 88.06 175 ARG B O 1
ATOM 5723 N N . HIS B 1 176 ? 0.709 2.863 -13.242 1 85.12 176 HIS B N 1
ATOM 5724 C CA . HIS B 1 176 ? -0.505 3.576 -12.859 1 85.12 176 HIS B CA 1
ATOM 5725 C C . HIS B 1 176 ? -0.657 4.871 -13.648 1 85.12 176 HIS B C 1
ATOM 5727 O O . HIS B 1 176 ? -1.752 5.191 -14.117 1 85.12 176 HIS B O 1
ATOM 5733 N N . LEU B 1 177 ? 0.38 5.555 -13.82 1 87.19 177 LEU B N 1
ATOM 5734 C CA . LEU B 1 177 ? 0.341 6.883 -14.43 1 87.19 177 LEU B CA 1
ATOM 5735 C C . LEU B 1 177 ? 0.274 6.781 -15.945 1 87.19 177 LEU B C 1
ATOM 5737 O O . LEU B 1 177 ? -0.384 7.598 -16.594 1 87.19 177 LEU B O 1
ATOM 5741 N N . TYR B 1 178 ? 0.976 5.781 -16.5 1 90.94 178 TYR B N 1
ATOM 5742 C CA . TYR B 1 178 ? 1.157 5.793 -17.953 1 90.94 178 TYR B CA 1
ATOM 5743 C C . TYR B 1 178 ? 0.604 4.523 -18.578 1 90.94 178 TYR B C 1
ATOM 5745 O O . TYR B 1 178 ? 0.683 4.34 -19.797 1 90.94 178 TYR B O 1
ATOM 5753 N N . GLY B 1 179 ? 0.115 3.592 -17.812 1 87.44 179 GLY B N 1
ATOM 5754 C CA . GLY B 1 179 ? -0.531 2.395 -18.328 1 87.44 179 GLY B CA 1
ATOM 5755 C C . GLY B 1 179 ? 0.345 1.159 -18.234 1 87.44 179 GLY B C 1
ATOM 5756 O O . GLY B 1 179 ? 1.559 1.265 -18.047 1 87.44 179 GLY B O 1
ATOM 5757 N N . ALA B 1 180 ? -0.268 0.007 -18.484 1 85.38 180 ALA B N 1
ATOM 5758 C CA . ALA B 1 180 ? 0.396 -1.288 -18.375 1 85.38 180 ALA B CA 1
ATOM 5759 C C . ALA B 1 180 ? 1.496 -1.437 -19.422 1 85.38 180 ALA B C 1
ATOM 5761 O O . ALA B 1 180 ? 2.543 -2.031 -19.141 1 85.38 180 ALA B O 1
ATOM 5762 N N . GLY B 1 181 ? 1.267 -0.904 -20.547 1 89.19 181 GLY B N 1
ATOM 5763 C CA . GLY B 1 181 ? 2.252 -1.015 -21.609 1 89.19 181 GLY B CA 1
ATOM 5764 C C . GLY B 1 181 ? 3.607 -0.449 -21.219 1 89.19 181 GLY B C 1
ATOM 5765 O O . GLY B 1 181 ? 4.621 -1.148 -21.297 1 89.19 181 GLY B O 1
ATOM 5766 N N . ILE B 1 182 ? 3.619 0.756 -20.766 1 92.25 182 ILE B N 1
ATOM 5767 C CA . ILE B 1 182 ? 4.859 1.42 -20.375 1 92.25 182 ILE B CA 1
ATOM 5768 C C . ILE B 1 182 ? 5.41 0.782 -19.109 1 92.25 182 ILE B C 1
ATOM 5770 O O . ILE B 1 182 ? 6.617 0.559 -18.984 1 92.25 182 ILE B O 1
ATOM 5774 N N . GLY B 1 183 ? 4.535 0.487 -18.219 1 92.94 183 GLY B N 1
ATOM 5775 C CA . GLY B 1 183 ? 4.953 -0.165 -17 1 92.94 183 GLY B CA 1
ATOM 5776 C C . GLY B 1 183 ? 5.613 -1.51 -17.219 1 92.94 183 GLY B C 1
ATOM 5777 O O . GLY B 1 183 ? 6.629 -1.824 -16.594 1 92.94 183 GLY B O 1
ATOM 5778 N N . ASP B 1 184 ? 5.047 -2.314 -18.125 1 93.44 184 ASP B N 1
ATOM 5779 C CA . ASP B 1 184 ? 5.609 -3.623 -18.453 1 93.44 184 ASP B CA 1
ATOM 5780 C C . ASP B 1 184 ? 7.004 -3.49 -19.062 1 93.44 184 ASP B C 1
ATOM 5782 O O . ASP B 1 184 ? 7.91 -4.25 -18.719 1 93.44 184 ASP B O 1
ATOM 5786 N N . LYS B 1 185 ? 7.102 -2.564 -19.906 1 95.5 185 LYS B N 1
ATOM 5787 C CA . LYS B 1 185 ? 8.391 -2.35 -20.562 1 95.5 185 LYS B CA 1
ATOM 5788 C C . LYS B 1 185 ? 9.445 -1.899 -19.547 1 95.5 185 LYS B C 1
ATOM 5790 O O . LYS B 1 185 ? 10.594 -2.326 -19.609 1 95.5 185 LYS B O 1
ATOM 5795 N N . LEU B 1 186 ? 9.062 -1.038 -18.641 1 95.31 186 LEU B N 1
ATOM 5796 C CA . LEU B 1 186 ? 9.977 -0.605 -17.594 1 95.31 186 LEU B CA 1
ATOM 5797 C C . LEU B 1 186 ? 10.422 -1.787 -16.734 1 95.31 186 LEU B C 1
ATOM 5799 O O . LEU B 1 186 ? 11.602 -1.925 -16.422 1 95.31 186 LEU B O 1
ATOM 5803 N N . GLU B 1 187 ? 9.492 -2.6 -16.359 1 96.06 187 GLU B N 1
ATOM 5804 C CA . GLU B 1 187 ? 9.797 -3.764 -15.531 1 96.06 187 GLU B CA 1
ATOM 5805 C C . GLU B 1 187 ? 10.75 -4.715 -16.25 1 96.06 187 GLU B C 1
ATOM 5807 O O . GLU B 1 187 ? 11.664 -5.266 -15.648 1 96.06 187 GLU B O 1
ATOM 5812 N N . ARG B 1 188 ? 10.5 -4.949 -17.562 1 95.88 188 ARG B N 1
ATOM 5813 C CA . ARG B 1 188 ? 11.398 -5.781 -18.344 1 95.88 188 ARG B CA 1
ATOM 5814 C C . ARG B 1 188 ? 12.805 -5.195 -18.375 1 95.88 188 ARG B C 1
ATOM 5816 O O . ARG B 1 188 ? 13.789 -5.922 -18.234 1 95.88 188 ARG B O 1
ATOM 5823 N N . ALA B 1 189 ? 12.844 -3.891 -18.594 1 95.31 189 ALA B N 1
ATOM 5824 C CA . ALA B 1 189 ? 14.141 -3.207 -18.609 1 95.31 189 ALA B CA 1
ATOM 5825 C C . ALA B 1 189 ? 14.844 -3.346 -17.25 1 95.31 189 ALA B C 1
ATOM 5827 O O . ALA B 1 189 ? 16.062 -3.551 -17.203 1 95.31 189 ALA B O 1
ATOM 5828 N N . LEU B 1 190 ? 14.133 -3.232 -16.219 1 95.75 190 LEU B N 1
ATOM 5829 C CA . LEU B 1 190 ? 14.664 -3.373 -14.867 1 95.75 190 LEU B CA 1
ATOM 5830 C C . LEU B 1 190 ? 15.227 -4.773 -14.648 1 95.75 190 LEU B C 1
ATOM 5832 O O . LEU B 1 190 ? 16.344 -4.926 -14.141 1 95.75 190 LEU B O 1
ATOM 5836 N N . CYS B 1 191 ? 14.477 -5.809 -14.984 1 96.25 191 CYS B N 1
ATOM 5837 C CA . CYS B 1 191 ? 14.922 -7.188 -14.844 1 96.25 191 CYS B CA 1
ATOM 5838 C C . CYS B 1 191 ? 16.203 -7.43 -15.633 1 96.25 191 CYS B C 1
ATOM 5840 O O . CYS B 1 191 ? 17.156 -8.016 -15.117 1 96.25 191 CYS B O 1
ATOM 5842 N N . ALA B 1 192 ? 16.188 -6.93 -16.859 1 95.06 192 ALA B N 1
ATOM 5843 C CA . ALA B 1 192 ? 17.375 -7.102 -17.719 1 95.06 192 ALA B CA 1
ATOM 5844 C C . ALA B 1 192 ? 18.594 -6.441 -17.094 1 95.06 192 ALA B C 1
ATOM 5846 O O . ALA B 1 192 ? 19.688 -7.012 -17.109 1 95.06 192 ALA B O 1
ATOM 5847 N N . ARG B 1 193 ? 18.453 -5.285 -16.578 1 94.94 193 ARG B N 1
ATOM 5848 C CA . ARG B 1 193 ? 19.562 -4.57 -15.953 1 94.94 193 ARG B CA 1
ATOM 5849 C C . ARG B 1 193 ? 20.062 -5.32 -14.727 1 94.94 193 ARG B C 1
ATOM 5851 O O . ARG B 1 193 ? 21.281 -5.43 -14.516 1 94.94 193 ARG B O 1
ATOM 5858 N N . ILE B 1 194 ? 19.188 -5.754 -13.891 1 96.25 194 ILE B N 1
ATOM 5859 C CA . ILE B 1 194 ? 19.562 -6.492 -12.688 1 96.25 194 ILE B CA 1
ATOM 5860 C C . ILE B 1 194 ? 20.375 -7.73 -13.062 1 96.25 194 ILE B C 1
ATOM 5862 O O . ILE B 1 194 ? 21.406 -8 -12.461 1 96.25 194 ILE B O 1
ATOM 5866 N N . GLU B 1 195 ? 19.906 -8.445 -14.055 1 95.62 195 GLU B N 1
ATOM 5867 C CA . GLU B 1 195 ? 20.609 -9.648 -14.5 1 95.62 195 GLU B CA 1
ATOM 5868 C C . GLU B 1 195 ? 22 -9.312 -15.047 1 95.62 195 GLU B C 1
ATOM 5870 O O . GLU B 1 195 ? 22.969 -10.031 -14.781 1 95.62 195 GLU B O 1
ATOM 5875 N N . LYS B 1 196 ? 22.016 -8.242 -15.82 1 94.5 196 LYS B N 1
ATOM 5876 C CA . LYS B 1 196 ? 23.297 -7.809 -16.375 1 94.5 196 LYS B CA 1
ATOM 5877 C C . LYS B 1 196 ? 24.281 -7.449 -15.258 1 94.5 196 LYS B C 1
ATOM 5879 O O . LYS B 1 196 ? 25.422 -7.895 -15.273 1 94.5 196 LYS B O 1
ATOM 5884 N N . ILE B 1 197 ? 23.875 -6.715 -14.312 1 94.5 197 ILE B N 1
ATOM 5885 C CA . ILE B 1 197 ? 24.719 -6.301 -13.203 1 94.5 197 ILE B CA 1
ATOM 5886 C C . ILE B 1 197 ? 25.125 -7.52 -12.375 1 94.5 197 ILE B C 1
ATOM 5888 O O . ILE B 1 197 ? 26.281 -7.66 -11.984 1 94.5 197 ILE B O 1
ATOM 5892 N N . ALA B 1 198 ? 24.141 -8.352 -12.055 1 93.88 198 ALA B N 1
ATOM 5893 C CA . ALA B 1 198 ? 24.406 -9.555 -11.266 1 93.88 198 ALA B CA 1
ATOM 5894 C C . ALA B 1 198 ? 25.5 -10.398 -11.914 1 93.88 198 ALA B C 1
ATOM 5896 O O . ALA B 1 198 ? 26.422 -10.852 -11.227 1 93.88 198 ALA B O 1
ATOM 5897 N N . ARG B 1 199 ? 25.453 -10.57 -13.195 1 91.88 199 ARG B N 1
ATOM 5898 C CA . ARG B 1 199 ? 26.438 -11.359 -13.914 1 91.88 199 ARG B CA 1
ATOM 5899 C C . ARG B 1 199 ? 27.828 -10.711 -13.844 1 91.88 199 ARG B C 1
ATOM 5901 O O . ARG B 1 199 ? 28.844 -11.406 -13.82 1 91.88 199 ARG B O 1
ATOM 5908 N N . SER B 1 200 ? 27.812 -9.445 -13.766 1 91.75 200 SER B N 1
ATOM 5909 C CA . SER B 1 200 ? 29.078 -8.703 -13.805 1 91.75 200 SER B CA 1
ATOM 5910 C C . SER B 1 200 ? 29.703 -8.602 -12.422 1 91.75 200 SER B C 1
ATOM 5912 O O . SER B 1 200 ? 30.938 -8.594 -12.289 1 91.75 200 SER B O 1
ATOM 5914 N N . ILE B 1 201 ? 28.969 -8.539 -11.422 1 89.69 201 ILE B N 1
ATOM 5915 C CA . ILE B 1 201 ? 29.5 -8.18 -10.109 1 89.69 201 ILE B CA 1
ATOM 5916 C C . ILE B 1 201 ? 29.578 -9.414 -9.227 1 89.69 201 ILE B C 1
ATOM 5918 O O . ILE B 1 201 ? 30.5 -9.547 -8.414 1 89.69 201 ILE B O 1
ATOM 5922 N N . PHE B 1 202 ? 28.672 -10.312 -9.344 1 91.19 202 PHE B N 1
ATOM 5923 C CA . PHE B 1 202 ? 28.641 -11.445 -8.43 1 91.19 202 PHE B CA 1
ATOM 5924 C C . PHE B 1 202 ? 29.5 -12.586 -8.961 1 91.19 202 PHE B C 1
ATOM 5926 O O . PHE B 1 202 ? 29.531 -12.836 -10.172 1 91.19 202 PHE B O 1
ATOM 5933 N N . LYS B 1 203 ? 30.047 -13.32 -8.023 1 89.69 203 LYS B N 1
ATOM 5934 C CA . LYS B 1 203 ? 30.938 -14.422 -8.375 1 89.69 203 LYS B CA 1
ATOM 5935 C C . LYS B 1 203 ? 30.172 -15.727 -8.523 1 89.69 203 LYS B C 1
ATOM 5937 O O . LYS B 1 203 ? 30.734 -16.75 -8.938 1 89.69 203 LYS B O 1
ATOM 5942 N N . VAL B 1 204 ? 28.953 -15.719 -8.195 1 90.88 204 VAL B N 1
ATOM 5943 C CA . VAL B 1 204 ? 28.141 -16.922 -8.234 1 90.88 204 VAL B CA 1
ATOM 5944 C C . VAL B 1 204 ? 26.953 -16.719 -9.18 1 90.88 204 VAL B C 1
ATOM 5946 O O . VAL B 1 204 ? 26.594 -15.578 -9.492 1 90.88 204 VAL B O 1
ATOM 5949 N N . GLU B 1 205 ? 26.391 -17.797 -9.641 1 90.25 205 GLU B N 1
ATOM 5950 C CA . GLU B 1 205 ? 25.203 -17.734 -10.484 1 90.25 205 GLU B CA 1
ATOM 5951 C C . GLU B 1 205 ? 23.969 -17.281 -9.688 1 90.25 205 GLU B C 1
ATOM 5953 O O . GLU B 1 205 ? 23.844 -17.625 -8.516 1 90.25 205 GLU B O 1
ATOM 5958 N N . CYS B 1 206 ? 23.203 -16.516 -10.336 1 93.81 206 CYS B N 1
ATOM 5959 C CA . CYS B 1 206 ? 21.984 -16 -9.703 1 93.81 206 CYS B CA 1
ATOM 5960 C C . CYS B 1 206 ? 20.766 -16.25 -10.578 1 93.81 206 CYS B C 1
ATOM 5962 O O . CYS B 1 206 ? 20.875 -16.297 -11.805 1 93.81 206 CYS B O 1
ATOM 5964 N N . CYS B 1 207 ? 19.688 -16.469 -9.969 1 94.62 207 CYS B N 1
ATOM 5965 C CA . CYS B 1 207 ? 18.391 -16.578 -10.656 1 94.62 207 CYS B CA 1
ATOM 5966 C C . CYS B 1 207 ? 17.438 -15.484 -10.195 1 94.62 207 CYS B C 1
ATOM 5968 O O . CYS B 1 207 ? 17.266 -15.273 -8.992 1 94.62 207 CYS B O 1
ATOM 5970 N N . LEU B 1 208 ? 16.844 -14.805 -11.148 1 96.75 208 LEU B N 1
ATOM 5971 C CA . LEU B 1 208 ? 15.93 -13.711 -10.844 1 96.75 208 LEU B CA 1
ATOM 5972 C C . LEU B 1 208 ? 14.484 -14.188 -10.859 1 96.75 208 LEU B C 1
ATOM 5974 O O . LEU B 1 208 ? 14.07 -14.883 -11.789 1 96.75 208 LEU B O 1
ATOM 5978 N N . TYR B 1 209 ? 13.742 -13.867 -9.82 1 96.25 209 TYR B N 1
ATOM 5979 C CA . TYR B 1 209 ? 12.32 -14.188 -9.688 1 96.25 209 TYR B CA 1
ATOM 5980 C C . TYR B 1 209 ? 11.484 -12.93 -9.562 1 96.25 209 TYR B C 1
ATOM 5982 O O . TYR B 1 209 ? 11.938 -11.922 -9 1 96.25 209 TYR B O 1
ATOM 5990 N N . VAL B 1 210 ? 10.273 -12.977 -10.102 1 94.56 210 VAL B N 1
ATOM 5991 C CA . VAL B 1 210 ? 9.32 -11.883 -9.945 1 94.56 210 VAL B CA 1
ATOM 5992 C C . VAL B 1 210 ? 8.219 -12.297 -8.969 1 94.56 210 VAL B C 1
ATOM 5994 O O . VAL B 1 210 ? 7.465 -13.234 -9.234 1 94.56 210 VAL B O 1
ATOM 5997 N N . ILE B 1 211 ? 8.117 -11.609 -7.887 1 91.44 211 ILE B N 1
ATOM 5998 C CA . ILE B 1 211 ? 7.117 -12.016 -6.906 1 91.44 211 ILE B CA 1
ATOM 5999 C C . ILE B 1 211 ? 5.863 -11.156 -7.062 1 91.44 211 ILE B C 1
ATOM 6001 O O . ILE B 1 211 ? 4.75 -11.625 -6.805 1 91.44 211 ILE B O 1
ATOM 6005 N N . ASP B 1 212 ? 6.012 -9.875 -7.43 1 88.62 212 ASP B N 1
ATOM 6006 C CA . ASP B 1 212 ? 4.957 -8.922 -7.773 1 88.62 212 ASP B CA 1
ATOM 6007 C C . ASP B 1 212 ? 5.504 -7.789 -8.633 1 88.62 212 ASP B C 1
ATOM 6009 O O . ASP B 1 212 ? 6.711 -7.715 -8.883 1 88.62 212 ASP B O 1
ATOM 6013 N N . ARG B 1 213 ? 4.602 -6.961 -9.078 1 88.94 213 ARG B N 1
ATOM 6014 C CA . ARG B 1 213 ? 5.055 -5.848 -9.898 1 88.94 213 ARG B CA 1
ATOM 6015 C C . ARG B 1 213 ? 6.023 -4.953 -9.133 1 88.94 213 ARG B C 1
ATOM 6017 O O . ARG B 1 213 ? 5.672 -4.402 -8.086 1 88.94 213 ARG B O 1
ATOM 6024 N N . GLY B 1 214 ? 7.203 -4.918 -9.625 1 93.44 214 GLY B N 1
ATOM 6025 C CA . GLY B 1 214 ? 8.227 -4.094 -9.008 1 93.44 214 GLY B CA 1
ATOM 6026 C C . GLY B 1 214 ? 8.914 -4.77 -7.836 1 93.44 214 GLY B C 1
ATOM 6027 O O . GLY B 1 214 ? 9.734 -4.156 -7.148 1 93.44 214 GLY B O 1
ATOM 6028 N N . GLU B 1 215 ? 8.523 -5.961 -7.586 1 94.94 215 GLU B N 1
ATOM 6029 C CA . GLU B 1 215 ? 9.109 -6.727 -6.492 1 94.94 215 GLU B CA 1
ATOM 6030 C C . GLU B 1 215 ? 9.797 -7.988 -7.008 1 94.94 215 GLU B C 1
ATOM 6032 O O . GLU B 1 215 ? 9.125 -8.914 -7.473 1 94.94 215 GLU B O 1
ATOM 6037 N N . LEU B 1 216 ? 11.07 -8.023 -6.836 1 97.06 216 LEU B N 1
ATOM 6038 C CA . LEU B 1 216 ? 11.898 -9.07 -7.418 1 97.06 216 LEU B CA 1
ATOM 6039 C C . LEU B 1 216 ? 12.758 -9.734 -6.348 1 97.06 216 LEU B C 1
ATOM 6041 O O . LEU B 1 216 ? 12.977 -9.172 -5.277 1 97.06 216 LEU B O 1
ATOM 6045 N N . VAL B 1 217 ? 13.195 -10.953 -6.625 1 97.44 217 VAL B N 1
ATOM 6046 C CA . VAL B 1 217 ? 14.102 -11.672 -5.734 1 97.44 217 VAL B CA 1
ATOM 6047 C C . VAL B 1 217 ? 15.242 -12.281 -6.543 1 97.44 217 VAL B C 1
ATOM 6049 O O . VAL B 1 217 ? 15.016 -12.914 -7.578 1 97.44 217 VAL B O 1
ATOM 6052 N N . LEU B 1 218 ? 16.391 -12.023 -6.141 1 96.81 218 LEU B N 1
ATOM 6053 C CA . LEU B 1 218 ? 17.578 -12.688 -6.672 1 96.81 218 LEU B CA 1
ATOM 6054 C C . LEU B 1 218 ? 18.016 -13.828 -5.762 1 96.81 218 LEU B C 1
ATOM 6056 O O . LEU B 1 218 ? 18.297 -13.617 -4.578 1 96.81 218 LEU B O 1
ATOM 6060 N N . ARG B 1 219 ? 18 -14.953 -6.242 1 96.38 219 ARG B N 1
ATOM 6061 C CA . ARG B 1 219 ? 18.484 -16.141 -5.527 1 96.38 219 ARG B CA 1
ATOM 6062 C C . ARG B 1 219 ? 19.922 -16.469 -5.93 1 96.38 219 ARG B C 1
ATOM 6064 O O . ARG B 1 219 ? 20.219 -16.609 -7.117 1 96.38 219 ARG B O 1
ATOM 6071 N N . PHE B 1 220 ? 20.781 -16.578 -4.969 1 94.81 220 PHE B N 1
ATOM 6072 C CA . PHE B 1 220 ? 22.188 -16.906 -5.219 1 94.81 220 PHE B CA 1
ATOM 6073 C C . PHE B 1 220 ? 22.406 -18.406 -5.137 1 94.81 220 PHE B C 1
ATOM 6075 O O . PHE B 1 220 ? 22.047 -19.047 -4.141 1 94.81 220 PHE B O 1
ATOM 6082 N N . LEU B 1 221 ? 22.969 -18.922 -6.18 1 91.19 221 LEU B N 1
ATOM 6083 C CA . LEU B 1 221 ? 23.203 -20.359 -6.211 1 91.19 221 LEU B CA 1
ATOM 6084 C C . LEU B 1 221 ? 24.594 -20.688 -5.691 1 91.19 221 LEU B C 1
ATOM 6086 O O . LEU B 1 221 ? 25.578 -20.078 -6.105 1 91.19 221 LEU B O 1
ATOM 6090 N N . ASP B 1 222 ? 24.672 -21.656 -4.746 1 82.44 222 ASP B N 1
ATOM 6091 C CA . ASP B 1 222 ? 25.922 -22.188 -4.199 1 82.44 222 ASP B CA 1
ATOM 6092 C C . ASP B 1 222 ? 26.812 -21.062 -3.664 1 82.44 222 ASP B C 1
ATOM 6094 O O . ASP B 1 222 ? 27.984 -20.969 -4.008 1 82.44 222 ASP B O 1
ATOM 6098 N N . ALA B 1 223 ? 26.203 -20.25 -2.898 1 75.75 223 ALA B N 1
ATOM 6099 C CA . ALA B 1 223 ? 26.891 -19.047 -2.447 1 75.75 223 ALA B CA 1
ATOM 6100 C C . ALA B 1 223 ? 27.516 -19.25 -1.071 1 75.75 223 ALA B C 1
ATOM 6102 O O . ALA B 1 223 ? 27.734 -18.297 -0.331 1 75.75 223 ALA B O 1
ATOM 6103 N N . GLU B 1 224 ? 27.75 -20.5 -0.901 1 77.81 224 GLU B N 1
ATOM 6104 C CA . GLU B 1 224 ? 28.375 -20.781 0.385 1 77.81 224 GLU B CA 1
ATOM 6105 C C . GLU B 1 224 ? 29.641 -19.953 0.575 1 77.81 224 GLU B C 1
ATOM 6107 O O . GLU B 1 224 ? 30.484 -19.891 -0.321 1 77.81 224 GLU B O 1
ATOM 6112 N N . ASN B 1 225 ? 29.844 -19.203 1.53 1 75.75 225 ASN B N 1
ATOM 6113 C CA . ASN B 1 225 ? 31 -18.422 1.937 1 75.75 225 ASN B CA 1
ATOM 6114 C C . ASN B 1 225 ? 31.156 -17.172 1.082 1 75.75 225 ASN B C 1
ATOM 6116 O O . ASN B 1 225 ? 32.219 -16.562 1.038 1 75.75 225 ASN B O 1
ATOM 6120 N N . TYR B 1 226 ? 30.266 -16.906 0.293 1 85.75 226 TYR B N 1
ATOM 6121 C CA . TYR B 1 226 ? 30.344 -15.695 -0.518 1 85.75 226 TYR B CA 1
ATOM 6122 C C . TYR B 1 226 ? 29.438 -14.602 0.053 1 85.75 226 TYR B C 1
ATOM 6124 O O . TYR B 1 226 ? 29.906 -13.5 0.354 1 85.75 226 TYR B O 1
ATOM 6132 N N . ILE B 1 227 ? 28.219 -14.977 0.279 1 88.88 227 ILE B N 1
ATOM 6133 C CA . ILE B 1 227 ? 27.281 -14.016 0.854 1 88.88 227 ILE B CA 1
ATOM 6134 C C . ILE B 1 227 ? 26.969 -14.398 2.299 1 88.88 227 ILE B C 1
ATOM 6136 O O . ILE B 1 227 ? 26.188 -15.32 2.551 1 88.88 227 ILE B O 1
ATOM 6140 N N . ASP B 1 228 ? 27.609 -13.766 3.178 1 86 228 ASP B N 1
ATOM 6141 C CA . ASP B 1 228 ? 27.391 -13.977 4.605 1 86 228 ASP B CA 1
ATOM 6142 C C . ASP B 1 228 ? 27.156 -12.656 5.328 1 86 228 ASP B C 1
ATOM 6144 O O . ASP B 1 228 ? 27.062 -11.602 4.691 1 86 228 ASP B O 1
ATOM 6148 N N . SER B 1 229 ? 27 -12.734 6.645 1 84.94 229 SER B N 1
ATOM 6149 C CA . SER B 1 229 ? 26.656 -11.57 7.445 1 84.94 229 SER B CA 1
ATOM 6150 C C . SER B 1 229 ? 27.719 -10.484 7.34 1 84.94 229 SER B C 1
ATOM 6152 O O . SER B 1 229 ? 27.422 -9.297 7.449 1 84.94 229 SER B O 1
ATOM 6154 N N . GLU B 1 230 ? 28.906 -10.805 7.008 1 86.44 230 GLU B N 1
ATOM 6155 C CA . GLU B 1 230 ? 30.016 -9.852 6.98 1 86.44 230 GLU B CA 1
ATOM 6156 C C . GLU B 1 230 ? 30.203 -9.266 5.582 1 86.44 230 GLU B C 1
ATOM 6158 O O . GLU B 1 230 ? 30.453 -8.07 5.434 1 86.44 230 GLU B O 1
ATOM 6163 N N . SER B 1 231 ? 30.094 -10.117 4.602 1 88.62 231 SER B N 1
ATOM 6164 C CA . SER B 1 231 ? 30.406 -9.695 3.24 1 88.62 231 SER B CA 1
ATOM 6165 C C . SER B 1 231 ? 29.172 -9.094 2.555 1 88.62 231 SER B C 1
ATOM 6167 O O . SER B 1 231 ? 29.312 -8.273 1.644 1 88.62 231 SER B O 1
ATOM 6169 N N . ALA B 1 232 ? 28.031 -9.445 2.961 1 89.31 232 ALA B N 1
ATOM 6170 C CA . ALA B 1 232 ? 26.797 -9.117 2.266 1 89.31 232 ALA B CA 1
ATOM 6171 C C . ALA B 1 232 ? 26.609 -7.602 2.166 1 89.31 232 ALA B C 1
ATOM 6173 O O . ALA B 1 232 ? 26.297 -7.078 1.093 1 89.31 232 ALA B O 1
ATOM 6174 N N . PRO B 1 233 ? 26.906 -6.871 3.262 1 88.81 233 PRO B N 1
ATOM 6175 C CA . PRO B 1 233 ? 26.672 -5.426 3.166 1 88.81 233 PRO B CA 1
ATOM 6176 C C . PRO B 1 233 ? 27.516 -4.766 2.072 1 88.81 233 PRO B C 1
ATOM 6178 O O . PRO B 1 233 ? 27 -3.951 1.304 1 88.81 233 PRO B O 1
ATOM 6181 N N . MET B 1 234 ? 28.75 -5.145 2 1 89.12 234 MET B N 1
ATOM 6182 C CA . MET B 1 234 ? 29.656 -4.547 1.013 1 89.12 234 MET B CA 1
ATOM 6183 C C . MET B 1 234 ? 29.234 -4.926 -0.403 1 89.12 234 MET B C 1
ATOM 6185 O O . MET B 1 234 ? 29.172 -4.07 -1.288 1 89.12 234 MET B O 1
ATOM 6189 N N . ILE B 1 235 ? 28.938 -6.09 -0.592 1 88.69 235 ILE B N 1
ATOM 6190 C CA . ILE B 1 235 ? 28.562 -6.609 -1.903 1 88.69 235 ILE B CA 1
ATOM 6191 C C . ILE B 1 235 ? 27.25 -5.977 -2.355 1 88.69 235 ILE B C 1
ATOM 6193 O O . ILE B 1 235 ? 27.125 -5.535 -3.5 1 88.69 235 ILE B O 1
ATOM 6197 N N . MET B 1 236 ? 26.312 -5.859 -1.456 1 90.88 236 MET B N 1
ATOM 6198 C CA . MET B 1 236 ? 24.984 -5.355 -1.8 1 90.88 236 MET B CA 1
ATOM 6199 C C . MET B 1 236 ? 25.031 -3.848 -2.037 1 90.88 236 MET B C 1
ATOM 6201 O O . MET B 1 236 ? 24.281 -3.328 -2.871 1 90.88 236 MET B O 1
ATOM 6205 N N . ARG B 1 237 ? 25.891 -3.219 -1.365 1 90.31 237 ARG B N 1
ATOM 6206 C CA . ARG B 1 237 ? 26.047 -1.787 -1.598 1 90.31 237 ARG B CA 1
ATOM 6207 C C . ARG B 1 237 ? 26.625 -1.52 -2.982 1 90.31 237 ARG B C 1
ATOM 6209 O O . ARG B 1 237 ? 26.25 -0.557 -3.648 1 90.31 237 ARG B O 1
ATOM 6216 N N . ALA B 1 238 ? 27.578 -2.291 -3.338 1 90.75 238 ALA B N 1
ATOM 6217 C CA . ALA B 1 238 ? 28.125 -2.184 -4.688 1 90.75 238 ALA B CA 1
ATOM 6218 C C . ALA B 1 238 ? 27.047 -2.43 -5.738 1 90.75 238 ALA B C 1
ATOM 6220 O O . ALA B 1 238 ? 26.938 -1.69 -6.719 1 90.75 238 ALA B O 1
ATOM 6221 N N . PHE B 1 239 ? 26.281 -3.369 -5.52 1 92.25 239 PHE B N 1
ATOM 6222 C CA . PHE B 1 239 ? 25.188 -3.693 -6.418 1 92.25 239 PHE B CA 1
ATOM 6223 C C . PHE B 1 239 ? 24.203 -2.529 -6.52 1 92.25 239 PHE B C 1
ATOM 6225 O O . PHE B 1 239 ? 23.781 -2.158 -7.617 1 92.25 239 PHE B O 1
ATOM 6232 N N . GLU B 1 240 ? 23.828 -2.02 -5.395 1 90 240 GLU B N 1
ATOM 6233 C CA . GLU B 1 240 ? 22.906 -0.896 -5.336 1 90 240 GLU B CA 1
ATOM 6234 C C . GLU B 1 240 ? 23.422 0.294 -6.141 1 90 240 GLU B C 1
ATOM 6236 O O . GLU B 1 240 ? 22.672 0.946 -6.859 1 90 240 GLU B O 1
ATOM 6241 N N . ARG B 1 241 ? 24.703 0.561 -6.023 1 88.31 241 ARG B N 1
ATOM 6242 C CA . ARG B 1 241 ? 25.312 1.688 -6.719 1 88.31 241 ARG B CA 1
ATOM 6243 C C . ARG B 1 241 ? 25.188 1.538 -8.227 1 88.31 241 ARG B C 1
ATOM 6245 O O . ARG B 1 241 ? 24.891 2.508 -8.93 1 88.31 241 ARG B O 1
ATOM 6252 N N . TYR B 1 242 ? 25.359 0.364 -8.688 1 89.88 242 TYR B N 1
ATOM 6253 C CA . TYR B 1 242 ? 25.25 0.108 -10.117 1 89.88 242 TYR B CA 1
ATOM 6254 C C . TYR B 1 242 ? 23.797 0.175 -10.578 1 89.88 242 TYR B C 1
ATOM 6256 O O . TYR B 1 242 ? 23.516 0.595 -11.703 1 89.88 242 TYR B O 1
ATOM 6264 N N . LEU B 1 243 ? 22.969 -0.223 -9.727 1 89.69 243 LEU B N 1
ATOM 6265 C CA . LEU B 1 243 ? 21.547 -0.286 -10.07 1 89.69 243 LEU B CA 1
ATOM 6266 C C . LEU B 1 243 ? 20.969 1.113 -10.258 1 89.69 243 LEU B C 1
ATOM 6268 O O . LEU B 1 243 ? 20.141 1.338 -11.148 1 89.69 243 LEU B O 1
ATOM 6272 N N . VAL B 1 244 ? 21.406 2.113 -9.438 1 85.44 244 VAL B N 1
ATOM 6273 C CA . VAL B 1 244 ? 20.812 3.445 -9.43 1 85.44 244 VAL B CA 1
ATOM 6274 C C . VAL B 1 244 ? 21.594 4.367 -10.359 1 85.44 244 VAL B C 1
ATOM 6276 O O . VAL B 1 244 ? 21.188 5.508 -10.602 1 85.44 244 VAL B O 1
ATOM 6279 N N . ALA B 1 245 ? 22.656 3.994 -10.953 1 80.06 245 ALA B N 1
ATOM 6280 C CA . ALA B 1 245 ? 23.609 4.824 -11.688 1 80.06 245 ALA B CA 1
ATOM 6281 C C . ALA B 1 245 ? 22.969 5.371 -12.969 1 80.06 245 ALA B C 1
ATOM 6283 O O . ALA B 1 245 ? 23.297 6.48 -13.398 1 80.06 245 ALA B O 1
ATOM 6284 N N . GLU B 1 246 ? 22.031 4.633 -13.547 1 83.31 246 GLU B N 1
ATOM 6285 C CA . GLU B 1 246 ? 21.516 5.043 -14.844 1 83.31 246 GLU B CA 1
ATOM 6286 C C . GLU B 1 246 ? 19.984 5.082 -14.844 1 83.31 246 GLU B C 1
ATOM 6288 O O . GLU B 1 246 ? 19.344 4.426 -14.016 1 83.31 246 GLU B O 1
ATOM 6293 N N . GLU B 1 247 ? 19.531 5.938 -15.781 1 89.25 247 GLU B N 1
ATOM 6294 C CA . GLU B 1 247 ? 18.094 5.988 -16 1 89.25 247 GLU B CA 1
ATOM 6295 C C . GLU B 1 247 ? 17.625 4.836 -16.891 1 89.25 247 GLU B C 1
ATOM 6297 O O . GLU B 1 247 ? 18.438 4.16 -17.516 1 89.25 247 GLU B O 1
ATOM 6302 N N . PHE B 1 248 ? 16.359 4.574 -16.781 1 92.31 248 PHE B N 1
ATOM 6303 C CA . PHE B 1 248 ? 15.75 3.574 -17.641 1 92.31 248 PHE B CA 1
ATOM 6304 C C . PHE B 1 248 ? 15.031 4.238 -18.812 1 92.31 248 PHE B C 1
ATOM 6306 O O . PHE B 1 248 ? 14.273 5.188 -18.625 1 92.31 248 PHE B O 1
ATOM 6313 N N . GLU B 1 249 ? 15.344 3.822 -19.938 1 92.31 249 GLU B N 1
ATOM 6314 C CA . GLU B 1 249 ? 14.695 4.352 -21.125 1 92.31 249 GLU B CA 1
ATOM 6315 C C . GLU B 1 249 ? 13.648 3.375 -21.656 1 92.31 249 GLU B C 1
ATOM 6317 O O . GLU B 1 249 ? 13.961 2.217 -21.938 1 92.31 249 GLU B O 1
ATOM 6322 N N . VAL B 1 250 ? 12.453 3.865 -21.719 1 92.38 250 VAL B N 1
ATOM 6323 C CA . VAL B 1 250 ? 11.344 3.08 -22.266 1 92.38 250 VAL B CA 1
ATOM 6324 C C . VAL B 1 250 ? 10.578 3.904 -23.297 1 92.38 250 VAL B C 1
ATOM 6326 O O . VAL B 1 250 ? 10.031 4.961 -22.969 1 92.38 250 VAL B O 1
ATOM 6329 N N . GLU B 1 251 ? 10.438 3.521 -24.516 1 90.62 251 GLU B N 1
ATOM 6330 C CA . GLU B 1 251 ? 9.742 4.227 -25.594 1 90.62 251 GLU B CA 1
ATOM 6331 C C . GLU B 1 251 ? 10.172 5.691 -25.656 1 90.62 251 GLU B C 1
ATOM 6333 O O . GLU B 1 251 ? 9.328 6.59 -25.688 1 90.62 251 GLU B O 1
ATOM 6338 N N . ASN B 1 252 ? 11.445 5.934 -25.484 1 87.88 252 ASN B N 1
ATOM 6339 C CA . ASN B 1 252 ? 12.07 7.246 -25.594 1 87.88 252 ASN B CA 1
ATOM 6340 C C . ASN B 1 252 ? 11.703 8.141 -24.406 1 87.88 252 ASN B C 1
ATOM 6342 O O . ASN B 1 252 ? 11.688 9.367 -24.531 1 87.88 252 ASN B O 1
ATOM 6346 N N . LEU B 1 253 ? 11.203 7.496 -23.438 1 90.44 253 LEU B N 1
ATOM 6347 C CA . LEU B 1 253 ? 10.938 8.188 -22.188 1 90.44 253 LEU B CA 1
ATOM 6348 C C . LEU B 1 253 ? 11.93 7.75 -21.109 1 90.44 253 LEU B C 1
ATOM 6350 O O . LEU B 1 253 ? 12.312 6.582 -21.062 1 90.44 253 LEU B O 1
ATOM 6354 N N . LEU B 1 254 ? 12.305 8.648 -20.312 1 90.94 254 LEU B N 1
ATOM 6355 C CA . LEU B 1 254 ? 13.312 8.359 -19.297 1 90.94 254 LEU B CA 1
ATOM 6356 C C . LEU B 1 254 ? 12.695 8.328 -17.906 1 90.94 254 LEU B C 1
ATOM 6358 O O . LEU B 1 254 ? 11.945 9.234 -17.531 1 90.94 254 LEU B O 1
ATOM 6362 N N . PHE B 1 255 ? 13 7.203 -17.203 1 90.88 255 PHE B N 1
ATOM 6363 C CA . PHE B 1 255 ? 12.492 7.031 -15.844 1 90.88 255 PHE B CA 1
ATOM 6364 C C . PHE B 1 255 ? 13.625 6.75 -14.867 1 90.88 255 PHE B C 1
ATOM 6366 O O . PHE B 1 255 ? 14.617 6.113 -15.227 1 90.88 255 PHE B O 1
ATOM 6373 N N . THR B 1 256 ? 13.445 7.316 -13.664 1 86.06 256 THR B N 1
ATOM 6374 C CA . THR B 1 256 ? 14.359 6.98 -12.578 1 86.06 256 THR B CA 1
ATOM 6375 C C . THR B 1 256 ? 13.688 6.031 -11.586 1 86.06 256 THR B C 1
ATOM 6377 O O . THR B 1 256 ? 12.492 6.156 -11.305 1 86.06 256 THR B O 1
ATOM 6380 N N . CYS B 1 257 ? 14.469 5.039 -11.117 1 88.69 257 CYS B N 1
ATOM 6381 C CA . CYS B 1 257 ? 13.938 4.09 -10.148 1 88.69 257 CYS B CA 1
ATOM 6382 C C . CYS B 1 257 ? 14.766 4.113 -8.859 1 88.69 257 CYS B C 1
ATOM 6384 O O . CYS B 1 257 ? 15.992 4.219 -8.906 1 88.69 257 CYS B O 1
ATOM 6386 N N . GLU B 1 258 ? 14.062 4.18 -7.77 1 86.19 258 GLU B N 1
ATOM 6387 C CA . GLU B 1 258 ? 14.672 3.941 -6.465 1 86.19 258 GLU B CA 1
ATOM 6388 C C . GLU B 1 258 ? 14.469 2.498 -6.016 1 86.19 258 GLU B C 1
ATOM 6390 O O . GLU B 1 258 ? 13.523 1.833 -6.449 1 86.19 258 GLU B O 1
ATOM 6395 N N . PHE B 1 259 ? 15.398 2.021 -5.145 1 90.38 259 PHE B N 1
ATOM 6396 C CA . PHE B 1 259 ? 15.352 0.604 -4.801 1 90.38 259 PHE B CA 1
ATOM 6397 C C . PHE B 1 259 ? 15.477 0.407 -3.293 1 90.38 259 PHE B C 1
ATOM 6399 O O . PHE B 1 259 ? 16.172 1.165 -2.617 1 90.38 259 PHE B O 1
ATOM 6406 N N . ARG B 1 260 ? 14.734 -0.486 -2.822 1 89.56 260 ARG B N 1
ATOM 6407 C CA . ARG B 1 260 ? 14.906 -1.039 -1.483 1 89.56 260 ARG B CA 1
ATOM 6408 C C . ARG B 1 260 ? 15.383 -2.486 -1.547 1 89.56 260 ARG B C 1
ATOM 6410 O O . ARG B 1 260 ? 14.812 -3.303 -2.273 1 89.56 260 ARG B O 1
ATOM 6417 N N . LEU B 1 261 ? 16.453 -2.742 -0.781 1 93.44 261 LEU B N 1
ATOM 6418 C CA . LEU B 1 261 ? 17.062 -4.07 -0.804 1 93.44 261 LEU B CA 1
ATOM 6419 C C . LEU B 1 261 ? 16.938 -4.742 0.56 1 93.44 261 LEU B C 1
ATOM 6421 O O . LEU B 1 261 ? 17.156 -4.105 1.592 1 93.44 261 LEU B O 1
ATOM 6425 N N . VAL B 1 262 ? 16.531 -5.969 0.557 1 93.19 262 VAL B N 1
ATOM 6426 C CA . VAL B 1 262 ? 16.5 -6.789 1.764 1 93.19 262 VAL B CA 1
ATOM 6427 C C . VAL B 1 262 ? 17.297 -8.07 1.545 1 93.19 262 VAL B C 1
ATOM 6429 O O . VAL B 1 262 ? 17.016 -8.828 0.61 1 93.19 262 VAL B O 1
ATOM 6432 N N . VAL B 1 263 ? 18.266 -8.32 2.406 1 95 263 VAL B N 1
ATOM 6433 C CA . VAL B 1 263 ? 19.094 -9.516 2.309 1 95 263 VAL B CA 1
ATOM 6434 C C . VAL B 1 263 ? 18.609 -10.555 3.32 1 95 263 VAL B C 1
ATOM 6436 O O . VAL B 1 263 ? 18.5 -10.266 4.512 1 95 263 VAL B O 1
ATOM 6439 N N . SER B 1 264 ? 18.297 -11.695 2.836 1 95.12 264 SER B N 1
ATOM 6440 C CA . SER B 1 264 ? 17.953 -12.82 3.693 1 95.12 264 SER B CA 1
ATOM 6441 C C . SER B 1 264 ? 19.031 -13.906 3.633 1 95.12 264 SER B C 1
ATOM 6443 O O . SER B 1 264 ? 19.266 -14.492 2.574 1 95.12 264 SER B O 1
ATOM 6445 N N . LEU B 1 265 ? 19.656 -14.156 4.734 1 93.44 265 LEU B N 1
ATOM 6446 C CA . LEU B 1 265 ? 20.75 -15.125 4.801 1 93.44 265 LEU B CA 1
ATOM 6447 C C . LEU B 1 265 ? 20.219 -16.547 4.891 1 93.44 265 LEU B C 1
ATOM 6449 O O . LEU B 1 265 ? 19.062 -16.75 5.289 1 93.44 265 LEU B O 1
ATOM 6453 N N . PRO B 1 266 ? 20.984 -17.516 4.523 1 92.19 266 PRO B N 1
ATOM 6454 C CA . PRO B 1 266 ? 20.531 -18.906 4.457 1 92.19 266 PRO B CA 1
ATOM 6455 C C . PRO B 1 266 ? 20 -19.406 5.789 1 92.19 266 PRO B C 1
ATOM 6457 O O . PRO B 1 266 ? 20.469 -19 6.852 1 92.19 266 PRO B O 1
ATOM 6460 N N . GLY B 1 267 ? 19 -20.297 5.707 1 89.62 267 GLY B N 1
ATOM 6461 C CA . GLY B 1 267 ? 18.344 -20.906 6.852 1 89.62 267 GLY B CA 1
ATOM 6462 C C . GLY B 1 267 ? 16.953 -21.422 6.543 1 89.62 267 GLY B C 1
ATOM 6463 O O . GLY B 1 267 ? 16.422 -21.172 5.457 1 89.62 267 GLY B O 1
ATOM 6464 N N . GLU B 1 268 ? 16.297 -22.156 7.406 1 86.44 268 GLU B N 1
ATOM 6465 C CA . GLU B 1 268 ? 14.984 -22.766 7.219 1 86.44 268 GLU B CA 1
ATOM 6466 C C . GLU B 1 268 ? 13.93 -21.703 6.906 1 86.44 268 GLU B C 1
ATOM 6468 O O . GLU B 1 268 ? 13 -21.953 6.133 1 86.44 268 GLU B O 1
ATOM 6473 N N . GLY B 1 269 ? 14.125 -20.5 7.355 1 88.88 269 GLY B N 1
ATOM 6474 C CA . GLY B 1 269 ? 13.133 -19.453 7.148 1 88.88 269 GLY B CA 1
ATOM 6475 C C . GLY B 1 269 ? 13.602 -18.359 6.219 1 88.88 269 GLY B C 1
ATOM 6476 O O . GLY B 1 269 ? 13.117 -17.234 6.289 1 88.88 269 GLY B O 1
ATOM 6477 N N . VAL B 1 270 ? 14.5 -18.734 5.266 1 93.44 270 VAL B N 1
ATOM 6478 C CA . VAL B 1 270 ? 15.156 -17.719 4.445 1 93.44 270 VAL B CA 1
ATOM 6479 C C . VAL B 1 270 ? 14.109 -16.953 3.635 1 93.44 270 VAL B C 1
ATOM 6481 O O . VAL B 1 270 ? 14.156 -15.727 3.543 1 93.44 270 VAL B O 1
ATOM 6484 N N . LEU B 1 271 ? 13.172 -17.703 3.062 1 93.69 271 LEU B N 1
ATOM 6485 C CA . LEU B 1 271 ? 12.156 -17.062 2.236 1 93.69 271 LEU B CA 1
ATOM 6486 C C . LEU B 1 271 ? 11.156 -16.312 3.098 1 93.69 271 LEU B C 1
ATOM 6488 O O . LEU B 1 271 ? 10.859 -15.141 2.83 1 93.69 271 LEU B O 1
ATOM 6492 N N . ASP B 1 272 ? 10.695 -16.906 4.137 1 88.06 272 ASP B N 1
ATOM 6493 C CA . ASP B 1 272 ? 9.695 -16.297 5.008 1 88.06 272 ASP B CA 1
ATOM 6494 C C . ASP B 1 272 ? 10.25 -15.039 5.68 1 88.06 272 ASP B C 1
ATOM 6496 O O . ASP B 1 272 ? 9.562 -14.023 5.766 1 88.06 272 ASP B O 1
ATOM 6500 N N . ASP B 1 273 ? 11.477 -15.164 6.156 1 90.06 273 ASP B N 1
ATOM 6501 C CA . ASP B 1 273 ? 12.125 -14.016 6.785 1 90.06 273 ASP B CA 1
ATOM 6502 C C . ASP B 1 273 ? 12.258 -12.859 5.801 1 90.06 273 ASP B C 1
ATOM 6504 O O . ASP B 1 273 ? 12.008 -11.703 6.152 1 90.06 273 ASP B O 1
ATOM 6508 N N . GLY B 1 274 ? 12.688 -13.211 4.613 1 92 274 GLY B N 1
ATOM 6509 C CA . GLY B 1 274 ? 12.797 -12.195 3.582 1 92 274 GLY B CA 1
ATOM 6510 C C . GLY B 1 274 ? 11.484 -11.516 3.266 1 92 274 GLY B C 1
ATOM 6511 O O . GLY B 1 274 ? 11.422 -10.289 3.139 1 92 274 GLY B O 1
ATOM 6512 N N . LEU B 1 275 ? 10.445 -12.305 3.188 1 87.69 275 LEU B N 1
ATOM 6513 C CA . LEU B 1 275 ? 9.133 -11.773 2.844 1 87.69 275 LEU B CA 1
ATOM 6514 C C . LEU B 1 275 ? 8.609 -10.852 3.941 1 87.69 275 LEU B C 1
ATOM 6516 O O . LEU B 1 275 ? 8.023 -9.805 3.654 1 87.69 275 LEU B O 1
ATOM 6520 N N . ILE B 1 276 ? 8.852 -11.203 5.16 1 83.44 276 ILE B N 1
ATOM 6521 C CA . ILE B 1 276 ? 8.422 -10.398 6.297 1 83.44 276 ILE B CA 1
ATOM 6522 C C . ILE B 1 276 ? 9.156 -9.055 6.281 1 83.44 276 ILE B C 1
ATOM 6524 O O . ILE B 1 276 ? 8.531 -8 6.391 1 83.44 276 ILE B O 1
ATOM 6528 N N . ALA B 1 277 ? 10.438 -9.125 6.148 1 86.5 277 ALA B N 1
ATOM 6529 C CA . ALA B 1 277 ? 11.25 -7.91 6.137 1 86.5 277 ALA B CA 1
ATOM 6530 C C . ALA B 1 277 ? 10.906 -7.031 4.938 1 86.5 277 ALA B C 1
ATOM 6532 O O . ALA B 1 277 ? 10.914 -5.801 5.043 1 86.5 277 ALA B O 1
ATOM 6533 N N . PHE B 1 278 ? 10.633 -7.691 3.904 1 85.06 278 PHE B N 1
ATOM 6534 C CA . PHE B 1 278 ? 10.312 -7.023 2.648 1 85.06 278 PHE B CA 1
ATOM 6535 C C . PHE B 1 278 ? 8.984 -6.281 2.75 1 85.06 278 PHE B C 1
ATOM 6537 O O . PHE B 1 278 ? 8.82 -5.215 2.158 1 85.06 278 PHE B O 1
ATOM 6544 N N . SER B 1 279 ? 8.086 -6.797 3.471 1 77.25 279 SER B N 1
ATOM 6545 C CA . SER B 1 279 ? 6.762 -6.203 3.627 1 77.25 279 SER B CA 1
ATOM 6546 C C . SER B 1 279 ? 6.785 -5.051 4.625 1 77.25 279 SER B C 1
ATOM 6548 O O . SER B 1 279 ? 5.891 -4.203 4.621 1 77.25 279 SER B O 1
ATOM 6550 N N . ASP B 1 280 ? 7.633 -5.035 5.586 1 68.5 280 ASP B N 1
ATOM 6551 C CA . ASP B 1 280 ? 7.727 -4.02 6.633 1 68.5 280 ASP B CA 1
ATOM 6552 C C . ASP B 1 280 ? 8.086 -2.656 6.047 1 68.5 280 ASP B C 1
ATOM 6554 O O . ASP B 1 280 ? 8.133 -1.658 6.77 1 68.5 280 ASP B O 1
ATOM 6558 N N . SER B 1 281 ? 8 -2.518 4.758 1 56.56 281 SER B N 1
ATOM 6559 C CA . SER B 1 281 ? 8.555 -1.283 4.207 1 56.56 281 SER B CA 1
ATOM 6560 C C . SER B 1 281 ? 7.84 -0.06 4.773 1 56.56 281 SER B C 1
ATOM 6562 O O . SER B 1 281 ? 6.609 0.022 4.734 1 56.56 281 SER B O 1
ATOM 6564 N N . GLN B 1 282 ? 8.438 0.458 5.855 1 52.78 282 GLN B N 1
ATOM 6565 C CA . GLN B 1 282 ? 8.211 1.746 6.5 1 52.78 282 GLN B CA 1
ATOM 6566 C C . GLN B 1 282 ? 7.91 2.832 5.469 1 52.78 282 GLN B C 1
ATOM 6568 O O . GLN B 1 282 ? 8.172 2.652 4.277 1 52.78 282 GLN B O 1
ATOM 6573 N N . ALA B 1 283 ? 7.316 3.799 5.895 1 50.78 283 ALA B N 1
ATOM 6574 C CA . ALA B 1 283 ? 7.035 5.047 5.191 1 50.78 283 ALA B CA 1
ATOM 6575 C C . ALA B 1 283 ? 8.242 5.496 4.367 1 50.78 283 ALA B C 1
ATOM 6577 O O . ALA B 1 283 ? 9.383 5.281 4.766 1 50.78 283 ALA B O 1
ATOM 6578 N N . PRO B 1 284 ? 7.949 5.871 3.09 1 49.31 284 PRO B N 1
ATOM 6579 C CA . PRO B 1 284 ? 9 6.414 2.227 1 49.31 284 PRO B CA 1
ATOM 6580 C C . PRO B 1 284 ? 9.836 7.488 2.918 1 49.31 284 PRO B C 1
ATOM 6582 O O . PRO B 1 284 ? 9.305 8.281 3.703 1 49.31 284 PRO B O 1
ATOM 6585 N N . GLY B 1 285 ? 11.352 7.523 2.756 1 51.78 285 GLY B N 1
ATOM 6586 C CA . GLY B 1 285 ? 12.281 8.594 3.088 1 51.78 285 GLY B CA 1
ATOM 6587 C C . GLY B 1 285 ? 13.203 8.25 4.242 1 51.78 285 GLY B C 1
ATOM 6588 O O . GLY B 1 285 ? 14.328 8.75 4.316 1 51.78 285 GLY B O 1
ATOM 6589 N N . THR B 1 286 ? 12.562 7.547 5.238 1 56.69 286 THR B N 1
ATOM 6590 C CA . THR B 1 286 ? 13.438 7.395 6.395 1 56.69 286 THR B CA 1
ATOM 6591 C C . THR B 1 286 ? 14.023 5.984 6.449 1 56.69 286 THR B C 1
ATOM 6593 O O . THR B 1 286 ? 14.953 5.723 7.215 1 56.69 286 THR B O 1
ATOM 6596 N N . ALA B 1 287 ? 13.562 5.168 5.551 1 62.94 287 ALA B N 1
ATOM 6597 C CA . ALA B 1 287 ? 14 3.789 5.762 1 62.94 287 ALA B CA 1
ATOM 6598 C C . ALA B 1 287 ? 15.289 3.502 4.996 1 62.94 287 ALA B C 1
ATOM 6600 O O . ALA B 1 287 ? 15.5 4.031 3.9 1 62.94 287 ALA B O 1
ATOM 6601 N N . PRO B 1 288 ? 16.234 2.816 5.715 1 72.31 288 PRO B N 1
ATOM 6602 C CA . PRO B 1 288 ? 17.453 2.412 5.004 1 72.31 288 PRO B CA 1
ATOM 6603 C C . PRO B 1 288 ? 17.156 1.664 3.707 1 72.31 288 PRO B C 1
ATOM 6605 O O . PRO B 1 288 ? 16.172 0.919 3.631 1 72.31 288 PRO B O 1
ATOM 6608 N N . THR B 1 289 ? 17.953 1.952 2.75 1 81.31 289 THR B N 1
ATOM 6609 C CA . THR B 1 289 ? 17.766 1.329 1.443 1 81.31 289 THR B CA 1
ATOM 6610 C C . THR B 1 289 ? 18.156 -0.147 1.49 1 81.31 289 THR B C 1
ATOM 6612 O O . THR B 1 289 ? 17.703 -0.938 0.658 1 81.31 289 THR B O 1
ATOM 6615 N N . LEU B 1 290 ? 19.047 -0.487 2.467 1 87.12 290 LEU B N 1
ATOM 6616 C CA . LEU B 1 290 ? 19.5 -1.867 2.602 1 87.12 290 LEU B CA 1
ATOM 6617 C C . LEU B 1 290 ? 19.266 -2.379 4.02 1 87.12 290 LEU B C 1
ATOM 6619 O O . LEU B 1 290 ? 19.734 -1.774 4.988 1 87.12 290 LEU B O 1
ATOM 6623 N N . VAL B 1 291 ? 18.547 -3.508 4.117 1 87.62 291 VAL B N 1
ATOM 6624 C CA . VAL B 1 291 ? 18.266 -4.066 5.438 1 87.62 291 VAL B CA 1
ATOM 6625 C C . VAL B 1 291 ? 18.469 -5.578 5.41 1 87.62 291 VAL B C 1
ATOM 6627 O O . VAL B 1 291 ? 18.438 -6.199 4.344 1 87.62 291 VAL B O 1
ATOM 6630 N N . PHE B 1 292 ? 18.766 -6.117 6.574 1 90.38 292 PHE B N 1
ATOM 6631 C CA . PHE B 1 292 ? 18.891 -7.562 6.727 1 90.38 292 PHE B CA 1
ATOM 6632 C C . PHE B 1 292 ? 17.641 -8.156 7.363 1 90.38 292 PHE B C 1
ATOM 6634 O O . PHE B 1 292 ? 17.203 -7.699 8.414 1 90.38 292 PHE B O 1
ATOM 6641 N N . ALA B 1 293 ? 17.125 -9.211 6.723 1 90.75 293 ALA B N 1
ATOM 6642 C CA . ALA B 1 293 ? 15.844 -9.797 7.105 1 90.75 293 ALA B CA 1
ATOM 6643 C C . ALA B 1 293 ? 15.875 -10.273 8.555 1 90.75 293 ALA B C 1
ATOM 6645 O O . ALA B 1 293 ? 14.914 -10.086 9.297 1 90.75 293 ALA B O 1
ATOM 6646 N N . GLY B 1 294 ? 16.984 -10.922 8.922 1 87.88 294 GLY B N 1
ATOM 6647 C CA . GLY B 1 294 ? 17.062 -11.469 10.266 1 87.88 294 GLY B CA 1
ATOM 6648 C C . GLY B 1 294 ? 16.828 -10.43 11.344 1 87.88 294 GLY B C 1
ATOM 6649 O O . GLY B 1 294 ? 16.109 -10.68 12.312 1 87.88 294 GLY B O 1
ATOM 6650 N N . GLU B 1 295 ? 17.422 -9.289 11.164 1 84.69 295 GLU B N 1
ATOM 6651 C CA . GLU B 1 295 ? 17.281 -8.203 12.125 1 84.69 295 GLU B CA 1
ATOM 6652 C C . GLU B 1 295 ? 15.844 -7.691 12.172 1 84.69 295 GLU B C 1
ATOM 6654 O O . GLU B 1 295 ? 15.297 -7.453 13.258 1 84.69 295 GLU B O 1
ATOM 6659 N N . VAL B 1 296 ? 15.312 -7.566 11.094 1 86.19 296 VAL B N 1
ATOM 6660 C CA . VAL B 1 296 ? 13.953 -7.051 10.984 1 86.19 296 VAL B CA 1
ATOM 6661 C C . VAL B 1 296 ? 12.977 -8.047 11.602 1 86.19 296 VAL B C 1
ATOM 6663 O O . VAL B 1 296 ? 12.07 -7.656 12.344 1 86.19 296 VAL B O 1
ATOM 6666 N N . VAL B 1 297 ? 13.156 -9.328 11.305 1 87.06 297 VAL B N 1
ATOM 6667 C CA . VAL B 1 297 ? 12.25 -10.375 11.766 1 87.06 297 VAL B CA 1
ATOM 6668 C C . VAL B 1 297 ? 12.328 -10.492 13.289 1 87.06 297 VAL B C 1
ATOM 6670 O O . VAL B 1 297 ? 11.305 -10.672 13.953 1 87.06 297 VAL B O 1
ATOM 6673 N N . ALA B 1 298 ? 13.531 -10.43 13.812 1 86.44 298 ALA B N 1
ATOM 6674 C CA . ALA B 1 298 ? 13.688 -10.508 15.266 1 86.44 298 ALA B CA 1
ATOM 6675 C C . ALA B 1 298 ? 12.938 -9.383 15.961 1 86.44 298 ALA B C 1
ATOM 6677 O O . ALA B 1 298 ? 12.227 -9.617 16.938 1 86.44 298 ALA B O 1
ATOM 6678 N N . GLN B 1 299 ? 13.055 -8.25 15.445 1 84.56 299 GLN B N 1
ATOM 6679 C CA . GLN B 1 299 ? 12.352 -7.102 16 1 84.56 299 GLN B CA 1
ATOM 6680 C C . GLN B 1 299 ? 10.844 -7.25 15.836 1 84.56 299 GLN B C 1
ATOM 6682 O O . GLN B 1 299 ? 10.078 -6.922 16.75 1 84.56 299 GLN B O 1
ATOM 6687 N N . HIS B 1 300 ? 10.516 -7.688 14.766 1 85.38 300 HIS B N 1
ATOM 6688 C CA . HIS B 1 300 ? 9.102 -7.863 14.453 1 85.38 300 HIS B CA 1
ATOM 6689 C C . HIS B 1 300 ? 8.461 -8.898 15.375 1 85.38 300 HIS B C 1
ATOM 6691 O O . HIS B 1 300 ? 7.324 -8.719 15.82 1 85.38 300 HIS B O 1
ATOM 6697 N N . ARG B 1 301 ? 9.109 -9.922 15.633 1 86.44 301 ARG B N 1
ATOM 6698 C CA . ARG B 1 301 ? 8.594 -10.977 16.5 1 86.44 301 ARG B CA 1
ATOM 6699 C C . ARG B 1 301 ? 8.336 -10.445 17.906 1 86.44 301 ARG B C 1
ATOM 6701 O O . ARG B 1 301 ? 7.34 -10.797 18.547 1 86.44 301 ARG B O 1
ATOM 6708 N N . GLU B 1 302 ? 9.234 -9.648 18.391 1 88.31 302 GLU B N 1
ATOM 6709 C CA . GLU B 1 302 ? 9.062 -9.047 19.719 1 88.31 302 GLU B CA 1
ATOM 6710 C C . GLU B 1 302 ? 7.848 -8.125 19.75 1 88.31 302 GLU B C 1
ATOM 6712 O O . GLU B 1 302 ? 7.09 -8.133 20.719 1 88.31 302 GLU B O 1
ATOM 6717 N N . VAL B 1 303 ? 7.73 -7.422 18.734 1 86.88 303 VAL B N 1
ATOM 6718 C CA . VAL B 1 303 ? 6.617 -6.488 18.656 1 86.88 303 VAL B CA 1
ATOM 6719 C C . VAL B 1 303 ? 5.301 -7.258 18.594 1 86.88 303 VAL B C 1
ATOM 6721 O O . VAL B 1 303 ? 4.324 -6.895 19.25 1 86.88 303 VAL B O 1
ATOM 6724 N N . ILE B 1 304 ? 5.254 -8.297 17.859 1 88.31 304 ILE B N 1
ATOM 6725 C CA . ILE B 1 304 ? 4.062 -9.125 17.719 1 88.31 304 ILE B CA 1
ATOM 6726 C C . ILE B 1 304 ? 3.678 -9.719 19.078 1 88.31 304 ILE B C 1
ATOM 6728 O O . ILE B 1 304 ? 2.506 -9.703 19.453 1 88.31 304 ILE B O 1
ATOM 6732 N N . ARG B 1 305 ? 4.652 -10.25 19.797 1 89.62 305 ARG B N 1
ATOM 6733 C CA . ARG B 1 305 ? 4.41 -10.82 21.109 1 89.62 305 ARG B CA 1
ATOM 6734 C C . ARG B 1 305 ? 3.848 -9.781 22.062 1 89.62 305 ARG B C 1
ATOM 6736 O O . ARG B 1 305 ? 2.887 -10.047 22.797 1 89.62 305 ARG B O 1
ATOM 6743 N N . SER B 1 306 ? 4.434 -8.648 22 1 89.75 306 SER B N 1
ATOM 6744 C CA . SER B 1 306 ? 3.988 -7.555 22.859 1 89.75 306 SER B CA 1
ATOM 6745 C C . SER B 1 306 ? 2.566 -7.125 22.5 1 89.75 306 SER B C 1
ATOM 6747 O O . SER B 1 306 ? 1.744 -6.898 23.391 1 89.75 306 SER B O 1
ATOM 6749 N N . ASN B 1 307 ? 2.279 -7.004 21.234 1 91.56 307 ASN B N 1
ATOM 6750 C CA . ASN B 1 307 ? 0.946 -6.617 20.797 1 91.56 307 ASN B CA 1
ATOM 6751 C C . ASN B 1 307 ? -0.108 -7.633 21.219 1 91.56 307 ASN B C 1
ATOM 6753 O O . ASN B 1 307 ? -1.205 -7.258 21.641 1 91.56 307 ASN B O 1
ATOM 6757 N N . LEU B 1 308 ? 0.212 -8.891 21.125 1 89.88 308 LEU B N 1
ATOM 6758 C CA . LEU B 1 308 ? -0.723 -9.938 21.516 1 89.88 308 LEU B CA 1
ATOM 6759 C C . LEU B 1 308 ? -0.995 -9.898 23.016 1 89.88 308 LEU B C 1
ATOM 6761 O O . LEU B 1 308 ? -2.139 -10.062 23.438 1 89.88 308 LEU B O 1
ATOM 6765 N N . GLN B 1 309 ? 0.086 -9.719 23.703 1 89.38 309 GLN B N 1
ATOM 6766 C CA . GLN B 1 309 ? -0.069 -9.594 25.156 1 89.38 309 GLN B CA 1
ATOM 6767 C C . GLN B 1 309 ? -0.945 -8.398 25.516 1 89.38 309 GLN B C 1
ATOM 6769 O O . GLN B 1 309 ? -1.817 -8.5 26.375 1 89.38 309 GLN B O 1
ATOM 6774 N N . THR B 1 310 ? -0.7 -7.355 24.844 1 91.44 310 THR B N 1
ATOM 6775 C CA . THR B 1 310 ? -1.477 -6.145 25.078 1 91.44 310 THR B CA 1
ATOM 6776 C C . THR B 1 310 ? -2.945 -6.367 24.719 1 91.44 310 THR B C 1
ATOM 6778 O O . THR B 1 310 ? -3.834 -5.992 25.5 1 91.44 310 THR B O 1
ATOM 6781 N N . LEU B 1 311 ? -3.193 -6.953 23.625 1 91.75 311 LEU B N 1
ATOM 6782 C CA . LEU B 1 311 ? -4.562 -7.199 23.188 1 91.75 311 LEU B CA 1
ATOM 6783 C C . LEU B 1 311 ? -5.297 -8.109 24.156 1 91.75 311 LEU B C 1
ATOM 6785 O O . LEU B 1 311 ? -6.465 -7.867 24.484 1 91.75 311 LEU B O 1
ATOM 6789 N N . THR B 1 312 ? -4.652 -9.102 24.625 1 89.94 312 THR B N 1
ATOM 6790 C CA . THR B 1 312 ? -5.23 -10.016 25.594 1 89.94 312 THR B CA 1
ATOM 6791 C C . THR B 1 312 ? -5.535 -9.289 26.906 1 89.94 312 THR B C 1
ATOM 6793 O O . THR B 1 312 ? -6.574 -9.516 27.531 1 89.94 312 THR B O 1
ATOM 6796 N N . SER B 1 313 ? -4.594 -8.453 27.25 1 91.25 313 SER B N 1
ATOM 6797 C CA . SER B 1 313 ? -4.801 -7.656 28.453 1 91.25 313 SER B CA 1
ATOM 6798 C C . SER B 1 313 ? -6.02 -6.75 28.312 1 91.25 313 SER B C 1
ATOM 6800 O O . SER B 1 313 ? -6.789 -6.586 29.266 1 91.25 313 SER B O 1
ATOM 6802 N N . ILE B 1 314 ? -6.188 -6.207 27.156 1 92.75 314 ILE B N 1
ATOM 6803 C CA . ILE B 1 314 ? -7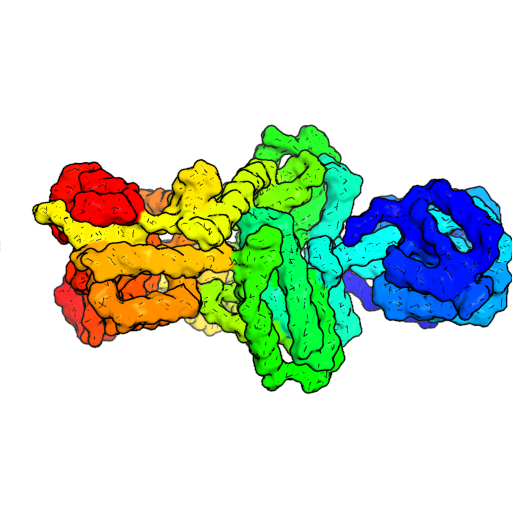.316 -5.324 26.891 1 92.75 314 ILE B CA 1
ATOM 6804 C C . ILE B 1 314 ? -8.617 -6.113 26.969 1 92.75 314 ILE B C 1
ATOM 6806 O O . ILE B 1 314 ? -9.562 -5.695 27.656 1 92.75 314 ILE B O 1
ATOM 6810 N N . ARG B 1 315 ? -8.688 -7.223 26.344 1 90.81 315 ARG B N 1
ATOM 6811 C CA . ARG B 1 315 ? -9.875 -8.078 26.375 1 90.81 315 ARG B CA 1
ATOM 6812 C C . ARG B 1 315 ? -10.234 -8.453 27.812 1 90.81 315 ARG B C 1
ATOM 6814 O O . ARG B 1 315 ? -11.391 -8.32 28.219 1 90.81 315 ARG B O 1
ATOM 6821 N N . ASN B 1 316 ? -9.227 -8.867 28.531 1 90.81 316 ASN B N 1
ATOM 6822 C CA . ASN B 1 316 ? -9.445 -9.289 29.906 1 90.81 316 ASN B CA 1
ATOM 6823 C C . ASN B 1 316 ? -9.891 -8.117 30.781 1 90.81 316 ASN B C 1
ATOM 6825 O O . ASN B 1 316 ? -10.734 -8.289 31.672 1 90.81 316 ASN B O 1
ATOM 6829 N N . SER B 1 317 ? -9.297 -7.047 30.531 1 90.94 317 SER B N 1
ATOM 6830 C CA . SER B 1 317 ? -9.633 -5.875 31.328 1 90.94 317 SER B CA 1
ATOM 6831 C C . SER B 1 317 ? -11.094 -5.473 31.156 1 90.94 317 SER B C 1
ATOM 6833 O O . SER B 1 317 ? -11.734 -5.02 32.094 1 90.94 317 SER B O 1
ATOM 6835 N N . LEU B 1 318 ? -11.664 -5.609 30 1 91.19 318 LEU B N 1
ATOM 6836 C CA . LEU B 1 318 ? -13.055 -5.281 29.719 1 91.19 318 LEU B CA 1
ATOM 6837 C C . LEU B 1 318 ? -13.992 -6.293 30.375 1 91.19 318 LEU B C 1
ATOM 6839 O O . LEU B 1 318 ? -15.047 -5.926 30.891 1 91.19 318 LEU B O 1
ATOM 6843 N N . ARG B 1 319 ? -13.562 -7.508 30.422 1 88.25 319 ARG B N 1
ATOM 6844 C CA . ARG B 1 319 ? -14.367 -8.57 31.016 1 88.25 319 ARG B CA 1
ATOM 6845 C C . ARG B 1 319 ? -14.359 -8.469 32.531 1 88.25 319 ARG B C 1
ATOM 6847 O O . ARG B 1 319 ? -15.375 -8.734 33.188 1 88.25 319 ARG B O 1
ATOM 6854 N N . GLU B 1 320 ? -13.273 -8.008 33.062 1 89.75 320 GLU B N 1
ATOM 6855 C CA . GLU B 1 320 ? -13.078 -8.008 34.5 1 89.75 320 GLU B CA 1
ATOM 6856 C C . GLU B 1 320 ? -13.18 -6.598 35.094 1 89.75 320 GLU B C 1
ATOM 6858 O O . GLU B 1 320 ? -12.773 -6.355 36.219 1 89.75 320 GLU B O 1
ATOM 6863 N N . ASP B 1 321 ? -13.555 -5.672 34.312 1 88.19 321 ASP B N 1
ATOM 6864 C CA . ASP B 1 321 ? -13.719 -4.281 34.75 1 88.19 321 ASP B CA 1
ATOM 6865 C C . ASP B 1 321 ? -12.406 -3.711 35.281 1 88.19 321 ASP B C 1
ATOM 6867 O O . ASP B 1 321 ? -12.367 -3.17 36.375 1 88.19 321 ASP B O 1
ATOM 6871 N N . GLN B 1 322 ? -11.367 -4 34.531 1 90.38 322 GLN B N 1
ATOM 6872 C CA . GLN B 1 322 ? -10.031 -3.551 34.938 1 90.38 322 GLN B CA 1
ATOM 6873 C C . GLN B 1 322 ? -9.594 -2.346 34.125 1 90.38 322 GLN B C 1
ATOM 6875 O O . GLN B 1 322 ? -8.398 -2.031 34.062 1 90.38 322 GLN B O 1
ATOM 6880 N N . VAL B 1 323 ? -10.508 -1.783 33.469 1 93.81 323 VAL B N 1
ATOM 6881 C CA . VAL B 1 323 ? -10.266 -0.457 32.906 1 93.81 323 VAL B CA 1
ATOM 6882 C C . VAL B 1 323 ? -10.328 0.592 34.031 1 93.81 323 VAL B C 1
ATOM 6884 O O . VAL B 1 323 ? -11.289 0.628 34.781 1 93.81 323 VAL B O 1
ATOM 6887 N N . ALA B 1 324 ? -9.273 1.345 34.125 1 93.19 324 ALA B N 1
ATOM 6888 C CA . ALA B 1 324 ? -9.203 2.277 35.25 1 93.19 324 ALA B CA 1
ATOM 6889 C C . ALA B 1 324 ? -9.07 3.717 34.75 1 93.19 324 ALA B C 1
ATOM 6891 O O . ALA B 1 324 ? -8.266 4.008 33.875 1 93.19 324 ALA B O 1
ATOM 6892 N N . ALA B 1 325 ? -9.852 4.539 35.344 1 94.94 325 ALA B N 1
ATOM 6893 C CA . ALA B 1 325 ? -9.766 5.969 35.062 1 94.94 325 ALA B CA 1
ATOM 6894 C C . ALA B 1 325 ? -8.781 6.656 36 1 94.94 325 ALA B C 1
ATOM 6896 O O . ALA B 1 325 ? -8.859 6.496 37.219 1 94.94 325 ALA B O 1
ATOM 6897 N N . TYR B 1 326 ? -7.867 7.223 35.469 1 95.88 326 TYR B N 1
ATOM 6898 C CA . TYR B 1 326 ? -6.953 8.109 36.188 1 95.88 326 TYR B CA 1
ATOM 6899 C C . TYR B 1 326 ? -7.258 9.57 35.875 1 95.88 326 TYR B C 1
ATOM 6901 O O . TYR B 1 326 ? -7.984 9.867 34.906 1 95.88 326 TYR B O 1
ATOM 6909 N N . ALA B 1 327 ? -6.789 10.43 36.75 1 95.5 327 ALA B N 1
ATOM 6910 C CA . ALA B 1 327 ? -7.051 11.844 36.5 1 95.5 327 ALA B CA 1
ATOM 6911 C C . ALA B 1 327 ? -5.836 12.695 36.875 1 95.5 327 ALA B C 1
ATOM 6913 O O . ALA B 1 327 ? -5.094 12.367 37.781 1 95.5 327 ALA B O 1
ATOM 6914 N N . GLN B 1 328 ? -5.672 13.703 36.125 1 95.88 328 GLN B N 1
ATOM 6915 C CA . GLN B 1 328 ? -4.645 14.703 36.406 1 95.88 328 GLN B CA 1
ATOM 6916 C C . GLN B 1 328 ? -5.254 16.094 36.562 1 95.88 328 GLN B C 1
ATOM 6918 O O . GLN B 1 328 ? -6.109 16.5 35.75 1 95.88 328 GLN B O 1
ATOM 6923 N N . PRO B 1 329 ? -4.828 16.828 37.531 1 95.56 329 PRO B N 1
ATOM 6924 C CA . PRO B 1 329 ? -5.453 18.125 37.812 1 95.56 329 PRO B CA 1
ATOM 6925 C C . PRO B 1 329 ? -5.16 19.172 36.75 1 95.56 329 PRO B C 1
ATOM 6927 O O . PRO B 1 329 ? -4.043 19.219 36.219 1 95.56 329 PRO B O 1
ATOM 6930 N N . LEU B 1 330 ? -6.168 19.922 36.375 1 96.56 330 LEU B N 1
ATOM 6931 C CA . LEU B 1 330 ? -6.062 21.172 35.625 1 96.56 330 LEU B CA 1
ATOM 6932 C C . LEU B 1 330 ? -6.086 22.375 36.562 1 96.56 330 LEU B C 1
ATOM 6934 O O . LEU B 1 330 ? -6.98 22.484 37.406 1 96.56 330 LEU B O 1
ATOM 6938 N N . VAL B 1 331 ? -5.137 23.234 36.375 1 96.94 331 VAL B N 1
ATOM 6939 C CA . VAL B 1 331 ? -4.961 24.281 37.375 1 96.94 331 VAL B CA 1
ATOM 6940 C C . VAL B 1 331 ? -4.984 25.656 36.719 1 96.94 331 VAL B C 1
ATOM 6942 O O . VAL B 1 331 ? -4.41 25.844 35.656 1 96.94 331 VAL B O 1
ATOM 6945 N N . ASP B 1 332 ? -5.688 26.5 37.344 1 96.94 332 ASP B N 1
ATOM 6946 C CA . ASP B 1 332 ? -5.566 27.922 36.969 1 96.94 332 ASP B CA 1
ATOM 6947 C C . ASP B 1 332 ? -4.188 28.453 37.344 1 96.94 332 ASP B C 1
ATOM 6949 O O . ASP B 1 332 ? -3.807 28.469 38.5 1 96.94 332 ASP B O 1
ATOM 6953 N N . LEU B 1 333 ? -3.51 28.938 36.406 1 96.62 333 LEU B N 1
ATOM 6954 C CA . LEU B 1 333 ? -2.113 29.297 36.656 1 96.62 333 LEU B CA 1
ATOM 6955 C C . LEU B 1 333 ? -2.008 30.547 37.5 1 96.62 333 LEU B C 1
ATOM 6957 O O . LEU B 1 333 ? -1.001 30.75 38.188 1 96.62 333 LEU B O 1
ATOM 6961 N N . LYS B 1 334 ? -2.971 31.359 37.5 1 94.94 334 LYS B N 1
ATOM 6962 C CA . LYS B 1 334 ? -2.967 32.594 38.281 1 94.94 334 LYS B CA 1
ATOM 6963 C C . LYS B 1 334 ? -3.285 32.312 39.75 1 94.94 334 LYS B C 1
ATOM 6965 O O . LYS B 1 334 ? -2.539 32.75 40.656 1 94.94 334 LYS B O 1
ATOM 6970 N N . THR B 1 335 ? -4.383 31.531 40 1 95.5 335 THR B N 1
ATOM 6971 C CA . THR B 1 335 ? -4.859 31.297 41.344 1 95.5 335 THR B CA 1
ATOM 6972 C C . THR B 1 335 ? -4.262 30.016 41.906 1 95.5 335 THR B C 1
ATOM 6974 O O . THR B 1 335 ? -4.316 29.797 43.125 1 95.5 335 THR B O 1
ATOM 6977 N N . GLU B 1 336 ? -3.785 29.141 41.062 1 94.38 336 GLU B N 1
ATOM 6978 C CA . GLU B 1 336 ? -3.242 27.828 41.406 1 94.38 336 GLU B CA 1
ATOM 6979 C C . GLU B 1 336 ? -4.328 26.922 41.969 1 94.38 336 GLU B C 1
ATOM 6981 O O . GLU B 1 336 ? -4.027 25.922 42.625 1 94.38 336 GLU B O 1
ATOM 6986 N N . ALA B 1 337 ? -5.527 27.328 41.688 1 94.75 337 ALA B N 1
ATOM 6987 C CA . ALA B 1 337 ? -6.652 26.484 42.094 1 94.75 337 ALA B CA 1
ATOM 6988 C C . ALA B 1 337 ? -6.918 25.391 41.062 1 94.75 337 ALA B C 1
ATOM 6990 O O . ALA B 1 337 ? -6.828 25.641 39.844 1 94.75 337 ALA B O 1
ATOM 6991 N N . VAL B 1 338 ? -7.297 24.297 41.531 1 93.62 338 VAL B N 1
ATOM 6992 C CA . VAL B 1 338 ? -7.695 23.203 40.656 1 93.62 338 VAL B CA 1
ATOM 6993 C C . VAL B 1 338 ? -9.086 23.484 40.094 1 93.62 338 VAL B C 1
ATOM 6995 O O . VAL B 1 338 ? -10.055 23.625 40.844 1 93.62 338 VAL B O 1
ATOM 6998 N N . ILE B 1 339 ? -9.188 23.547 38.812 1 94.38 339 ILE B N 1
ATOM 6999 C CA . ILE B 1 339 ? -10.469 23.906 38.219 1 94.38 339 ILE B CA 1
ATOM 7000 C C . ILE B 1 339 ? -11.125 22.656 37.625 1 94.38 339 ILE B C 1
ATOM 7002 O O . ILE B 1 339 ? -12.305 22.672 37.281 1 94.38 339 ILE B O 1
ATOM 7006 N N . GLY B 1 340 ? -10.359 21.625 37.438 1 94.31 340 GLY B N 1
ATOM 7007 C CA . GLY B 1 340 ? -10.883 20.391 36.875 1 94.31 340 GLY B CA 1
ATOM 7008 C C . GLY B 1 340 ? -9.828 19.312 36.75 1 94.31 340 GLY B C 1
ATOM 7009 O O . GLY B 1 340 ? -8.75 19.406 37.312 1 94.31 340 GLY B O 1
ATOM 7010 N N . TYR B 1 341 ? -10.234 18.219 35.969 1 95.12 341 TYR B N 1
ATOM 7011 C CA . TYR B 1 341 ? -9.352 17.062 35.812 1 95.12 341 TYR B CA 1
ATOM 7012 C C . TYR B 1 341 ? -9.43 16.516 34.375 1 95.12 341 TYR B C 1
ATOM 7014 O O . TYR B 1 341 ? -10.5 16.469 33.781 1 95.12 341 TYR B O 1
ATOM 7022 N N . GLU B 1 342 ? -8.258 16.156 33.906 1 96.56 342 GLU B N 1
ATOM 7023 C CA . GLU B 1 342 ? -8.25 15.312 32.719 1 96.56 342 GLU B CA 1
ATOM 7024 C C . GLU B 1 342 ? -8.297 13.836 33.062 1 96.56 342 GLU B C 1
ATOM 7026 O O . GLU B 1 342 ? -7.441 13.344 33.812 1 96.56 342 GLU B O 1
ATOM 7031 N N . CYS B 1 343 ? -9.273 13.219 32.562 1 96.44 343 CYS B N 1
ATOM 7032 C CA . CYS B 1 343 ? -9.406 11.789 32.844 1 96.44 343 CYS B CA 1
ATOM 7033 C C . CYS B 1 343 ? -8.633 10.977 31.812 1 96.44 343 CYS B C 1
ATOM 7035 O O . CYS B 1 343 ? -8.758 11.211 30.609 1 96.44 343 CYS B O 1
ATOM 7037 N N . LEU B 1 344 ? -7.812 10.102 32.281 1 96.38 344 LEU B N 1
ATOM 7038 C CA . LEU B 1 344 ? -6.906 9.32 31.438 1 96.38 344 LEU B CA 1
ATOM 7039 C C . LEU B 1 344 ? -7.188 7.828 31.578 1 96.38 344 LEU B C 1
ATOM 7041 O O . LEU B 1 344 ? -7.375 7.332 32.688 1 96.38 344 LEU B O 1
ATOM 7045 N N . MET B 1 345 ? -7.199 7.215 30.438 1 95.88 345 MET B N 1
ATOM 7046 C CA . MET B 1 345 ? -7.48 5.781 30.422 1 95.88 345 MET B CA 1
ATOM 7047 C C . MET B 1 345 ? -6.234 4.98 30.781 1 95.88 345 MET B C 1
ATOM 7049 O O . MET B 1 345 ? -5.152 5.238 30.25 1 95.88 345 MET B O 1
ATOM 7053 N N . ARG B 1 346 ? -6.359 4.098 31.719 1 95.81 346 ARG B N 1
ATOM 7054 C CA . ARG B 1 346 ? -5.348 3.098 32.031 1 95.81 346 ARG B CA 1
ATOM 7055 C C . ARG B 1 346 ? -5.938 1.691 32.031 1 95.81 346 ARG B C 1
ATOM 7057 O O . ARG B 1 346 ? -7.156 1.523 32.125 1 95.81 346 ARG B O 1
ATOM 7064 N N . ILE B 1 347 ? -5.07 0.767 31.828 1 93.94 347 ILE B N 1
ATOM 7065 C CA . ILE B 1 347 ? -5.484 -0.632 31.859 1 93.94 347 ILE B CA 1
ATOM 7066 C C . ILE B 1 347 ? -4.598 -1.41 32.844 1 93.94 347 ILE B C 1
ATOM 7068 O O . ILE B 1 347 ? -3.367 -1.324 32.75 1 93.94 347 ILE B O 1
ATOM 7072 N N . ARG B 1 348 ? -5.273 -2.006 33.75 1 91.56 348 ARG B N 1
ATOM 7073 C CA . ARG B 1 348 ? -4.547 -2.908 34.625 1 91.56 348 ARG B CA 1
ATOM 7074 C C . ARG B 1 348 ? -4.492 -4.32 34.062 1 91.56 348 ARG B C 1
ATOM 7076 O O . ARG B 1 348 ? -5.531 -4.938 33.812 1 91.56 348 ARG B O 1
ATOM 7083 N N . ASP B 1 349 ? -3.316 -4.828 33.875 1 87.5 349 ASP B N 1
ATOM 7084 C CA . ASP B 1 349 ? -3.203 -6.16 33.281 1 87.5 349 ASP B CA 1
ATOM 7085 C C . ASP B 1 349 ? -3.326 -7.242 34.375 1 87.5 349 ASP B C 1
ATOM 7087 O O . ASP B 1 349 ? -3.535 -6.941 35.531 1 87.5 349 ASP B O 1
ATOM 7091 N N . SER B 1 350 ? -3.229 -8.484 33.938 1 83.44 350 SER B N 1
ATOM 7092 C CA . SER B 1 350 ? -3.439 -9.617 34.812 1 83.44 350 SER B CA 1
ATOM 7093 C C . SER B 1 350 ? -2.385 -9.664 35.906 1 83.44 350 SER B C 1
ATOM 7095 O O . SER B 1 350 ? -2.643 -10.164 37.031 1 83.44 350 SER B O 1
ATOM 7097 N N . ALA B 1 351 ? -1.217 -9.117 35.625 1 86.56 351 ALA B N 1
ATOM 7098 C CA . ALA B 1 351 ? -0.131 -9.094 36.625 1 86.56 351 ALA B CA 1
ATOM 7099 C C . ALA B 1 351 ? -0.247 -7.875 37.531 1 86.56 351 ALA B C 1
ATOM 7101 O O . ALA B 1 351 ? 0.547 -7.715 38.469 1 86.56 351 ALA B O 1
ATOM 7102 N N . GLY B 1 352 ? -1.209 -7.051 37.281 1 87.12 352 GLY B N 1
ATOM 7103 C CA . GLY B 1 352 ? -1.423 -5.871 38.094 1 87.12 352 GLY B CA 1
ATOM 7104 C C . GLY B 1 352 ? -0.667 -4.652 37.594 1 87.12 352 GLY B C 1
ATOM 7105 O O . GLY B 1 352 ? -0.717 -3.588 38.219 1 87.12 352 GLY B O 1
ATOM 7106 N N . GLN B 1 353 ? -0.011 -4.84 36.562 1 90.25 353 GLN B N 1
ATOM 7107 C CA . GLN B 1 353 ? 0.735 -3.727 36 1 90.25 353 GLN B CA 1
ATOM 7108 C C . GLN B 1 353 ? -0.188 -2.775 35.25 1 90.25 353 GLN B C 1
ATOM 7110 O O . GLN B 1 353 ? -1.118 -3.215 34.562 1 90.25 353 GLN B O 1
ATOM 7115 N N . ILE B 1 354 ? 0.112 -1.486 35.375 1 93.12 354 ILE B N 1
ATOM 7116 C CA . ILE B 1 354 ? -0.699 -0.469 34.719 1 93.12 354 ILE B CA 1
ATOM 7117 C C . ILE B 1 354 ? -0.11 -0.147 33.344 1 93.12 354 ILE B C 1
ATOM 7119 O O . ILE B 1 354 ? 1.044 0.273 33.25 1 93.12 354 ILE B O 1
ATOM 7123 N N . LEU B 1 355 ? -0.945 -0.343 32.375 1 93.25 355 LEU B N 1
ATOM 7124 C CA . LEU B 1 355 ? -0.542 -0.003 31.016 1 93.25 355 LEU B CA 1
ATOM 7125 C C . LEU B 1 355 ? -0.9 1.443 30.688 1 93.25 355 LEU B C 1
ATOM 7127 O O . LEU B 1 355 ? -1.996 1.904 31.016 1 93.25 355 LEU B O 1
ATOM 7131 N N . LEU B 1 356 ? 0.046 2.084 30.016 1 92.56 356 LEU B N 1
ATOM 7132 C CA . LEU B 1 356 ? -0.148 3.467 29.609 1 92.56 356 LEU B CA 1
ATOM 7133 C C . LEU B 1 356 ? -0.666 3.537 28.172 1 92.56 356 LEU B C 1
ATOM 7135 O O . LEU B 1 356 ? -0.482 2.596 27.391 1 92.56 356 LEU B O 1
ATOM 7139 N N . PRO B 1 357 ? -1.325 4.555 27.766 1 90.12 357 PRO B N 1
ATOM 7140 C CA . PRO B 1 357 ? -1.935 4.668 26.438 1 90.12 357 PRO B CA 1
ATOM 7141 C C . PRO B 1 357 ? -0.938 4.426 25.312 1 90.12 357 PRO B C 1
ATOM 7143 O O . PRO B 1 357 ? -1.282 3.805 24.297 1 90.12 357 PRO B O 1
ATOM 7146 N N . GLY B 1 358 ? 0.189 4.895 25.406 1 87.06 358 GLY B N 1
ATOM 7147 C CA . GLY B 1 358 ? 1.197 4.703 24.375 1 87.06 358 GLY B CA 1
ATOM 7148 C C . GLY B 1 358 ? 1.451 3.242 24.062 1 87.06 358 GLY B C 1
ATOM 7149 O O . GLY B 1 358 ? 1.817 2.902 22.922 1 87.06 358 GLY B O 1
ATOM 7150 N N . SER B 1 359 ? 1.135 2.434 24.984 1 86.62 359 SER B N 1
ATOM 7151 C CA . SER B 1 359 ? 1.453 1.019 24.844 1 86.62 359 SER B CA 1
ATOM 7152 C C . SER B 1 359 ? 0.256 0.235 24.312 1 86.62 359 SER B C 1
ATOM 7154 O O . SER B 1 359 ? 0.42 -0.834 23.719 1 86.62 359 SER B O 1
ATOM 7156 N N . PHE B 1 360 ? -0.952 0.767 24.531 1 91.62 360 PHE B N 1
ATOM 7157 C CA . PHE B 1 360 ? -2.051 -0.138 24.219 1 91.62 360 PHE B CA 1
ATOM 7158 C C . PHE B 1 360 ? -3.01 0.501 23.219 1 91.62 360 PHE B C 1
ATOM 7160 O O . PHE B 1 360 ? -3.84 -0.186 22.625 1 91.62 360 PHE B O 1
ATOM 7167 N N . LEU B 1 361 ? -2.936 1.758 23.016 1 91.38 361 LEU B N 1
ATOM 7168 C CA . LEU B 1 361 ? -3.947 2.438 22.219 1 91.38 361 LEU B CA 1
ATOM 7169 C C . LEU B 1 361 ? -3.928 1.942 20.781 1 91.38 361 LEU B C 1
ATOM 7171 O O . LEU B 1 361 ? -4.98 1.7 20.188 1 91.38 361 LEU B O 1
ATOM 7175 N N . LYS B 1 362 ? -2.77 1.84 20.219 1 88 362 LYS B N 1
ATOM 7176 C CA . LYS B 1 362 ? -2.648 1.372 18.844 1 88 362 LYS B CA 1
ATOM 7177 C C . LYS B 1 362 ? -3.26 -0.016 18.688 1 88 362 LYS B C 1
ATOM 7179 O O . LYS B 1 362 ? -3.992 -0.268 17.719 1 88 362 LYS B O 1
ATOM 7184 N N . VAL B 1 363 ? -2.922 -0.822 19.594 1 90.19 363 VAL B N 1
ATOM 7185 C CA . VAL B 1 363 ? -3.428 -2.191 19.594 1 90.19 363 VAL B CA 1
ATOM 7186 C C . VAL B 1 363 ? -4.941 -2.184 19.781 1 90.19 363 VAL B C 1
ATOM 7188 O O . VAL B 1 363 ? -5.664 -2.893 19.078 1 90.19 363 VAL B O 1
ATOM 7191 N N . ALA B 1 364 ? -5.391 -1.385 20.656 1 90.56 364 ALA B N 1
ATOM 7192 C CA . ALA B 1 364 ? -6.824 -1.299 20.922 1 90.56 364 ALA B CA 1
ATOM 7193 C C . ALA B 1 364 ? -7.59 -0.858 19.688 1 90.56 364 ALA B C 1
ATOM 7195 O O . ALA B 1 364 ? -8.633 -1.429 19.359 1 90.56 364 ALA B O 1
ATOM 7196 N N . LYS B 1 365 ? -7.109 0.058 18.984 1 87.19 365 LYS B N 1
ATOM 7197 C CA . LYS B 1 365 ? -7.785 0.625 17.828 1 87.19 365 LYS B CA 1
ATOM 7198 C C . LYS B 1 365 ? -7.844 -0.379 16.688 1 87.19 365 LYS B C 1
ATOM 7200 O O . LYS B 1 365 ? -8.711 -0.287 15.812 1 87.19 365 LYS B O 1
ATOM 7205 N N . SER B 1 366 ? -6.922 -1.24 16.703 1 85.06 366 SER B N 1
ATOM 7206 C CA . SER B 1 366 ? -6.883 -2.246 15.656 1 85.06 366 SER B CA 1
ATOM 7207 C C . SER B 1 366 ? -7.875 -3.371 15.922 1 85.06 366 SER B C 1
ATOM 7209 O O . SER B 1 366 ? -8.062 -4.258 15.086 1 85.06 366 SER B O 1
ATOM 7211 N N . SER B 1 367 ? -8.531 -3.355 17.047 1 85.06 367 SER B N 1
ATOM 7212 C CA . SER B 1 367 ? -9.453 -4.402 17.469 1 85.06 367 SER B CA 1
ATOM 7213 C C . SER B 1 367 ? -10.844 -3.836 17.734 1 85.06 367 SER B C 1
ATOM 7215 O O . SER B 1 367 ? -11.086 -2.641 17.547 1 85.06 367 SER B O 1
ATOM 7217 N N . ARG B 1 368 ? -11.719 -4.719 18.078 1 87.06 368 ARG B N 1
ATOM 7218 C CA . ARG B 1 368 ? -13.094 -4.316 18.344 1 87.06 368 ARG B CA 1
ATOM 7219 C C . ARG B 1 368 ? -13.242 -3.771 19.766 1 87.06 368 ARG B C 1
ATOM 7221 O O . ARG B 1 368 ? -14.328 -3.35 20.172 1 87.06 368 ARG B O 1
ATOM 7228 N N . TYR B 1 369 ? -12.188 -3.66 20.469 1 90.88 369 TYR B N 1
ATOM 7229 C CA . TYR B 1 369 ? -12.289 -3.404 21.906 1 90.88 369 TYR B CA 1
ATOM 7230 C C . TYR B 1 369 ? -12.25 -1.908 22.188 1 90.88 369 TYR B C 1
ATOM 7232 O O . TYR B 1 369 ? -12.688 -1.464 23.25 1 90.88 369 TYR B O 1
ATOM 7240 N N . TYR B 1 370 ? -11.789 -1.149 21.281 1 92.19 370 TYR B N 1
ATOM 7241 C CA . TYR B 1 370 ? -11.523 0.26 21.547 1 92.19 370 TYR B CA 1
ATOM 7242 C C . TYR B 1 370 ? -12.812 1 21.891 1 92.19 370 TYR B C 1
ATOM 7244 O O . TYR B 1 370 ? -12.875 1.712 22.891 1 92.19 370 TYR B O 1
ATOM 7252 N N . PRO B 1 371 ? -13.898 0.819 21.188 1 92.38 371 PRO B N 1
ATOM 7253 C CA . PRO B 1 371 ? -15.148 1.495 21.547 1 92.38 371 PRO B CA 1
ATOM 7254 C C . PRO B 1 371 ? -15.625 1.141 22.953 1 92.38 371 PRO B C 1
ATOM 7256 O O . PRO B 1 371 ? -16.141 2.006 23.672 1 92.38 371 PRO B O 1
ATOM 7259 N N . GLU B 1 372 ? -15.438 -0.092 23.281 1 94 372 GLU B N 1
ATOM 7260 C CA . GLU B 1 372 ? -15.852 -0.532 24.609 1 94 372 GLU B CA 1
ATOM 7261 C C . GLU B 1 372 ? -15.008 0.138 25.688 1 94 372 GLU B C 1
ATOM 7263 O O . GLU B 1 372 ? -15.523 0.46 26.766 1 94 372 GLU B O 1
ATOM 7268 N N . LEU B 1 373 ? -13.773 0.281 25.422 1 95 373 LEU B N 1
ATOM 7269 C CA . LEU B 1 373 ? -12.906 0.974 26.359 1 95 373 LEU B CA 1
ATOM 7270 C C . LEU B 1 373 ? -13.367 2.412 26.578 1 95 373 LEU B C 1
ATOM 7272 O O . LEU B 1 373 ? -13.43 2.887 27.719 1 95 373 LEU B O 1
ATOM 7276 N N . THR B 1 374 ? -13.695 3.059 25.484 1 95.5 374 THR B N 1
ATOM 7277 C CA . THR B 1 374 ? -14.148 4.445 25.547 1 95.5 374 THR B CA 1
ATOM 7278 C C . THR B 1 374 ? -15.445 4.551 26.344 1 95.5 374 THR B C 1
ATOM 7280 O O . THR B 1 374 ? -15.594 5.438 27.188 1 95.5 374 THR B O 1
ATOM 7283 N N . MET B 1 375 ? -16.375 3.684 26.109 1 96 375 MET B N 1
ATOM 7284 C CA . MET B 1 375 ? -17.641 3.705 26.828 1 96 375 MET B CA 1
ATOM 7285 C C . MET B 1 375 ? -17.438 3.402 28.312 1 96 375 MET B C 1
ATOM 7287 O O . MET B 1 375 ? -18.078 4.02 29.156 1 96 375 MET B O 1
ATOM 7291 N N . ALA B 1 376 ? -16.547 2.473 28.594 1 94.88 376 ALA B N 1
ATOM 7292 C CA . ALA B 1 376 ? -16.234 2.166 29.984 1 94.88 376 ALA B CA 1
ATOM 7293 C C . ALA B 1 376 ? -15.672 3.391 30.703 1 94.88 376 ALA B C 1
ATOM 7295 O O . ALA B 1 376 ? -16.016 3.652 31.859 1 94.88 376 ALA B O 1
ATOM 7296 N N . MET B 1 377 ? -14.805 4.074 30.031 1 95.5 377 MET B N 1
ATOM 7297 C CA . MET B 1 377 ? -14.234 5.297 30.594 1 95.5 377 MET B CA 1
ATOM 7298 C C . MET B 1 377 ? -15.32 6.336 30.859 1 95.5 377 MET B C 1
ATOM 7300 O O . MET B 1 377 ? -15.344 6.965 31.906 1 95.5 377 MET B O 1
ATOM 7304 N N . LEU B 1 378 ? -16.203 6.535 29.906 1 96.12 378 LEU B N 1
ATOM 7305 C CA . LEU B 1 378 ? -17.281 7.508 30.031 1 96.12 378 LEU B CA 1
ATOM 7306 C C . LEU B 1 378 ? -18.172 7.176 31.219 1 96.12 378 LEU B C 1
ATOM 7308 O O . LEU B 1 378 ? -18.547 8.07 31.984 1 96.12 378 LEU B O 1
ATOM 7312 N N . ASP B 1 379 ? -18.469 5.926 31.375 1 95.19 379 ASP B N 1
ATOM 7313 C CA . ASP B 1 379 ? -19.312 5.488 32.469 1 95.19 379 ASP B CA 1
ATOM 7314 C C . ASP B 1 379 ? -18.641 5.77 33.812 1 95.19 379 ASP B C 1
ATOM 7316 O O . ASP B 1 379 ? -19.297 6.219 34.781 1 95.19 379 ASP B O 1
ATOM 7320 N N . GLN B 1 380 ? -17.391 5.512 33.844 1 93.31 380 GLN B N 1
ATOM 7321 C CA . GLN B 1 380 ? -16.656 5.746 35.094 1 93.31 380 GLN B CA 1
ATOM 7322 C C . GLN B 1 380 ? -16.594 7.234 35.406 1 93.31 380 GLN B C 1
ATOM 7324 O O . GLN B 1 380 ? -16.797 7.625 36.562 1 93.31 380 GLN B O 1
ATOM 7329 N N . VAL B 1 381 ? -16.359 7.969 34.469 1 93.81 381 VAL B N 1
ATOM 7330 C CA . VAL B 1 381 ? -16.266 9.414 34.656 1 93.81 381 VAL B CA 1
ATOM 7331 C C . VAL B 1 381 ? -17.625 9.969 35.062 1 93.81 381 VAL B C 1
ATOM 7333 O O . VAL B 1 381 ? -17.734 10.82 35.938 1 93.81 381 VAL B O 1
ATOM 7336 N N . TYR B 1 382 ? -18.656 9.438 34.406 1 94.19 382 TYR B N 1
ATOM 7337 C CA . TYR B 1 382 ? -20.016 9.844 34.75 1 94.19 382 TYR B CA 1
ATOM 7338 C C . TYR B 1 382 ? -20.359 9.516 36.188 1 94.19 382 TYR B C 1
ATOM 7340 O O . TYR B 1 382 ? -20.875 10.359 36.906 1 94.19 382 TYR B O 1
ATOM 7348 N N . SER B 1 383 ? -19.984 8.367 36.562 1 91.44 383 SER B N 1
ATOM 7349 C CA . SER B 1 383 ? -20.266 7.926 37.938 1 91.44 383 SER B CA 1
ATOM 7350 C C . SER B 1 383 ? -19.5 8.75 38.969 1 91.44 383 SER B C 1
ATOM 7352 O O . SER B 1 383 ? -20.016 9.047 40.031 1 91.44 383 SER B O 1
ATOM 7354 N N . ALA B 1 384 ? -18.359 9.117 38.625 1 89.62 384 ALA B N 1
ATOM 7355 C CA . ALA B 1 384 ? -17.484 9.82 39.594 1 89.62 384 ALA B CA 1
ATOM 7356 C C . ALA B 1 384 ? -17.859 11.297 39.656 1 89.62 384 ALA B C 1
ATOM 7358 O O . ALA B 1 384 ? -17.828 11.883 40.75 1 89.62 384 ALA B O 1
ATOM 7359 N N . PHE B 1 385 ? -18.25 11.906 38.594 1 89.56 385 PHE B N 1
ATOM 7360 C CA . PHE B 1 385 ? -18.312 13.359 38.594 1 89.56 385 PHE B CA 1
ATOM 7361 C C . PHE B 1 385 ? -19.75 13.844 38.562 1 89.56 385 PHE B C 1
ATOM 7363 O O . PHE B 1 385 ? -20.016 15.047 38.625 1 89.56 385 PHE B O 1
ATOM 7370 N N . ARG B 1 386 ? -20.672 12.945 38.531 1 85.44 386 ARG B N 1
ATOM 7371 C CA . ARG B 1 386 ? -22.062 13.375 38.531 1 85.44 386 ARG B CA 1
ATOM 7372 C C . ARG B 1 386 ? -22.391 14.148 39.812 1 85.44 386 ARG B C 1
ATOM 7374 O O . ARG B 1 386 ? -23.25 15.023 39.812 1 85.44 386 ARG B O 1
ATOM 7381 N N . ALA B 1 387 ? -21.609 13.891 40.875 1 78.94 387 ALA B N 1
ATOM 7382 C CA . ALA B 1 387 ? -21.875 14.547 42.156 1 78.94 387 ALA B CA 1
ATOM 7383 C C . ALA B 1 387 ? -20.828 15.633 42.438 1 78.94 387 ALA B C 1
ATOM 7385 O O . ALA B 1 387 ? -20.859 16.266 43.469 1 78.94 387 ALA B O 1
ATOM 7386 N N . HIS B 1 388 ? -19.938 15.836 41.531 1 78.44 388 HIS B N 1
ATOM 7387 C CA . HIS B 1 388 ? -18.828 16.766 41.781 1 78.44 388 HIS B CA 1
ATOM 7388 C C . HIS B 1 388 ? -18.766 17.812 40.656 1 78.44 388 HIS B C 1
ATOM 7390 O O . HIS B 1 388 ? -18.312 17.516 39.562 1 78.44 388 HIS B O 1
ATOM 7396 N N . PRO B 1 389 ? -19.125 18.938 41.031 1 78.25 389 PRO B N 1
ATOM 7397 C CA . PRO B 1 389 ? -19.156 19.984 40 1 78.25 389 PRO B CA 1
ATOM 7398 C C . PRO B 1 389 ? -17.766 20.484 39.656 1 78.25 389 PRO B C 1
ATOM 7400 O O . PRO B 1 389 ? -17.297 21.484 40.188 1 78.25 389 PRO B O 1
ATOM 7403 N N . SER B 1 390 ? -16.922 19.859 38.969 1 88.56 390 SER B N 1
ATOM 7404 C CA . SER B 1 390 ? -15.648 20.281 38.406 1 88.56 390 SER B CA 1
ATOM 7405 C C . SER B 1 390 ? -15.578 19.984 36.906 1 88.56 390 SER B C 1
ATOM 7407 O O . SER B 1 390 ? -16.422 19.266 36.375 1 88.56 390 SER B O 1
ATOM 7409 N N . LEU B 1 391 ? -14.641 20.625 36.344 1 93 391 LEU B N 1
ATOM 7410 C CA . LEU B 1 391 ? -14.391 20.359 34.938 1 93 391 LEU B CA 1
ATOM 7411 C C . LEU B 1 391 ? -13.695 19.016 34.75 1 93 391 LEU B C 1
ATOM 7413 O O . LEU B 1 391 ? -12.805 18.656 35.531 1 93 391 LEU B O 1
ATOM 7417 N N . TYR B 1 392 ? -14.133 18.297 33.906 1 94.81 392 TYR B N 1
ATOM 7418 C CA . TYR B 1 392 ? -13.445 17.047 33.594 1 94.81 392 TYR B CA 1
ATOM 7419 C C . TYR B 1 392 ? -13.359 16.812 32.094 1 94.81 392 TYR B C 1
ATOM 7421 O O . TYR B 1 392 ? -14.289 17.156 31.359 1 94.81 392 TYR B O 1
ATOM 7429 N N . SER B 1 393 ? -12.25 16.312 31.656 1 96.25 393 SER B N 1
ATOM 7430 C CA . SER B 1 393 ? -12.031 16.094 30.234 1 96.25 393 SER B CA 1
ATOM 7431 C C . SER B 1 393 ? -11.781 14.617 29.938 1 96.25 393 SER B C 1
ATOM 7433 O O . SER B 1 393 ? -11.258 13.883 30.781 1 96.25 393 SER B O 1
ATOM 7435 N N . LEU B 1 394 ? -12.234 14.211 28.75 1 96.44 394 LEU B N 1
ATOM 7436 C CA . LEU B 1 394 ? -12.07 12.852 28.266 1 96.44 394 LEU B CA 1
ATOM 7437 C C . LEU B 1 394 ? -11.516 12.852 26.844 1 96.44 394 LEU B C 1
ATOM 7439 O O . LEU B 1 394 ? -11.914 13.664 26.016 1 96.44 394 LEU B O 1
ATOM 7443 N N . ASN B 1 395 ? -10.617 11.914 26.625 1 94.94 395 ASN B N 1
ATOM 7444 C CA . ASN B 1 395 ? -10.031 11.781 25.297 1 94.94 395 ASN B CA 1
ATOM 7445 C C . ASN B 1 395 ? -10.945 10.992 24.359 1 94.94 395 ASN B C 1
ATOM 7447 O O . ASN B 1 395 ? -11.438 9.922 24.719 1 94.94 395 ASN B O 1
ATOM 7451 N N . PHE B 1 396 ? -11.148 11.531 23.141 1 93.69 396 PHE B N 1
ATOM 7452 C CA . PHE B 1 396 ? -11.844 10.852 22.047 1 93.69 396 PHE B CA 1
ATOM 7453 C C . PHE B 1 396 ? -10.992 10.844 20.797 1 93.69 396 PHE B C 1
ATOM 7455 O O . PHE B 1 396 ? -10.258 11.789 20.516 1 93.69 396 PHE B O 1
ATOM 7462 N N . SER B 1 397 ? -11.094 9.758 20.078 1 89.62 397 SER B N 1
ATOM 7463 C CA . SER B 1 397 ? -10.43 9.672 18.781 1 89.62 397 SER B CA 1
ATOM 7464 C C . SER B 1 397 ? -11.445 9.656 17.641 1 89.62 397 SER B C 1
ATOM 7466 O O . SER B 1 397 ? -12.648 9.633 17.875 1 89.62 397 SER B O 1
ATOM 7468 N N . SER B 1 398 ? -10.906 9.719 16.422 1 85.81 398 SER B N 1
ATOM 7469 C CA . SER B 1 398 ? -11.773 9.625 15.258 1 85.81 398 SER B CA 1
ATOM 7470 C C . SER B 1 398 ? -12.531 8.297 15.234 1 85.81 398 SER B C 1
ATOM 7472 O O . SER B 1 398 ? -13.68 8.242 14.797 1 85.81 398 SER B O 1
ATOM 7474 N N . VAL B 1 399 ? -11.883 7.285 15.773 1 85.94 399 VAL B N 1
ATOM 7475 C CA . VAL B 1 399 ? -12.492 5.965 15.828 1 85.94 399 VAL B CA 1
ATOM 7476 C C . VAL B 1 399 ? -13.75 6.016 16.688 1 85.94 399 VAL B C 1
ATOM 7478 O O . VAL B 1 399 ? -14.758 5.383 16.375 1 85.94 399 VAL B O 1
ATOM 7481 N N . ASP B 1 400 ? -13.695 6.785 17.703 1 92.25 400 ASP B N 1
ATOM 7482 C CA . ASP B 1 400 ? -14.836 6.938 18.594 1 92.25 400 ASP B CA 1
ATOM 7483 C C . ASP B 1 400 ? -15.992 7.66 17.891 1 92.25 400 ASP B C 1
ATOM 7485 O O . ASP B 1 400 ? -17.141 7.238 17.984 1 92.25 400 ASP B O 1
ATOM 7489 N N . ILE B 1 401 ? -15.664 8.648 17.203 1 91.25 401 ILE B N 1
ATOM 7490 C CA . ILE B 1 401 ? -16.656 9.516 16.562 1 91.25 401 ILE B CA 1
ATOM 7491 C C . ILE B 1 401 ? -17.328 8.781 15.414 1 91.25 401 ILE B C 1
ATOM 7493 O O . ILE B 1 401 ? -18.5 9.008 15.125 1 91.25 401 ILE B O 1
ATOM 7497 N N . GLU B 1 402 ? -16.609 7.906 14.852 1 85.12 402 GLU B N 1
ATOM 7498 C CA . GLU B 1 402 ? -17.141 7.164 13.711 1 85.12 402 GLU B CA 1
ATOM 7499 C C . GLU B 1 402 ? -17.922 5.945 14.156 1 85.12 402 GLU B C 1
ATOM 7501 O O . GLU B 1 402 ? -18.609 5.305 13.352 1 85.12 402 GLU B O 1
ATOM 7506 N N . ASN B 1 403 ? -17.828 5.641 15.383 1 89.06 403 ASN B N 1
ATOM 7507 C CA . ASN B 1 403 ? -18.547 4.484 15.914 1 89.06 403 ASN B CA 1
ATOM 7508 C C . ASN B 1 403 ? -19.938 4.867 16.422 1 89.06 403 ASN B C 1
ATOM 7510 O O . ASN B 1 403 ? -20.062 5.582 17.422 1 89.06 403 ASN B O 1
ATOM 7514 N N . PRO B 1 404 ? -20.953 4.336 15.852 1 89.25 404 PRO B N 1
ATOM 7515 C CA . PRO B 1 404 ? -22.312 4.734 16.234 1 89.25 404 PRO B CA 1
ATOM 7516 C C . PRO B 1 404 ? -22.656 4.379 17.672 1 89.25 404 PRO B C 1
ATOM 7518 O O . PRO B 1 404 ? -23.406 5.102 18.328 1 89.25 404 PRO B O 1
ATOM 7521 N N . GLN B 1 405 ? -22.125 3.34 18.109 1 91.88 405 GLN B N 1
ATOM 7522 C CA . GLN B 1 405 ? -22.438 2.924 19.484 1 91.88 405 GLN B CA 1
ATOM 7523 C C . GLN B 1 405 ? -21.844 3.9 20.5 1 91.88 405 GLN B C 1
ATOM 7525 O O . GLN B 1 405 ? -22.5 4.258 21.469 1 91.88 405 GLN B O 1
ATOM 7530 N N . VAL B 1 406 ? -20.641 4.289 20.266 1 95.69 406 VAL B N 1
ATOM 7531 C CA . VAL B 1 406 ? -19.984 5.234 21.156 1 95.69 406 VAL B CA 1
ATOM 7532 C C . VAL B 1 406 ? -20.734 6.57 21.141 1 95.69 406 VAL B C 1
ATOM 7534 O O . VAL B 1 406 ? -21 7.156 22.188 1 95.69 406 VAL B O 1
ATOM 7537 N N . VAL B 1 407 ? -21.094 7.02 19.953 1 96.12 407 VAL B N 1
ATOM 7538 C CA . VAL B 1 407 ? -21.766 8.297 19.781 1 96.12 407 VAL B CA 1
ATOM 7539 C C . VAL B 1 407 ? -23.125 8.258 20.484 1 96.12 407 VAL B C 1
ATOM 7541 O O . VAL B 1 407 ? -23.469 9.156 21.25 1 96.12 407 VAL B O 1
ATOM 7544 N N . LYS B 1 408 ? -23.844 7.188 20.234 1 96.31 408 LYS B N 1
ATOM 7545 C CA . LYS B 1 408 ? -25.172 7.031 20.859 1 96.31 408 LYS B CA 1
ATOM 7546 C C . LYS B 1 408 ? -25.062 7 22.375 1 96.31 408 LYS B C 1
ATOM 7548 O O . LYS B 1 408 ? -25.844 7.656 23.062 1 96.31 408 LYS B O 1
ATOM 7553 N N . HIS B 1 409 ? -24.156 6.266 22.812 1 97.12 409 HIS B N 1
ATOM 7554 C CA . HIS B 1 409 ? -23.953 6.141 24.266 1 97.12 409 HIS B CA 1
ATOM 7555 C C . HIS B 1 409 ? -23.578 7.48 24.875 1 97.12 409 HIS B C 1
ATOM 7557 O O . HIS B 1 409 ? -24.109 7.855 25.922 1 97.12 409 HIS B O 1
ATOM 7563 N N . THR B 1 410 ? -22.734 8.172 24.312 1 97.5 410 THR B N 1
ATOM 7564 C CA . THR B 1 410 ? -22.266 9.469 24.797 1 97.5 410 THR B CA 1
ATOM 7565 C C . THR B 1 410 ? -23.422 10.469 24.812 1 97.5 410 THR B C 1
ATOM 7567 O O . THR B 1 410 ? -23.656 11.125 25.828 1 97.5 410 THR B O 1
ATOM 7570 N N . LEU B 1 411 ? -24.156 10.578 23.75 1 97.06 411 LEU B N 1
ATOM 7571 C CA . LEU B 1 411 ? -25.234 11.547 23.641 1 97.06 411 LEU B CA 1
ATOM 7572 C C . LEU B 1 411 ? -26.359 11.219 24.625 1 97.06 411 LEU B C 1
ATOM 7574 O O . LEU B 1 411 ? -27.016 12.117 25.141 1 97.06 411 LEU B O 1
ATOM 7578 N N . LYS B 1 412 ? -26.531 9.953 24.781 1 97.25 412 LYS B N 1
ATOM 7579 C CA . LYS B 1 412 ? -27.531 9.539 25.75 1 97.25 412 LYS B CA 1
ATOM 7580 C C . LYS B 1 412 ? -27.203 10.062 27.141 1 97.25 412 LYS B C 1
ATOM 7582 O O . LYS B 1 412 ? -28.047 10.68 27.797 1 97.25 412 LYS B O 1
ATOM 7587 N N . ILE B 1 413 ? -26.031 9.883 27.547 1 96.38 413 ILE B N 1
ATOM 7588 C CA . ILE B 1 413 ? -25.594 10.312 28.875 1 96.38 413 ILE B CA 1
ATOM 7589 C C . ILE B 1 413 ? -25.688 11.836 28.969 1 96.38 413 ILE B C 1
ATOM 7591 O O . ILE B 1 413 ? -26.188 12.375 29.969 1 96.38 413 ILE B O 1
ATOM 7595 N N . LEU B 1 414 ? -25.328 12.5 27.969 1 96.44 414 LEU B N 1
ATOM 7596 C CA . LEU B 1 414 ? -25.281 13.953 27.984 1 96.44 414 LEU B CA 1
ATOM 7597 C C . LEU B 1 414 ? -26.672 14.547 27.969 1 96.44 414 LEU B C 1
ATOM 7599 O O . LEU B 1 414 ? -26.922 15.586 28.594 1 96.44 414 LEU B O 1
ATOM 7603 N N . SER B 1 415 ? -27.547 13.883 27.281 1 95.88 415 SER B N 1
ATOM 7604 C CA . SER B 1 415 ? -28.906 14.383 27.203 1 95.88 415 SER B CA 1
ATOM 7605 C C . SER B 1 415 ? -29.672 14.117 28.5 1 95.88 415 SER B C 1
ATOM 7607 O O . SER B 1 415 ? -30.547 14.898 28.875 1 95.88 415 SER B O 1
ATOM 7609 N N . GLU B 1 416 ? -29.297 13.109 29.172 1 95.19 416 GLU B N 1
ATOM 7610 C CA . GLU B 1 416 ? -29.984 12.711 30.391 1 95.19 416 GLU B CA 1
ATOM 7611 C C . GLU B 1 416 ? -29.516 13.531 31.594 1 95.19 416 GLU B C 1
ATOM 7613 O O . GLU B 1 416 ? -30.266 13.719 32.562 1 95.19 416 GLU B O 1
ATOM 7618 N N . ASP B 1 417 ? -28.344 13.977 31.578 1 95.19 417 ASP B N 1
ATOM 7619 C CA . ASP B 1 417 ? -27.766 14.734 32.688 1 95.19 417 ASP B CA 1
ATOM 7620 C C . ASP B 1 417 ? -27.062 15.992 32.188 1 95.19 417 ASP B C 1
ATOM 7622 O O . ASP B 1 417 ? -25.844 16 32.031 1 95.19 417 ASP B O 1
ATOM 7626 N N . THR B 1 418 ? -27.734 17.016 32.25 1 92.06 418 THR B N 1
ATOM 7627 C CA . THR B 1 418 ? -27.234 18.281 31.703 1 92.06 418 THR B CA 1
ATOM 7628 C C . THR B 1 418 ? -26.141 18.859 32.562 1 92.06 418 THR B C 1
ATOM 7630 O O . THR B 1 418 ? -25.219 19.516 32.062 1 92.06 418 THR B O 1
ATOM 7633 N N . ALA B 1 419 ? -26.266 18.625 33.812 1 92.62 419 ALA B N 1
ATOM 7634 C CA . ALA B 1 419 ? -25.25 19.125 34.719 1 92.62 419 ALA B CA 1
ATOM 7635 C C . ALA B 1 419 ? -23.891 18.469 34.438 1 92.62 419 ALA B C 1
ATOM 7637 O O . ALA B 1 419 ? -22.859 19.141 34.469 1 92.62 419 ALA B O 1
ATOM 7638 N N . PHE B 1 420 ? -23.938 17.25 34.219 1 93.94 420 PHE B N 1
ATOM 7639 C CA . PHE B 1 420 ? -22.734 16.516 33.844 1 93.94 420 PHE B CA 1
ATOM 7640 C C . PHE B 1 420 ? -22.188 17.031 32.531 1 93.94 420 PHE B C 1
ATOM 7642 O O . PHE B 1 420 ? -20.984 17.234 32.375 1 93.94 420 PHE B O 1
ATOM 7649 N N . ALA B 1 421 ? -23.062 17.297 31.625 1 95.12 421 ALA B N 1
ATOM 7650 C CA . ALA B 1 421 ? -22.688 17.719 30.266 1 95.12 421 ALA B CA 1
ATOM 7651 C C . ALA B 1 421 ? -21.984 19.062 30.281 1 95.12 421 ALA B C 1
ATOM 7653 O O . ALA B 1 421 ? -20.984 19.266 29.594 1 95.12 421 ALA B O 1
ATOM 7654 N N . ARG B 1 422 ? -22.406 19.922 31.062 1 94 422 ARG B N 1
ATOM 7655 C CA . ARG B 1 422 ? -21.891 21.281 31.094 1 94 422 ARG B CA 1
ATOM 7656 C C . ARG B 1 422 ? -20.453 21.312 31.562 1 94 422 ARG B C 1
ATOM 7658 O O . ARG B 1 422 ? -19.703 22.25 31.266 1 94 422 ARG B O 1
ATOM 7665 N N . ASN B 1 423 ? -20.109 20.25 32.312 1 95.06 423 ASN B N 1
ATOM 7666 C CA . ASN B 1 423 ? -18.766 20.219 32.875 1 95.06 423 ASN B CA 1
ATOM 7667 C C . ASN B 1 423 ? -17.844 19.297 32.094 1 95.06 423 ASN B C 1
ATOM 7669 O O . ASN B 1 423 ? -16.656 19.172 32.406 1 95.06 423 ASN B O 1
ATOM 7673 N N . LEU B 1 424 ? -18.297 18.688 31.078 1 96 424 LEU B N 1
ATOM 7674 C CA . LEU B 1 424 ? -17.531 17.734 30.297 1 96 424 LEU B CA 1
ATOM 7675 C C . LEU B 1 424 ? -16.812 18.422 29.141 1 96 424 LEU B C 1
ATOM 7677 O O . LEU B 1 424 ? -17.406 19.234 28.422 1 96 424 LEU B O 1
ATOM 7681 N N . VAL B 1 425 ? -15.57 18.094 29 1 96.88 425 VAL B N 1
ATOM 7682 C CA . VAL B 1 425 ? -14.781 18.531 27.859 1 96.88 425 VAL B CA 1
ATOM 7683 C C . VAL B 1 425 ? -14.273 17.328 27.078 1 96.88 425 VAL B C 1
ATOM 7685 O O . VAL B 1 425 ? -13.594 16.469 27.641 1 96.88 425 VAL B O 1
ATOM 7688 N N . ILE B 1 426 ? -14.57 17.25 25.859 1 96.38 426 ILE B N 1
ATOM 7689 C CA . ILE B 1 426 ? -14.062 16.172 25 1 96.38 426 ILE B CA 1
ATOM 7690 C C . ILE B 1 426 ? -12.805 16.656 24.266 1 96.38 426 ILE B C 1
ATOM 7692 O O . ILE B 1 426 ? -12.836 17.672 23.562 1 96.38 426 ILE B O 1
ATOM 7696 N N . GLU B 1 427 ? -11.766 15.906 24.484 1 95.25 427 GLU B N 1
ATOM 7697 C CA . GLU B 1 427 ? -10.5 16.25 23.844 1 95.25 427 GLU B CA 1
ATOM 7698 C C . GLU B 1 427 ? -10.289 15.422 22.578 1 95.25 427 GLU B C 1
ATOM 7700 O O . GLU B 1 427 ? -10.32 14.188 22.625 1 95.25 427 GLU B O 1
ATOM 7705 N N . LEU B 1 428 ? -10.047 16.109 21.5 1 90.06 428 LEU B N 1
ATOM 7706 C CA . LEU B 1 428 ? -9.789 15.461 20.219 1 90.06 428 LEU B CA 1
ATOM 7707 C C . LEU B 1 428 ? -8.391 15.781 19.719 1 90.06 428 LEU B C 1
ATOM 7709 O O . LEU B 1 428 ? -7.926 16.922 19.844 1 90.06 428 LEU B O 1
ATOM 7713 N N . VAL B 1 429 ? -7.688 14.711 19.172 1 79.81 429 VAL B N 1
ATOM 7714 C CA . VAL B 1 429 ? -6.359 14.953 18.625 1 79.81 429 VAL B CA 1
ATOM 7715 C C . VAL B 1 429 ? -6.477 15.625 17.266 1 79.81 429 VAL B C 1
ATOM 7717 O O . VAL B 1 429 ? -7.422 15.367 16.516 1 79.81 429 VAL B O 1
ATOM 7720 N N . GLU B 1 430 ? -5.582 16.625 16.953 1 66.56 430 GLU B N 1
ATOM 7721 C CA . GLU B 1 430 ? -5.566 17.406 15.727 1 66.56 430 GLU B CA 1
ATOM 7722 C C . GLU B 1 430 ? -5.457 16.5 14.5 1 66.56 430 GLU B C 1
ATOM 7724 O O . GLU B 1 430 ? -6.07 16.766 13.461 1 66.56 430 GLU B O 1
ATOM 7729 N N . GLN B 1 431 ? -4.438 15.539 14.328 1 58.09 431 GLN B N 1
ATOM 7730 C CA . GLN B 1 431 ? -3.809 14.898 13.18 1 58.09 431 GLN B CA 1
ATOM 7731 C C . GLN B 1 431 ? -4.707 13.812 12.602 1 58.09 431 GLN B C 1
ATOM 7733 O O . GLN B 1 431 ? -4.359 13.18 11.594 1 58.09 431 GLN B O 1
ATOM 7738 N N . GLU B 1 432 ? -6.043 13.672 12.578 1 54.03 432 GLU B N 1
ATOM 7739 C CA . GLU B 1 432 ? -6.23 12.336 12.023 1 54.03 432 GLU B CA 1
ATOM 7740 C C . GLU B 1 432 ? -6.559 12.398 10.531 1 54.03 432 GLU B C 1
ATOM 7742 O O . GLU B 1 432 ? -7.582 12.969 10.141 1 54.03 432 GLU B O 1
ATOM 7747 N N . GLU B 1 433 ? -5.387 12.352 9.641 1 50.62 433 GLU B N 1
ATOM 7748 C CA . GLU B 1 433 ? -5.535 12.266 8.188 1 50.62 433 GLU B CA 1
ATOM 7749 C C . GLU B 1 433 ? -6.656 11.297 7.809 1 50.62 433 GLU B C 1
ATOM 7751 O O . GLU B 1 433 ? -6.801 10.242 8.422 1 50.62 433 GLU B O 1
ATOM 7756 N N . GLY B 1 434 ? -7.559 11.734 6.984 1 53.5 434 GLY B N 1
ATOM 7757 C CA . GLY B 1 434 ? -8.492 10.828 6.34 1 53.5 434 GLY B CA 1
ATOM 7758 C C . GLY B 1 434 ? -9.859 10.82 6.992 1 53.5 434 GLY B C 1
ATOM 7759 O O . GLY B 1 434 ? -10.805 10.234 6.461 1 53.5 434 GLY B O 1
ATOM 7760 N N . SER B 1 435 ? -9.805 11.43 8.242 1 59.06 435 SER B N 1
ATOM 7761 C CA . SER B 1 435 ? -11.094 11.344 8.93 1 59.06 435 SER B CA 1
ATOM 7762 C C . SER B 1 435 ? -12.125 12.258 8.273 1 59.06 435 SER B C 1
ATOM 7764 O O . SER B 1 435 ? -11.781 13.266 7.668 1 59.06 435 SER B O 1
ATOM 7766 N N . ASP B 1 436 ? -13.234 11.641 8.094 1 68 436 ASP B N 1
ATOM 7767 C CA . ASP B 1 436 ? -14.367 12.414 7.59 1 68 436 ASP B CA 1
ATOM 7768 C C . ASP B 1 436 ? -14.625 13.648 8.453 1 68 436 ASP B C 1
ATOM 7770 O O . ASP B 1 436 ? -15.219 13.539 9.531 1 68 436 ASP B O 1
ATOM 7774 N N . PHE B 1 437 ? -14.133 14.711 8.078 1 74.94 437 PHE B N 1
ATOM 7775 C CA . PHE B 1 437 ? -14.258 15.977 8.781 1 74.94 437 PHE B CA 1
ATOM 7776 C C . PHE B 1 437 ? -15.727 16.297 9.07 1 74.94 437 PHE B C 1
ATOM 7778 O O . PHE B 1 437 ? -16.047 16.875 10.109 1 74.94 437 PHE B O 1
ATOM 7785 N N . SER B 1 438 ? -16.531 15.828 8.258 1 80.88 438 SER B N 1
ATOM 7786 C CA . SER B 1 438 ? -17.953 16.094 8.43 1 80.88 438 SER B CA 1
ATOM 7787 C C . SER B 1 438 ? -18.516 15.359 9.641 1 80.88 438 SER B C 1
ATOM 7789 O O . SER B 1 438 ? -19.375 15.891 10.352 1 80.88 438 SER B O 1
ATOM 7791 N N . GLN B 1 439 ? -17.984 14.25 9.883 1 85.06 439 GLN B N 1
ATOM 7792 C CA . GLN B 1 439 ? -18.453 13.477 11.031 1 85.06 439 GLN B CA 1
ATOM 7793 C C . GLN B 1 439 ? -17.984 14.094 12.344 1 85.06 439 GLN B C 1
ATOM 7795 O O . GLN B 1 439 ? -18.734 14.117 13.32 1 85.06 439 GLN B O 1
ATOM 7800 N N . ILE B 1 440 ? -16.828 14.57 12.289 1 86 440 ILE B N 1
ATOM 7801 C CA . ILE B 1 440 ? -16.297 15.211 13.484 1 86 440 ILE B CA 1
ATOM 7802 C C . ILE B 1 440 ? -17.094 16.469 13.797 1 86 440 ILE B C 1
ATOM 7804 O O . ILE B 1 440 ? -17.469 16.703 14.945 1 86 440 ILE B O 1
ATOM 7808 N N . ARG B 1 441 ? -17.359 17.188 12.797 1 86.81 441 ARG B N 1
ATOM 7809 C CA . ARG B 1 441 ? -18.125 18.422 12.969 1 86.81 441 ARG B CA 1
ATOM 7810 C C . ARG B 1 441 ? -19.516 18.125 13.531 1 86.81 441 ARG B C 1
ATOM 7812 O O . ARG B 1 441 ? -19.969 18.781 14.461 1 86.81 441 ARG B O 1
ATOM 7819 N N . ARG B 1 442 ? -20.188 17.109 13.016 1 89.06 442 ARG B N 1
ATOM 7820 C CA . ARG B 1 442 ? -21.516 16.734 13.469 1 89.06 442 ARG B CA 1
ATOM 7821 C C . ARG B 1 442 ? -21.5 16.281 14.922 1 89.06 442 ARG B C 1
ATOM 7823 O O . ARG B 1 442 ? -22.391 16.625 15.703 1 89.06 442 ARG B O 1
ATOM 7830 N N . PHE B 1 443 ? -20.531 15.594 15.188 1 92.5 443 PHE B N 1
ATOM 7831 C CA . PHE B 1 443 ? -20.406 15.109 16.562 1 92.5 443 PHE B CA 1
ATOM 7832 C C . PHE B 1 443 ? -20.203 16.266 17.531 1 92.5 443 PHE B C 1
ATOM 7834 O O . PHE B 1 443 ? -20.859 16.328 18.578 1 92.5 443 PHE B O 1
ATOM 7841 N N . LEU B 1 444 ? -19.344 17.172 17.203 1 92 444 LEU B N 1
ATOM 7842 C CA . LEU B 1 444 ? -19.062 18.328 18.047 1 92 444 LEU B CA 1
ATOM 7843 C C . LEU B 1 444 ? -20.312 19.203 18.203 1 92 444 LEU B C 1
ATOM 7845 O O . LEU B 1 444 ? -20.578 19.703 19.297 1 92 444 LEU B O 1
ATOM 7849 N N . GLU B 1 445 ? -21.031 19.328 17.188 1 92.88 445 GLU B N 1
ATOM 7850 C CA . GLU B 1 445 ? -22.281 20.078 17.25 1 92.88 445 GLU B CA 1
ATOM 7851 C C . GLU B 1 445 ? -23.281 19.406 18.188 1 92.88 445 GLU B C 1
ATOM 7853 O O . GLU B 1 445 ? -23.938 20.094 18.984 1 92.88 445 GLU B O 1
ATOM 7858 N N . ASN B 1 446 ? -23.297 18.172 18.109 1 94.75 446 ASN B N 1
ATOM 7859 C CA . ASN B 1 446 ? -24.234 17.406 18.938 1 94.75 446 ASN B CA 1
ATOM 7860 C C . ASN B 1 446 ? -23.875 17.516 20.422 1 94.75 446 ASN B C 1
ATOM 7862 O O . ASN B 1 446 ? -24.75 17.734 21.25 1 94.75 446 ASN B O 1
ATOM 7866 N N . ILE B 1 447 ? -22.672 17.406 20.672 1 95.44 447 ILE B N 1
ATOM 7867 C CA . ILE B 1 447 ? -22.312 17.438 22.078 1 95.44 447 ILE B CA 1
ATOM 7868 C C . ILE B 1 447 ? -22.453 18.875 22.609 1 95.44 447 ILE B C 1
ATOM 7870 O O . ILE B 1 447 ? -22.812 19.062 23.781 1 95.44 447 ILE B O 1
ATOM 7874 N N . SER B 1 448 ? -22.188 19.797 21.828 1 94.12 448 SER B N 1
ATOM 7875 C CA . SER B 1 448 ? -22.359 21.203 22.203 1 94.12 448 SER B CA 1
ATOM 7876 C C . SER B 1 448 ? -23.812 21.516 22.516 1 94.12 448 SER B C 1
ATOM 7878 O O . SER B 1 448 ? -24.109 22.281 23.438 1 94.12 448 SER B O 1
ATOM 7880 N N . SER B 1 449 ? -24.672 20.953 21.734 1 94.62 449 SER B N 1
ATOM 7881 C CA . SER B 1 449 ? -26.109 21.156 21.953 1 94.62 449 SER B CA 1
ATOM 7882 C C . SER B 1 449 ? -26.547 20.609 23.297 1 94.62 449 SER B C 1
ATOM 7884 O O . SER B 1 449 ? -27.531 21.062 23.875 1 94.62 449 SER B O 1
ATOM 7886 N N . CYS B 1 450 ? -25.766 19.672 23.766 1 95.81 450 CYS B N 1
ATOM 7887 C CA . CYS B 1 450 ? -26.062 19.094 25.078 1 95.81 450 CYS B CA 1
ATOM 7888 C C . CYS B 1 450 ? -25.391 19.891 26.188 1 95.81 450 CYS B C 1
ATOM 7890 O O . CYS B 1 450 ? -25.609 19.641 27.359 1 95.81 450 CYS B O 1
ATOM 7892 N N . GLY B 1 451 ? -24.5 20.797 25.75 1 94.69 451 GLY B N 1
ATOM 7893 C CA . GLY B 1 451 ? -23.859 21.672 26.734 1 94.69 451 GLY B CA 1
ATOM 7894 C C . GLY B 1 451 ? -22.406 21.312 26.969 1 94.69 451 GLY B C 1
ATOM 7895 O O . GLY B 1 451 ? -21.703 22.016 27.703 1 94.69 451 GLY B O 1
ATOM 7896 N N . ALA B 1 452 ? -21.969 20.25 26.406 1 96.19 452 ALA B N 1
ATOM 7897 C CA . ALA B 1 452 ? -20.578 19.828 26.578 1 96.19 452 ALA B CA 1
ATOM 7898 C C . ALA B 1 452 ? -19.641 20.703 25.75 1 96.19 452 ALA B C 1
ATOM 7900 O O . ALA B 1 452 ? -20.078 21.453 24.875 1 96.19 452 ALA B O 1
ATOM 7901 N N . ARG B 1 453 ? -18.391 20.641 26.078 1 95.44 453 ARG B N 1
ATOM 7902 C CA . ARG B 1 453 ? -17.375 21.438 25.406 1 95.44 453 ARG B CA 1
ATOM 7903 C C . ARG B 1 453 ? -16.344 20.531 24.75 1 95.44 453 ARG B C 1
ATOM 7905 O O . ARG B 1 453 ? -16.344 19.312 24.953 1 95.44 453 ARG B O 1
ATOM 7912 N N . ALA B 1 454 ? -15.578 21.141 23.906 1 94.62 454 ALA B N 1
ATOM 7913 C CA . ALA B 1 454 ? -14.562 20.375 23.188 1 94.62 454 ALA B CA 1
ATOM 7914 C C . ALA B 1 454 ? -13.203 21.078 23.25 1 94.62 454 ALA B C 1
ATOM 7916 O O . ALA B 1 454 ? -13.133 22.297 23.406 1 94.62 454 ALA B O 1
ATOM 7917 N N . ALA B 1 455 ? -12.164 20.266 23.219 1 94.25 455 ALA B N 1
ATOM 7918 C CA . ALA B 1 455 ? -10.789 20.766 23.219 1 94.25 455 ALA B CA 1
ATOM 7919 C C . ALA B 1 455 ? -9.961 20.078 22.125 1 94.25 455 ALA B C 1
ATOM 7921 O O . ALA B 1 455 ? -10.18 18.891 21.828 1 94.25 455 ALA B O 1
ATOM 7922 N N . ILE B 1 456 ? -9.047 20.812 21.547 1 89.94 456 ILE B N 1
ATOM 7923 C CA . ILE B 1 456 ? -8.047 20.219 20.672 1 89.94 456 ILE B CA 1
ATOM 7924 C C . ILE B 1 456 ? -6.816 19.812 21.484 1 89.94 456 ILE B C 1
ATOM 7926 O O . ILE B 1 456 ? -6.242 20.641 22.203 1 89.94 456 ILE B O 1
ATOM 7930 N N . ASP B 1 457 ? -6.488 18.609 21.219 1 89.38 457 ASP B N 1
ATOM 7931 C CA . ASP B 1 457 ? -5.355 18.094 21.984 1 89.38 457 ASP B CA 1
ATOM 7932 C C . ASP B 1 457 ? -4.082 18.094 21.141 1 89.38 457 ASP B C 1
ATOM 7934 O O . ASP B 1 457 ? -4.145 18.031 19.922 1 89.38 457 ASP B O 1
ATOM 7938 N N . ASP B 1 458 ? -2.961 18.266 21.828 1 86 458 ASP B N 1
ATOM 7939 C CA . ASP B 1 458 ? -1.611 18.203 21.281 1 86 458 ASP B CA 1
ATOM 7940 C C . ASP B 1 458 ? -1.431 19.188 20.141 1 86 458 ASP B C 1
ATOM 7942 O O . ASP B 1 458 ? -0.815 18.875 19.125 1 86 458 ASP B O 1
ATOM 7946 N N . PHE B 1 459 ? -1.933 20.266 20.297 1 82.56 459 PHE B N 1
ATOM 7947 C CA . PHE B 1 459 ? -1.794 21.297 19.266 1 82.56 459 PHE B CA 1
ATOM 7948 C C . PHE B 1 459 ? -0.342 21.734 19.141 1 82.56 459 PHE B C 1
ATOM 7950 O O . PHE B 1 459 ? 0.304 22.062 20.141 1 82.56 459 PHE B O 1
ATOM 7957 N N . GLY B 1 460 ? 0.191 21.641 17.969 1 74.12 460 GLY B N 1
ATOM 7958 C CA . GLY B 1 460 ? 1.545 22.094 17.703 1 74.12 460 GLY B CA 1
ATOM 7959 C C . GLY B 1 460 ? 2.537 20.953 17.531 1 74.12 460 GLY B C 1
ATOM 7960 O O . GLY B 1 460 ? 3.68 21.188 17.141 1 74.12 460 GLY B O 1
ATOM 7961 N N . SER B 1 461 ? 2.244 19.766 17.922 1 71.81 461 SER B N 1
ATOM 7962 C CA . SER B 1 461 ? 3.162 18.625 17.875 1 71.81 461 SER B CA 1
ATOM 7963 C C . SER B 1 461 ? 3.4 18.172 16.438 1 71.81 461 SER B C 1
ATOM 7965 O O . SER B 1 461 ? 4.426 17.562 16.125 1 71.81 461 SER B O 1
ATOM 7967 N N . GLY B 1 462 ? 2.516 18.422 15.633 1 69.88 462 GLY B N 1
ATOM 7968 C CA . GLY B 1 462 ? 2.646 17.922 14.273 1 69.88 462 GLY B CA 1
ATOM 7969 C C . GLY B 1 462 ? 1.963 18.812 13.25 1 69.88 462 GLY B C 1
ATOM 7970 O O . GLY B 1 462 ? 2.062 20.047 13.312 1 69.88 462 GLY B O 1
ATOM 7971 N N . TYR B 1 463 ? 1.424 18.125 12.25 1 68.38 463 TYR B N 1
ATOM 7972 C CA . TYR B 1 463 ? 0.765 18.812 11.148 1 68.38 463 TYR B CA 1
ATOM 7973 C C . TYR B 1 463 ? -0.643 19.25 11.547 1 68.38 463 TYR B C 1
ATOM 7975 O O . TYR B 1 463 ? -1.371 18.5 12.195 1 68.38 463 TYR B O 1
ATOM 7983 N N . SER B 1 464 ? -0.862 20.516 11.477 1 71.19 464 SER B N 1
ATOM 7984 C CA . SER B 1 464 ? -2.178 21.078 11.781 1 71.19 464 SER B CA 1
ATOM 7985 C C . SER B 1 464 ? -2.832 21.672 10.539 1 71.19 464 SER B C 1
ATOM 7987 O O . SER B 1 464 ? -2.158 22.281 9.703 1 71.19 464 SER B O 1
ATOM 7989 N N . ASN B 1 465 ? -4.074 21.328 10.383 1 73.19 465 ASN B N 1
ATOM 7990 C CA . ASN B 1 465 ? -4.871 21.984 9.359 1 73.19 465 ASN B CA 1
ATOM 7991 C C . ASN B 1 465 ? -5.645 23.172 9.922 1 73.19 465 ASN B C 1
ATOM 7993 O O . ASN B 1 465 ? -6.75 23 10.438 1 73.19 465 ASN B O 1
ATOM 7997 N N . LEU B 1 466 ? -5.086 24.344 9.805 1 71.38 466 LEU B N 1
ATOM 7998 C CA . LEU B 1 466 ? -5.609 25.547 10.438 1 71.38 466 LEU B CA 1
ATOM 7999 C C . LEU B 1 466 ? -7.008 25.875 9.914 1 71.38 466 LEU B C 1
ATOM 8001 O O . LEU B 1 466 ? -7.871 26.312 10.672 1 71.38 466 LEU B O 1
ATOM 8005 N N . ARG B 1 467 ? -7.191 25.672 8.688 1 72.62 467 ARG B N 1
ATOM 8006 C CA . ARG B 1 467 ? -8.5 25.938 8.094 1 72.62 467 ARG B CA 1
ATOM 8007 C C . ARG B 1 467 ? -9.57 25.047 8.719 1 72.62 467 ARG B C 1
ATOM 8009 O O . ARG B 1 467 ? -10.656 25.531 9.062 1 72.62 467 ARG B O 1
ATOM 8016 N N . ARG B 1 468 ? -9.25 23.875 8.805 1 74.19 468 ARG B N 1
ATOM 8017 C CA . ARG B 1 468 ? -10.203 22.938 9.375 1 74.19 468 ARG B CA 1
ATOM 8018 C C . ARG B 1 468 ? -10.477 23.234 10.836 1 74.19 468 ARG B C 1
ATOM 8020 O O . ARG B 1 468 ? -11.617 23.141 11.297 1 74.19 468 ARG B O 1
ATOM 8027 N N . LEU B 1 469 ? -9.438 23.594 11.453 1 74.62 469 LEU B N 1
ATOM 8028 C CA . LEU B 1 469 ? -9.562 23.875 12.883 1 74.62 469 LEU B CA 1
ATOM 8029 C C . LEU B 1 469 ? -10.445 25.094 13.117 1 74.62 469 LEU B C 1
ATOM 8031 O O . LEU B 1 469 ? -11.195 25.141 14.094 1 74.62 469 LEU B O 1
ATOM 8035 N N . SER B 1 470 ? -10.438 25.984 12.219 1 72.88 470 SER B N 1
ATOM 8036 C CA . SER B 1 470 ? -11.219 27.203 12.359 1 72.88 470 SER B CA 1
ATOM 8037 C C . SER B 1 470 ? -12.711 26.938 12.148 1 72.88 470 SER B C 1
ATOM 8039 O O . SER B 1 470 ? -13.555 27.75 12.547 1 72.88 470 SER B O 1
ATOM 8041 N N . GLU B 1 471 ? -12.977 25.812 11.539 1 76.56 471 GLU B N 1
ATOM 8042 C CA . GLU B 1 471 ? -14.367 25.469 11.258 1 76.56 471 GLU B CA 1
ATOM 8043 C C . GLU B 1 471 ? -14.992 24.703 12.422 1 76.56 471 GLU B C 1
ATOM 8045 O O . GLU B 1 471 ? -16.219 24.531 12.477 1 76.56 471 GLU B O 1
ATOM 8050 N N . LEU B 1 472 ? -14.18 24.312 13.227 1 77.38 472 LEU B N 1
ATOM 8051 C CA . LEU B 1 472 ? -14.664 23.516 14.359 1 77.38 472 LEU B CA 1
ATOM 8052 C C . LEU B 1 472 ? -14.875 24.406 15.578 1 77.38 472 LEU B C 1
ATOM 8054 O O . LEU B 1 472 ? -14.148 25.391 15.773 1 77.38 472 LEU B O 1
ATOM 8058 N N . ASP B 1 473 ? -15.883 24.094 16.312 1 79.25 473 ASP B N 1
ATOM 8059 C CA . ASP B 1 473 ? -16.188 24.844 17.531 1 79.25 473 ASP B CA 1
ATOM 8060 C C . ASP B 1 473 ? -15.5 24.219 18.75 1 79.25 473 ASP B C 1
ATOM 8062 O O . ASP B 1 473 ? -16.047 23.328 19.406 1 79.25 473 ASP B O 1
ATOM 8066 N N . PHE B 1 474 ? -14.383 24.703 19 1 87.31 474 PHE B N 1
ATOM 8067 C CA . PHE B 1 474 ? -13.672 24.234 20.188 1 87.31 474 PHE B CA 1
ATOM 8068 C C . PHE B 1 474 ? -13.641 25.328 21.266 1 87.31 474 PHE B C 1
ATOM 8070 O O . PHE B 1 474 ? -13.695 26.516 20.938 1 87.31 474 PHE B O 1
ATOM 8077 N N . HIS B 1 475 ? -13.578 24.844 22.484 1 90.88 475 HIS B N 1
ATOM 8078 C CA . HIS B 1 475 ? -13.547 25.766 23.609 1 90.88 475 HIS B CA 1
ATOM 8079 C C . HIS B 1 475 ? -12.148 25.859 24.203 1 90.88 475 HIS B C 1
ATOM 8081 O O . HIS B 1 475 ? -11.797 26.875 24.812 1 90.88 475 HIS B O 1
ATOM 8087 N N . PHE B 1 476 ? -11.414 24.828 23.984 1 93.44 476 PHE B N 1
ATOM 8088 C CA . PHE B 1 476 ? -10.07 24.781 24.547 1 93.44 476 PHE B CA 1
ATOM 8089 C C . PHE B 1 476 ? -9.07 24.297 23.5 1 93.44 476 PHE B C 1
ATOM 8091 O O . PHE B 1 476 ? -9.422 23.547 22.594 1 93.44 476 PHE B O 1
ATOM 8098 N N . VAL B 1 477 ? -7.855 24.734 23.641 1 91.81 477 VAL B N 1
ATOM 8099 C CA . VAL B 1 477 ? -6.715 24.219 22.891 1 91.81 477 VAL B CA 1
ATOM 8100 C C . VAL B 1 477 ? -5.586 23.859 23.859 1 91.81 477 VAL B C 1
ATOM 8102 O O . VAL B 1 477 ? -5.176 24.688 24.672 1 91.81 477 VAL B O 1
ATOM 8105 N N . LYS B 1 478 ? -5.176 22.641 23.75 1 94.5 478 LYS B N 1
ATOM 8106 C CA . LYS B 1 478 ? -4.059 22.203 24.594 1 94.5 478 LYS B CA 1
ATOM 8107 C C . LYS B 1 478 ? -2.734 22.328 23.844 1 94.5 478 LYS B C 1
ATOM 8109 O O . LYS B 1 478 ? -2.557 21.734 22.781 1 94.5 478 LYS B O 1
ATOM 8114 N N . ILE B 1 479 ? -1.855 23.078 24.469 1 92.31 479 ILE B N 1
ATOM 8115 C CA . ILE B 1 479 ? -0.535 23.234 23.859 1 92.31 479 ILE B CA 1
ATOM 8116 C C . ILE B 1 479 ? 0.31 22 24.156 1 92.31 479 ILE B C 1
ATOM 8118 O O . ILE B 1 479 ? 0.489 21.609 25.312 1 92.31 479 ILE B O 1
ATOM 8122 N N . ASP B 1 480 ? 0.805 21.484 23.109 1 89 480 ASP B N 1
ATOM 8123 C CA . ASP B 1 480 ? 1.583 20.266 23.234 1 89 480 ASP B CA 1
ATOM 8124 C C . ASP B 1 480 ? 2.787 20.469 24.156 1 89 480 ASP B C 1
ATOM 8126 O O . ASP B 1 480 ? 3.432 21.516 24.109 1 89 480 ASP B O 1
ATOM 8130 N N . GLY B 1 481 ? 3.119 19.453 24.828 1 90.25 481 GLY B N 1
ATOM 8131 C CA . GLY B 1 481 ? 4.195 19.5 25.812 1 90.25 481 GLY B CA 1
ATOM 8132 C C . GLY B 1 481 ? 5.555 19.766 25.188 1 90.25 481 GLY B C 1
ATOM 8133 O O . GLY B 1 481 ? 6.426 20.359 25.812 1 90.25 481 GLY B O 1
ATOM 8134 N N . THR B 1 482 ? 5.734 19.344 24 1 86.5 482 THR B N 1
ATOM 8135 C CA . THR B 1 482 ? 7.023 19.516 23.344 1 86.5 482 THR B CA 1
ATOM 8136 C C . THR B 1 482 ? 7.312 21 23.109 1 86.5 482 THR B C 1
ATOM 8138 O O . THR B 1 482 ? 8.469 21.406 23.031 1 86.5 482 THR B O 1
ATOM 8141 N N . LEU B 1 483 ? 6.324 21.781 23.047 1 85.88 483 LEU B N 1
ATOM 8142 C CA . LEU B 1 483 ? 6.496 23.219 22.875 1 85.88 483 LEU B CA 1
ATOM 8143 C C . LEU B 1 483 ? 6.75 23.891 24.219 1 85.88 483 LEU B C 1
ATOM 8145 O O . LEU B 1 483 ? 7.496 24.875 24.297 1 85.88 483 LEU B O 1
ATOM 8149 N N . VAL B 1 484 ? 6.199 23.344 25.219 1 92.81 484 VAL B N 1
ATOM 8150 C CA . VAL B 1 484 ? 6.223 23.953 26.547 1 92.81 484 VAL B CA 1
ATOM 8151 C C . VAL B 1 484 ? 7.52 23.594 27.266 1 92.81 484 VAL B C 1
ATOM 8153 O O . VAL B 1 484 ? 8.07 24.406 28 1 92.81 484 VAL B O 1
ATOM 8156 N N . ARG B 1 485 ? 7.973 22.484 26.984 1 92.69 485 ARG B N 1
ATOM 8157 C CA . ARG B 1 485 ? 9.109 21.922 27.703 1 92.69 485 ARG B CA 1
ATOM 8158 C C . ARG B 1 485 ? 10.305 22.859 27.656 1 92.69 485 ARG B C 1
ATOM 8160 O O . ARG B 1 485 ? 11.016 23.016 28.656 1 92.69 485 ARG B O 1
ATOM 8167 N N . ASP B 1 486 ? 10.469 23.578 26.547 1 89.81 486 ASP B N 1
ATOM 8168 C CA . ASP B 1 486 ? 11.703 24.344 26.375 1 89.81 486 ASP B CA 1
ATOM 8169 C C . ASP B 1 486 ? 11.445 25.844 26.453 1 89.81 486 ASP B C 1
ATOM 8171 O O . ASP B 1 486 ? 12.312 26.656 26.125 1 89.81 486 ASP B O 1
ATOM 8175 N N . ILE B 1 487 ? 10.359 26.312 26.984 1 93.62 487 ILE B N 1
ATOM 8176 C CA . ILE B 1 487 ? 9.984 27.719 26.938 1 93.62 487 ILE B CA 1
ATOM 8177 C C . ILE B 1 487 ? 10.859 28.516 27.906 1 93.62 487 ILE B C 1
ATOM 8179 O O . ILE B 1 487 ? 10.984 29.734 27.797 1 93.62 487 ILE B O 1
ATOM 8183 N N . VAL B 1 488 ? 11.43 27.797 28.859 1 93.75 488 VAL B N 1
ATOM 8184 C CA . VAL B 1 488 ? 12.258 28.484 29.844 1 93.75 488 VAL B CA 1
ATOM 8185 C C . VAL B 1 488 ? 13.633 28.766 29.25 1 93.75 488 VAL B C 1
ATOM 8187 O O . VAL B 1 488 ? 14.25 29.797 29.562 1 93.75 488 VAL B O 1
ATOM 8190 N N . VAL B 1 489 ? 14.102 27.922 28.328 1 92.38 489 VAL B N 1
ATOM 8191 C CA . VAL B 1 489 ? 15.492 28.016 27.891 1 92.38 489 VAL B CA 1
ATOM 8192 C C . VAL B 1 489 ? 15.555 28.422 26.422 1 92.38 489 VAL B C 1
ATOM 8194 O O . VAL B 1 489 ? 16.609 28.844 25.938 1 92.38 489 VAL B O 1
ATOM 8197 N N . SER B 1 490 ? 14.484 28.328 25.797 1 89.94 490 SER B N 1
ATOM 8198 C CA . SER B 1 490 ? 14.531 28.484 24.344 1 89.94 490 SER B CA 1
ATOM 8199 C C . SER B 1 490 ? 13.648 29.641 23.891 1 89.94 490 SER B C 1
ATOM 8201 O O . SER B 1 490 ? 12.43 29.609 24.047 1 89.94 490 SER B O 1
ATOM 8203 N N . ASP B 1 491 ? 14.266 30.609 23.234 1 87.38 491 ASP B N 1
ATOM 8204 C CA . ASP B 1 491 ? 13.523 31.719 22.656 1 87.38 491 ASP B CA 1
ATOM 8205 C C . ASP B 1 491 ? 12.594 31.25 21.547 1 87.38 491 ASP B C 1
ATOM 8207 O O . ASP B 1 491 ? 11.492 31.781 21.375 1 87.38 491 ASP B O 1
ATOM 8211 N N . ARG B 1 492 ? 13.07 30.328 20.922 1 80.69 492 ARG B N 1
ATOM 8212 C CA . ARG B 1 492 ? 12.266 29.766 19.844 1 80.69 492 ARG B CA 1
ATOM 8213 C C . ARG B 1 492 ? 10.984 29.141 20.391 1 80.69 492 ARG B C 1
ATOM 8215 O O . ARG B 1 492 ? 9.906 29.359 19.828 1 80.69 492 ARG B O 1
ATOM 8222 N N . ALA B 1 493 ? 11.164 28.422 21.359 1 86.25 493 ALA B N 1
ATOM 8223 C CA . ALA B 1 493 ? 9.992 27.797 21.984 1 86.25 493 ALA B CA 1
ATOM 8224 C C . ALA B 1 493 ? 9.008 28.859 22.469 1 86.25 493 ALA B C 1
ATOM 8226 O O . ALA B 1 493 ? 7.793 28.703 22.297 1 86.25 493 ALA B O 1
ATOM 8227 N N . ARG B 1 494 ? 9.492 29.875 23 1 91 494 ARG B N 1
ATOM 8228 C CA . ARG B 1 494 ? 8.641 30.969 23.484 1 91 494 ARG B CA 1
ATOM 8229 C C . ARG B 1 494 ? 7.883 31.625 22.344 1 91 494 ARG B C 1
ATOM 8231 O O . ARG B 1 494 ? 6.691 31.922 22.469 1 91 494 ARG B O 1
ATOM 8238 N N . ARG B 1 495 ? 8.516 31.766 21.312 1 83.56 495 ARG B N 1
ATOM 8239 C CA . ARG B 1 495 ? 7.871 32.375 20.156 1 83.56 495 ARG B CA 1
ATOM 8240 C C . ARG B 1 495 ? 6.746 31.5 19.625 1 83.56 495 ARG B C 1
ATOM 8242 O O . ARG B 1 495 ? 5.695 32 19.219 1 83.56 495 ARG B O 1
ATOM 8249 N N . LEU B 1 496 ? 7.023 30.266 19.578 1 83.25 496 LEU B N 1
ATOM 8250 C CA . LEU B 1 496 ? 6.004 29.344 19.109 1 83.25 496 LEU B CA 1
ATOM 8251 C C . LEU B 1 496 ? 4.781 29.375 20.016 1 83.25 496 LEU B C 1
ATOM 8253 O O . LEU B 1 496 ? 3.645 29.391 19.547 1 83.25 496 LEU B O 1
ATOM 8257 N N . VAL B 1 497 ? 5.031 29.359 21.266 1 89.81 497 VAL B N 1
ATOM 8258 C CA . VAL B 1 497 ? 3.93 29.406 22.219 1 89.81 497 VAL B CA 1
ATOM 8259 C C . VAL B 1 497 ? 3.203 30.75 22.094 1 89.81 497 VAL B C 1
ATOM 8261 O O . VAL B 1 497 ? 1.973 30.797 22.172 1 89.81 497 VAL B O 1
ATOM 8264 N N . ASP B 1 498 ? 3.914 31.781 21.953 1 88.44 498 ASP B N 1
ATOM 8265 C CA . ASP B 1 498 ? 3.305 33.094 21.734 1 88.44 498 ASP B CA 1
ATOM 8266 C C . ASP B 1 498 ? 2.375 33.062 20.516 1 88.44 498 ASP B C 1
ATOM 8268 O O . ASP B 1 498 ? 1.327 33.719 20.516 1 88.44 498 ASP B O 1
ATOM 8272 N N . TRP B 1 499 ? 2.814 32.375 19.641 1 81.81 499 TRP B N 1
ATOM 8273 C CA . TRP B 1 499 ? 1.98 32.25 18.453 1 81.81 499 TRP B CA 1
ATOM 8274 C C . TRP B 1 499 ? 0.682 31.5 18.781 1 81.81 499 TRP B C 1
ATOM 8276 O O . TRP B 1 499 ? -0.391 31.891 18.312 1 81.81 499 TRP B O 1
ATOM 8286 N N . VAL B 1 500 ? 0.789 30.5 19.438 1 85.56 500 VAL B N 1
ATOM 8287 C CA . VAL B 1 500 ? -0.39 29.734 19.844 1 85.56 500 VAL B CA 1
ATOM 8288 C C . VAL B 1 500 ? -1.324 30.609 20.672 1 85.56 500 VAL B C 1
ATOM 8290 O O . VAL B 1 500 ? -2.547 30.547 20.516 1 85.56 500 VAL B O 1
ATOM 8293 N N . VAL B 1 501 ? -0.747 31.391 21.5 1 88.69 501 VAL B N 1
ATOM 8294 C CA . VAL B 1 501 ? -1.517 32.312 22.344 1 88.69 501 VAL B CA 1
ATOM 8295 C C . VAL B 1 501 ? -2.271 33.281 21.453 1 88.69 501 VAL B C 1
ATOM 8297 O O . VAL B 1 501 ? -3.455 33.562 21.672 1 88.69 501 VAL B O 1
ATOM 8300 N N . SER B 1 502 ? -1.604 33.781 20.5 1 81.88 502 SER B N 1
ATOM 8301 C CA . SER B 1 502 ? -2.23 34.719 19.578 1 81.88 502 SER B CA 1
ATOM 8302 C C . SER B 1 502 ? -3.391 34.062 18.828 1 81.88 502 SER B C 1
ATOM 8304 O O . SER B 1 502 ? -4.426 34.688 18.609 1 81.88 502 SER B O 1
ATOM 8306 N N . PHE B 1 503 ? -3.189 32.875 18.469 1 78.25 503 PHE B N 1
ATOM 8307 C CA . PHE B 1 503 ? -4.238 32.125 17.797 1 78.25 503 PHE B CA 1
ATOM 8308 C C . PHE B 1 503 ? -5.449 31.953 18.719 1 78.25 503 PHE B C 1
ATOM 8310 O O . PHE B 1 503 ? -6.59 32.156 18.281 1 78.25 503 PHE B O 1
ATOM 8317 N N . ALA B 1 504 ? -5.133 31.547 19.828 1 84.44 504 ALA B N 1
ATOM 8318 C CA . ALA B 1 504 ? -6.203 31.297 20.797 1 84.44 504 ALA B CA 1
ATOM 8319 C C . ALA B 1 504 ? -7.012 32.562 21.062 1 84.44 504 ALA B C 1
ATOM 8321 O O . ALA B 1 504 ? -8.234 32.5 21.203 1 84.44 504 ALA B O 1
ATOM 8322 N N . ASP B 1 505 ? -6.363 33.625 21.109 1 83.12 505 ASP B N 1
ATOM 8323 C CA . ASP B 1 505 ? -7.027 34.906 21.344 1 83.12 505 ASP B CA 1
ATOM 8324 C C . ASP B 1 505 ? -7.969 35.25 20.188 1 83.12 505 ASP B C 1
ATOM 8326 O O . ASP B 1 505 ? -9.102 35.688 20.406 1 83.12 505 ASP B O 1
ATOM 8330 N N . GLN B 1 506 ? -7.523 35.062 19.109 1 76.38 506 GLN B N 1
ATOM 8331 C CA . GLN B 1 506 ? -8.312 35.375 17.922 1 76.38 506 GLN B CA 1
ATOM 8332 C C . GLN B 1 506 ? -9.5 34.406 17.781 1 76.38 506 GLN B C 1
ATOM 8334 O O . GLN B 1 506 ? -10.586 34.812 17.359 1 76.38 506 GLN B O 1
ATOM 8339 N N . ALA B 1 507 ? -9.25 33.188 18.109 1 77.69 507 ALA B N 1
ATOM 8340 C CA . ALA B 1 507 ? -10.289 32.156 18 1 77.69 507 ALA B CA 1
ATOM 8341 C C . ALA B 1 507 ? -11.211 32.188 19.203 1 77.69 507 ALA B C 1
ATOM 8343 O O . ALA B 1 507 ? -12.242 31.516 19.234 1 77.69 507 ALA B O 1
ATOM 8344 N N . ARG B 1 508 ? -10.844 32.938 20.156 1 82.31 508 ARG B N 1
ATOM 8345 C CA . ARG B 1 508 ? -11.602 33.031 21.406 1 82.31 508 ARG B CA 1
ATOM 8346 C C . ARG B 1 508 ? -11.703 31.688 22.109 1 82.31 508 ARG B C 1
ATOM 8348 O O . ARG B 1 508 ? -12.797 31.234 22.469 1 82.31 508 ARG B O 1
ATOM 8355 N N . VAL B 1 509 ? -10.594 31.062 22.141 1 89.19 509 VAL B N 1
ATOM 8356 C CA . VAL B 1 509 ? -10.492 29.781 22.828 1 89.19 509 VAL B CA 1
ATOM 8357 C C . VAL B 1 509 ? -9.555 29.906 24.031 1 89.19 509 VAL B C 1
ATOM 8359 O O . VAL B 1 509 ? -8.664 30.766 24.047 1 89.19 509 VAL B O 1
ATOM 8362 N N . GLU B 1 510 ? -9.797 29.109 25 1 93.38 510 GLU B N 1
ATOM 8363 C CA . GLU B 1 510 ? -8.938 29.094 26.172 1 93.38 510 GLU B CA 1
ATOM 8364 C C . GLU B 1 510 ? -7.785 28.109 26.016 1 93.38 510 GLU B C 1
ATOM 8366 O O . GLU B 1 510 ? -7.965 27.031 25.469 1 93.38 510 GLU B O 1
ATOM 8371 N N . LEU B 1 511 ? -6.629 28.453 26.562 1 95.56 511 LEU B N 1
ATOM 8372 C CA . LEU B 1 511 ? -5.441 27.625 26.375 1 95.56 511 LEU B CA 1
ATOM 8373 C C . LEU B 1 511 ? -5.145 26.812 27.625 1 95.56 511 LEU B C 1
ATOM 8375 O O . LEU B 1 511 ? -5.293 27.312 28.75 1 95.56 511 LEU B O 1
ATOM 8379 N N . ILE B 1 512 ? -4.789 25.625 27.375 1 96.81 512 ILE B N 1
ATOM 8380 C CA . ILE B 1 512 ? -4.27 24.734 28.406 1 96.81 512 ILE B CA 1
ATOM 8381 C C . ILE B 1 512 ? -2.846 24.312 28.062 1 96.81 512 ILE B C 1
ATOM 8383 O O . ILE B 1 512 ? -2.615 23.703 27 1 96.81 512 ILE B O 1
ATOM 8387 N N . ALA B 1 513 ? -1.889 24.594 28.922 1 96.94 513 ALA B N 1
ATOM 8388 C CA . ALA B 1 513 ? -0.516 24.172 28.656 1 96.94 513 ALA B CA 1
ATOM 8389 C C . ALA B 1 513 ? -0.212 22.844 29.328 1 96.94 513 ALA B C 1
ATOM 8391 O O . ALA B 1 513 ? -0.469 22.672 30.516 1 96.94 513 ALA B O 1
ATOM 8392 N N . GLU B 1 514 ? 0.286 21.984 28.531 1 95 514 GLU B N 1
ATOM 8393 C CA . GLU B 1 514 ? 0.744 20.719 29.078 1 95 514 GLU B CA 1
ATOM 8394 C C . GLU B 1 514 ? 2.213 20.781 29.484 1 95 514 GLU B C 1
ATOM 8396 O O . GLU B 1 514 ? 2.904 21.75 29.172 1 95 514 GLU B O 1
ATOM 8401 N N . PHE B 1 515 ? 2.65 19.906 30.297 1 94.69 515 PHE B N 1
ATOM 8402 C CA . PHE B 1 515 ? 4.047 19.734 30.688 1 94.69 515 PHE B CA 1
ATOM 8403 C C . PHE B 1 515 ? 4.516 20.891 31.562 1 94.69 515 PHE B C 1
ATOM 8405 O O . PHE B 1 515 ? 5.59 21.453 31.344 1 94.69 515 PHE B O 1
ATOM 8412 N N . VAL B 1 516 ? 3.717 21.312 32.406 1 96.94 516 VAL B N 1
ATOM 8413 C CA . VAL B 1 516 ? 4.152 22.25 33.469 1 96.94 516 VAL B CA 1
ATOM 8414 C C . VAL B 1 516 ? 4.824 21.484 34.594 1 96.94 516 VAL B C 1
ATOM 8416 O O . VAL B 1 516 ? 4.156 21.031 35.531 1 96.94 516 VAL B O 1
ATOM 8419 N N . GLU B 1 517 ? 6.137 21.469 34.562 1 96 517 GLU B N 1
ATOM 8420 C CA . GLU B 1 517 ? 6.863 20.594 35.469 1 96 517 GLU B CA 1
ATOM 8421 C C . GLU B 1 517 ? 7.562 21.391 36.562 1 96 517 GLU B C 1
ATOM 8423 O O . GLU B 1 517 ? 7.906 20.828 37.625 1 96 517 GLU B O 1
ATOM 8428 N N . THR B 1 518 ? 7.746 22.703 36.375 1 95.62 518 THR B N 1
ATOM 8429 C CA . THR B 1 518 ? 8.469 23.531 37.344 1 95.62 518 THR B CA 1
ATOM 8430 C C . THR B 1 518 ? 7.762 24.859 37.562 1 95.62 518 THR B C 1
ATOM 8432 O O . THR B 1 518 ? 6.879 25.234 36.781 1 95.62 518 THR B O 1
ATOM 8435 N N . ALA B 1 519 ? 8.203 25.531 38.531 1 95.62 519 ALA B N 1
ATOM 8436 C CA . ALA B 1 519 ? 7.684 26.859 38.812 1 95.62 519 ALA B CA 1
ATOM 8437 C C . ALA B 1 519 ? 8.055 27.844 37.688 1 95.62 519 ALA B C 1
ATOM 8439 O O . ALA B 1 519 ? 7.285 28.75 37.375 1 95.62 519 ALA B O 1
ATOM 8440 N N . GLU B 1 520 ? 9.172 27.578 37.156 1 96.25 520 GLU B N 1
ATOM 8441 C CA . GLU B 1 520 ? 9.617 28.438 36.062 1 96.25 520 GLU B CA 1
ATOM 8442 C C . GLU B 1 520 ? 8.695 28.312 34.844 1 96.25 520 GLU B C 1
ATOM 8444 O O . GLU B 1 520 ? 8.406 29.312 34.188 1 96.25 520 GLU B O 1
ATOM 8449 N N . HIS B 1 521 ? 8.281 27.125 34.594 1 96.81 521 HIS B N 1
ATOM 8450 C CA . HIS B 1 521 ? 7.305 26.953 33.531 1 96.81 521 HIS B CA 1
ATOM 8451 C C . HIS B 1 521 ? 6.047 27.766 33.781 1 96.81 521 HIS B C 1
ATOM 8453 O O . HIS B 1 521 ? 5.574 28.484 32.906 1 96.81 521 HIS B O 1
ATOM 8459 N N . ARG B 1 522 ? 5.555 27.625 35 1 96.38 522 ARG B N 1
ATOM 8460 C CA . ARG B 1 522 ? 4.332 28.312 35.406 1 96.38 522 ARG B CA 1
ATOM 8461 C C . ARG B 1 522 ? 4.469 29.812 35.219 1 96.38 522 ARG B C 1
ATOM 8463 O O . ARG B 1 522 ? 3.615 30.453 34.594 1 96.38 522 ARG B O 1
ATOM 8470 N N . ASP B 1 523 ? 5.523 30.328 35.719 1 96.62 523 ASP B N 1
ATOM 8471 C CA . ASP B 1 523 ? 5.734 31.766 35.688 1 96.62 523 ASP B CA 1
ATOM 8472 C C . ASP B 1 523 ? 5.852 32.281 34.25 1 96.62 523 ASP B C 1
ATOM 8474 O O . ASP B 1 523 ? 5.285 33.312 33.906 1 96.62 523 ASP B O 1
ATOM 8478 N N . GLN B 1 524 ? 6.574 31.562 33.5 1 96.56 524 GLN B N 1
ATOM 8479 C CA . GLN B 1 524 ? 6.758 31.969 32.125 1 96.56 524 GLN B CA 1
ATOM 8480 C C . GLN B 1 524 ? 5.441 31.906 31.344 1 96.56 524 GLN B C 1
ATOM 8482 O O . GLN B 1 524 ? 5.148 32.781 30.531 1 96.56 524 GLN B O 1
ATOM 8487 N N . LEU B 1 525 ? 4.703 30.906 31.516 1 97.12 525 LEU B N 1
ATOM 8488 C CA . LEU B 1 525 ? 3.42 30.734 30.844 1 97.12 525 LEU B CA 1
ATOM 8489 C C . LEU B 1 525 ? 2.445 31.844 31.234 1 97.12 525 LEU B C 1
ATOM 8491 O O . LEU B 1 525 ? 1.733 32.375 30.391 1 97.12 525 LEU B O 1
ATOM 8495 N N . LEU B 1 526 ? 2.439 32.156 32.5 1 96 526 LEU B N 1
ATOM 8496 C CA . LEU B 1 526 ? 1.585 33.219 32.969 1 96 526 LEU B CA 1
ATOM 8497 C C . LEU B 1 526 ? 1.935 34.562 32.312 1 96 526 LEU B C 1
ATOM 8499 O O . LEU B 1 526 ? 1.044 35.312 31.906 1 96 526 LEU B O 1
ATOM 8503 N N . LYS B 1 527 ? 3.178 34.75 32.219 1 95.44 527 LYS B N 1
ATOM 8504 C CA . LYS B 1 527 ? 3.652 35.938 31.547 1 95.44 527 LYS B CA 1
ATOM 8505 C C . LYS B 1 527 ? 3.215 36 30.094 1 95.44 527 LYS B C 1
ATOM 8507 O O . LYS B 1 527 ? 2.955 37.062 29.531 1 95.44 527 LYS B O 1
ATOM 8512 N N . MET B 1 528 ? 3.123 34.875 29.562 1 94.38 528 MET B N 1
ATOM 8513 C CA . MET B 1 528 ? 2.82 34.781 28.141 1 94.38 528 MET B CA 1
ATOM 8514 C C . MET B 1 528 ? 1.316 34.844 27.891 1 94.38 528 MET B C 1
ATOM 8516 O O . MET B 1 528 ? 0.869 34.906 26.75 1 94.38 528 MET B O 1
ATOM 8520 N N . GLY B 1 529 ? 0.509 34.688 28.922 1 93.69 529 GLY B N 1
ATOM 8521 C CA . GLY B 1 529 ? -0.929 34.875 28.781 1 93.69 529 GLY B CA 1
ATOM 8522 C C . GLY B 1 529 ? -1.686 33.531 28.781 1 93.69 529 GLY B C 1
ATOM 8523 O O . GLY B 1 529 ? -2.844 33.5 28.375 1 93.69 529 GLY B O 1
ATOM 8524 N N . VAL B 1 530 ? -1.053 32.469 29.25 1 96.25 530 VAL B N 1
ATOM 8525 C CA . VAL B 1 530 ? -1.723 31.188 29.344 1 96.25 530 VAL B CA 1
ATOM 8526 C C . VAL B 1 530 ? -2.445 31.078 30.688 1 96.25 530 VAL B C 1
ATOM 8528 O O . VAL B 1 530 ? -1.87 31.375 31.734 1 96.25 530 VAL B O 1
ATOM 8531 N N . GLY B 1 531 ? -3.699 30.594 30.625 1 95 531 GLY B N 1
ATOM 8532 C CA . GLY B 1 531 ? -4.523 30.656 31.828 1 95 531 GLY B CA 1
ATOM 8533 C C . GLY B 1 531 ? -4.547 29.344 32.594 1 95 531 GLY B C 1
ATOM 8534 O O . GLY B 1 531 ? -4.676 29.344 33.812 1 95 531 GLY B O 1
ATOM 8535 N N . ILE B 1 532 ? -4.5 28.25 31.938 1 97.12 532 ILE B N 1
ATOM 8536 C CA . ILE B 1 532 ? -4.656 26.953 32.594 1 97.12 532 ILE B CA 1
ATOM 8537 C C . ILE B 1 532 ? -3.422 26.094 32.312 1 97.12 532 ILE B C 1
ATOM 8539 O O . ILE B 1 532 ? -2.84 26.141 31.234 1 97.12 532 ILE B O 1
ATOM 8543 N N . GLY B 1 533 ? -2.996 25.375 33.281 1 97.31 533 GLY B N 1
ATOM 8544 C CA . GLY B 1 533 ? -1.841 24.5 33.156 1 97.31 533 GLY B CA 1
ATOM 8545 C C . GLY B 1 533 ? -2.094 23.094 33.688 1 97.31 533 GLY B C 1
ATOM 8546 O O . GLY B 1 533 ? -2.982 22.875 34.5 1 97.31 533 GLY B O 1
ATOM 8547 N N . GLN B 1 534 ? -1.362 22.219 33.062 1 96.12 534 GLN B N 1
ATOM 8548 C CA . GLN B 1 534 ? -1.359 20.812 33.469 1 96.12 534 GLN B CA 1
ATOM 8549 C C . GLN B 1 534 ? 0.052 20.234 33.438 1 96.12 534 GLN B C 1
ATOM 8551 O O . GLN B 1 534 ? 0.814 20.5 32.5 1 96.12 534 GLN B O 1
ATOM 8556 N N . GLY B 1 535 ? 0.472 19.484 34.5 1 95.75 535 GLY B N 1
ATOM 8557 C CA . GLY B 1 535 ? 1.804 18.906 34.531 1 95.75 535 GLY B CA 1
ATOM 8558 C C . GLY B 1 535 ? 2.148 18.328 35.906 1 95.75 535 GLY B C 1
ATOM 8559 O O . GLY B 1 535 ? 1.348 18.406 36.844 1 95.75 535 GLY B O 1
ATOM 8560 N N . PHE B 1 536 ? 3.34 17.859 36.031 1 95.12 536 PHE B N 1
ATOM 8561 C CA . PHE B 1 536 ? 3.781 17.156 37.25 1 95.12 536 PHE B CA 1
ATOM 8562 C C . PHE B 1 536 ? 4.008 18.141 38.406 1 95.12 536 PHE B C 1
ATOM 8564 O O . PHE B 1 536 ? 4.023 17.734 39.562 1 95.12 536 PHE B O 1
ATOM 8571 N N . TYR B 1 537 ? 4.109 19.359 38.062 1 95.44 537 TYR B N 1
ATOM 8572 C CA . TYR B 1 537 ? 4.242 20.375 39.094 1 95.44 537 TYR B CA 1
ATOM 8573 C C . TYR B 1 537 ? 3 20.422 39.969 1 95.44 537 TYR B C 1
ATOM 8575 O O . TYR B 1 537 ? 3.094 20.672 41.188 1 95.44 537 TYR B O 1
ATOM 8583 N N . TYR B 1 538 ? 1.885 20.125 39.406 1 94.25 538 TYR B N 1
ATOM 8584 C CA . TYR B 1 538 ? 0.624 20.219 40.125 1 94.25 538 TYR B CA 1
ATOM 8585 C C . TYR B 1 538 ? 0.134 18.844 40.562 1 94.25 538 TYR B C 1
ATOM 8587 O O . TYR B 1 538 ? -0.718 18.734 41.438 1 94.25 538 TYR B O 1
ATOM 8595 N N . GLY B 1 539 ? 0.677 17.812 39.844 1 92.94 539 GLY B N 1
ATOM 8596 C CA . GLY B 1 539 ? 0.315 16.469 40.25 1 92.94 539 GLY B CA 1
ATOM 8597 C C . GLY B 1 539 ? 0.425 15.453 39.125 1 92.94 539 GLY B C 1
ATOM 8598 O O . GLY B 1 539 ? 0.111 15.773 37.969 1 92.94 539 GLY B O 1
ATOM 8599 N N . ARG B 1 540 ? 0.862 14.297 39.438 1 93.81 540 ARG B N 1
ATOM 8600 C CA . ARG B 1 540 ? 0.869 13.172 38.531 1 93.81 540 ARG B CA 1
ATOM 8601 C C . ARG B 1 540 ? -0.511 12.531 38.406 1 93.81 540 ARG B C 1
ATOM 8603 O O . ARG B 1 540 ? -1.341 12.695 39.312 1 93.81 540 ARG B O 1
ATOM 8610 N N . PRO B 1 541 ? -0.767 11.867 37.312 1 95.12 541 PRO B N 1
ATOM 8611 C CA . PRO B 1 541 ? -2.041 11.148 37.219 1 95.12 541 PRO B CA 1
ATOM 8612 C C . PRO B 1 541 ? -2.217 10.133 38.344 1 95.12 541 PRO B C 1
ATOM 8614 O O . PRO B 1 541 ? -1.287 9.391 38.656 1 95.12 541 PRO B O 1
ATOM 8617 N N . ARG B 1 542 ? -3.357 10.211 38.969 1 94.56 542 ARG B N 1
ATOM 8618 C CA . ARG B 1 542 ? -3.727 9.297 40.031 1 94.56 542 ARG B CA 1
ATOM 8619 C C . ARG B 1 542 ? -5.094 8.664 39.781 1 94.56 542 ARG B C 1
ATOM 8621 O O . ARG B 1 542 ? -5.879 9.188 38.969 1 94.56 542 ARG B O 1
ATOM 8628 N N . PRO B 1 543 ? -5.352 7.527 40.469 1 93 543 PRO B N 1
ATOM 8629 C CA . PRO B 1 543 ? -6.68 6.934 40.281 1 93 543 PRO B CA 1
ATOM 8630 C C . PRO B 1 543 ? -7.809 7.891 40.656 1 93 543 PRO B C 1
ATOM 8632 O O . PRO B 1 543 ? -7.719 8.602 41.656 1 93 543 PRO B O 1
ATOM 8635 N N . LEU B 1 544 ? -8.734 7.914 39.844 1 90.44 544 LEU B N 1
ATOM 8636 C CA . LEU B 1 544 ? -9.844 8.852 39.938 1 90.44 544 LEU B CA 1
ATOM 8637 C C . LEU B 1 544 ? -10.5 8.75 41.312 1 90.44 544 LEU B C 1
ATOM 8639 O O . LEU B 1 544 ? -10.82 9.766 41.938 1 90.44 544 LEU B O 1
ATOM 8643 N N . GLU B 1 545 ? -10.633 7.586 41.812 1 82.19 545 GLU B N 1
ATOM 8644 C CA . GLU B 1 545 ? -11.297 7.359 43.094 1 82.19 545 GLU B CA 1
ATOM 8645 C C . GLU B 1 545 ? -10.484 7.957 44.25 1 82.19 545 GLU B C 1
ATOM 8647 O O . GLU B 1 545 ? -11.055 8.477 45.219 1 82.19 545 GLU B O 1
ATOM 8652 N N . GLU B 1 546 ? -9.234 7.902 44.094 1 85.31 546 GLU B N 1
ATOM 8653 C CA . GLU B 1 546 ? -8.359 8.445 45.125 1 85.31 546 GLU B CA 1
ATOM 8654 C C . GLU B 1 546 ? -8.383 9.969 45.125 1 85.31 546 GLU B C 1
ATOM 8656 O O . GLU B 1 546 ? -8.328 10.594 46.188 1 85.31 546 GLU B O 1
ATOM 8661 N N . LEU B 1 547 ? -8.477 10.484 44.031 1 82.25 547 LEU B N 1
ATOM 8662 C CA . LEU B 1 547 ? -8.445 11.93 43.875 1 82.25 547 LEU B CA 1
ATOM 8663 C C . LEU B 1 547 ? -9.734 12.555 44.406 1 82.25 547 LEU B C 1
ATOM 8665 O O . LEU B 1 547 ? -9.711 13.617 45.031 1 82.25 547 LEU B O 1
ATOM 8669 N N . LEU B 1 548 ? -10.82 11.875 44.219 1 75.75 548 LEU B N 1
ATOM 8670 C CA . LEU B 1 548 ? -12.109 12.43 44.625 1 75.75 548 LEU B CA 1
ATOM 8671 C C . LEU B 1 548 ? -12.352 12.219 46.094 1 75.75 548 LEU B C 1
ATOM 8673 O O . LEU B 1 548 ? -13.102 12.969 46.719 1 75.75 548 LEU B O 1
ATOM 8677 N N . ARG B 1 549 ? -11.68 11.141 46.75 1 68.06 549 ARG B N 1
ATOM 8678 C CA . ARG B 1 549 ? -11.797 10.938 48.188 1 68.06 549 ARG B CA 1
ATOM 8679 C C . ARG B 1 549 ? -10.984 11.969 48.969 1 68.06 549 ARG B C 1
ATOM 8681 O O . ARG B 1 549 ? -11.367 12.367 50.062 1 68.06 549 ARG B O 1
ATOM 8688 N N . GLY B 1 550 ? -9.875 12.219 48.406 1 58.81 550 GLY B N 1
ATOM 8689 C CA . GLY B 1 550 ? -9.031 13.156 49.125 1 58.81 550 GLY B CA 1
ATOM 8690 C C . GLY B 1 550 ? -9.477 14.594 48.969 1 58.81 550 GLY B C 1
ATOM 8691 O O . GLY B 1 550 ? -8.992 15.484 49.688 1 58.81 550 GLY B O 1
ATOM 8692 N N . GLU B 1 551 ? -10.312 14.898 48.094 1 52.66 551 GLU B N 1
ATOM 8693 C CA . GLU B 1 551 ? -10.844 16.266 48.094 1 52.66 551 GLU B CA 1
ATOM 8694 C C . GLU B 1 551 ? -12.07 16.375 49 1 52.66 551 GLU B C 1
ATOM 8696 O O . GLU B 1 551 ? -12.844 15.422 49.125 1 52.66 551 GLU B O 1
#

Solvent-accessible surface area (backbone atoms only — not comparable to full-atom values): 56659 Å² total; per-residue (Å²): 124,82,70,66,94,53,52,32,37,34,41,23,33,54,47,66,68,56,43,51,51,52,52,59,58,42,62,81,41,85,50,47,78,45,80,25,57,21,18,58,52,32,34,53,48,35,67,72,64,52,40,42,34,34,41,30,28,44,82,34,59,105,26,33,25,56,60,24,42,44,58,33,52,70,33,85,77,38,41,73,41,50,29,34,33,42,29,72,78,76,55,62,68,62,51,51,52,33,38,74,42,58,34,40,46,78,42,54,56,87,64,56,65,70,58,49,42,48,39,50,53,32,47,48,56,53,27,46,53,52,51,50,32,54,56,66,25,33,33,84,79,67,68,34,38,12,48,61,41,47,52,50,54,39,59,73,52,58,17,68,40,35,36,38,36,39,35,27,68,42,38,50,49,41,20,66,46,49,29,62,70,56,18,44,48,45,48,38,52,49,52,52,49,51,52,53,48,44,66,69,71,46,93,49,57,68,48,67,29,41,64,49,86,38,28,34,34,39,36,36,45,85,35,77,90,57,64,42,94,78,46,35,62,61,55,50,50,54,49,50,53,62,64,56,69,57,71,45,77,45,96,90,36,56,35,60,62,60,67,39,37,33,39,13,59,56,36,87,50,22,66,60,34,31,53,53,38,58,64,60,68,60,66,72,73,76,57,73,46,69,44,49,9,67,64,45,40,56,53,47,50,54,49,17,53,50,39,45,52,43,46,51,31,52,56,49,14,67,76,64,68,29,63,40,54,23,28,26,56,29,24,30,61,86,79,65,42,72,56,25,31,42,44,39,73,34,38,37,33,96,87,65,48,75,44,52,52,92,74,36,46,68,53,32,64,68,33,58,53,36,55,56,50,52,50,51,48,51,51,51,50,49,68,64,40,66,82,42,97,46,34,36,31,39,77,46,51,70,69,40,65,72,30,66,65,46,45,52,54,52,50,49,54,25,66,73,33,49,71,49,14,56,32,31,29,41,29,31,65,70,60,65,81,53,58,58,62,66,53,53,50,52,49,52,51,52,41,41,74,36,41,26,44,28,27,38,31,52,44,63,72,42,50,39,42,58,59,60,54,70,72,46,85,51,49,31,38,27,38,21,36,82,50,42,65,38,39,83,80,29,70,65,30,39,51,53,52,49,40,52,46,53,41,27,60,74,67,68,31,47,48,33,37,32,51,29,59,44,70,61,46,50,54,51,39,48,73,66,67,46,50,29,35,26,27,61,59,82,37,64,72,36,51,41,69,58,57,60,65,74,95,124,82,70,67,95,52,52,31,36,35,41,23,33,54,45,67,67,58,43,52,51,52,51,59,57,43,62,80,42,86,50,46,78,44,79,25,56,22,17,57,51,32,32,53,48,36,68,72,62,53,40,44,32,34,42,30,29,44,82,34,58,107,25,34,24,56,60,24,41,43,58,32,50,69,34,85,78,37,42,72,41,50,29,35,33,42,29,72,76,76,56,63,70,61,51,52,53,32,37,75,43,59,35,42,45,78,42,56,57,87,64,55,66,70,57,49,42,48,39,49,55,32,48,47,57,53,26,47,53,52,51,50,32,54,56,67,26,33,32,85,76,66,68,33,38,11,49,62,40,48,52,50,54,39,59,73,52,58,16,68,41,35,37,37,36,40,34,26,67,44,38,49,49,43,21,66,45,49,28,61,70,56,18,44,50,46,46,38,53,49,52,52,49,52,53,53,48,43,66,70,71,45,95,49,57,69,48,66,27,40,65,48,86,39,29,35,36,38,37,36,45,84,36,78,91,58,62,42,92,78,45,34,61,61,55,50,49,54,50,50,54,62,63,56,70,56,72,45,75,45,95,92,37,56,35,61,63,60,67,40,37,34,40,13,58,56,35,87,50,21,66,60,33,31,52,52,37,59,64,59,67,60,65,74,72,77,58,73,47,67,46,51,8,66,62,45,41,56,53,47,52,53,48,17,52,51,39,44,52,40,46,51,30,50,55,48,14,67,76,65,67,28,62,39,53,23,29,27,56,27,25,31,60,86,80,66,43,73,56,26,31,40,44,40,72,34,37,37,33,95,89,64,50,76,43,51,52,91,73,38,47,70,54,31,65,68,33,57,52,36,55,56,51,53,49,51,47,50,51,51,51,47,68,64,38,66,84,40,97,47,35,35,30,39,78,46,51,72,70,40,66,71,29,65,66,45,45,51,52,50,50,49,54,26,66,74,33,48,73,49,14,56,30,32,30,41,29,30,64,68,59,65,82,52,57,58,60,66,53,52,49,52,50,51,51,52,41,42,75,36,42,26,44,29,25,38,30,53,43,64,74,44,51,38,41,57,58,62,53,71,72,44,83,51,49,30,39,26,40,19,37,82,48,42,66,38,41,82,81,29,69,64,30,39,49,54,51,48,40,52,47,53,42,27,60,73,67,68,31,45,47,32,37,32,51,28,60,44,69,63,46,50,54,52,38,49,72,63,69,45,50,29,34,27,26,61,59,81,37,63,73,37,52,40,70,59,56,60,66,73,95

Nearest PDB structures (foldseek):
  5m3c-assembly1_B  TM=5.795E-01  e=1.089E-29  Pseudomonas aeruginosa
  8arv-assembly1_B  TM=9.234E-01  e=1.235E-20  Pseudomonas aeruginosa PAO1
  5m3c-assembly1_A  TM=5.915E-01  e=1.344E-27  Pseudomonas aeruginosa
  4rnh-assembly1_A-2  TM=5.712E-01  e=8.237E-27  Pseudomonas aeruginosa PAO1
  2r6o-assembly1_B  TM=8.638E-01  e=3.184E-18  Thiobacillus denitrificans ATCC 25259

Secondary structure (DSSP, 8-state):
----SSEEEEEE-S-HHHHHHHHHHHTTSSEEEEEESSHHHHHHHHHHH--SEEEEESS-SSS-HHHHHHHHHTSTTGGGS-EEEEE----HHHHHHHHHHT--EEEESS--HHHHHHHHHHHHHHHHHHHHHHHHTB-TTT-SBBHHHHHHHHHHTTT-S-EEEEE-HHHHHHHHHH-HHHHHHHHHHHHHHHHHHHHHH-SS-EEEEEEETTEEEEEESS-TTTS-TTTHHHHHHHHHHHHHSSPEEETTEEE----EEEEE-SSTTHHHHHHHHHHT--STTTS-SEEEHHHHHHHHHHHHHHHHHHHHHHHHHHHTT-EEEEEEEEEETTT--EEEEEEEEEEE-TTSPEEPHHHHHHHHHTSTTHHHHHHHHHHHHHHHHTT--SEEEEEE-HHHHH-HHHHHHHHHHHHH-HHHHHHEEEEEES--TT--HHHHHHHHHHHHHTT-EEEEEEETSSEEEHHHHHHS--SEEEEPHHHHTTTTT-HHHHHHHHHHHHHHHHHT-EEEE----SHHHHHHHHHHT--EE-STTT---EEHHHHHHH-/----SSEEEEEE-S-HHHHHHHHHHHTTSSEEEEEESSHHHHHHHHHHH--SEEEEESS-SSS-HHHHHHHHHTSTTGGGS-EEEEE----HHHHHHHHHHT--EEEESS--HHHHHHHHHHHHHHHHHHHHHHHHTB-TTT-SBBHHHHHHHHHHTTT-S-EEEEE-HHHHHHHHHH-HHHHHHHHHHHHHHHHHHHHHH-SS-EEEEEEETTEEEEEESS-TTTS-TTTHHHHHHHHHHHHHSSPEEETTEEE----EEEEE-SSTTHHHHHHHHHHT--STTTS-SEEEHHHHHHHHHHHHHHHHHHHHHHHHHHHTT-EEEEEEEEEETTT--EEEEEEEEEEE-TTSPEEPHHHHHHHHHTSTTHHHHHHHHHHHHHHHHTTS-SEEEEEE-HHHHH-HHHHHHHHHHHHH-HHHHHHEEEEEES--TT--HHHHHHHHHHHHHTT-EEEEEEETSSEEEHHHHHHS--SEEEEPHHHHTTTTT-HHHHHHHHHHHHHHHHHT-EEEE----SHHHHHHHHHHT--EE-STTT---EEHHHHHHH-

InterPro domains:
  IPR001633 EAL domain [PF00563] (313-541)
  IPR001633 EAL domain [PS50883] (307-551)
  IPR001633 EAL domain [SM00052] (306-546)
  IPR001633 EAL domain [cd01948] (312-546)
  IPR001789 Signal transduction response regulator, receiver domain [PF00072] (9-120)
  IPR001789 Signal transduction response regulator, receiver domain [PS50110] (8-124)
  IPR001789 Signal transduction response regulator, receiver domain [SM00448] (7-120)
  IPR011006 CheY-like superfamily [SSF52172] (9-135)
  IPR035919 EAL domain superfamily [G3DSA:3.20.20.450] (305-550)
  IPR035919 EAL domain superfamily [SSF141868] (313-548)

Sequence (1102 aa):
MSRSAKQVVLVVDDSKSSRSLLVDMLRDLSVEVIEAENGQEGADAALEHVPDLILMDYRMPVMEGPEAVEVIRQHPLAARIPILMITGETAPEKMLSSFQSGVLDFIHKPFDPVQLKAQVASYLRLAEINRRFVLATIDRVTERPNVMALQEDVENEDGANPLLFIRSRQVVEVRHLYGAGIGDKLERALCARIEKIARSIFKVECCLYVIDRGELVLRFLDAENYIDSESAPMIMRAFERYLVAEEFEVENLLFTCEFRLVVSLPGEGVLDDGLIAFSDSQAPGTAPTLVFAGEVVAQHREVIRSNLQTLTSIRNSLREDQVAAYAQPLVDLKTEAVIGYECLMRIRDSAGQILLPGSFLKVAKSSRYYPELTMAMLDQVYSAFRAHPSLYSLNFSSVDIENPQVVKHTLKILSEDTAFARNLVIELVEQEEGSDFSQIRRFLENISSCGARAAIDDFGSGYSNLRRLSELDFHFVKIDGTLVRDIVVSDRARRLVDWVVSFADQARVELIAEFVETAEHRDQLLKMGVGIGQGFYYGRPRPLEELLRGEMSRSAKQVVLVVDDSKSSRSLLVDMLRDLSVEVIEAENGQEGADAALEHVPDLILMDYRMPVMEGPEAVEVIRQHPLAARIPILMITGETAPEKMLSSFQSGVLDFIHKPFDPVQLKAQVASYLRLAEINRRFVLATIDRVTERPNVMALQEDVENEDGANPLLFIRSRQVVEVRHLYGAGIGDKLERALCARIEKIARSIFKVECCLYVIDRGELVLRFLDAENYIDSESAPMIMRAFERYLVAEEFEVENLLFTCEFRLVVSLPGEGVLDDGLIAFSDSQAPGTAPTLVFAGEVVAQHREVIRSNLQTLTSIRNSLREDQVAAYAQPLVDLKTEAVIGYECLMRIRDSAGQILLPGSFLKVAKSSRYYPELTMAMLDQVYSAFRAHPSLYSLNFSSVDIENPQVVKHTLKILSEDTAFARNLVIELVEQEEGSDFSQIRRFLENISSCGARAAIDDFGSGYSNLRRLSELDFHFVKIDGTLVRDIVVSDRARRLVDWVVSFADQARVELIAEFVETAEHRDQLLKMGVGIGQGFYYGRPRPLEELLRGE

Foldseek 3Di:
DPPDPAAEEEEEAQDPVVSVLLVVLCVVPSHHYHYHNFLVRRLVCCVVVVGLAYEAEQDHPPDGRLRSLLSQCVDPSSVPRAYEYEYQDDPPVSVVSSVVSPHPYYDHPPHDSVVVSVVVVVSSVVSVVVVVVQVVQADPLQRFGAVVVVVVVCVVVLQAWKKKKKAWCVLVVCCVVPNPVQSSQQQNQLVVQLQVLCVVQPPFDWGKYHHDRRIIMITGPPCVPPCDPPNPVVSVVVSQCSSQVDWDATPNDTHGIQMAMEMFHGDNCSPVLRVQQVVPPDDPPPDDSYYYSVVVVVVVVVLVVLLVQLLVQLVVCLVVVQWFWWWFFKAFLVVRDGQAIEIAIWGQGPVRDIDHCVRRVVSCLVDPRVLSSQLSSVVVVCVLPLPPQGAYEYEDELSQLPDPVNLVSVLVSLQVRLSSLQRYEYEYEFDDPPRPLVSVQVSQVSSVVSNHFYEYPQPPPDDGDPVSVLSHGHAEYEHHQVLLVCCLPDPVSVVVVLVVVVVCVVSVHAYEYEAPEDPSSSVSCVVSPHTMYTHPNSHDIDGSVVVSVVD/DPPDPAAEEEEEAQDPVVSVLLVVLCVVPSHHYHYHNFLVRRLVCCLVVVGLEYEAEQDHPPDGRLRSLLSQCVDPSSVVRAYEYEYQDDPVVSVVSSVVSPHPYYDHPPHDSVVVSVVVVVSSVVSVVVVVVQVVQADPLQRFGAVVVVVVVCVVVLQAWKKKKKAWCVLVVCCVVPNPVQSSQQQNQLVVQLQVLCVVQPPFDWGKYHHDRRIIMITGDPCVPPCDPPNPVVSVVVSQCSSQVDWDATPNDTHGIQMAMEMFHGDNCSPVLRVQQVVPPPDPPPDDSYYYSVVVVVVVVVLVVLLVQLLVQLVVCLVVVQWFWWWFFKAFLVVRDTQAIEIAIWGQGPVRDIDHCVRRVVSCLVDPRVLSSQLSSVVVLCVLPLPPQGAYEYEDELSQLPDPVNLVSVLVSLQVRLSSLQRYEYEYEFDDPPRPLVSVQVSQVSSVVSNHFYEYPQPPVDDGDPVSVLSHGHAEYEHHQVLLVCCLPDPVSVVVVLVVVVVCVVSVHAYEYEAPCDPSSSVSCVVSPHTMYTHPNSHDIDGSVVVSVVD